Protein AF-A0A4U9V2I2-F1 (afdb_monomer)

Secondary structure (DSSP, 8-state):
---------------------PPEEEEE-S--S-SS--SBTTB-BSSHHHHHHHHHHHHHTT-GGGBTBEEEEE-SEEE--SSPEEE-GGG---SSSPEEEEESSS-EEEE-EEEE---EE--S-SSS-HHHHTTEEEEEPPEETTEE---S--EETTEEPEE-BSS-TTS--B-SEEETTTTEEEEE--STT----TT-EEEEEETTEEEEEEEEEEEE-SSEEEEEE-TTHHHHHHH--SS-----TTT-PPBEEEES-GGG--STTEEEEETTTTEEEEE--TT--GGG--EEEE--S-SEEEE--SSS-EESEEEES-EEE-----HHHHH-EEEEETTEEEEEEEE-SS---SS-TT--EEEEEE---EEEEEEEEES-EEES-EEEEESSEEEEEEEEEES-EEES-EEEEESS-SEEESBS--TTS-TTS----SSGGGSEES-EEES-EEES--SS-TT--SEEE-BEES-EEES-EEES-SS-SEEE--SS--S--S-BS-EEES-EEES--SS--SEEEEEE-SEEEEEEEES-EEE--B--SS-SSTT-EEEEEE-TT-EEEEEES-B-SS--EEE-S--S-EEEES-STTS-HHHHHHSSS-GGGGGGGGGPPPPPTT--B-------S-EEEEEE-TT--S-HHHHHHHHHHHT--GGGEEEETTEEEEEE-HHHHHHHHHHHHHH-TTSEEEEE-EEEEEEEGGGGTPPPPSSEEEEEEEEEE-S-HHHHHHHHHHHHHHHHH-HHHHHHHHHHT-SEEEEEEETTEEEEEEEEETT--HHHHHHHHHTT-HHHHHHHHHHHTTEEPPTT--TT---EEEE-

Structure (mmCIF, N/CA/C/O backbone):
data_AF-A0A4U9V2I2-F1
#
_entry.id   AF-A0A4U9V2I2-F1
#
loop_
_atom_site.group_PDB
_atom_site.id
_atom_site.type_symbol
_atom_site.label_atom_id
_atom_site.label_alt_id
_atom_site.label_comp_id
_atom_site.label_asym_id
_atom_site.label_entity_id
_atom_site.label_seq_id
_atom_site.pdbx_PDB_ins_code
_atom_site.Cartn_x
_atom_site.Cartn_y
_atom_site.Cartn_z
_atom_site.occupancy
_atom_site.B_iso_or_equiv
_atom_site.auth_seq_id
_atom_site.auth_comp_id
_atom_site.auth_asym_id
_atom_site.auth_atom_id
_atom_site.pdbx_PDB_model_num
ATOM 1 N N . MET A 1 1 ? -52.450 85.554 22.279 1.00 34.56 1 MET A N 1
ATOM 2 C CA . MET A 1 1 ? -51.509 85.363 23.403 1.00 34.56 1 MET A CA 1
ATOM 3 C C . MET A 1 1 ? -51.470 83.865 23.706 1.00 34.56 1 MET A C 1
ATOM 5 O O . MET A 1 1 ? -52.527 83.270 23.834 1.00 34.56 1 MET A O 1
ATOM 9 N N . ALA A 1 2 ? -50.265 83.295 23.617 1.00 41.22 2 ALA A N 1
ATOM 10 C CA . ALA A 1 2 ? -49.793 81.896 23.629 1.00 41.22 2 ALA A CA 1
ATOM 11 C C . ALA A 1 2 ? -50.729 80.709 23.978 1.00 41.22 2 ALA A C 1
ATOM 13 O O . ALA A 1 2 ? -51.266 80.639 25.078 1.00 41.22 2 ALA A O 1
ATOM 14 N N . ILE A 1 3 ? -50.735 79.677 23.114 1.00 35.38 3 ILE A N 1
ATOM 15 C CA . ILE A 1 3 ? -51.106 78.288 23.460 1.00 35.38 3 ILE A CA 1
ATOM 16 C C . ILE A 1 3 ? -50.045 77.323 22.893 1.00 35.38 3 ILE A C 1
ATOM 18 O O . ILE A 1 3 ? -49.652 77.417 21.730 1.00 35.38 3 ILE A O 1
ATOM 22 N N . LYS A 1 4 ? -49.538 76.445 23.770 1.00 37.69 4 LYS A N 1
ATOM 23 C CA . LYS A 1 4 ? -48.417 75.508 23.578 1.00 37.69 4 LYS A CA 1
ATOM 24 C C . LYS A 1 4 ? -48.844 74.205 22.885 1.00 37.69 4 LYS A C 1
ATOM 26 O O . LYS A 1 4 ? -49.934 73.697 23.116 1.00 37.69 4 LYS A O 1
ATOM 31 N N . LYS A 1 5 ? -47.917 73.650 22.095 1.00 41.69 5 LYS A N 1
ATOM 32 C CA . LYS A 1 5 ? -47.951 72.312 21.478 1.00 41.69 5 LYS A CA 1
ATOM 33 C C . LYS A 1 5 ? -47.716 71.202 22.510 1.00 41.69 5 LYS A C 1
ATOM 35 O O . LYS A 1 5 ? -46.865 71.350 23.386 1.00 41.69 5 LYS A O 1
ATOM 40 N N . THR A 1 6 ? -48.341 70.043 22.313 1.00 36.72 6 THR A N 1
ATOM 41 C CA . THR A 1 6 ? -47.839 68.755 22.823 1.00 36.72 6 THR A CA 1
ATOM 42 C C . THR A 1 6 ? -48.168 67.651 21.816 1.00 36.72 6 THR A C 1
ATOM 44 O O . THR A 1 6 ? -49.263 67.609 21.264 1.00 36.72 6 THR A O 1
ATOM 47 N N . VAL A 1 7 ? -47.164 66.824 21.530 1.00 38.00 7 VAL A N 1
ATOM 48 C CA . VAL A 1 7 ? -47.145 65.714 20.567 1.00 38.00 7 VAL A CA 1
ATOM 49 C C . VAL A 1 7 ? -47.568 64.429 21.285 1.00 38.00 7 VAL A C 1
ATOM 51 O O . VAL A 1 7 ? -47.101 64.188 22.395 1.00 38.00 7 VAL A O 1
ATOM 54 N N . PHE A 1 8 ? -48.394 63.594 20.649 1.00 34.47 8 PHE A N 1
ATOM 55 C CA . PHE A 1 8 ? -48.671 62.217 21.077 1.00 34.47 8 PHE A CA 1
ATOM 56 C C . PHE A 1 8 ? -48.299 61.252 19.944 1.00 34.47 8 PHE A C 1
ATOM 58 O O . PHE A 1 8 ? -48.800 61.379 18.828 1.00 34.47 8 PHE A O 1
ATOM 65 N N . ILE A 1 9 ? -47.406 60.307 20.241 1.00 35.25 9 ILE A N 1
ATOM 66 C CA . ILE A 1 9 ? -46.983 59.201 19.371 1.00 35.25 9 ILE A CA 1
ATOM 67 C C . ILE A 1 9 ? -47.704 57.940 19.860 1.00 35.25 9 ILE A C 1
ATOM 69 O O . ILE A 1 9 ? -47.645 57.622 21.046 1.00 35.25 9 ILE A O 1
ATOM 73 N N . TRP A 1 10 ? -48.380 57.231 18.956 1.00 36.06 10 TRP A N 1
ATOM 74 C CA . TRP A 1 10 ? -48.953 55.904 19.200 1.00 36.06 10 TRP A CA 1
ATOM 75 C C . TRP A 1 10 ? -47.960 54.823 18.756 1.00 36.06 10 TRP A C 1
ATOM 77 O O . TRP A 1 10 ? -47.525 54.818 17.607 1.00 36.06 10 TRP A O 1
ATOM 87 N N . PHE A 1 11 ? -47.612 53.910 19.665 1.00 36.72 11 PHE A N 1
ATOM 88 C CA . PHE A 1 11 ? -46.737 52.758 19.425 1.00 36.72 11 PHE A CA 1
ATOM 89 C C . PHE A 1 11 ? -47.601 51.488 19.335 1.00 36.72 11 PHE A C 1
ATOM 91 O O . PHE A 1 11 ? -48.229 51.095 20.317 1.00 36.72 11 PHE A O 1
ATOM 98 N N . PHE A 1 12 ? -47.647 50.848 18.164 1.00 42.69 12 PHE A N 1
ATOM 99 C CA . PHE A 1 12 ? -48.238 49.518 17.981 1.00 42.69 12 PHE A CA 1
ATOM 100 C C . PHE A 1 12 ? -47.190 48.451 18.341 1.00 42.69 12 PHE A C 1
ATOM 102 O O . PHE A 1 12 ? -46.125 48.401 17.730 1.00 42.69 12 PHE A O 1
ATOM 109 N N . SER A 1 13 ? -47.486 47.594 19.322 1.00 39.47 13 SER A N 1
ATOM 110 C CA . SER A 1 13 ? -46.679 46.407 19.639 1.00 39.47 13 SER A CA 1
ATOM 111 C C . SER A 1 13 ? -47.126 45.224 18.779 1.00 39.47 13 SER A C 1
ATOM 113 O O . SER A 1 13 ? -48.208 44.685 18.990 1.00 39.47 13 SER A O 1
ATOM 115 N N . PHE A 1 14 ? -46.283 44.803 17.835 1.00 42.00 14 PHE A N 1
ATOM 116 C CA . PHE A 1 14 ? -46.360 43.489 17.190 1.00 42.00 14 PHE A CA 1
ATOM 117 C C . PHE A 1 14 ? -45.312 42.585 17.848 1.00 42.00 14 PHE A C 1
ATOM 119 O O . PHE A 1 14 ? -44.112 42.729 17.615 1.00 42.00 14 PHE A O 1
ATOM 126 N N . LEU A 1 15 ? -45.762 41.680 18.718 1.00 43.22 15 LEU A N 1
ATOM 127 C CA . LEU A 1 15 ? -44.923 40.659 19.338 1.00 43.22 15 LEU A CA 1
ATOM 128 C C . LEU A 1 15 ? -44.735 39.507 18.331 1.00 43.22 15 LEU A C 1
ATOM 130 O O . LEU A 1 15 ? -45.489 38.538 18.334 1.00 43.22 15 LEU A O 1
ATOM 134 N N . SER A 1 16 ? -43.748 39.614 17.437 1.00 40.59 16 SER A N 1
ATOM 135 C CA . SER A 1 16 ? -43.249 38.446 16.700 1.00 40.59 16 SER A CA 1
ATOM 136 C C . SER A 1 16 ? -42.346 37.643 17.631 1.00 40.59 16 SER A C 1
ATOM 138 O O . SER A 1 16 ? -41.209 38.030 17.899 1.00 40.59 16 SER A O 1
ATOM 140 N N . LEU A 1 17 ? -42.859 36.522 18.137 1.00 41.12 17 LEU A N 1
ATOM 141 C CA . LEU A 1 17 ? -42.055 35.461 18.740 1.00 41.12 17 LEU A CA 1
ATOM 142 C C . LEU A 1 17 ? -41.144 34.866 17.656 1.00 41.12 17 LEU A C 1
ATOM 144 O O . LEU A 1 17 ? -41.502 33.910 16.975 1.00 41.12 17 LEU A O 1
ATOM 148 N N . CYS A 1 18 ? -39.951 35.435 17.491 1.00 38.25 18 CYS A N 1
ATOM 149 C CA . CYS A 1 18 ? -38.847 34.749 16.834 1.00 38.25 18 CYS A CA 1
ATOM 150 C C . CYS A 1 18 ? -38.411 33.592 17.742 1.00 38.25 18 CYS A C 1
ATOM 152 O O . CYS A 1 18 ? -37.558 33.758 18.612 1.00 38.25 18 CYS A O 1
ATOM 154 N N . THR A 1 19 ? -39.007 32.412 17.570 1.00 43.53 19 THR A N 1
ATOM 155 C CA . THR A 1 19 ? -38.420 31.175 18.084 1.00 43.53 19 THR A CA 1
ATOM 156 C C . THR A 1 19 ? -37.105 30.962 17.346 1.00 43.53 19 THR A C 1
ATOM 158 O O . THR A 1 19 ? -37.098 30.577 16.176 1.00 43.53 19 THR A O 1
ATOM 161 N N . PHE A 1 20 ? -35.984 31.254 18.003 1.00 47.03 20 PHE A N 1
ATOM 162 C CA . PHE A 1 20 ? -34.672 30.832 17.532 1.00 47.03 20 PHE A CA 1
ATOM 163 C C . PHE A 1 20 ? -34.685 29.301 17.459 1.00 47.03 20 PHE A C 1
ATOM 165 O O . PHE A 1 20 ? -34.611 28.627 18.483 1.00 47.03 20 PHE A O 1
ATOM 172 N N . ALA A 1 21 ? -34.851 28.747 16.256 1.00 47.91 21 ALA A N 1
ATOM 173 C CA . ALA A 1 21 ? -34.740 27.313 16.028 1.00 47.91 21 ALA A CA 1
ATOM 174 C C . ALA A 1 21 ? -33.286 26.902 16.304 1.00 47.91 21 ALA A C 1
ATOM 176 O O . ALA A 1 21 ? -32.383 27.170 15.505 1.00 47.91 21 ALA A O 1
ATOM 177 N N . GLN A 1 22 ? -33.066 26.342 17.492 1.00 62.50 22 GLN A N 1
ATOM 178 C CA . GLN A 1 22 ? -31.778 25.862 17.969 1.00 62.50 22 GLN A CA 1
ATOM 179 C C . GLN A 1 22 ? -31.454 24.539 17.259 1.00 62.50 22 GLN A C 1
ATOM 181 O O . GLN A 1 22 ? -32.296 23.642 17.209 1.00 62.50 22 GLN A O 1
ATOM 186 N N . THR A 1 23 ? -30.255 24.432 16.681 1.00 78.56 23 THR A N 1
ATOM 187 C CA . THR A 1 23 ? -29.741 23.182 16.100 1.00 78.56 23 THR A CA 1
ATOM 188 C C . THR A 1 23 ? -29.787 22.074 17.151 1.00 78.56 23 THR A C 1
ATOM 190 O O . THR A 1 23 ? -29.433 22.306 18.307 1.00 78.56 23 THR A O 1
ATOM 193 N N . GLY A 1 24 ? -30.235 20.878 16.773 1.00 92.25 24 GLY A N 1
ATOM 194 C CA . GLY A 1 24 ? -30.269 19.735 17.675 1.00 92.25 24 GLY A CA 1
ATOM 195 C C . GLY A 1 24 ? -28.865 19.275 18.040 1.00 92.25 24 GLY A C 1
ATOM 196 O O . GLY A 1 24 ? -28.125 18.824 17.171 1.00 92.25 2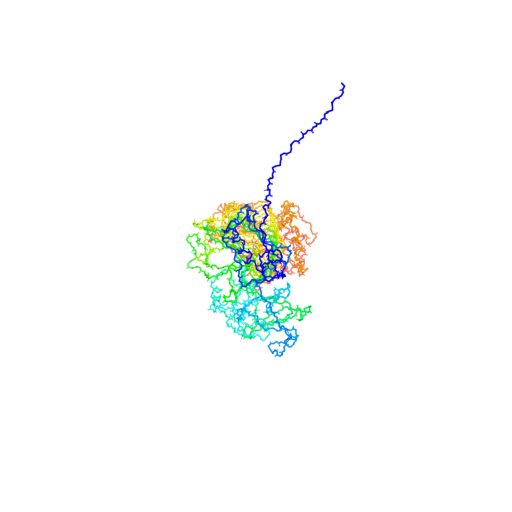4 GLY A O 1
ATOM 197 N N . GLU A 1 25 ? -28.512 19.345 19.320 1.00 97.12 25 GLU A N 1
ATOM 198 C CA . GLU A 1 25 ? -27.224 18.872 19.829 1.00 97.12 25 GLU A CA 1
ATOM 199 C C . GLU A 1 25 ? -27.403 17.632 20.704 1.00 97.12 25 GLU A C 1
ATOM 201 O O . GLU A 1 25 ? -28.288 17.577 21.560 1.00 97.12 25 GLU A O 1
ATOM 206 N N . ILE A 1 26 ? -26.546 16.638 20.483 1.00 98.31 26 ILE A N 1
ATOM 207 C CA . ILE A 1 26 ? -26.472 15.400 21.257 1.00 98.31 26 ILE A CA 1
ATOM 208 C C . ILE A 1 26 ? -25.015 15.208 21.671 1.00 98.31 26 ILE A C 1
ATOM 210 O O . ILE A 1 26 ? -24.112 15.416 20.871 1.00 98.31 26 ILE A O 1
ATOM 214 N N . TYR A 1 27 ? -24.765 14.794 22.906 1.00 98.19 27 TYR A N 1
ATOM 215 C CA . TYR A 1 27 ? -23.423 14.650 23.452 1.00 98.19 27 TYR A CA 1
ATOM 216 C C . TYR A 1 27 ? -23.127 13.194 23.800 1.00 98.19 27 TYR A C 1
ATOM 218 O O . TYR A 1 27 ? -23.952 12.501 24.398 1.00 98.19 27 TYR A O 1
ATOM 226 N N . VAL A 1 28 ? -21.921 12.757 23.455 1.00 98.25 28 VAL A N 1
ATOM 227 C CA . VAL A 1 28 ? -21.308 11.481 23.822 1.00 98.25 28 VAL A CA 1
ATOM 228 C C . VAL A 1 28 ? -20.102 11.784 24.704 1.00 98.25 28 VAL A C 1
ATOM 230 O O . VAL A 1 28 ? -19.279 12.632 24.365 1.00 98.25 28 VAL A O 1
ATOM 233 N N . GLY A 1 29 ? -19.991 11.122 25.851 1.00 96.50 29 GLY A N 1
ATOM 234 C CA . GLY A 1 29 ? -18.957 11.431 26.832 1.00 96.50 29 GLY A CA 1
ATOM 235 C C . GLY A 1 29 ? -18.845 10.372 27.917 1.00 96.50 29 GLY A C 1
ATOM 236 O O . GLY A 1 29 ? -19.834 9.771 28.333 1.00 96.50 29 GLY A O 1
ATOM 237 N N . LYS A 1 30 ? -17.634 10.141 28.428 1.00 89.88 30 LYS A N 1
ATOM 238 C CA . LYS A 1 30 ? -17.429 9.180 29.524 1.00 89.88 30 LYS A CA 1
ATOM 239 C C . LYS A 1 30 ? -17.942 9.686 30.870 1.00 89.88 30 LYS A C 1
ATOM 241 O O . LYS A 1 30 ? -18.470 8.897 31.653 1.00 89.88 30 LYS A O 1
ATOM 246 N N . GLN A 1 31 ? -17.828 10.985 31.126 1.00 84.94 31 GLN A N 1
ATOM 247 C CA . GLN A 1 31 ? -18.178 11.597 32.407 1.00 84.94 31 GLN A CA 1
ATOM 248 C C . GLN A 1 31 ? -19.626 12.100 32.414 1.00 84.94 31 GLN A C 1
ATOM 250 O O . GLN A 1 31 ? -20.073 12.753 31.476 1.00 84.94 31 GLN A O 1
ATOM 255 N N . SER A 1 32 ? -20.358 11.798 33.486 1.00 86.31 32 SER A N 1
ATOM 256 C CA . SER A 1 32 ? -21.655 12.404 33.789 1.00 86.31 32 SER A CA 1
ATOM 257 C C . SER A 1 32 ? -21.935 12.300 35.286 1.00 86.31 32 SER A C 1
ATOM 259 O O . SER A 1 32 ? -21.650 11.270 35.894 1.00 86.31 32 SER A O 1
ATOM 261 N N . ASN A 1 33 ? -22.541 13.343 35.855 1.00 82.50 33 ASN A N 1
ATOM 262 C CA . ASN A 1 33 ? -23.004 13.354 37.246 1.00 82.50 33 ASN A CA 1
ATOM 263 C C . ASN A 1 33 ? -24.457 12.860 37.391 1.00 82.50 33 ASN A C 1
ATOM 265 O O . ASN A 1 33 ? -25.003 12.890 38.492 1.00 82.50 33 ASN A O 1
ATOM 269 N N . LYS A 1 34 ? -25.111 12.438 36.297 1.00 86.31 34 LYS A N 1
ATOM 270 C CA . LYS A 1 34 ? -26.489 11.929 36.307 1.00 86.31 34 LYS A CA 1
ATOM 271 C C . LYS A 1 34 ? -26.523 10.419 36.076 1.00 86.31 34 LYS A C 1
ATOM 273 O O . LYS A 1 34 ? -25.793 9.895 35.240 1.00 86.31 34 LYS A O 1
ATOM 278 N N . ALA A 1 35 ? -27.423 9.732 36.785 1.00 81.50 35 ALA A N 1
ATOM 279 C CA . ALA A 1 35 ? -27.642 8.295 36.611 1.00 81.50 35 ALA A CA 1
ATOM 280 C C . ALA A 1 35 ? -28.297 7.968 35.256 1.00 81.50 35 ALA A C 1
ATOM 282 O O . ALA A 1 35 ? -27.921 7.002 34.598 1.00 81.50 35 ALA A O 1
ATOM 283 N N . GLN A 1 36 ? -29.249 8.801 34.820 1.00 90.31 36 GLN A N 1
ATOM 284 C CA . GLN A 1 36 ? -29.872 8.706 33.503 1.00 90.31 36 GLN A CA 1
ATOM 285 C C . GLN A 1 36 ? -29.161 9.644 32.526 1.00 90.31 36 GLN A C 1
ATOM 287 O O . GLN A 1 36 ? -29.053 10.846 32.776 1.00 90.31 36 GLN A O 1
ATOM 292 N N . ARG A 1 37 ? -28.682 9.079 31.415 1.00 92.88 37 ARG A N 1
ATOM 293 C CA . ARG A 1 37 ? -28.053 9.811 30.312 1.00 92.88 37 ARG A CA 1
ATOM 294 C C . ARG A 1 37 ? -29.104 10.093 29.246 1.00 92.88 37 ARG A C 1
ATOM 296 O O . ARG A 1 37 ? -29.750 9.164 28.771 1.00 92.88 37 ARG A O 1
ATOM 303 N N . ASP A 1 38 ? -29.285 11.365 28.917 1.00 93.94 38 ASP A N 1
ATOM 304 C CA . ASP A 1 38 ? -30.301 11.854 27.974 1.00 93.94 38 ASP A CA 1
ATOM 305 C C . ASP A 1 38 ? -29.686 12.464 26.702 1.00 93.94 38 ASP A C 1
ATOM 307 O O . ASP A 1 38 ? -30.409 12.923 25.820 1.00 93.94 38 ASP A O 1
ATOM 311 N N . GLY A 1 39 ? -28.353 12.465 26.600 1.00 95.12 39 GLY A N 1
ATOM 312 C CA . GLY A 1 39 ? -27.630 13.036 25.469 1.00 95.12 39 GLY A CA 1
ATOM 313 C C . GLY A 1 39 ? -27.457 14.551 25.546 1.00 95.12 39 GLY A C 1
ATOM 314 O O . GLY A 1 39 ? -26.922 15.129 24.608 1.00 95.12 39 GLY A O 1
ATOM 315 N N . SER A 1 40 ? -27.859 15.214 26.633 1.00 94.88 40 SER A N 1
ATOM 316 C CA . SER A 1 40 ? -27.519 16.621 26.876 1.00 94.88 40 SER A CA 1
ATOM 317 C C . SER A 1 40 ? -26.056 16.782 27.303 1.00 94.88 40 SER A C 1
ATOM 319 O O . SER A 1 40 ? -25.435 15.840 27.795 1.00 94.88 40 SER A O 1
ATOM 321 N N . ALA A 1 41 ? -25.507 17.998 27.214 1.00 93.31 41 ALA A N 1
ATOM 322 C CA . ALA A 1 41 ? -24.148 18.292 27.685 1.00 93.31 41 ALA A CA 1
ATOM 323 C C . ALA A 1 41 ? -23.927 17.926 29.170 1.00 93.31 41 ALA A C 1
ATOM 325 O O . ALA A 1 41 ? -22.837 17.512 29.555 1.00 93.31 41 ALA A O 1
ATOM 326 N N . GLY A 1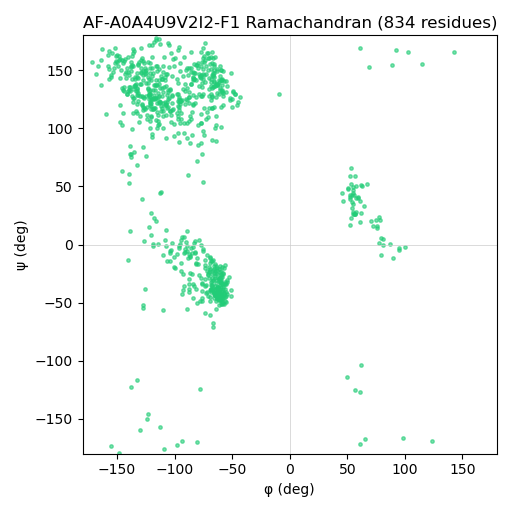 42 ? -24.964 18.042 30.011 1.00 93.06 42 GLY A N 1
ATOM 327 C CA . GLY A 1 42 ? -24.898 17.668 31.430 1.00 93.06 42 GLY A CA 1
ATOM 328 C C . GLY A 1 42 ? -25.068 16.167 31.699 1.00 93.06 42 GLY A C 1
ATOM 329 O O . GLY A 1 42 ? -24.744 15.695 32.792 1.00 93.06 42 GLY A O 1
ATOM 330 N N . ALA A 1 43 ? -25.585 15.406 30.732 1.00 95.38 43 ALA A N 1
ATOM 331 C CA . ALA A 1 43 ? -25.804 13.967 30.844 1.00 95.38 43 ALA A CA 1
ATOM 332 C C . ALA A 1 43 ? -25.585 13.243 29.502 1.00 95.38 43 ALA A C 1
ATOM 334 O O . ALA A 1 43 ? -26.519 12.640 28.960 1.00 95.38 43 ALA A O 1
ATOM 335 N N . PRO A 1 44 ? -24.347 13.284 28.969 1.00 97.31 44 PRO A N 1
ATOM 336 C CA . PRO A 1 44 ? -24.039 12.753 27.649 1.00 97.31 44 PRO A CA 1
ATOM 337 C C . PRO A 1 44 ? -24.222 11.235 27.599 1.00 97.31 44 PRO A C 1
ATOM 339 O O . PRO A 1 44 ? -23.953 10.523 28.575 1.00 97.31 44 PRO A O 1
ATOM 342 N N . PHE A 1 45 ? -24.627 10.717 26.442 1.00 97.94 45 PHE A N 1
ATOM 343 C CA . PHE A 1 45 ? -24.646 9.280 26.191 1.00 97.94 45 PHE A CA 1
ATOM 344 C C . PHE A 1 45 ? -23.244 8.682 26.334 1.00 97.94 45 PHE A C 1
ATOM 346 O O . PHE A 1 45 ? -22.233 9.346 26.113 1.00 97.94 45 PHE A O 1
ATOM 353 N N . LEU A 1 46 ? -23.167 7.413 26.735 1.00 95.56 46 LEU A N 1
ATOM 354 C CA . LEU A 1 46 ? -21.880 6.725 26.854 1.00 95.56 46 LEU A CA 1
ATOM 355 C C . LEU A 1 46 ? -21.355 6.262 25.487 1.00 95.56 46 LEU A C 1
ATOM 357 O O . LEU A 1 46 ? -20.149 6.110 25.310 1.00 95.56 46 LEU A O 1
ATOM 361 N N . THR A 1 47 ? -22.262 6.029 24.535 1.00 96.94 47 THR A N 1
ATOM 362 C CA . THR A 1 47 ? -21.952 5.435 23.236 1.00 96.94 47 THR A CA 1
ATOM 363 C C . THR A 1 47 ? -22.423 6.323 22.089 1.00 96.94 47 THR A C 1
ATOM 365 O O . THR A 1 47 ? -23.429 7.029 22.196 1.00 96.94 47 THR A O 1
ATOM 368 N N . LEU A 1 48 ? -21.712 6.256 20.960 1.00 98.25 48 LEU A N 1
ATOM 369 C CA . LEU A 1 48 ? -22.140 6.914 19.725 1.00 98.25 48 LEU A CA 1
ATOM 370 C C . LEU A 1 48 ? -23.427 6.283 19.173 1.00 98.25 48 LEU A C 1
ATOM 372 O O . LEU A 1 48 ? -24.244 6.971 18.574 1.00 98.25 48 LEU A O 1
ATOM 376 N N . GLN A 1 49 ? -23.643 4.990 19.411 1.00 98.06 49 GLN A N 1
ATOM 377 C CA . GLN A 1 49 ? -24.830 4.262 18.970 1.00 98.06 49 GLN A CA 1
ATOM 378 C C . GLN A 1 49 ? -26.117 4.817 19.597 1.00 98.06 49 GLN A C 1
ATOM 380 O O . GLN A 1 49 ? -27.130 4.924 18.902 1.00 98.06 49 GLN A O 1
ATOM 385 N N . ASP A 1 50 ? -26.083 5.192 20.878 1.00 97.88 50 ASP A N 1
ATOM 386 C CA . ASP A 1 50 ? -27.230 5.809 21.555 1.00 97.88 50 ASP A CA 1
ATOM 387 C C . ASP A 1 50 ? -27.505 7.214 21.007 1.00 97.88 50 ASP A C 1
ATOM 389 O O . ASP A 1 50 ? -28.655 7.556 20.725 1.00 97.88 50 ASP A O 1
ATOM 393 N N . ALA A 1 51 ? -26.452 7.998 20.754 1.00 98.50 51 ALA A N 1
ATOM 394 C CA . ALA A 1 51 ? -26.585 9.318 20.145 1.00 98.50 51 ALA A CA 1
ATOM 395 C C . ALA A 1 51 ? -27.133 9.253 18.709 1.00 98.50 51 ALA A C 1
ATOM 397 O O . ALA A 1 51 ? -28.047 10.001 18.364 1.00 98.50 51 ALA A O 1
ATOM 398 N N . LEU A 1 52 ? -26.641 8.317 17.890 1.00 98.69 52 LEU A N 1
ATOM 399 C CA . LEU A 1 52 ? -27.167 8.053 16.547 1.00 98.69 52 LEU A CA 1
ATOM 400 C C . LEU A 1 52 ? -28.639 7.645 16.600 1.00 98.69 52 LEU A C 1
ATOM 402 O O . LEU A 1 52 ? -29.449 8.157 15.834 1.00 98.69 52 LEU A O 1
ATOM 406 N N . ARG A 1 53 ? -29.018 6.767 17.538 1.00 98.62 53 ARG A N 1
ATOM 407 C CA . ARG A 1 53 ? -30.421 6.379 17.732 1.00 98.62 53 ARG A CA 1
ATOM 408 C C . ARG A 1 53 ? -31.291 7.583 18.090 1.00 98.62 53 ARG A C 1
ATOM 410 O O . ARG A 1 53 ? -32.384 7.704 17.551 1.00 98.62 53 ARG A O 1
ATOM 417 N N . GLN A 1 54 ? -30.817 8.475 18.954 1.00 98.44 54 GLN A N 1
ATOM 418 C CA . GLN A 1 54 ? -31.555 9.684 19.314 1.00 98.44 54 GLN A CA 1
ATOM 419 C C . GLN A 1 54 ? -31.726 10.630 18.116 1.00 98.44 54 GLN A C 1
ATOM 421 O O . GLN A 1 54 ? -32.829 11.133 17.899 1.00 98.44 54 GLN A O 1
ATOM 426 N N . ALA A 1 55 ? -30.672 10.829 17.318 1.00 98.50 55 ALA A N 1
ATOM 427 C CA . ALA A 1 55 ? -30.733 11.619 16.088 1.00 98.50 55 ALA A CA 1
ATOM 428 C C . ALA A 1 55 ? -31.725 11.015 15.079 1.00 98.50 55 ALA A C 1
ATOM 430 O O . ALA A 1 55 ? -32.564 11.725 14.525 1.00 98.50 55 ALA A O 1
ATOM 431 N N . ARG A 1 56 ? -31.679 9.691 14.898 1.00 98.62 56 ARG A N 1
ATOM 432 C CA . ARG A 1 56 ? -32.614 8.936 14.058 1.00 98.62 56 ARG A CA 1
ATOM 433 C C . ARG A 1 56 ? -34.057 9.120 14.506 1.00 98.62 56 ARG A C 1
ATOM 435 O O . ARG A 1 56 ? -34.922 9.388 13.678 1.00 98.62 56 ARG A O 1
ATOM 442 N N . GLU A 1 57 ? -34.322 9.026 15.807 1.00 98.44 57 GLU A N 1
ATOM 443 C CA . GLU A 1 57 ? -35.670 9.225 16.337 1.00 98.44 57 GLU A CA 1
ATOM 444 C C . GLU A 1 57 ? -36.159 10.658 16.123 1.00 98.44 57 GLU A C 1
ATOM 446 O O . GLU A 1 57 ? -37.308 10.834 15.725 1.00 98.44 57 GLU A O 1
ATOM 451 N N . TRP A 1 58 ? -35.296 11.670 16.283 1.00 98.19 58 TRP A N 1
ATOM 452 C CA . TRP A 1 58 ? -35.643 13.056 15.942 1.00 98.19 58 TRP A CA 1
ATOM 453 C C . TRP A 1 58 ? -36.028 13.209 14.473 1.00 98.19 58 TRP A C 1
ATOM 455 O O . TRP A 1 58 ? -37.013 13.880 14.173 1.00 98.19 58 TRP A O 1
ATOM 465 N N . ARG A 1 59 ? -35.314 12.549 13.555 1.00 97.62 59 ARG A N 1
ATOM 466 C CA . ARG A 1 59 ? -35.676 12.547 12.131 1.00 97.62 59 ARG A CA 1
ATOM 467 C C . ARG A 1 59 ? -37.004 11.830 11.884 1.00 97.62 59 ARG A C 1
ATOM 469 O O . ARG A 1 59 ? -37.869 12.379 11.205 1.00 97.62 59 ARG A O 1
ATOM 476 N N . ARG A 1 60 ? -37.206 10.650 12.482 1.00 98.19 60 ARG A N 1
ATOM 477 C CA . ARG A 1 60 ? -38.421 9.832 12.322 1.00 98.19 60 ARG A CA 1
ATOM 478 C C . ARG A 1 60 ? -39.691 10.572 12.750 1.00 98.19 60 ARG A C 1
ATOM 480 O O . ARG A 1 60 ? -40.717 10.435 12.090 1.00 98.19 60 ARG A O 1
ATOM 487 N N . ILE A 1 61 ? -39.630 11.333 13.844 1.00 97.56 61 ILE A N 1
ATOM 488 C CA . ILE A 1 61 ? -40.780 12.082 14.382 1.00 97.56 61 ILE A CA 1
ATOM 489 C C . ILE A 1 61 ? -40.849 13.536 13.898 1.00 97.56 61 ILE A C 1
ATOM 491 O O . ILE A 1 61 ? -41.719 14.271 14.355 1.00 97.56 61 ILE A O 1
ATOM 495 N N . GLN A 1 62 ? -39.944 13.952 13.004 1.00 95.75 62 GLN A N 1
ATOM 496 C CA . GLN A 1 62 ? -39.828 15.334 12.520 1.00 95.75 62 GLN A CA 1
ATOM 497 C C . GLN A 1 62 ? -39.665 16.360 13.656 1.00 95.75 62 GLN A C 1
ATOM 499 O O . GLN A 1 62 ? -40.293 17.419 13.669 1.00 95.75 62 GLN A O 1
ATOM 504 N N . ASP A 1 63 ? -38.814 16.041 14.630 1.00 96.75 63 ASP A N 1
ATOM 505 C CA . ASP A 1 63 ? -38.546 16.909 15.772 1.00 96.75 63 ASP A CA 1
ATOM 506 C C . ASP A 1 63 ? -38.009 18.282 15.311 1.00 96.75 63 ASP A C 1
ATOM 508 O O . ASP A 1 63 ? -37.076 18.320 14.505 1.00 96.75 63 ASP A O 1
ATOM 512 N N . PRO A 1 64 ? -38.515 19.421 15.824 1.00 94.94 64 PRO A N 1
ATOM 513 C CA . PRO A 1 64 ? -38.063 20.752 15.407 1.00 94.94 64 PRO A CA 1
ATOM 514 C C . PRO A 1 64 ? -36.544 20.971 15.490 1.00 94.94 64 PRO A C 1
ATOM 516 O O . PRO A 1 64 ? -35.991 21.733 14.696 1.00 94.94 64 PRO A O 1
ATOM 519 N N . ARG A 1 65 ? -35.850 20.267 16.396 1.00 93.19 65 ARG A N 1
ATOM 520 C CA . ARG A 1 65 ? -34.385 20.320 16.547 1.00 93.19 65 ARG A CA 1
ATOM 521 C C . ARG A 1 65 ? -33.629 19.881 15.292 1.00 93.19 65 ARG A C 1
ATOM 523 O O . ARG A 1 65 ? -32.486 20.286 15.103 1.00 93.19 65 ARG A O 1
ATOM 530 N N . MET A 1 66 ? -34.244 19.086 14.417 1.00 93.62 66 MET A N 1
ATOM 531 C CA . MET A 1 66 ? -33.599 18.608 13.194 1.00 93.62 66 MET A CA 1
ATOM 532 C C . MET A 1 66 ? -33.607 19.637 12.054 1.00 93.62 66 MET A C 1
ATOM 534 O O . MET A 1 66 ? -32.896 19.443 11.078 1.00 93.62 66 MET A O 1
ATOM 538 N N . GLN A 1 67 ? -34.354 20.746 12.131 1.00 89.94 67 GLN A N 1
ATOM 539 C CA . GLN A 1 67 ? -34.548 21.654 10.982 1.00 89.94 67 GLN A CA 1
ATOM 540 C C . GLN A 1 67 ? -33.263 22.272 10.413 1.00 89.94 67 GLN A C 1
ATOM 542 O O . GLN A 1 67 ? -33.232 22.612 9.235 1.00 89.94 67 GLN A O 1
ATOM 547 N N . ARG A 1 68 ? -32.203 22.403 11.220 1.00 90.81 68 ARG A N 1
ATOM 548 C CA . ARG A 1 68 ? -30.914 22.996 10.808 1.00 90.81 68 ARG A CA 1
ATOM 549 C C . ARG A 1 68 ? -29.739 22.020 10.904 1.00 90.81 68 ARG A C 1
ATOM 551 O O . ARG A 1 68 ? -28.591 22.439 11.031 1.00 90.81 68 ARG A O 1
ATOM 558 N N . GLY A 1 69 ? -30.042 20.727 10.872 1.00 96.12 69 GLY A N 1
ATOM 559 C CA . GLY A 1 69 ? -29.083 19.654 11.105 1.00 96.12 69 GLY A CA 1
ATOM 560 C C . GLY A 1 69 ? -29.032 19.217 12.563 1.00 96.12 69 GLY A C 1
ATOM 561 O O . GLY A 1 69 ? -29.591 19.860 13.453 1.00 96.12 69 GLY A O 1
ATOM 562 N N . ILE A 1 70 ? -28.373 18.085 12.784 1.00 98.50 70 ILE A N 1
ATOM 563 C CA . ILE A 1 70 ? -28.151 17.495 14.104 1.00 98.50 70 ILE A CA 1
ATOM 564 C C . ILE A 1 70 ? -26.645 17.359 14.296 1.00 98.50 70 ILE A C 1
ATOM 566 O O . ILE A 1 70 ? -25.979 16.781 13.440 1.00 98.50 70 ILE A O 1
ATOM 570 N N . THR A 1 71 ? -26.114 17.846 15.413 1.00 98.56 71 THR A N 1
ATOM 571 C CA . THR A 1 71 ? -24.702 17.683 15.770 1.00 98.56 71 THR A CA 1
ATOM 572 C C . THR A 1 71 ? -24.566 16.737 16.951 1.00 98.56 71 THR A C 1
ATOM 574 O O . THR A 1 71 ? -25.094 16.988 18.032 1.00 98.56 71 THR A O 1
ATOM 577 N N . ILE A 1 72 ? -23.825 15.654 16.747 1.00 98.75 72 ILE A N 1
ATOM 578 C CA . ILE A 1 72 ? -23.378 14.737 17.783 1.00 98.75 72 ILE A CA 1
ATOM 579 C C . ILE A 1 72 ? -21.954 15.134 18.180 1.00 98.75 72 ILE A C 1
ATOM 581 O O . ILE A 1 72 ? -21.011 14.920 17.421 1.00 98.75 72 ILE A O 1
ATOM 585 N N . TRP A 1 73 ? -21.794 15.706 19.366 1.00 98.44 73 TRP A N 1
ATOM 586 C CA . TRP A 1 73 ? -20.506 16.054 19.955 1.00 98.44 73 TRP A CA 1
ATOM 587 C C . TRP A 1 73 ? -19.934 14.867 20.729 1.00 98.44 73 TRP A C 1
ATOM 589 O O . TRP A 1 73 ? -20.590 14.324 21.613 1.00 98.44 73 TRP A O 1
ATOM 599 N N . VAL A 1 74 ? -18.699 14.477 20.435 1.00 98.69 74 VAL A N 1
ATOM 600 C CA . VAL A 1 74 ? -17.982 13.383 21.094 1.00 98.69 74 VAL A CA 1
ATOM 601 C C . VAL A 1 74 ? -16.860 13.976 21.937 1.00 98.69 74 VAL A C 1
ATOM 603 O O . VAL A 1 74 ? -15.895 14.520 21.407 1.00 98.69 74 VAL A O 1
ATOM 606 N N . GLY A 1 75 ? -16.992 13.900 23.260 1.00 98.06 75 GLY A N 1
ATOM 607 C CA . GLY A 1 75 ? -15.965 14.357 24.195 1.00 98.06 75 GLY A CA 1
ATOM 608 C C . GLY A 1 75 ? -14.693 13.511 24.129 1.00 98.06 75 GLY A C 1
ATOM 609 O O . GLY A 1 75 ? -14.727 12.360 23.692 1.00 98.06 75 GLY A O 1
ATOM 610 N N . ASP A 1 76 ? -13.582 14.060 24.615 1.00 97.44 76 ASP A N 1
ATOM 611 C CA . ASP A 1 76 ? -12.302 13.351 24.672 1.00 97.44 76 ASP A CA 1
ATOM 612 C C . ASP A 1 76 ? -12.385 12.062 25.511 1.00 97.44 76 ASP A C 1
ATOM 614 O O . ASP A 1 76 ? -13.064 11.983 26.542 1.00 97.44 76 ASP A O 1
ATOM 618 N N . GLY A 1 77 ? -11.674 11.031 25.056 1.00 96.81 77 GLY A N 1
ATOM 619 C CA . GLY A 1 77 ? -11.591 9.726 25.696 1.00 96.81 77 GLY A CA 1
ATOM 620 C C . GLY A 1 77 ? -11.551 8.564 24.702 1.00 96.81 77 GLY A C 1
ATOM 621 O O . GLY A 1 77 ? -11.874 8.699 23.528 1.00 96.81 77 GLY A O 1
ATOM 622 N N . VAL A 1 78 ? -11.180 7.386 25.212 1.00 97.25 78 VAL A N 1
ATOM 623 C CA . VAL A 1 78 ? -11.105 6.139 24.427 1.00 97.25 78 VAL A CA 1
ATOM 624 C C . VAL A 1 78 ? -12.414 5.349 24.497 1.00 97.25 78 VAL A C 1
ATOM 626 O O . VAL A 1 78 ? -12.705 4.710 25.508 1.00 97.25 78 VAL A O 1
ATOM 629 N N . TYR A 1 79 ? -13.211 5.360 23.444 1.00 98.31 79 TYR A N 1
ATOM 630 C CA . TYR A 1 79 ? -14.447 4.596 23.307 1.00 98.31 79 TYR A CA 1
ATOM 631 C C . TYR A 1 79 ? -14.150 3.235 22.674 1.00 98.31 79 TYR A C 1
ATOM 633 O O . TYR A 1 79 ? -13.634 3.169 21.563 1.00 98.31 79 TYR A O 1
ATOM 641 N N . VAL A 1 80 ? -14.485 2.149 23.374 1.00 97.56 80 VAL A N 1
ATOM 642 C CA . VAL A 1 80 ? -14.305 0.771 22.890 1.00 97.56 80 VAL A CA 1
ATOM 643 C C . VAL A 1 80 ? -15.685 0.208 22.556 1.00 97.56 80 VAL A C 1
ATOM 645 O O . VAL A 1 80 ? -16.384 -0.257 23.462 1.00 97.56 80 VAL A O 1
ATOM 648 N N . PRO A 1 81 ? -16.161 0.333 21.304 1.00 96.94 81 PRO A N 1
ATOM 649 C CA . PRO A 1 81 ? -17.463 -0.197 20.944 1.00 96.94 81 PRO A CA 1
ATOM 650 C C . PRO A 1 81 ? -17.439 -1.736 21.034 1.00 96.94 81 PRO A C 1
ATOM 652 O O . PRO A 1 81 ? -16.459 -2.357 20.634 1.00 96.94 81 PRO A O 1
ATOM 655 N N . PRO A 1 82 ? -18.503 -2.382 21.544 1.00 93.69 82 PRO A N 1
ATOM 656 C CA . PRO A 1 82 ? -18.539 -3.843 21.691 1.00 93.69 82 PRO A CA 1
ATOM 657 C C . PRO A 1 82 ? -18.725 -4.585 20.355 1.00 93.69 82 PRO A C 1
ATOM 659 O O . PRO A 1 82 ? -18.573 -5.800 20.293 1.00 93.69 82 PRO A O 1
ATOM 662 N N . GLN A 1 83 ? -19.095 -3.855 19.303 1.00 96.19 83 GLN A N 1
ATOM 663 C CA . GLN A 1 83 ? -19.281 -4.307 17.926 1.00 96.19 83 GLN A CA 1
ATOM 664 C C . GLN A 1 83 ? -19.134 -3.101 16.990 1.00 96.19 83 GLN A C 1
ATOM 666 O O . GLN A 1 83 ? -19.216 -1.960 17.454 1.00 96.19 83 GLN A O 1
ATOM 671 N N . THR A 1 84 ? -19.002 -3.333 15.684 1.00 98.56 84 THR A N 1
ATOM 672 C CA . THR A 1 84 ? -18.951 -2.268 14.671 1.00 98.56 84 THR A CA 1
ATOM 673 C C . THR A 1 84 ? -20.087 -1.252 14.840 1.00 98.56 84 THR A C 1
ATOM 675 O O . THR A 1 84 ? -21.263 -1.605 14.974 1.00 98.56 84 THR A O 1
ATOM 678 N N . ILE A 1 85 ? -19.739 0.035 14.823 1.00 98.88 85 ILE A N 1
ATOM 679 C CA . ILE A 1 85 ? -20.698 1.140 14.830 1.00 98.88 85 ILE A CA 1
ATOM 680 C C . ILE A 1 85 ? -21.325 1.228 13.440 1.00 98.88 85 ILE A C 1
ATOM 682 O O . ILE A 1 85 ? -20.627 1.497 12.468 1.00 98.88 85 ILE A O 1
ATOM 686 N N . LEU A 1 86 ? -22.639 1.018 13.347 1.00 98.81 86 LEU A N 1
ATOM 687 C CA . LEU A 1 86 ? -23.373 1.072 12.084 1.00 98.81 86 LEU A CA 1
ATOM 688 C C . LEU A 1 86 ? -24.135 2.393 11.943 1.00 98.81 86 LEU A C 1
ATOM 690 O O . LEU A 1 86 ? -25.087 2.631 12.694 1.00 98.81 86 LEU A O 1
ATOM 694 N N . ILE A 1 87 ? -23.755 3.187 10.942 1.00 98.88 87 ILE A N 1
ATOM 695 C CA . ILE A 1 87 ? -24.537 4.313 10.417 1.00 98.88 87 ILE A CA 1
ATOM 696 C C . ILE A 1 87 ? -25.336 3.794 9.219 1.00 98.88 87 ILE A C 1
ATOM 698 O O . ILE A 1 87 ? -24.764 3.226 8.287 1.00 98.88 87 ILE A O 1
ATOM 702 N N . ARG A 1 88 ? -26.657 3.958 9.273 1.00 98.75 88 ARG A N 1
ATOM 703 C CA . ARG A 1 88 ? -27.624 3.342 8.346 1.00 98.75 88 ARG A CA 1
ATOM 704 C C . ARG A 1 88 ? -28.476 4.393 7.626 1.00 98.75 88 ARG A C 1
ATOM 706 O O . ARG A 1 88 ? -28.410 5.564 8.003 1.00 98.75 88 ARG A O 1
ATOM 713 N N . PRO A 1 89 ? -29.296 4.024 6.623 1.00 98.81 89 PRO A N 1
ATOM 714 C CA . PRO A 1 89 ? -30.036 5.002 5.827 1.00 98.81 89 PRO A CA 1
ATOM 715 C C . PRO A 1 89 ? -30.936 5.923 6.647 1.00 98.81 89 PRO A C 1
ATOM 717 O O . PRO A 1 89 ? -31.030 7.108 6.341 1.00 98.81 89 PRO A O 1
ATOM 720 N N . GLU A 1 90 ? -31.526 5.429 7.734 1.00 98.69 90 GLU A N 1
ATOM 721 C CA . GLU A 1 90 ? -32.372 6.226 8.625 1.00 98.69 90 GLU A CA 1
ATOM 722 C C . GLU A 1 90 ? -31.599 7.309 9.406 1.00 98.69 90 GLU A C 1
ATOM 724 O O . GLU A 1 90 ? -32.214 8.215 9.966 1.00 98.69 90 GLU A O 1
ATOM 729 N N . ASP A 1 91 ? -30.263 7.246 9.442 1.00 98.75 91 ASP A N 1
ATOM 730 C CA . ASP A 1 91 ? -29.401 8.267 10.060 1.00 98.75 91 ASP A CA 1
ATOM 731 C C . ASP A 1 91 ? -29.084 9.439 9.111 1.00 98.75 91 ASP A C 1
ATOM 733 O O . ASP A 1 91 ? -28.481 10.438 9.529 1.00 98.75 91 ASP A O 1
ATOM 737 N N . SER A 1 92 ? -29.484 9.319 7.839 1.00 98.62 92 SER A N 1
ATOM 738 C CA . SER A 1 92 ? -29.197 10.296 6.789 1.00 98.62 92 SER A CA 1
ATOM 739 C C . SER A 1 92 ? -29.759 11.675 7.109 1.00 98.62 92 SER A C 1
ATOM 741 O O . SER A 1 92 ? -30.869 11.822 7.621 1.00 98.62 92 SER A O 1
ATOM 743 N N . GLY A 1 93 ? -28.992 12.699 6.752 1.00 97.94 93 GLY A N 1
ATOM 744 C CA . GLY A 1 93 ? -29.458 14.075 6.704 1.00 97.94 93 GLY A CA 1
ATOM 745 C C . GLY A 1 93 ? -29.950 14.486 5.319 1.00 97.94 93 GLY A C 1
ATOM 746 O O . GLY A 1 93 ? -30.075 13.678 4.399 1.00 97.94 93 GLY A O 1
ATOM 747 N N . THR A 1 94 ? -30.164 15.787 5.166 1.00 97.69 94 THR A N 1
ATOM 748 C CA . THR A 1 94 ? -30.286 16.467 3.868 1.00 97.69 94 THR A CA 1
ATOM 749 C C . THR A 1 94 ? -29.171 17.501 3.722 1.00 97.69 94 THR A C 1
ATOM 751 O O . THR A 1 94 ? -28.421 17.743 4.670 1.00 97.69 94 THR A O 1
ATOM 754 N N . ALA A 1 95 ? -29.062 18.138 2.556 1.00 96.81 95 ALA A N 1
ATOM 755 C CA . ALA A 1 95 ? -28.115 19.233 2.358 1.00 96.81 95 ALA A CA 1
ATOM 756 C C . ALA A 1 95 ? -28.349 20.387 3.358 1.00 96.81 95 ALA A C 1
ATOM 758 O O . ALA A 1 95 ? -27.394 20.974 3.863 1.00 96.81 95 ALA A O 1
ATOM 759 N N . GLU A 1 96 ? -29.611 20.666 3.697 1.00 96.31 96 GLU A N 1
ATOM 760 C CA . GLU A 1 96 ? -30.029 21.710 4.641 1.00 96.31 96 GLU A CA 1
ATOM 761 C C . GLU A 1 96 ? -29.993 21.243 6.107 1.00 96.31 96 GLU A C 1
ATOM 763 O O . GLU A 1 96 ? -29.856 22.061 7.018 1.00 96.31 96 GLU A O 1
ATOM 768 N N . SER A 1 97 ? -30.112 19.932 6.345 1.00 97.62 97 SER A N 1
ATOM 769 C CA . SER A 1 97 ? -30.132 19.305 7.671 1.00 97.62 97 SER A CA 1
ATOM 770 C C . SER A 1 97 ? -29.194 18.087 7.744 1.00 97.62 97 SER A C 1
ATOM 772 O O . SER A 1 97 ? -29.643 16.938 7.869 1.00 97.62 97 SER A O 1
ATOM 774 N N . PRO A 1 98 ? -27.869 18.292 7.677 1.00 98.25 98 PRO A N 1
ATOM 775 C CA . PRO A 1 98 ? -26.916 17.193 7.780 1.00 98.25 98 PRO A CA 1
ATOM 776 C C . PRO A 1 98 ? -26.868 16.606 9.198 1.00 98.25 98 PRO A C 1
ATOM 778 O O . PRO A 1 98 ? -27.259 17.255 10.173 1.00 98.25 98 PRO A O 1
ATOM 781 N N . THR A 1 99 ? -26.367 15.376 9.322 1.00 98.75 99 THR A N 1
ATOM 782 C CA . THR A 1 99 ? -25.948 14.803 10.614 1.00 98.75 99 THR A CA 1
ATOM 783 C C . THR A 1 99 ? -24.440 14.997 10.760 1.00 98.75 99 THR A C 1
ATOM 785 O O . THR A 1 99 ? -23.671 14.420 9.997 1.00 98.75 99 THR A O 1
ATOM 788 N N . TRP A 1 100 ? -24.005 15.774 11.746 1.00 98.69 100 TRP A N 1
ATOM 789 C CA . TRP A 1 100 ? -22.599 15.928 12.111 1.00 98.69 100 TRP A CA 1
ATOM 790 C C . TRP A 1 100 ? -22.233 15.012 13.277 1.00 98.69 100 TRP A C 1
ATOM 792 O O . TRP A 1 100 ? -22.980 14.919 14.245 1.00 98.69 100 TRP A O 1
ATOM 802 N N . ILE A 1 101 ? -21.061 14.388 13.220 1.00 98.88 101 ILE A N 1
ATOM 803 C CA . ILE A 1 101 ? -20.429 13.665 14.327 1.00 98.88 101 ILE A CA 1
ATOM 804 C C . ILE A 1 101 ? -19.047 14.282 14.520 1.00 98.88 101 ILE A C 1
ATOM 806 O O . ILE A 1 101 ? -18.174 14.114 13.670 1.00 98.88 101 ILE A O 1
ATOM 810 N N . LYS A 1 102 ? -18.863 15.041 15.601 1.00 98.56 102 LYS A N 1
ATOM 811 C CA . LYS A 1 102 ? -17.684 15.887 15.810 1.00 98.56 102 LYS A CA 1
ATOM 812 C C . LYS A 1 102 ? -16.954 15.551 17.095 1.00 98.56 102 LYS A C 1
ATOM 814 O O . LYS A 1 102 ? -17.582 15.493 18.149 1.00 98.56 102 LYS A O 1
ATOM 819 N N . GLY A 1 103 ? -15.633 15.428 17.032 1.00 97.94 103 GLY A N 1
ATOM 820 C CA . GLY A 1 103 ? -14.789 15.513 18.221 1.00 97.94 103 GLY A CA 1
ATOM 821 C C . GLY A 1 103 ? -14.927 16.894 18.871 1.00 97.94 103 GLY A C 1
ATOM 822 O O . GLY A 1 103 ? -14.842 17.914 18.191 1.00 97.94 103 GLY A O 1
ATOM 823 N N . LEU A 1 104 ? -15.181 16.936 20.180 1.00 93.56 104 LEU A N 1
ATOM 824 C CA . LEU A 1 104 ? -15.222 18.181 20.957 1.00 93.56 104 LEU A CA 1
ATOM 825 C C . LEU A 1 104 ? -13.803 18.709 21.231 1.00 93.56 104 LEU A C 1
ATOM 827 O O . LEU A 1 104 ? -13.589 19.917 21.305 1.00 93.56 104 LEU A O 1
ATOM 831 N N . GLY A 1 105 ? -12.847 17.790 21.385 1.00 91.56 105 GLY A N 1
ATOM 832 C CA . GLY A 1 105 ? -11.421 18.054 21.539 1.00 91.56 105 GLY A CA 1
ATOM 833 C C . GLY A 1 105 ? -10.605 17.315 20.479 1.00 91.56 105 GLY A C 1
ATOM 834 O O . GLY A 1 105 ? -11.067 17.099 19.360 1.00 91.56 105 GLY A O 1
ATOM 835 N N . LYS A 1 106 ? -9.367 16.945 20.822 1.00 90.62 106 LYS A N 1
ATOM 836 C CA . LYS A 1 106 ? -8.445 16.250 19.906 1.00 90.62 106 LYS A CA 1
ATOM 837 C C . LYS A 1 106 ? -8.311 14.757 20.203 1.00 90.62 106 LYS A C 1
ATOM 839 O O . LYS A 1 106 ? -7.680 14.065 19.415 1.00 90.62 106 LYS A O 1
ATOM 844 N N . GLU A 1 107 ? -8.912 14.254 21.281 1.00 95.00 107 GLU A N 1
ATOM 845 C CA . GLU A 1 107 ? -8.670 12.913 21.835 1.00 95.00 107 GLU A CA 1
ATOM 846 C C . GLU A 1 107 ? -9.947 12.049 21.881 1.00 95.00 107 GLU A C 1
ATOM 848 O O . GLU A 1 107 ? -10.080 11.155 22.717 1.00 95.00 107 GLU A O 1
ATOM 853 N N . ALA A 1 108 ? -10.910 12.297 20.987 1.00 97.88 108 ALA A N 1
ATOM 854 C CA . ALA A 1 108 ? -12.079 11.437 20.785 1.00 97.88 108 ALA A CA 1
ATOM 855 C C . ALA A 1 108 ? -11.691 10.180 19.978 1.00 97.88 108 ALA A C 1
ATOM 857 O O . ALA A 1 108 ? -11.775 10.158 18.747 1.00 97.88 108 ALA A O 1
ATOM 858 N N . ILE A 1 109 ? -11.235 9.136 20.676 1.00 98.56 109 ILE A N 1
ATOM 859 C CA . ILE A 1 109 ? -10.665 7.919 20.079 1.00 98.56 109 ILE A CA 1
ATOM 860 C C . ILE A 1 109 ? -11.692 6.790 20.099 1.00 98.56 109 ILE A C 1
ATOM 862 O O . ILE A 1 109 ? -12.111 6.357 21.166 1.00 98.56 109 ILE A O 1
ATOM 866 N N . PHE A 1 110 ? -12.038 6.241 18.940 1.00 98.81 110 PHE A N 1
ATOM 867 C CA . PHE A 1 110 ? -12.734 4.965 18.818 1.00 98.81 110 PHE A CA 1
ATOM 868 C C . PHE A 1 110 ? -11.710 3.851 18.607 1.00 98.81 110 PHE A C 1
ATOM 870 O O . PHE A 1 110 ? -11.027 3.804 17.586 1.00 98.81 110 PHE A O 1
ATOM 877 N N . SER A 1 111 ? -11.593 2.962 19.590 1.00 98.69 111 SER A N 1
ATOM 878 C CA . SER A 1 111 ? -10.626 1.866 19.599 1.00 98.69 111 SER A CA 1
ATOM 879 C C . SER A 1 111 ? -11.323 0.526 19.382 1.00 98.69 111 SER A C 1
ATOM 881 O O . SER A 1 111 ? -12.166 0.143 20.186 1.00 98.69 111 SER A O 1
ATOM 883 N N . GLY A 1 112 ? -10.929 -0.216 18.347 1.00 98.50 112 GLY A N 1
ATOM 884 C CA . GLY A 1 112 ? -11.347 -1.605 18.118 1.00 98.50 112 GLY A CA 1
ATOM 885 C C . GLY A 1 112 ? -10.627 -2.634 18.999 1.00 98.50 112 GLY A C 1
ATOM 886 O O . GLY A 1 112 ? -10.886 -3.830 18.871 1.00 98.50 112 GLY A O 1
ATOM 887 N N . GLY A 1 113 ? -9.712 -2.184 19.863 1.00 97.88 113 GLY A N 1
ATOM 888 C CA . GLY A 1 113 ? -8.835 -3.039 20.658 1.00 97.88 113 GLY A CA 1
ATOM 889 C C . GLY A 1 113 ? -9.291 -3.310 22.091 1.00 97.88 113 GLY A C 1
ATOM 890 O O . GLY A 1 113 ? -10.161 -2.637 22.644 1.00 97.88 113 GLY A O 1
ATOM 891 N N . VAL A 1 114 ? -8.631 -4.292 22.702 1.00 98.00 114 VAL A N 1
ATOM 892 C CA . VAL A 1 114 ? -8.817 -4.762 24.076 1.00 98.00 114 VAL A CA 1
ATOM 893 C C . VAL A 1 114 ? -7.516 -4.567 24.850 1.00 98.00 114 VAL A C 1
ATOM 895 O O . VAL A 1 114 ? -6.437 -4.919 24.373 1.00 98.00 114 VAL A O 1
ATOM 898 N N . THR A 1 115 ? -7.608 -4.007 26.056 1.00 97.25 115 THR A N 1
ATOM 899 C CA . THR A 1 115 ? -6.448 -3.837 26.939 1.00 97.25 115 THR A CA 1
ATOM 900 C C . THR A 1 115 ? -6.065 -5.160 27.601 1.00 97.25 115 THR A C 1
ATOM 902 O O . THR A 1 115 ? -6.926 -5.862 28.132 1.00 97.25 115 THR A O 1
ATOM 905 N N . ILE A 1 116 ? -4.767 -5.465 27.637 1.00 97.69 116 ILE A N 1
ATOM 906 C CA . ILE A 1 116 ? -4.207 -6.581 28.407 1.00 97.69 116 ILE A CA 1
ATOM 907 C C . ILE A 1 116 ? -3.685 -6.051 29.741 1.00 97.69 116 ILE A C 1
ATOM 909 O O . ILE A 1 116 ? -2.829 -5.165 29.780 1.00 97.69 116 ILE A O 1
ATOM 913 N N . ALA A 1 117 ? -4.183 -6.620 30.837 1.00 93.69 117 ALA A N 1
ATOM 914 C CA . ALA A 1 117 ? -3.793 -6.281 32.201 1.00 93.69 117 ALA A CA 1
ATOM 915 C C . ALA A 1 117 ? -3.133 -7.478 32.907 1.00 93.69 117 ALA A C 1
ATOM 917 O O . ALA A 1 117 ? -3.070 -8.578 32.367 1.00 93.69 117 ALA A O 1
ATOM 918 N N . GLY A 1 118 ? -2.661 -7.274 34.140 1.00 95.75 118 GLY A N 1
ATOM 919 C CA . GLY A 1 118 ? -2.141 -8.368 34.970 1.00 95.75 118 GLY A CA 1
ATOM 920 C C . GLY A 1 118 ? -0.732 -8.840 34.603 1.00 95.75 118 GLY A C 1
ATOM 921 O O . GLY A 1 118 ? -0.381 -9.972 34.918 1.00 95.75 118 GLY A O 1
ATOM 922 N N . TRP A 1 119 ? 0.070 -7.983 33.965 1.00 97.75 119 TRP A N 1
ATOM 923 C CA . TRP A 1 119 ? 1.458 -8.271 33.600 1.00 97.75 119 TRP A CA 1
ATOM 924 C C . TRP A 1 119 ? 2.342 -8.562 34.815 1.00 97.75 119 TRP A C 1
ATOM 926 O O . TRP A 1 119 ? 2.329 -7.829 35.807 1.00 97.75 119 TRP A O 1
ATOM 936 N N . GLN A 1 120 ? 3.161 -9.607 34.713 1.00 97.44 120 GLN A N 1
ATOM 937 C CA . GLN A 1 120 ? 4.112 -10.019 35.745 1.00 97.44 120 GLN A CA 1
ATOM 938 C C . GLN A 1 120 ? 5.468 -10.368 35.122 1.00 97.44 120 GLN A C 1
ATOM 940 O O . GLN A 1 120 ? 5.511 -10.775 33.961 1.00 97.44 120 GLN A O 1
ATOM 945 N N . PRO A 1 121 ? 6.587 -10.256 35.862 1.00 97.31 121 PRO A N 1
ATOM 946 C CA . PRO A 1 121 ? 7.869 -10.764 35.387 1.00 97.31 121 PRO A CA 1
ATOM 947 C C . PRO A 1 121 ? 7.788 -12.267 35.116 1.00 97.31 121 PRO A C 1
ATOM 949 O O . PRO A 1 121 ? 7.239 -13.017 35.930 1.00 97.31 121 PRO A O 1
ATOM 952 N N . LEU A 1 122 ? 8.365 -12.713 34.002 1.00 97.00 122 LEU A N 1
ATOM 953 C CA . LEU A 1 122 ? 8.394 -14.126 33.652 1.00 97.00 122 LEU A CA 1
ATOM 954 C C . LEU A 1 122 ? 9.259 -14.924 34.644 1.00 97.00 122 LEU A C 1
ATOM 956 O O . LEU A 1 122 ? 10.361 -14.512 35.009 1.00 97.00 122 LEU A O 1
ATOM 960 N N . LYS A 1 123 ? 8.773 -16.092 35.086 1.00 93.56 123 LYS A N 1
ATOM 961 C CA . LYS A 1 123 ? 9.498 -16.997 35.994 1.00 93.56 123 LYS A CA 1
ATOM 962 C C . LYS A 1 123 ? 9.463 -18.430 35.473 1.00 93.56 123 LYS A C 1
ATOM 964 O O . LYS A 1 123 ? 8.391 -18.955 35.197 1.00 93.56 123 LYS A O 1
ATOM 969 N N . GLY A 1 124 ? 10.628 -19.078 35.411 1.00 87.12 124 GLY A N 1
ATOM 970 C CA . GLY A 1 124 ? 10.736 -20.523 35.171 1.00 87.12 124 GLY A CA 1
ATOM 971 C C . GLY A 1 124 ? 10.418 -21.004 33.748 1.00 87.12 124 GLY A C 1
ATOM 972 O O . GLY A 1 124 ? 10.221 -22.203 33.564 1.00 87.12 124 GLY A O 1
ATOM 973 N N . GLU A 1 125 ? 10.378 -20.114 32.752 1.00 92.56 125 GLU A N 1
ATOM 974 C CA . GLU A 1 125 ? 10.191 -20.487 31.343 1.00 92.56 125 GLU A CA 1
ATOM 975 C C . GLU A 1 125 ? 11.496 -21.042 30.766 1.00 92.56 125 GLU A C 1
ATOM 977 O O . GLU A 1 125 ? 12.482 -20.323 30.632 1.00 92.56 125 GLU A O 1
ATOM 982 N N . LYS A 1 126 ? 11.509 -22.341 30.452 1.00 90.69 126 LYS A N 1
ATOM 983 C CA . LYS A 1 126 ? 12.700 -23.052 29.957 1.00 90.69 126 LYS A CA 1
ATOM 984 C C . LYS A 1 126 ? 12.841 -22.994 28.437 1.00 90.69 126 LYS A C 1
ATOM 986 O O . LYS A 1 126 ? 13.877 -23.410 27.926 1.00 90.69 126 LYS A O 1
ATOM 991 N N . ARG A 1 127 ? 11.805 -22.536 27.722 1.00 90.44 127 ARG A N 1
ATOM 992 C CA . ARG A 1 127 ? 11.836 -22.377 26.259 1.00 90.44 127 ARG A CA 1
ATOM 993 C C . ARG A 1 127 ? 12.681 -21.182 25.806 1.00 90.44 127 ARG A C 1
ATOM 995 O O . ARG A 1 127 ? 13.118 -21.168 24.665 1.00 90.44 127 ARG A O 1
ATOM 1002 N N . LEU A 1 128 ? 12.926 -20.216 26.693 1.00 92.56 128 LEU A N 1
ATOM 1003 C CA . LEU A 1 128 ? 13.720 -19.017 26.419 1.00 92.56 128 LEU A CA 1
ATOM 1004 C C . LEU A 1 128 ? 15.111 -19.101 27.052 1.00 92.56 128 LEU A C 1
ATOM 1006 O O . LEU A 1 128 ? 15.294 -19.716 28.106 1.00 92.56 128 LEU A O 1
ATOM 1010 N N . ASP A 1 129 ? 16.079 -18.411 26.448 1.00 91.44 129 ASP A N 1
ATOM 1011 C CA . ASP A 1 129 ? 17.376 -18.170 27.080 1.00 91.44 129 ASP A CA 1
ATOM 1012 C C . ASP A 1 129 ? 17.193 -17.358 28.376 1.00 91.44 129 ASP A C 1
ATOM 1014 O O . ASP A 1 129 ? 16.398 -16.417 28.436 1.00 91.44 129 ASP A O 1
ATOM 1018 N N . ALA A 1 130 ? 17.941 -17.695 29.430 1.00 93.12 130 ALA A N 1
ATOM 1019 C CA . ALA A 1 130 ? 17.850 -17.011 30.720 1.00 93.12 130 ALA A CA 1
ATOM 1020 C C . ALA A 1 130 ? 18.187 -15.508 30.631 1.00 93.12 130 ALA A C 1
ATOM 1022 O O . ALA A 1 130 ? 17.643 -14.703 31.394 1.00 93.12 130 ALA A O 1
ATOM 1023 N N . ALA A 1 131 ? 19.068 -15.117 29.705 1.00 93.94 131 ALA A N 1
ATOM 1024 C CA . ALA A 1 131 ? 19.423 -13.729 29.444 1.00 93.94 131 ALA A CA 1
ATOM 1025 C C . ALA A 1 131 ? 18.268 -12.938 28.820 1.00 93.94 131 ALA A C 1
ATOM 1027 O O . ALA A 1 131 ? 18.140 -11.756 29.126 1.00 93.94 131 ALA A O 1
ATOM 1028 N N . VAL A 1 132 ? 17.418 -13.586 28.021 1.00 95.12 132 VAL A N 1
ATOM 1029 C CA . VAL A 1 132 ? 16.197 -13.002 27.448 1.00 95.12 132 VAL A CA 1
ATOM 1030 C C . VAL A 1 132 ? 15.071 -13.012 28.479 1.00 95.12 132 VAL A C 1
ATOM 1032 O O . VAL A 1 132 ? 14.477 -11.975 28.768 1.00 95.12 132 VAL A O 1
ATOM 1035 N N . ALA A 1 133 ? 14.815 -14.164 29.108 1.00 96.00 133 ALA A N 1
ATOM 1036 C CA . ALA A 1 133 ? 13.677 -14.385 29.999 1.00 96.00 133 ALA A CA 1
ATOM 1037 C C . ALA A 1 133 ? 13.586 -13.365 31.149 1.00 96.00 133 ALA A C 1
ATOM 1039 O O . ALA A 1 133 ? 12.486 -12.993 31.553 1.00 96.00 133 ALA A O 1
ATOM 1040 N N . LYS A 1 134 ? 14.723 -12.854 31.646 1.00 95.12 134 LYS A N 1
ATOM 1041 C CA . LYS A 1 134 ? 14.768 -11.820 32.701 1.00 95.12 134 LYS A CA 1
ATOM 1042 C C . LYS A 1 134 ? 14.164 -10.466 32.286 1.00 95.12 134 LYS A C 1
ATOM 1044 O O . LYS A 1 134 ? 13.869 -9.648 33.156 1.00 95.12 134 LYS A O 1
ATOM 1049 N N . HIS A 1 135 ? 14.020 -10.214 30.985 1.00 96.62 135 HIS A N 1
ATOM 1050 C CA . HIS A 1 135 ? 13.424 -8.998 30.424 1.00 96.62 135 HIS A CA 1
ATOM 1051 C C . HIS A 1 135 ? 11.971 -9.188 29.972 1.00 96.62 135 HIS A C 1
ATOM 1053 O O . HIS A 1 135 ? 11.283 -8.205 29.683 1.00 96.62 135 HIS A O 1
ATOM 1059 N N . VAL A 1 136 ? 11.501 -10.435 29.929 1.00 98.25 136 VAL A N 1
ATOM 1060 C CA . VAL A 1 136 ? 10.163 -10.776 29.457 1.00 98.25 136 VAL A CA 1
ATOM 1061 C C . VAL A 1 136 ? 9.153 -10.657 30.592 1.00 98.25 136 VAL A C 1
ATOM 1063 O O . VAL A 1 136 ? 9.384 -11.066 31.734 1.00 98.25 136 VAL A O 1
ATOM 1066 N N . VAL A 1 137 ? 8.002 -10.092 30.257 1.00 98.38 137 VAL A N 1
ATOM 1067 C CA . VAL A 1 137 ? 6.816 -10.042 31.106 1.00 98.38 137 VAL A CA 1
ATOM 1068 C C . VAL A 1 137 ? 5.721 -10.886 30.468 1.00 98.38 137 VAL A C 1
ATOM 1070 O O . VAL A 1 137 ? 5.690 -11.060 29.251 1.00 98.38 137 VAL A O 1
ATOM 1073 N N . VAL A 1 138 ? 4.838 -11.436 31.291 1.00 98.50 138 VAL A N 1
ATOM 1074 C CA . VAL A 1 138 ? 3.758 -12.320 30.854 1.00 98.50 138 VAL A CA 1
ATOM 1075 C C . VAL A 1 138 ? 2.432 -11.896 31.470 1.00 98.50 138 VAL A C 1
ATOM 1077 O O . VAL A 1 138 ? 2.390 -11.460 32.623 1.00 98.50 138 VAL A O 1
ATOM 1080 N N . ALA A 1 139 ? 1.359 -12.021 30.699 1.00 98.19 139 ALA A N 1
ATOM 1081 C CA . ALA A 1 139 ? -0.019 -11.831 31.134 1.00 98.19 139 ALA A CA 1
ATOM 1082 C C . ALA A 1 139 ? -0.916 -12.929 30.547 1.00 98.19 139 ALA A C 1
ATOM 1084 O O . ALA A 1 139 ? -0.556 -13.587 29.570 1.00 98.19 139 ALA A O 1
ATOM 1085 N N . GLU A 1 140 ? -2.096 -13.113 31.133 1.00 97.94 140 GLU A N 1
ATOM 1086 C CA . GLU A 1 140 ? -3.150 -13.927 30.524 1.00 97.94 140 GLU A CA 1
ATOM 1087 C C . GLU A 1 140 ? -3.641 -13.259 29.233 1.00 97.94 140 GLU A C 1
ATOM 1089 O O . GLU A 1 140 ? -3.798 -12.035 29.172 1.00 97.94 140 GLU A O 1
ATOM 1094 N N . ALA A 1 141 ? -3.906 -14.060 28.203 1.00 97.44 141 ALA A N 1
ATOM 1095 C CA . ALA A 1 141 ? -4.508 -13.571 26.974 1.00 97.44 141 ALA A CA 1
ATOM 1096 C C . ALA A 1 141 ? -5.903 -12.979 27.260 1.00 97.44 141 ALA A C 1
ATOM 1098 O O . ALA A 1 141 ? -6.649 -13.496 28.102 1.00 97.44 141 ALA A O 1
ATOM 1099 N N . PRO A 1 142 ? -6.285 -11.878 26.594 1.00 96.69 142 PRO A N 1
ATOM 1100 C CA . PRO A 1 142 ? -7.572 -11.251 26.835 1.00 96.69 142 PRO A CA 1
ATOM 1101 C C . PRO A 1 142 ? -8.722 -12.146 26.363 1.00 96.69 142 PRO A C 1
ATOM 1103 O O . PRO A 1 142 ? -8.581 -12.981 25.469 1.00 96.69 142 PRO A O 1
ATOM 1106 N N . ARG A 1 143 ? -9.899 -11.932 26.956 1.00 95.94 143 ARG A N 1
ATOM 1107 C CA . ARG A 1 143 ? -11.144 -12.588 26.554 1.00 95.94 143 ARG A CA 1
ATOM 1108 C C . ARG A 1 143 ? -12.197 -11.558 26.183 1.00 95.94 143 ARG A C 1
ATOM 1110 O O . ARG A 1 143 ? -12.357 -10.561 26.883 1.00 95.94 143 ARG A O 1
ATOM 1117 N N . VAL A 1 144 ? -12.986 -11.855 25.156 1.00 94.88 144 VAL A N 1
ATOM 1118 C CA . VAL A 1 144 ? -14.209 -11.115 24.815 1.00 94.88 144 VAL A CA 1
ATOM 1119 C C . VAL A 1 144 ? -15.379 -12.091 24.829 1.00 94.88 144 VAL A C 1
ATOM 1121 O O . VAL A 1 144 ? -15.279 -13.209 24.331 1.00 94.88 144 VAL A O 1
ATOM 1124 N N . GLY A 1 145 ? -16.480 -11.721 25.490 1.00 94.00 145 GLY A N 1
ATOM 1125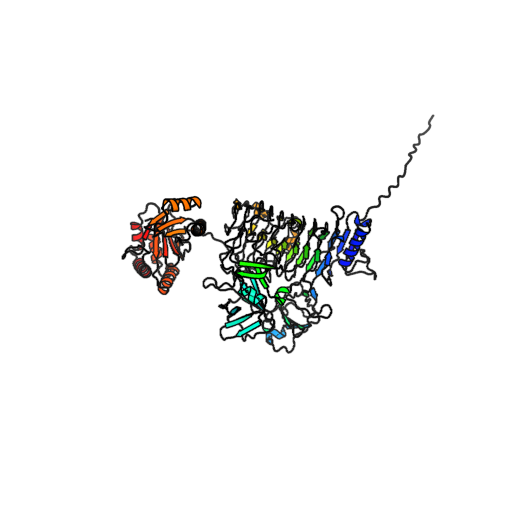 C CA . GLY A 1 145 ? -17.636 -12.616 25.643 1.00 94.00 145 GLY A CA 1
ATOM 1126 C C . GLY A 1 145 ? -17.301 -13.955 26.322 1.00 94.00 145 GLY A C 1
ATOM 1127 O O . GLY A 1 145 ? -17.931 -14.967 26.029 1.00 94.00 145 GLY A O 1
ATOM 1128 N N . GLY A 1 146 ? -16.275 -13.983 27.183 1.00 94.19 146 GLY A N 1
ATOM 1129 C CA . GLY A 1 146 ? -15.801 -15.190 27.873 1.00 94.19 146 GLY A CA 1
ATOM 1130 C C . GLY A 1 146 ? -14.875 -16.102 27.056 1.00 94.19 146 GLY A C 1
ATOM 1131 O O . GLY A 1 146 ? -14.400 -17.100 27.604 1.00 94.19 146 GLY A O 1
ATOM 1132 N N . LYS A 1 147 ? -14.574 -15.760 25.796 1.00 95.94 147 LYS A N 1
ATOM 1133 C CA . LYS A 1 147 ? -13.750 -16.558 24.875 1.00 95.94 147 LYS A CA 1
ATOM 1134 C C . LYS A 1 147 ? -12.408 -15.882 24.594 1.00 95.94 147 LYS A C 1
ATOM 1136 O O . LYS A 1 147 ? -12.357 -14.659 24.471 1.00 95.94 147 LYS A O 1
ATOM 1141 N N . TYR A 1 148 ? -11.347 -16.678 24.488 1.00 96.25 148 TYR A N 1
ATOM 1142 C CA . TYR A 1 148 ? -10.074 -16.221 23.928 1.00 96.25 148 TYR A CA 1
ATOM 1143 C C . TYR A 1 148 ? -10.217 -15.980 22.424 1.00 96.25 148 TYR A C 1
ATOM 1145 O O . TYR A 1 148 ? -11.087 -16.570 21.781 1.00 96.25 148 TYR A O 1
ATOM 1153 N N . PHE A 1 149 ? -9.369 -15.113 21.885 1.00 96.62 149 PHE A N 1
ATOM 1154 C CA . PHE A 1 149 ? -9.314 -14.804 20.462 1.00 96.62 149 PHE A CA 1
ATOM 1155 C C . PHE A 1 149 ? -7.854 -14.576 20.040 1.00 96.62 149 PHE A C 1
ATOM 1157 O O . PHE A 1 149 ? -7.072 -14.068 20.853 1.00 96.62 149 PHE A O 1
ATOM 1164 N N . PRO A 1 150 ? -7.479 -14.942 18.803 1.00 97.19 150 PRO A N 1
ATOM 1165 C CA . PRO A 1 150 ? -6.154 -14.656 18.277 1.00 97.19 150 PRO A CA 1
ATOM 1166 C C . PRO A 1 150 ? -6.041 -13.180 17.885 1.00 97.19 150 PRO A C 1
ATOM 1168 O O . PRO A 1 150 ? -7.032 -12.508 17.597 1.00 97.19 150 PRO A O 1
ATOM 1171 N N . PHE A 1 151 ? -4.817 -12.668 17.844 1.00 98.31 151 PHE A N 1
ATOM 1172 C CA . PHE A 1 151 ? -4.510 -11.338 17.325 1.00 98.31 151 PHE A CA 1
ATOM 1173 C C . PHE A 1 151 ? -3.109 -11.330 16.719 1.00 98.31 151 PHE A C 1
ATOM 1175 O O . PHE A 1 151 ? -2.248 -12.130 17.087 1.00 98.31 151 PHE A O 1
ATOM 1182 N N . ARG A 1 152 ? -2.882 -10.423 15.767 1.00 98.44 152 ARG A N 1
ATOM 1183 C CA . ARG A 1 152 ? -1.620 -10.324 15.019 1.00 98.44 152 ARG A CA 1
ATOM 1184 C C . ARG A 1 152 ? -0.796 -9.087 15.356 1.00 98.44 152 ARG A C 1
ATOM 1186 O O . ARG A 1 152 ? 0.353 -9.007 14.933 1.00 98.44 152 ARG A O 1
ATOM 1193 N N . GLN A 1 153 ? -1.353 -8.153 16.125 1.00 98.75 153 GLN A N 1
ATOM 1194 C CA . GLN A 1 153 ? -0.693 -6.914 16.529 1.00 98.75 153 GLN A CA 1
ATOM 1195 C C . GLN A 1 153 ? -0.843 -6.678 18.026 1.00 98.75 153 GLN A C 1
ATOM 1197 O O . GLN A 1 153 ? -1.801 -7.123 18.659 1.00 98.75 153 GLN A O 1
ATOM 1202 N N . LEU A 1 154 ? 0.106 -5.931 18.575 1.00 98.69 154 LEU A N 1
ATOM 1203 C CA . LEU A 1 154 ? 0.116 -5.483 19.956 1.00 98.69 154 LEU A CA 1
ATOM 1204 C C . LEU A 1 154 ? 0.756 -4.096 19.989 1.00 98.69 154 LEU A C 1
ATOM 1206 O O . LEU A 1 154 ? 1.793 -3.873 19.367 1.00 98.69 154 LEU A O 1
ATOM 1210 N N . TRP A 1 155 ? 0.151 -3.162 20.713 1.00 98.75 155 TRP A N 1
ATOM 1211 C CA . TRP A 1 155 ? 0.697 -1.825 20.945 1.00 98.75 155 TRP A CA 1
ATOM 1212 C C . TRP A 1 155 ? 0.960 -1.624 22.431 1.00 98.75 155 TRP A C 1
ATOM 1214 O O . TRP A 1 155 ? 0.136 -1.998 23.264 1.00 98.75 155 TRP A O 1
ATOM 1224 N N . VAL A 1 156 ? 2.104 -1.017 22.759 1.00 98.06 156 VAL A N 1
ATOM 1225 C CA . VAL A 1 156 ? 2.451 -0.589 24.120 1.00 98.06 156 VAL A CA 1
ATOM 1226 C C . VAL A 1 156 ? 2.538 0.932 24.135 1.00 98.06 156 VAL A C 1
ATOM 1228 O O . VAL A 1 156 ? 3.464 1.527 23.576 1.00 98.06 156 VAL A O 1
ATOM 1231 N N . GLY A 1 157 ? 1.534 1.577 24.730 1.00 94.81 157 GLY A N 1
ATOM 1232 C CA . GLY A 1 157 ? 1.291 3.004 24.526 1.00 94.81 157 GLY A CA 1
ATOM 1233 C C . GLY A 1 157 ? 1.000 3.289 23.050 1.00 94.81 157 GLY A C 1
ATOM 1234 O O . GLY A 1 157 ? 0.145 2.646 22.456 1.00 94.81 157 GLY A O 1
ATOM 1235 N N . SER A 1 158 ? 1.732 4.228 22.450 1.00 92.56 158 SER A N 1
ATOM 1236 C CA . SER A 1 158 ? 1.632 4.571 21.022 1.00 92.56 158 SER A CA 1
ATOM 1237 C C . SER A 1 158 ? 2.625 3.816 20.127 1.00 92.56 158 SER A C 1
ATOM 1239 O O . SER A 1 158 ? 2.759 4.135 18.946 1.00 92.56 158 SER A O 1
ATOM 1241 N N . ARG A 1 159 ? 3.373 2.844 20.672 1.00 96.56 159 ARG A N 1
ATOM 1242 C CA . ARG A 1 159 ? 4.419 2.116 19.942 1.00 96.56 159 ARG A CA 1
ATOM 1243 C C . ARG A 1 159 ? 3.970 0.700 19.623 1.00 96.56 159 ARG A C 1
ATOM 1245 O O . ARG A 1 159 ? 3.788 -0.106 20.539 1.00 96.56 159 ARG A O 1
ATOM 1252 N N . LYS A 1 160 ? 3.875 0.383 18.332 1.00 98.12 160 LYS A N 1
ATOM 1253 C CA . LYS A 1 160 ? 3.655 -0.982 17.847 1.00 98.12 160 LYS A CA 1
ATOM 1254 C C . LYS A 1 160 ? 4.778 -1.898 18.334 1.00 98.12 160 LYS A C 1
ATOM 1256 O O . LYS A 1 160 ? 5.949 -1.524 18.284 1.00 98.12 160 LYS A O 1
ATOM 1261 N N . ALA A 1 161 ? 4.421 -3.041 18.898 1.00 98.50 161 ALA A N 1
ATOM 1262 C CA . ALA A 1 161 ? 5.343 -4.102 19.272 1.00 98.50 161 ALA A CA 1
ATOM 1263 C C . ALA A 1 161 ? 5.529 -5.056 18.083 1.00 98.50 161 ALA A C 1
ATOM 1265 O O . ALA A 1 161 ? 4.636 -5.203 17.247 1.00 98.50 161 ALA A O 1
ATOM 1266 N N . ILE A 1 162 ? 6.687 -5.701 18.009 1.00 98.38 162 ILE A N 1
ATOM 1267 C CA . ILE A 1 162 ? 7.055 -6.586 16.902 1.00 98.38 162 ILE A CA 1
ATOM 1268 C C . ILE A 1 162 ? 6.572 -7.993 17.246 1.00 98.38 162 ILE A C 1
ATOM 1270 O O . ILE A 1 162 ? 6.867 -8.511 18.318 1.00 98.38 162 ILE A O 1
ATOM 1274 N N . ARG A 1 163 ? 5.772 -8.615 16.382 1.00 98.44 163 ARG A N 1
ATOM 1275 C CA . ARG A 1 163 ? 5.396 -10.018 16.595 1.00 98.44 163 ARG A CA 1
ATOM 1276 C C . ARG A 1 163 ? 6.657 -10.856 16.400 1.00 98.44 163 ARG A C 1
ATOM 1278 O O . ARG A 1 163 ? 7.261 -10.739 15.344 1.00 98.44 163 ARG A O 1
ATOM 1285 N N . ALA A 1 164 ? 7.028 -11.653 17.402 1.00 98.00 164 ALA A N 1
ATOM 1286 C CA . ALA A 1 164 ? 8.320 -12.334 17.483 1.00 98.00 164 ALA A CA 1
ATOM 1287 C C . ALA A 1 164 ? 8.711 -12.980 16.149 1.00 98.00 164 ALA A C 1
ATOM 1289 O O . ALA A 1 164 ? 7.957 -13.795 15.589 1.00 98.00 164 ALA A O 1
ATOM 1290 N N . GLU A 1 165 ? 9.876 -12.586 15.647 1.00 96.94 165 GLU A N 1
ATOM 1291 C CA . GLU A 1 165 ? 10.319 -12.881 14.294 1.00 96.94 165 GLU A CA 1
ATOM 1292 C C . GLU A 1 165 ? 11.799 -13.216 14.235 1.00 96.94 165 GLU A C 1
ATOM 1294 O O . GLU A 1 165 ? 12.618 -12.730 14.995 1.00 96.94 165 GLU A O 1
ATOM 1299 N N . SER A 1 166 ? 12.161 -14.081 13.298 1.00 96.56 166 SER A N 1
ATOM 1300 C CA . SER A 1 166 ? 13.526 -14.593 13.239 1.00 96.56 166 SER A CA 1
ATOM 1301 C C . SER A 1 166 ? 14.572 -13.571 12.774 1.00 96.56 166 SER A C 1
ATOM 1303 O O . SER A 1 166 ? 15.759 -13.803 12.977 1.00 96.56 166 SER A O 1
ATOM 1305 N N . HIS A 1 167 ? 14.146 -12.526 12.054 1.00 95.81 167 HIS A N 1
ATOM 1306 C CA . HIS A 1 167 ? 14.993 -11.497 11.448 1.00 95.81 167 HIS A CA 1
ATOM 1307 C C . HIS A 1 167 ? 14.175 -10.217 11.268 1.00 95.81 167 HIS A C 1
ATOM 1309 O O . HIS A 1 167 ? 13.000 -10.297 10.900 1.00 95.81 167 HIS A O 1
ATOM 1315 N N . ASP A 1 168 ? 14.829 -9.070 11.450 1.00 94.12 168 ASP A N 1
ATOM 1316 C CA . ASP A 1 168 ? 14.249 -7.755 11.187 1.00 94.12 168 ASP A CA 1
ATOM 1317 C C . ASP A 1 168 ? 14.156 -7.431 9.680 1.00 94.12 168 ASP A C 1
ATOM 1319 O O . ASP A 1 168 ? 14.749 -8.095 8.821 1.00 94.12 168 ASP A O 1
ATOM 1323 N N . ASP A 1 169 ? 13.438 -6.352 9.361 1.00 92.88 169 ASP A N 1
ATOM 1324 C CA . ASP A 1 169 ? 13.245 -5.850 7.997 1.00 92.88 169 ASP A CA 1
ATOM 1325 C C . ASP A 1 169 ? 14.556 -5.494 7.265 1.00 92.88 169 ASP A C 1
ATOM 1327 O O . ASP A 1 169 ? 14.553 -5.402 6.041 1.00 92.88 169 ASP A O 1
ATOM 1331 N N . ALA A 1 170 ? 15.684 -5.274 7.943 1.00 90.88 170 ALA A N 1
ATOM 1332 C CA . ALA A 1 170 ? 16.957 -4.890 7.323 1.00 90.88 170 ALA A CA 1
ATOM 1333 C C . ALA A 1 170 ? 17.887 -6.085 7.032 1.00 90.88 170 ALA A C 1
ATOM 1335 O O . ALA A 1 170 ? 18.807 -5.952 6.220 1.00 90.88 170 ALA A O 1
ATOM 1336 N N . HIS A 1 171 ? 17.634 -7.250 7.639 1.00 93.94 171 HIS A N 1
ATOM 1337 C CA . HIS A 1 171 ? 18.537 -8.403 7.595 1.00 93.94 171 HIS A CA 1
ATOM 1338 C C . HIS A 1 171 ? 17.861 -9.717 7.164 1.00 93.94 171 HIS A C 1
ATOM 1340 O O . HIS A 1 171 ? 18.192 -10.788 7.677 1.00 93.94 171 HIS A O 1
ATOM 1346 N N . LEU A 1 172 ? 16.939 -9.674 6.198 1.00 96.81 172 LEU A N 1
ATOM 1347 C CA . LEU A 1 172 ? 16.238 -10.876 5.745 1.00 96.81 172 LEU A CA 1
ATOM 1348 C C . LEU A 1 172 ? 17.151 -11.847 4.961 1.00 96.81 172 LEU A C 1
ATOM 1350 O O . LEU A 1 172 ? 17.755 -11.457 3.951 1.00 96.81 172 LEU A O 1
ATOM 1354 N N . PRO A 1 173 ? 17.205 -13.142 5.333 1.00 97.12 173 PRO A N 1
ATOM 1355 C CA . PRO A 1 173 ? 17.838 -14.175 4.517 1.00 97.12 173 PRO A CA 1
ATOM 1356 C C . PRO A 1 173 ? 17.057 -14.429 3.217 1.00 97.12 173 PRO A C 1
ATOM 1358 O O . PRO A 1 173 ? 15.901 -14.036 3.062 1.00 97.12 173 PRO A O 1
ATOM 1361 N N . ARG A 1 174 ? 17.683 -15.126 2.258 1.00 97.56 174 ARG A N 1
ATOM 1362 C CA . ARG A 1 174 ? 17.055 -15.512 0.981 1.00 97.56 174 ARG A CA 1
ATOM 1363 C C . ARG A 1 174 ? 16.756 -17.009 0.933 1.00 97.56 174 ARG A C 1
ATOM 1365 O O . ARG A 1 174 ? 17.525 -17.813 1.462 1.00 97.56 174 ARG A O 1
ATOM 1372 N N . ILE A 1 175 ? 15.668 -17.393 0.264 1.00 98.44 175 ILE A N 1
ATOM 1373 C CA . ILE A 1 175 ? 15.351 -18.807 0.023 1.00 98.44 175 ILE A CA 1
ATOM 1374 C C . ILE A 1 175 ? 16.439 -19.464 -0.841 1.00 98.44 175 ILE A C 1
ATOM 1376 O O . ILE A 1 175 ? 17.046 -18.815 -1.695 1.00 98.44 175 ILE A O 1
ATOM 1380 N N . ILE A 1 176 ? 16.659 -20.768 -0.675 1.00 97.88 176 ILE A N 1
ATOM 1381 C CA . ILE A 1 176 ? 17.527 -21.546 -1.572 1.00 97.88 176 ILE A CA 1
ATOM 1382 C C . ILE A 1 176 ? 16.772 -21.863 -2.864 1.00 97.88 176 ILE A C 1
ATOM 1384 O O . ILE A 1 176 ? 17.312 -21.689 -3.955 1.00 97.88 176 ILE A O 1
ATOM 1388 N N . ASN A 1 177 ? 15.539 -22.359 -2.739 1.00 97.38 177 ASN A N 1
ATOM 1389 C CA . ASN A 1 177 ? 14.726 -22.801 -3.869 1.00 97.38 177 ASN A CA 1
ATOM 1390 C C . ASN A 1 177 ? 13.238 -22.918 -3.487 1.00 97.38 177 ASN A C 1
ATOM 1392 O O . ASN A 1 177 ? 12.895 -22.954 -2.305 1.00 97.38 177 ASN A O 1
ATOM 1396 N N . TRP A 1 178 ? 12.372 -23.074 -4.488 1.00 97.62 178 TRP A N 1
ATOM 1397 C CA . TRP A 1 178 ? 10.983 -23.505 -4.330 1.00 97.62 178 TRP A CA 1
ATOM 1398 C C . TRP A 1 178 ? 10.749 -24.839 -5.050 1.00 97.62 178 TRP A C 1
ATOM 1400 O O . TRP A 1 178 ? 11.028 -24.976 -6.241 1.00 97.62 178 TRP A O 1
ATOM 1410 N N . ASN A 1 179 ? 10.231 -25.846 -4.344 1.00 96.62 179 ASN A N 1
ATOM 1411 C CA . ASN A 1 179 ? 9.896 -27.146 -4.918 1.00 96.62 179 ASN A CA 1
ATOM 1412 C C . ASN A 1 179 ? 8.403 -27.214 -5.268 1.00 96.62 179 ASN A C 1
ATOM 1414 O O . ASN A 1 179 ? 7.579 -27.582 -4.431 1.00 96.62 179 ASN A O 1
ATOM 1418 N N . PHE A 1 180 ? 8.075 -26.935 -6.533 1.00 93.00 180 PHE A N 1
ATOM 1419 C CA . PHE A 1 180 ? 6.690 -26.912 -7.022 1.00 93.00 180 PHE A CA 1
ATOM 1420 C C . PHE A 1 180 ? 5.973 -28.262 -6.965 1.00 93.00 180 PHE A C 1
ATOM 1422 O O . PHE A 1 180 ? 4.764 -28.300 -6.760 1.00 93.00 180 PHE A O 1
ATOM 1429 N N . SER A 1 181 ? 6.708 -29.371 -7.107 1.00 93.50 181 SER A N 1
ATOM 1430 C CA . SER A 1 181 ? 6.124 -30.720 -7.033 1.00 93.50 181 SER A CA 1
ATOM 1431 C C . SER A 1 181 ? 5.696 -31.105 -5.616 1.00 93.50 181 SER A C 1
ATOM 1433 O O . SER A 1 181 ? 4.796 -31.918 -5.440 1.00 93.50 181 SER A O 1
ATOM 1435 N N . ARG A 1 182 ? 6.341 -30.513 -4.603 1.00 94.06 182 ARG A N 1
ATOM 1436 C CA . ARG A 1 182 ? 6.068 -30.762 -3.181 1.00 94.06 182 ARG A CA 1
ATOM 1437 C C . ARG A 1 182 ? 5.344 -29.610 -2.488 1.00 94.06 182 ARG A C 1
ATOM 1439 O O . ARG A 1 182 ? 5.084 -29.731 -1.297 1.00 94.06 182 ARG A O 1
ATOM 1446 N N . GLN A 1 183 ? 5.067 -28.520 -3.208 1.00 95.94 183 GLN A N 1
ATOM 1447 C CA . GLN A 1 183 ? 4.503 -27.281 -2.664 1.00 95.94 183 GLN A CA 1
ATOM 1448 C C . GLN A 1 183 ? 5.283 -26.770 -1.443 1.00 95.94 183 GLN A C 1
ATOM 1450 O O . GLN A 1 183 ? 4.723 -26.515 -0.379 1.00 95.94 183 GLN A O 1
ATOM 1455 N N . ALA A 1 184 ? 6.611 -26.705 -1.575 1.00 98.06 184 ALA A N 1
ATOM 1456 C CA . ALA A 1 184 ? 7.495 -26.479 -0.438 1.00 98.06 184 ALA A CA 1
ATOM 1457 C C . ALA A 1 184 ? 8.563 -25.421 -0.716 1.00 98.06 184 ALA A C 1
ATOM 1459 O O . ALA A 1 184 ? 9.213 -25.442 -1.766 1.00 98.06 184 ALA A O 1
ATOM 1460 N N . ALA A 1 185 ? 8.815 -24.559 0.267 1.00 98.62 185 ALA A N 1
ATOM 1461 C CA . ALA A 1 185 ? 9.965 -23.662 0.259 1.00 98.62 185 ALA A CA 1
ATOM 1462 C C . ALA A 1 185 ? 11.191 -24.380 0.834 1.00 98.62 185 ALA A C 1
ATOM 1464 O O . ALA A 1 185 ? 11.096 -25.080 1.842 1.00 98.62 185 ALA A O 1
ATOM 1465 N N . ILE A 1 186 ? 12.357 -24.191 0.219 1.00 98.50 186 ILE A N 1
ATOM 1466 C CA . ILE A 1 186 ? 13.637 -24.666 0.750 1.00 98.50 186 ILE A CA 1
ATOM 1467 C C . ILE A 1 186 ? 14.429 -23.440 1.179 1.00 98.50 186 ILE A C 1
ATOM 1469 O O . ILE A 1 186 ? 14.810 -22.613 0.348 1.00 98.50 186 ILE A O 1
ATOM 1473 N N . VAL A 1 187 ? 14.686 -23.330 2.476 1.00 98.50 187 VAL A N 1
ATOM 1474 C CA . VAL A 1 187 ? 15.383 -22.197 3.092 1.00 98.50 187 VAL A CA 1
ATOM 1475 C C . VAL A 1 187 ? 16.706 -22.652 3.705 1.00 98.50 187 VAL A C 1
ATOM 1477 O O . VAL A 1 187 ? 16.836 -23.830 4.050 1.00 98.50 187 VAL A O 1
ATOM 1480 N N . PRO A 1 188 ? 17.714 -21.773 3.836 1.00 97.56 188 PRO A N 1
ATOM 1481 C CA . PRO A 1 188 ? 18.950 -22.140 4.510 1.00 97.56 188 PRO A CA 1
ATOM 1482 C C . PRO A 1 188 ? 18.696 -22.351 6.007 1.00 97.56 188 PRO A C 1
ATOM 1484 O O . PRO A 1 188 ? 17.914 -21.628 6.626 1.00 97.56 188 PRO A O 1
ATOM 1487 N N . ASN A 1 189 ? 19.366 -23.339 6.601 1.00 95.31 189 ASN A N 1
ATOM 1488 C CA . ASN A 1 189 ? 19.301 -23.565 8.044 1.00 95.31 189 ASN A CA 1
ATOM 1489 C C . ASN A 1 189 ? 20.245 -22.598 8.781 1.00 95.31 189 ASN A C 1
ATOM 1491 O O . ASN A 1 189 ? 21.308 -22.983 9.261 1.00 95.31 189 ASN A O 1
ATOM 1495 N N . VAL A 1 190 ? 19.867 -21.318 8.817 1.00 92.44 190 VAL A N 1
ATOM 1496 C CA . VAL A 1 190 ? 20.619 -20.246 9.498 1.00 92.44 190 VAL A CA 1
ATOM 1497 C C . VAL A 1 190 ? 20.217 -20.069 10.965 1.00 92.44 190 VAL A C 1
ATOM 1499 O O . VAL A 1 190 ? 20.782 -19.228 11.656 1.00 92.44 190 VAL A O 1
ATOM 1502 N N . PHE A 1 191 ? 19.255 -20.856 11.454 1.00 88.88 191 PHE A N 1
ATOM 1503 C CA . PHE A 1 191 ? 18.704 -20.709 12.798 1.00 88.88 191 PHE A CA 1
ATOM 1504 C C . PHE A 1 191 ? 19.407 -21.664 13.776 1.00 88.88 191 PHE A C 1
ATOM 1506 O O . PHE A 1 191 ? 19.358 -22.889 13.596 1.00 88.88 191 PHE A O 1
ATOM 1513 N N . PRO A 1 192 ? 20.039 -21.156 14.846 1.00 77.94 192 PRO A N 1
ATOM 1514 C CA . PRO A 1 192 ? 20.652 -22.005 15.859 1.00 77.94 192 PRO A CA 1
ATOM 1515 C C . PRO A 1 192 ? 19.613 -22.933 16.507 1.00 77.94 192 PRO A C 1
ATOM 1517 O O . PRO A 1 192 ? 18.680 -22.470 17.152 1.00 77.94 192 PRO A O 1
ATOM 1520 N N . LYS A 1 193 ? 19.790 -24.256 16.371 1.00 82.75 193 LYS A N 1
ATOM 1521 C CA . LYS A 1 193 ? 18.898 -25.284 16.953 1.00 82.75 193 LYS A CA 1
ATOM 1522 C C . LYS A 1 193 ? 17.422 -25.130 16.546 1.00 82.75 193 LYS A C 1
ATOM 1524 O O . LYS A 1 193 ? 16.538 -25.315 17.380 1.00 82.75 193 LYS A O 1
ATOM 1529 N N . PHE A 1 194 ? 17.162 -24.830 15.270 1.00 91.94 194 PHE A N 1
ATOM 1530 C CA . PHE A 1 194 ? 15.799 -24.738 14.748 1.00 91.94 194 PHE A CA 1
ATOM 1531 C C . PHE A 1 194 ? 14.928 -25.934 15.156 1.00 91.94 194 PHE A C 1
ATOM 1533 O O . PHE A 1 194 ? 15.293 -27.091 14.930 1.00 91.94 194 PHE A O 1
ATOM 1540 N N . ALA A 1 195 ? 13.747 -25.643 15.693 1.00 92.00 195 ALA A N 1
ATOM 1541 C CA . ALA A 1 195 ? 12.712 -26.626 15.953 1.00 92.00 195 ALA A CA 1
ATOM 1542 C C . ALA A 1 195 ? 11.369 -26.053 15.511 1.00 92.00 195 ALA A C 1
ATOM 1544 O O . ALA A 1 195 ? 10.976 -24.975 15.948 1.00 92.00 195 ALA A O 1
ATOM 1545 N N . PHE A 1 196 ? 10.654 -26.793 14.668 1.00 95.25 196 PHE A N 1
ATOM 1546 C CA . PHE A 1 196 ? 9.317 -26.400 14.247 1.00 95.25 196 PHE A CA 1
ATOM 1547 C C . PHE A 1 196 ? 8.341 -26.399 15.428 1.00 95.25 196 PHE A C 1
ATOM 1549 O O . PHE A 1 196 ? 8.321 -27.344 16.224 1.00 95.25 196 PHE A O 1
ATOM 1556 N N . LYS A 1 197 ? 7.519 -25.349 15.501 1.00 94.69 197 LYS A N 1
ATOM 1557 C CA . LYS A 1 197 ? 6.381 -25.213 16.410 1.00 94.69 197 LYS A CA 1
ATOM 1558 C C . LYS A 1 197 ? 5.117 -24.955 15.603 1.00 94.69 197 LYS A C 1
ATOM 1560 O O . LYS A 1 197 ? 5.137 -24.179 14.649 1.00 94.69 197 LYS A O 1
ATOM 1565 N N . ALA A 1 198 ? 4.023 -25.597 16.007 1.00 93.62 198 ALA A N 1
ATOM 1566 C CA . ALA A 1 198 ? 2.714 -25.303 15.444 1.00 93.62 198 ALA A CA 1
ATOM 1567 C C . ALA A 1 198 ? 2.394 -23.810 15.628 1.00 93.62 198 ALA A C 1
ATOM 1569 O O . ALA A 1 198 ? 2.745 -23.222 16.649 1.00 93.62 198 ALA A O 1
ATOM 1570 N N . GLY A 1 199 ? 1.777 -23.203 14.616 1.00 94.31 199 GLY A N 1
ATOM 1571 C CA . GLY A 1 199 ? 1.486 -21.769 14.590 1.00 94.31 199 GLY A CA 1
ATOM 1572 C C . GLY A 1 199 ? 2.586 -20.895 13.979 1.00 94.31 199 GLY A C 1
ATOM 1573 O O . GLY A 1 199 ? 2.304 -19.738 13.676 1.00 94.31 199 GLY A O 1
ATOM 1574 N N . MET A 1 200 ? 3.798 -21.414 13.731 1.00 97.75 200 MET A N 1
ATOM 1575 C CA . MET A 1 200 ? 4.820 -20.668 12.985 1.00 97.75 200 MET A CA 1
ATOM 1576 C C . MET A 1 200 ? 4.322 -20.290 11.583 1.00 97.75 200 MET A C 1
ATOM 1578 O O . MET A 1 200 ? 3.691 -21.087 10.884 1.00 97.75 200 MET A O 1
ATOM 1582 N N . GLU A 1 201 ? 4.674 -19.089 11.138 1.00 98.44 201 GLU A N 1
ATOM 1583 C CA . GLU A 1 201 ? 4.349 -18.589 9.802 1.00 98.44 201 GLU A CA 1
ATOM 1584 C C . GLU A 1 201 ? 5.629 -18.220 9.040 1.00 98.44 201 GLU A C 1
ATOM 1586 O O . GLU A 1 201 ? 6.651 -17.854 9.622 1.00 98.44 201 GLU A O 1
ATOM 1591 N N . PHE A 1 202 ? 5.561 -18.314 7.718 1.00 98.69 202 PHE A N 1
ATOM 1592 C CA . PHE A 1 202 ? 6.615 -17.987 6.771 1.00 98.69 202 PHE A CA 1
ATOM 1593 C C . PHE A 1 202 ? 6.203 -16.753 5.973 1.00 98.69 202 PHE A C 1
ATOM 1595 O O . PHE A 1 202 ? 5.240 -16.792 5.208 1.00 98.69 202 PHE A O 1
ATOM 1602 N N . PHE A 1 203 ? 6.944 -15.668 6.154 1.00 98.69 203 PHE A N 1
ATOM 1603 C CA . PHE A 1 203 ? 6.830 -14.462 5.348 1.00 98.69 203 PHE A CA 1
ATOM 1604 C C . PHE A 1 203 ? 7.801 -14.557 4.173 1.00 98.69 203 PHE A C 1
ATOM 1606 O O . PHE A 1 203 ? 8.983 -14.838 4.388 1.00 98.69 203 PHE A O 1
ATOM 1613 N N . ILE A 1 204 ? 7.347 -14.266 2.956 1.00 98.62 204 ILE A N 1
ATOM 1614 C CA . ILE A 1 204 ? 8.196 -14.218 1.761 1.00 98.62 204 ILE A CA 1
ATOM 1615 C C . ILE A 1 204 ? 7.927 -12.973 0.922 1.00 98.62 204 ILE A C 1
ATOM 1617 O O . ILE A 1 204 ? 6.789 -12.668 0.581 1.00 98.62 204 ILE A O 1
ATOM 1621 N N . HIS A 1 205 ? 9.001 -12.287 0.536 1.00 98.31 205 HIS A N 1
ATOM 1622 C CA . HIS A 1 205 ? 8.987 -11.219 -0.457 1.00 98.31 205 HIS A CA 1
ATOM 1623 C C . HIS A 1 205 ? 9.040 -11.820 -1.869 1.00 98.31 205 HIS A C 1
ATOM 1625 O O . HIS A 1 205 ? 10.011 -12.500 -2.221 1.00 98.31 205 HIS A O 1
ATOM 1631 N N . GLN A 1 206 ? 8.052 -11.531 -2.715 1.00 96.56 206 GLN A N 1
ATOM 1632 C CA . GLN A 1 206 ? 7.955 -12.041 -4.084 1.00 96.56 206 GLN A CA 1
ATOM 1633 C C . GLN A 1 206 ? 7.525 -10.935 -5.056 1.00 96.56 206 GLN A C 1
ATOM 1635 O O . GLN A 1 206 ? 6.351 -10.624 -5.206 1.00 96.56 206 GLN A O 1
ATOM 1640 N N . TRP A 1 207 ? 8.504 -10.365 -5.760 1.00 95.94 207 TRP A N 1
ATOM 1641 C CA . TRP A 1 207 ? 8.311 -9.265 -6.713 1.00 95.94 207 TRP A CA 1
ATOM 1642 C C . TRP A 1 207 ? 7.756 -7.979 -6.093 1.00 95.94 207 TRP A C 1
ATOM 1644 O O . TRP A 1 207 ? 8.531 -7.250 -5.478 1.00 95.94 207 TRP A O 1
ATOM 1654 N N . TRP A 1 208 ? 6.463 -7.715 -6.307 1.00 98.25 208 TRP A N 1
ATOM 1655 C CA . TRP A 1 208 ? 5.703 -6.546 -5.861 1.00 98.25 208 TRP A CA 1
ATOM 1656 C C . TRP A 1 208 ? 4.712 -6.879 -4.735 1.00 98.25 208 TRP A C 1
ATOM 1658 O O . TRP A 1 208 ? 3.944 -6.018 -4.310 1.00 98.25 208 TRP A O 1
ATOM 1668 N N . ALA A 1 209 ? 4.703 -8.123 -4.247 1.00 98.31 209 ALA A N 1
ATOM 1669 C CA . ALA A 1 209 ? 3.845 -8.555 -3.150 1.00 98.31 209 ALA A CA 1
ATOM 1670 C C . ALA A 1 209 ? 4.607 -9.403 -2.125 1.00 98.31 209 ALA A C 1
ATOM 1672 O O . ALA A 1 209 ? 5.717 -9.893 -2.361 1.00 98.31 209 ALA A O 1
ATOM 1673 N N . ILE A 1 210 ? 3.976 -9.596 -0.971 1.00 98.38 210 ILE A N 1
ATOM 1674 C CA . ILE A 1 210 ? 4.384 -10.591 0.020 1.00 98.38 210 ILE A CA 1
ATOM 1675 C C . ILE A 1 210 ? 3.454 -11.803 -0.037 1.00 98.38 210 ILE A C 1
ATOM 1677 O O . ILE A 1 210 ? 2.352 -11.746 -0.587 1.00 98.38 210 ILE A O 1
ATOM 1681 N N . ALA A 1 211 ? 3.885 -12.900 0.574 1.00 98.69 211 ALA A N 1
ATOM 1682 C CA . ALA A 1 211 ? 2.965 -13.900 1.092 1.00 98.69 211 ALA A CA 1
ATOM 1683 C C . ALA A 1 211 ? 3.282 -14.235 2.549 1.00 98.69 211 ALA A C 1
ATOM 1685 O O . ALA A 1 211 ? 4.441 -14.229 2.964 1.00 98.69 211 ALA A O 1
ATOM 1686 N N . GLN A 1 212 ? 2.227 -14.546 3.298 1.00 98.50 212 GLN A N 1
ATOM 1687 C CA . GLN A 1 212 ? 2.257 -15.044 4.666 1.00 98.50 212 GLN A CA 1
ATOM 1688 C C . GLN A 1 212 ? 1.670 -16.457 4.670 1.00 98.50 212 GLN A C 1
ATOM 1690 O O . GLN A 1 212 ? 0.463 -16.636 4.495 1.00 98.50 212 GLN A O 1
ATOM 1695 N N . LEU A 1 213 ? 2.517 -17.467 4.846 1.00 98.81 213 LEU A N 1
ATOM 1696 C CA . LEU A 1 213 ? 2.141 -18.875 4.726 1.00 98.81 213 LEU A CA 1
ATOM 1697 C C . LEU A 1 213 ? 2.252 -19.576 6.075 1.00 98.81 213 LEU A C 1
ATOM 1699 O O . LEU A 1 213 ? 3.308 -19.530 6.704 1.00 98.81 213 LEU A O 1
ATOM 1703 N N . ARG A 1 214 ? 1.203 -20.259 6.535 1.00 98.69 214 ARG A N 1
ATOM 1704 C CA . ARG A 1 214 ? 1.265 -20.972 7.818 1.00 98.69 214 ARG A CA 1
ATOM 1705 C C . ARG A 1 214 ? 2.011 -22.278 7.613 1.00 98.69 214 ARG A C 1
ATOM 1707 O O . ARG A 1 214 ? 1.715 -23.038 6.689 1.00 98.69 214 ARG A O 1
ATOM 1714 N N . ILE A 1 215 ? 2.997 -22.542 8.460 1.00 98.69 215 ILE A N 1
ATOM 1715 C CA . ILE A 1 215 ? 3.867 -23.707 8.317 1.00 98.69 215 ILE A CA 1
ATOM 1716 C C . ILE A 1 215 ? 3.169 -24.906 8.951 1.00 98.69 215 ILE A C 1
ATOM 1718 O O . ILE A 1 215 ? 2.877 -24.910 10.144 1.00 98.69 215 ILE A O 1
ATOM 1722 N N . ARG A 1 216 ? 2.927 -25.938 8.144 1.00 98.25 216 ARG A N 1
ATOM 1723 C CA . ARG A 1 216 ? 2.343 -27.212 8.576 1.00 98.25 216 ARG A CA 1
ATOM 1724 C C . ARG A 1 216 ? 3.405 -28.190 9.059 1.00 98.25 216 ARG A C 1
ATOM 1726 O O . ARG A 1 216 ? 3.170 -28.965 9.980 1.00 98.25 216 ARG A O 1
ATOM 1733 N N . GLU A 1 217 ? 4.551 -28.197 8.391 1.00 98.19 217 GLU A N 1
ATOM 1734 C CA . GLU A 1 217 ? 5.620 -29.160 8.630 1.00 98.19 217 GLU A CA 1
ATOM 1735 C C . GLU A 1 217 ? 6.965 -28.569 8.202 1.00 98.19 217 GLU A C 1
ATOM 1737 O O . GLU A 1 217 ? 7.045 -27.839 7.211 1.00 98.19 217 GLU A O 1
ATOM 1742 N N . ALA A 1 218 ? 8.031 -28.919 8.924 1.00 98.00 218 ALA A N 1
ATOM 1743 C CA . ALA A 1 218 ? 9.395 -28.577 8.547 1.00 98.00 218 ALA A CA 1
ATOM 1744 C C . ALA A 1 218 ? 10.302 -29.812 8.592 1.00 98.00 218 ALA A C 1
ATOM 1746 O O . ALA A 1 218 ? 10.400 -30.486 9.618 1.00 98.00 218 ALA A O 1
ATOM 1747 N N . VAL A 1 219 ? 11.019 -30.071 7.499 1.00 97.44 219 VAL A N 1
ATOM 1748 C CA . VAL A 1 219 ? 12.051 -31.113 7.429 1.00 97.44 219 VAL A CA 1
ATOM 1749 C C . VAL A 1 219 ? 13.418 -30.449 7.514 1.00 97.44 219 VAL A C 1
ATOM 1751 O O . VAL A 1 219 ? 13.830 -29.740 6.595 1.00 97.44 219 VAL A O 1
ATOM 1754 N N . VAL A 1 220 ? 14.113 -30.674 8.627 1.00 96.56 220 VAL A N 1
ATOM 1755 C CA . VAL A 1 220 ? 15.383 -30.017 8.954 1.00 96.56 220 VAL A CA 1
ATOM 1756 C C . VAL A 1 220 ? 16.554 -30.909 8.559 1.00 96.56 220 VAL A C 1
ATOM 1758 O O . VAL A 1 220 ? 16.643 -32.062 8.979 1.00 96.56 220 VAL A O 1
ATOM 1761 N N . THR A 1 221 ? 17.482 -30.364 7.781 1.00 94.94 221 THR A N 1
ATOM 1762 C CA . THR A 1 221 ? 18.804 -30.949 7.539 1.00 94.94 221 THR A CA 1
ATOM 1763 C C . THR A 1 221 ? 19.884 -30.020 8.088 1.00 94.94 221 THR A C 1
ATOM 1765 O O . THR A 1 221 ? 19.594 -28.944 8.613 1.00 94.94 221 THR A O 1
ATOM 1768 N N . LYS A 1 222 ? 21.153 -30.431 7.987 1.00 91.75 222 LYS A N 1
ATOM 1769 C CA . LYS A 1 222 ? 22.274 -29.605 8.448 1.00 91.75 222 LYS A CA 1
ATOM 1770 C C . LYS A 1 222 ? 22.275 -28.220 7.790 1.00 91.75 222 LYS A C 1
ATOM 1772 O O . LYS A 1 222 ? 22.426 -27.231 8.493 1.00 91.75 222 LYS A O 1
ATOM 1777 N N . ASP A 1 223 ? 22.072 -28.167 6.475 1.00 95.12 223 ASP A N 1
ATOM 1778 C CA . ASP A 1 223 ? 22.286 -26.947 5.687 1.00 95.12 223 ASP A CA 1
ATOM 1779 C C . ASP A 1 223 ? 20.975 -26.277 5.234 1.00 95.12 223 ASP A C 1
ATOM 1781 O O . ASP A 1 223 ? 20.978 -25.121 4.812 1.00 95.12 223 ASP A O 1
ATOM 1785 N N . SER A 1 224 ? 19.833 -26.970 5.325 1.00 97.25 224 SER A N 1
ATOM 1786 C CA . SER A 1 224 ? 18.550 -26.467 4.819 1.00 97.25 224 SER A CA 1
ATOM 1787 C C . SER A 1 224 ? 17.356 -26.897 5.665 1.00 97.25 224 SER A C 1
ATOM 1789 O O . SER A 1 224 ? 17.398 -27.923 6.341 1.00 97.25 224 SER A O 1
ATOM 1791 N N . ILE A 1 225 ? 16.261 -26.153 5.556 1.00 98.31 225 ILE A N 1
ATOM 1792 C CA . ILE A 1 225 ? 14.950 -26.521 6.085 1.00 98.31 225 ILE A CA 1
ATOM 1793 C C . ILE A 1 225 ? 13.967 -26.529 4.913 1.00 98.31 225 ILE A C 1
ATOM 1795 O O . ILE A 1 225 ? 13.892 -25.570 4.148 1.00 98.31 225 ILE A O 1
ATOM 1799 N N . THR A 1 226 ? 13.222 -27.620 4.754 1.00 98.44 226 THR A N 1
ATOM 1800 C CA . THR A 1 226 ? 12.099 -27.687 3.808 1.00 98.44 226 THR A CA 1
ATOM 1801 C C . THR A 1 226 ? 10.809 -27.397 4.557 1.00 98.44 226 THR A C 1
ATOM 1803 O O . THR A 1 226 ? 10.460 -28.157 5.456 1.00 98.44 226 THR A O 1
ATOM 1806 N N . LEU A 1 227 ? 10.114 -26.327 4.186 1.00 98.69 227 LEU A N 1
ATOM 1807 C CA . LEU A 1 227 ? 8.861 -25.887 4.794 1.00 98.69 227 LEU A CA 1
ATOM 1808 C C . LEU A 1 227 ? 7.686 -26.287 3.904 1.00 98.69 227 LEU A C 1
ATOM 1810 O O . LEU A 1 227 ? 7.697 -25.999 2.707 1.00 98.69 227 LEU A O 1
ATOM 1814 N N . LEU A 1 228 ? 6.689 -26.940 4.495 1.00 98.62 228 LEU A N 1
ATOM 1815 C CA . LEU A 1 228 ? 5.410 -27.253 3.865 1.00 98.62 228 LEU A CA 1
ATOM 1816 C C . LEU A 1 228 ? 4.311 -26.446 4.549 1.00 98.62 228 LEU A C 1
ATOM 1818 O O . LEU A 1 228 ? 4.355 -26.240 5.764 1.00 98.62 228 LEU A O 1
ATOM 1822 N N . PHE A 1 229 ? 3.317 -26.021 3.778 1.00 98.62 229 PHE A N 1
ATOM 1823 C CA . PHE A 1 229 ? 2.328 -25.047 4.230 1.00 98.62 229 PHE A CA 1
ATOM 1824 C C . PHE A 1 229 ? 0.946 -25.668 4.455 1.00 98.62 229 PHE A C 1
ATOM 1826 O O . PHE A 1 229 ? 0.665 -26.786 4.007 1.00 98.62 229 PHE A O 1
ATOM 1833 N N . HIS A 1 230 ? 0.113 -24.965 5.219 1.00 98.62 230 HIS A N 1
ATOM 1834 C CA . HIS A 1 230 ? -1.304 -25.279 5.360 1.00 98.62 230 HIS A CA 1
ATOM 1835 C C . HIS A 1 230 ? -2.093 -24.851 4.118 1.00 98.62 230 HIS A C 1
ATOM 1837 O O . HIS A 1 230 ? -1.651 -24.020 3.328 1.00 98.62 230 HIS A O 1
ATOM 1843 N N . GLU A 1 231 ? -3.279 -25.436 3.970 1.00 97.62 231 GLU A N 1
ATOM 1844 C CA . GLU A 1 231 ? -4.273 -25.000 2.992 1.00 97.62 231 GLU A CA 1
ATOM 1845 C C . GLU A 1 231 ? -5.207 -23.946 3.606 1.00 97.62 231 GLU A C 1
ATOM 1847 O O . GLU A 1 231 ? -5.486 -24.013 4.812 1.00 97.62 231 GLU A O 1
ATOM 1852 N N . PRO A 1 232 ? -5.743 -23.009 2.801 1.00 97.56 232 PRO A N 1
ATOM 1853 C CA . PRO A 1 232 ? -5.709 -22.978 1.328 1.00 97.56 232 PRO A CA 1
ATOM 1854 C C . PRO A 1 232 ? -4.468 -22.315 0.703 1.00 97.56 232 PRO A C 1
ATOM 1856 O O . PRO A 1 232 ? -4.287 -22.359 -0.514 1.00 97.56 232 PRO A O 1
ATOM 1859 N N . GLU A 1 233 ? -3.625 -21.651 1.493 1.00 98.31 233 GLU A N 1
ATOM 1860 C CA . GLU A 1 233 ? -2.547 -20.822 0.956 1.00 98.31 233 GLU A CA 1
ATOM 1861 C C . GLU A 1 233 ? -1.413 -21.621 0.306 1.00 98.31 233 GLU A C 1
ATOM 1863 O O . GLU A 1 233 ? -0.782 -21.115 -0.618 1.00 98.31 233 GLU A O 1
ATOM 1868 N N . GLY A 1 234 ? -1.164 -22.859 0.748 1.00 97.81 234 GLY A N 1
ATOM 1869 C CA . GLY A 1 234 ? -0.142 -23.741 0.183 1.00 97.81 234 GLY A CA 1
ATOM 1870 C C . GLY A 1 234 ? -0.386 -24.028 -1.297 1.00 97.81 234 GLY A C 1
ATOM 1871 O O . GLY A 1 234 ? 0.501 -23.781 -2.124 1.00 97.81 234 GLY A O 1
ATOM 1872 N N . LYS A 1 235 ? -1.606 -24.457 -1.646 1.00 97.62 235 LYS A N 1
ATOM 1873 C CA . LYS A 1 235 ? -2.022 -24.661 -3.037 1.00 97.62 235 LYS A CA 1
ATOM 1874 C C . LYS A 1 235 ? -1.968 -23.365 -3.838 1.00 97.62 235 LYS A C 1
ATOM 1876 O O . LYS A 1 235 ? -1.323 -23.335 -4.886 1.00 97.62 235 LYS A O 1
ATOM 1881 N N . ILE A 1 236 ? -2.595 -22.297 -3.336 1.00 98.06 236 ILE A N 1
ATOM 1882 C CA . ILE A 1 236 ? -2.678 -21.003 -4.035 1.00 98.06 236 ILE A CA 1
ATOM 1883 C C . ILE A 1 236 ? -1.277 -20.473 -4.357 1.00 98.06 236 ILE A C 1
ATOM 1885 O O . ILE A 1 236 ? -0.989 -20.190 -5.517 1.00 98.06 236 ILE A O 1
ATOM 1889 N N . GLN A 1 237 ? -0.382 -20.415 -3.363 1.00 98.25 237 GLN A N 1
ATOM 1890 C CA . GLN A 1 237 ? 1.000 -19.950 -3.520 1.00 98.25 237 GLN A CA 1
ATOM 1891 C C . GLN A 1 237 ? 1.808 -20.794 -4.519 1.00 98.25 237 GLN A C 1
ATOM 1893 O O . GLN A 1 237 ? 2.757 -20.317 -5.148 1.00 98.25 237 GLN A O 1
ATOM 1898 N N . ASN A 1 238 ? 1.475 -22.074 -4.657 1.00 97.00 238 ASN A N 1
ATOM 1899 C CA . ASN A 1 238 ? 2.179 -22.953 -5.575 1.00 97.00 238 ASN A CA 1
ATOM 1900 C C . ASN A 1 238 ? 1.689 -22.807 -7.027 1.00 97.00 238 ASN A C 1
ATOM 1902 O O . ASN A 1 238 ? 2.501 -22.862 -7.962 1.00 97.00 238 ASN A O 1
ATOM 1906 N N . GLU A 1 239 ? 0.378 -22.631 -7.210 1.00 96.62 239 GLU A N 1
ATOM 1907 C CA . GLU A 1 239 ? -0.301 -22.641 -8.511 1.00 96.62 239 GLU A CA 1
ATOM 1908 C C . GLU A 1 239 ? -0.335 -21.275 -9.201 1.00 96.62 239 GLU A C 1
ATOM 1910 O O . GLU A 1 239 ? -0.198 -21.226 -10.430 1.00 96.62 239 GLU A O 1
ATOM 1915 N N . HIS A 1 240 ? -0.439 -20.170 -8.452 1.00 97.25 240 HIS A N 1
ATOM 1916 C CA . HIS A 1 240 ? -0.474 -18.849 -9.073 1.00 97.25 240 HIS A CA 1
ATOM 1917 C C . HIS A 1 240 ? 0.838 -18.554 -9.836 1.00 97.25 240 HIS A C 1
ATOM 1919 O O . HIS A 1 240 ? 1.943 -18.898 -9.382 1.00 97.25 240 HIS A O 1
ATOM 1925 N N . PRO A 1 241 ? 0.750 -17.965 -11.041 1.00 94.81 241 PRO A N 1
ATOM 1926 C CA . PRO A 1 241 ? 1.931 -17.638 -11.832 1.00 94.81 241 PRO A CA 1
ATOM 1927 C C . PRO A 1 241 ? 2.531 -16.272 -11.485 1.00 94.81 241 PRO A C 1
ATOM 1929 O O . PRO A 1 241 ? 3.728 -16.097 -11.699 1.00 94.81 241 PRO A O 1
ATOM 1932 N N . TRP A 1 242 ? 1.739 -15.345 -10.934 1.00 95.06 242 TRP A N 1
ATOM 1933 C CA . TRP A 1 242 ? 2.156 -13.973 -10.644 1.00 95.06 242 TRP A CA 1
ATOM 1934 C C . TRP A 1 242 ? 1.560 -13.449 -9.332 1.00 95.06 242 TRP A C 1
ATOM 1936 O O . TRP A 1 242 ? 0.398 -13.741 -9.048 1.00 95.06 242 TRP A O 1
ATOM 1946 N N . PRO A 1 243 ? 2.313 -12.647 -8.564 1.00 96.44 243 PRO A N 1
ATOM 1947 C CA . PRO A 1 243 ? 3.779 -12.654 -8.492 1.00 96.44 243 PRO A CA 1
ATOM 1948 C C . PRO A 1 243 ? 4.285 -13.956 -7.848 1.00 96.44 243 PRO A C 1
ATOM 1950 O O . PRO A 1 243 ? 3.648 -14.473 -6.950 1.00 96.44 243 PRO A O 1
ATOM 1953 N N . LYS A 1 244 ? 5.436 -14.499 -8.254 1.00 93.88 244 LYS A N 1
ATOM 1954 C CA . LYS A 1 244 ? 5.903 -15.838 -7.817 1.00 93.88 244 LYS A CA 1
ATOM 1955 C C . LYS A 1 244 ? 7.267 -15.775 -7.117 1.00 93.88 244 LYS A C 1
ATOM 1957 O O . LYS A 1 244 ? 8.015 -14.853 -7.427 1.00 93.88 244 LYS A O 1
ATOM 1962 N N . PRO A 1 245 ? 7.676 -16.718 -6.241 1.00 96.25 245 PRO A N 1
ATOM 1963 C CA . PRO A 1 245 ? 8.992 -16.654 -5.607 1.00 96.25 245 PRO A CA 1
ATOM 1964 C C . PRO A 1 245 ? 10.113 -16.473 -6.638 1.00 96.25 245 PRO A C 1
ATOM 1966 O O . PRO A 1 245 ? 10.231 -17.243 -7.594 1.00 96.25 245 PRO A O 1
ATOM 1969 N N . TRP A 1 246 ? 10.915 -15.423 -6.462 1.00 95.69 246 TRP A N 1
ATOM 1970 C CA . TRP A 1 246 ? 11.962 -15.034 -7.399 1.00 95.69 246 TRP A CA 1
ATOM 1971 C C . TRP A 1 246 ? 13.203 -15.887 -7.165 1.00 95.69 246 TRP A C 1
ATOM 1973 O O . TRP A 1 246 ? 13.705 -15.980 -6.042 1.00 95.69 246 TRP A O 1
ATOM 1983 N N . LEU A 1 247 ? 13.709 -16.509 -8.228 1.00 94.31 247 LEU A N 1
ATOM 1984 C CA . LEU A 1 247 ? 14.937 -17.296 -8.207 1.00 94.31 247 LEU A CA 1
ATOM 1985 C C . LEU A 1 247 ? 15.908 -16.692 -9.219 1.00 94.31 247 LEU A C 1
ATOM 1987 O O . LEU A 1 247 ? 15.719 -16.834 -10.426 1.00 94.31 247 LEU A O 1
ATOM 1991 N N . SER A 1 248 ? 16.942 -16.006 -8.733 1.00 88.88 248 SER A N 1
ATOM 1992 C CA . SER A 1 248 ? 17.902 -15.296 -9.578 1.00 88.88 248 SER A CA 1
ATOM 1993 C C . SER A 1 248 ? 19.325 -15.449 -9.063 1.00 88.88 248 SER A C 1
ATOM 1995 O O . SER A 1 248 ? 19.622 -15.233 -7.889 1.00 88.88 248 SER A O 1
ATOM 1997 N N . LYS A 1 249 ? 20.233 -15.774 -9.989 1.00 82.62 249 LYS A N 1
ATOM 1998 C CA . LYS A 1 249 ? 21.678 -15.806 -9.730 1.00 82.62 249 LYS A CA 1
ATOM 1999 C C . LYS A 1 249 ? 22.314 -14.413 -9.753 1.00 82.62 249 LYS A C 1
ATOM 2001 O O . LYS A 1 249 ? 23.434 -14.276 -9.279 1.00 82.62 249 LYS A O 1
ATOM 2006 N N . GLU A 1 250 ? 21.630 -13.416 -10.313 1.00 78.94 250 GLU A N 1
ATOM 2007 C CA . GLU A 1 250 ? 22.181 -12.073 -10.540 1.00 78.94 250 GLU A CA 1
ATOM 2008 C C . GLU A 1 250 ? 21.867 -11.116 -9.390 1.00 78.94 250 GLU A C 1
ATOM 2010 O O . GLU A 1 250 ? 22.742 -10.378 -8.943 1.00 78.94 250 GLU A O 1
ATOM 2015 N N . HIS A 1 251 ? 20.632 -11.148 -8.886 1.00 79.38 251 HIS A N 1
ATOM 2016 C CA . HIS A 1 251 ? 20.142 -10.189 -7.884 1.00 79.38 251 HIS A CA 1
ATOM 2017 C C . HIS A 1 251 ? 19.724 -10.846 -6.560 1.00 79.38 251 HIS A C 1
ATOM 2019 O O . HIS A 1 251 ? 19.334 -10.161 -5.617 1.00 79.38 251 HIS A O 1
ATOM 2025 N N . GLY A 1 252 ? 19.855 -12.174 -6.466 1.00 89.31 252 GLY A N 1
ATOM 2026 C CA . GLY A 1 252 ? 19.460 -12.963 -5.303 1.00 89.31 252 GLY A CA 1
ATOM 2027 C C . GLY A 1 252 ? 18.002 -13.423 -5.356 1.00 89.31 252 GLY A C 1
ATOM 2028 O O . GLY A 1 252 ? 17.151 -12.823 -6.010 1.00 89.31 252 GLY A O 1
ATOM 2029 N N . ASN A 1 253 ? 17.721 -14.523 -4.661 1.00 97.31 253 ASN A N 1
ATOM 2030 C CA . ASN A 1 253 ? 16.379 -15.099 -4.570 1.00 97.31 253 ASN A CA 1
ATOM 2031 C C . ASN A 1 253 ? 15.458 -14.268 -3.659 1.00 97.31 253 ASN A C 1
ATOM 2033 O O . ASN A 1 253 ? 15.911 -13.360 -2.967 1.00 97.31 253 ASN A O 1
ATOM 2037 N N . SER A 1 254 ? 14.171 -14.608 -3.603 1.00 98.12 254 SER A N 1
ATOM 2038 C CA . SER A 1 254 ? 13.201 -14.045 -2.655 1.00 98.12 254 SER A CA 1
ATOM 2039 C C . SER A 1 254 ? 13.701 -14.051 -1.205 1.00 98.12 254 SER A C 1
ATOM 2041 O O . SER A 1 254 ? 14.214 -15.062 -0.716 1.00 98.12 254 SER A O 1
ATOM 2043 N N . ALA A 1 255 ? 13.548 -12.910 -0.529 1.00 98.19 255 ALA A N 1
ATOM 2044 C CA . ALA A 1 255 ? 13.848 -12.753 0.892 1.00 98.19 255 ALA A CA 1
ATOM 2045 C C . ALA A 1 255 ? 12.713 -13.315 1.760 1.00 98.19 255 ALA A C 1
ATOM 2047 O O . ALA A 1 255 ? 11.564 -13.343 1.316 1.00 98.19 255 ALA A O 1
ATOM 2048 N N . PHE A 1 256 ? 13.021 -13.769 2.975 1.00 98.44 256 PHE A N 1
ATOM 2049 C CA . PHE A 1 256 ? 12.031 -14.374 3.867 1.00 98.44 256 PHE A CA 1
ATOM 2050 C C . PHE A 1 256 ? 12.351 -14.154 5.351 1.00 98.44 256 PHE A C 1
ATOM 2052 O O . PHE A 1 256 ? 13.498 -13.896 5.707 1.00 98.44 256 PHE A O 1
ATOM 2059 N N . ARG A 1 257 ? 11.350 -14.352 6.216 1.00 98.19 257 ARG A N 1
ATOM 2060 C CA . ARG A 1 257 ? 11.522 -14.566 7.666 1.00 98.19 257 ARG A CA 1
ATOM 2061 C C . ARG A 1 257 ? 10.514 -15.583 8.186 1.00 98.19 257 ARG A C 1
ATOM 2063 O O . ARG A 1 257 ? 9.476 -15.821 7.569 1.00 98.19 257 ARG A O 1
ATOM 2070 N N . LEU A 1 258 ? 10.826 -16.171 9.332 1.00 98.25 258 LEU A N 1
ATOM 2071 C CA . LEU A 1 258 ? 9.880 -16.946 10.128 1.00 98.25 258 LEU A CA 1
ATOM 2072 C C . LEU A 1 258 ? 9.331 -16.067 11.246 1.00 98.25 258 LEU A C 1
ATOM 2074 O O . LEU A 1 258 ? 10.074 -15.265 11.808 1.00 98.25 258 LEU A O 1
ATOM 2078 N N . VAL A 1 259 ? 8.050 -16.217 11.563 1.00 97.81 259 VAL A N 1
ATOM 2079 C CA . VAL A 1 259 ? 7.382 -15.440 12.613 1.00 97.81 259 VAL A CA 1
ATOM 2080 C C . VAL A 1 259 ? 6.500 -16.335 13.479 1.00 97.81 259 VAL A C 1
ATOM 2082 O O . VAL A 1 259 ? 6.194 -17.471 13.107 1.00 97.81 259 VAL A O 1
ATOM 2085 N N . ASN A 1 260 ? 6.047 -15.790 14.607 1.00 97.31 260 ASN A N 1
ATOM 2086 C CA . ASN A 1 260 ? 5.091 -16.414 15.524 1.00 97.31 260 ASN A CA 1
ATOM 2087 C C . ASN A 1 260 ? 5.620 -17.657 16.253 1.00 97.31 260 ASN A C 1
ATOM 2089 O O . ASN A 1 260 ? 4.986 -18.711 16.261 1.00 97.31 260 ASN A O 1
ATOM 2093 N N . ALA A 1 261 ? 6.777 -17.526 16.897 1.00 95.56 261 ALA A N 1
ATOM 2094 C CA . ALA A 1 261 ? 7.253 -18.516 17.854 1.00 95.56 261 ALA A CA 1
ATOM 2095 C C . ALA A 1 261 ? 7.891 -17.841 19.060 1.00 95.56 261 ALA A C 1
ATOM 2097 O O . ALA A 1 261 ? 8.560 -16.818 18.923 1.00 95.56 261 ALA A O 1
ATOM 2098 N N . LEU A 1 262 ? 7.729 -18.453 20.233 1.00 95.56 262 LEU A N 1
ATOM 2099 C CA . LEU A 1 262 ? 8.364 -17.975 21.456 1.00 95.56 262 LEU A CA 1
ATOM 2100 C C . LEU A 1 262 ? 9.891 -17.976 21.324 1.00 95.56 262 LEU A C 1
ATOM 2102 O O . LEU A 1 262 ? 10.545 -17.090 21.849 1.00 95.56 262 LEU A O 1
ATOM 2106 N N . GLU A 1 263 ? 10.458 -18.940 20.603 1.00 91.88 263 GLU A N 1
ATOM 2107 C CA . GLU A 1 263 ? 11.898 -19.045 20.361 1.00 91.88 263 GLU A CA 1
ATOM 2108 C C . GLU A 1 263 ? 12.477 -17.893 19.528 1.00 91.88 263 GLU A C 1
ATOM 2110 O O . GLU A 1 263 ? 13.692 -17.719 19.532 1.00 91.88 263 GLU A O 1
ATOM 2115 N N . PHE A 1 264 ? 11.639 -17.121 18.830 1.00 95.19 264 PHE A N 1
ATOM 2116 C CA . PHE A 1 264 ? 12.061 -15.904 18.133 1.00 95.19 264 PHE A CA 1
ATOM 2117 C C . PHE A 1 264 ? 11.974 -14.654 19.012 1.00 95.19 264 PHE A C 1
ATOM 2119 O O . PHE A 1 264 ? 12.389 -13.597 18.578 1.00 95.19 264 PHE A O 1
ATOM 2126 N N . LEU A 1 265 ? 11.432 -14.752 20.231 1.00 96.19 265 LEU A N 1
ATOM 2127 C CA . LEU A 1 265 ? 11.384 -13.631 21.162 1.00 96.19 265 LEU A CA 1
ATOM 2128 C C . LEU A 1 265 ? 12.783 -13.410 21.748 1.00 96.19 265 LEU A C 1
ATOM 2130 O O . LEU A 1 265 ? 13.152 -14.097 22.702 1.00 96.19 265 LEU A O 1
ATOM 2134 N N . ASP A 1 266 ? 13.550 -12.465 21.212 1.00 94.56 266 ASP A N 1
ATOM 2135 C CA . ASP A 1 266 ? 14.935 -12.225 21.623 1.00 94.56 266 ASP A CA 1
ATOM 2136 C C . ASP A 1 266 ? 15.358 -10.744 21.708 1.00 94.56 266 ASP A C 1
ATOM 2138 O O . ASP A 1 266 ? 16.358 -10.4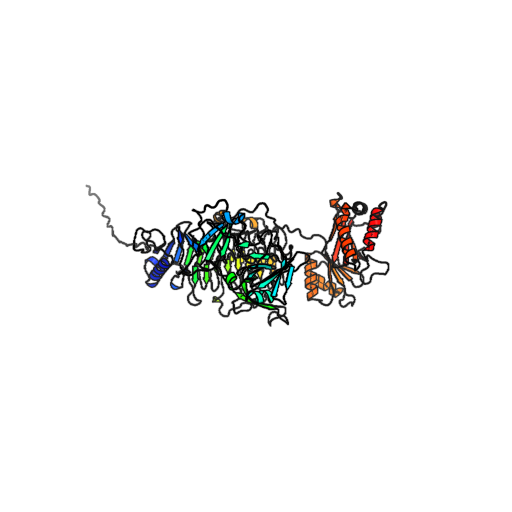51 22.375 1.00 94.56 266 ASP A O 1
ATOM 2142 N N . GLN A 1 267 ? 14.571 -9.807 21.161 1.00 96.44 267 GLN A N 1
ATOM 2143 C CA . GLN A 1 267 ? 14.837 -8.365 21.211 1.00 96.44 267 GLN A CA 1
ATOM 2144 C C . GLN A 1 267 ? 13.788 -7.555 21.997 1.00 96.44 267 GLN A C 1
ATOM 2146 O O . GLN A 1 267 ? 12.605 -7.902 22.054 1.00 96.44 267 GLN A O 1
ATOM 2151 N N . PRO A 1 268 ? 14.176 -6.392 22.567 1.00 97.81 268 PRO A N 1
ATOM 2152 C CA . PRO A 1 268 ? 13.232 -5.471 23.188 1.00 97.81 268 PRO A CA 1
ATOM 2153 C C . PRO A 1 268 ? 12.138 -4.978 22.237 1.00 97.81 268 PRO A C 1
ATOM 2155 O O . PRO A 1 268 ? 12.412 -4.421 21.177 1.00 97.81 268 PRO A O 1
ATOM 2158 N N . GLY A 1 269 ? 10.889 -5.064 22.686 1.00 98.00 269 GLY A N 1
ATOM 2159 C CA . GLY A 1 269 ? 9.712 -4.667 21.921 1.00 98.00 269 GLY A CA 1
ATOM 2160 C C . GLY A 1 269 ? 9.048 -5.815 21.166 1.00 98.00 269 GLY A C 1
ATOM 2161 O O . GLY A 1 269 ? 7.999 -5.579 20.568 1.00 98.00 269 GLY A O 1
ATOM 2162 N N . GLU A 1 270 ? 9.605 -7.025 21.203 1.00 98.62 270 GLU A N 1
ATOM 2163 C CA . GLU A 1 270 ? 8.964 -8.198 20.620 1.00 98.62 270 GLU A CA 1
ATOM 2164 C C . GLU A 1 270 ? 7.906 -8.823 21.542 1.00 98.62 270 GLU A C 1
ATOM 2166 O O . GLU A 1 270 ? 7.976 -8.703 22.769 1.00 98.62 270 GLU A O 1
ATOM 2171 N N . TRP A 1 271 ? 6.925 -9.522 20.969 1.00 98.81 271 TRP A N 1
ATOM 2172 C CA . TRP A 1 271 ? 5.889 -10.245 21.710 1.00 98.81 271 TRP A CA 1
ATOM 2173 C C . TRP A 1 271 ? 5.477 -11.563 21.044 1.00 98.81 271 TRP A C 1
ATOM 2175 O O . TRP A 1 271 ? 5.612 -11.741 19.837 1.00 98.81 271 TRP A O 1
ATOM 2185 N N . PHE A 1 272 ? 4.910 -12.474 21.835 1.00 98.62 272 PHE A N 1
ATOM 2186 C CA . PHE A 1 272 ? 4.362 -13.752 21.379 1.00 98.62 272 PHE A CA 1
ATOM 2187 C C . PHE A 1 272 ? 3.051 -14.076 22.108 1.00 98.62 272 PHE A C 1
ATOM 2189 O O . PHE A 1 272 ? 2.967 -13.931 23.330 1.00 98.62 272 PHE A O 1
ATOM 2196 N N . LEU A 1 273 ? 2.033 -14.528 21.370 1.00 98.50 273 LEU A N 1
ATOM 2197 C CA . LEU A 1 273 ? 0.804 -15.100 21.924 1.00 98.50 273 LEU A CA 1
ATOM 2198 C C . LEU A 1 273 ? 0.921 -16.627 21.899 1.00 98.50 273 LEU A C 1
ATOM 2200 O O . LEU A 1 273 ? 0.932 -17.240 20.837 1.00 98.50 273 LEU A O 1
ATOM 2204 N N . ASP A 1 274 ? 0.987 -17.229 23.081 1.00 97.31 274 ASP A N 1
ATOM 2205 C CA . ASP A 1 274 ? 0.884 -18.672 23.268 1.00 97.31 274 ASP A CA 1
ATOM 2206 C C . ASP A 1 274 ? -0.604 -19.029 23.332 1.00 97.31 274 ASP A C 1
ATOM 2208 O O . ASP A 1 274 ? -1.249 -18.890 24.376 1.00 97.31 274 ASP A O 1
ATOM 2212 N N . GLU A 1 275 ? -1.170 -19.409 22.187 1.00 95.50 275 GLU A N 1
ATOM 2213 C CA . GLU A 1 275 ? -2.595 -19.729 22.063 1.00 95.50 275 GLU A CA 1
ATOM 2214 C C . GLU A 1 275 ? -2.977 -21.002 22.824 1.00 95.50 275 GLU A C 1
ATOM 2216 O O . GLU A 1 275 ? -4.090 -21.070 23.342 1.00 95.50 275 GLU A O 1
ATOM 2221 N N . ASP A 1 276 ? -2.050 -21.952 22.980 1.00 94.00 276 ASP A N 1
ATOM 2222 C CA . ASP A 1 276 ? -2.266 -23.200 23.720 1.00 94.00 276 ASP A CA 1
ATOM 2223 C C . ASP A 1 276 ? -2.329 -22.959 25.234 1.00 94.00 276 ASP A C 1
ATOM 2225 O O . ASP A 1 276 ? -3.156 -23.540 25.939 1.00 94.00 276 ASP A O 1
ATOM 2229 N N . GLN A 1 277 ? -1.450 -22.095 25.754 1.00 95.25 277 GLN A N 1
ATOM 2230 C CA . GLN A 1 277 ? -1.422 -21.739 27.178 1.00 95.25 277 GLN A CA 1
ATOM 2231 C C . GLN A 1 277 ? -2.279 -20.522 27.522 1.00 95.25 277 GLN A C 1
ATOM 2233 O O . GLN A 1 277 ? -2.403 -20.186 28.700 1.00 95.25 277 GLN A O 1
ATOM 2238 N N . HIS A 1 278 ? -2.833 -19.855 26.511 1.00 96.81 278 HIS A N 1
ATOM 2239 C CA . HIS A 1 278 ? -3.580 -18.609 26.624 1.00 96.81 278 HIS A CA 1
ATOM 2240 C C . HIS A 1 278 ? -2.802 -17.495 27.339 1.00 96.81 278 HIS A C 1
ATOM 2242 O O . HIS A 1 278 ? -3.329 -16.808 28.217 1.00 96.81 278 HIS A O 1
ATOM 2248 N N . LYS A 1 279 ? -1.537 -17.301 26.955 1.00 97.56 279 LYS A N 1
ATOM 2249 C CA . LYS A 1 279 ? -0.638 -16.303 27.553 1.00 97.56 279 LYS A CA 1
ATOM 2250 C C . LYS A 1 279 ? -0.010 -15.405 26.509 1.00 97.56 279 LYS A C 1
ATOM 2252 O O . LYS A 1 279 ? 0.287 -15.835 25.403 1.00 97.56 279 LYS A O 1
ATOM 2257 N N . VAL A 1 280 ? 0.265 -14.169 26.902 1.00 98.56 280 VAL A N 1
ATOM 2258 C CA . VAL A 1 280 ? 0.986 -13.197 26.080 1.00 98.56 280 VAL A CA 1
ATOM 2259 C C . VAL A 1 280 ? 2.314 -12.899 26.741 1.00 98.56 280 VAL A C 1
ATOM 2261 O O . VAL A 1 280 ? 2.357 -12.495 27.902 1.00 98.56 280 VAL A O 1
ATOM 2264 N N . TYR A 1 281 ? 3.389 -13.104 25.995 1.00 98.69 281 TYR A N 1
ATOM 2265 C CA . TYR A 1 281 ? 4.762 -12.830 26.385 1.00 98.69 281 TYR A CA 1
ATOM 2266 C C . TYR A 1 281 ? 5.212 -11.554 25.683 1.00 98.69 281 TYR A C 1
ATOM 2268 O O . TYR A 1 281 ? 4.985 -11.402 24.486 1.00 98.69 281 TYR A O 1
ATOM 2276 N N . TYR A 1 282 ? 5.851 -10.644 26.407 1.00 98.69 282 TYR A N 1
ATOM 2277 C CA . TYR A 1 282 ? 6.364 -9.395 25.851 1.00 98.69 282 TYR A CA 1
ATOM 2278 C C . TYR A 1 282 ? 7.765 -9.117 26.384 1.00 98.69 282 TYR A C 1
ATOM 2280 O O . TYR A 1 282 ? 7.968 -9.033 27.598 1.00 98.69 282 TYR A O 1
ATOM 2288 N N . TYR A 1 283 ? 8.737 -8.963 25.488 1.00 98.44 283 TYR A N 1
ATOM 2289 C CA . TYR A 1 283 ? 10.061 -8.472 25.841 1.00 98.44 283 TYR A CA 1
ATOM 2290 C C . TYR A 1 283 ? 9.960 -6.960 26.023 1.00 98.44 283 TYR A C 1
ATOM 2292 O O . TYR A 1 283 ? 9.917 -6.183 25.071 1.00 98.44 283 TYR A O 1
ATOM 2300 N N . LYS A 1 284 ? 9.969 -6.517 27.279 1.00 97.31 284 LYS A N 1
ATOM 2301 C CA . LYS A 1 284 ? 9.780 -5.108 27.615 1.00 97.31 284 LYS A CA 1
ATOM 2302 C C . LYS A 1 284 ? 10.932 -4.237 27.103 1.00 97.31 284 LYS A C 1
ATOM 2304 O O . LYS A 1 284 ? 12.103 -4.562 27.321 1.00 97.31 284 LYS A O 1
ATOM 2309 N N . ARG A 1 285 ? 10.622 -3.073 26.523 1.00 97.88 285 ARG A N 1
ATOM 2310 C CA . ARG A 1 285 ? 11.657 -2.095 26.152 1.00 97.88 285 ARG A CA 1
ATOM 2311 C C . ARG A 1 285 ? 12.361 -1.532 27.398 1.00 97.88 285 ARG A C 1
ATOM 2313 O O . ARG A 1 285 ? 11.784 -1.552 28.497 1.00 97.88 285 ARG A O 1
ATOM 2320 N N . PRO A 1 286 ? 13.611 -1.041 27.275 1.00 95.94 286 PRO A N 1
ATOM 2321 C CA . PRO A 1 286 ? 14.369 -0.542 28.423 1.00 95.94 286 PRO A CA 1
ATOM 2322 C C . PRO A 1 286 ? 13.683 0.611 29.168 1.00 95.94 286 PRO A C 1
ATOM 2324 O O . PRO A 1 286 ? 13.777 0.684 30.390 1.00 95.94 286 PRO A O 1
ATOM 2327 N N . ASP A 1 287 ? 12.965 1.472 28.445 1.00 95.81 287 ASP A N 1
ATOM 2328 C CA . ASP A 1 287 ? 12.293 2.671 28.957 1.00 95.81 287 ASP A CA 1
ATOM 2329 C C . ASP A 1 287 ? 10.879 2.416 29.512 1.00 95.81 287 ASP A C 1
ATOM 2331 O O . ASP A 1 287 ? 10.295 3.282 30.160 1.00 95.81 287 ASP A O 1
ATOM 2335 N N . GLU A 1 288 ? 10.316 1.227 29.296 1.00 96.25 288 GLU A N 1
ATOM 2336 C CA . GLU A 1 288 ? 8.972 0.882 29.765 1.00 96.25 288 GLU A CA 1
ATOM 2337 C C . GLU A 1 288 ? 8.997 0.410 31.223 1.00 96.25 288 GLU A C 1
ATOM 2339 O O . GLU A 1 288 ? 9.885 -0.331 31.639 1.00 96.25 288 GLU A O 1
ATOM 2344 N N . GLN A 1 289 ? 7.993 0.775 32.018 1.00 93.62 289 GLN A N 1
ATOM 2345 C CA . GLN A 1 289 ? 7.858 0.318 33.406 1.00 93.62 289 GLN A CA 1
ATOM 2346 C C . GLN A 1 289 ? 6.690 -0.657 33.526 1.00 93.62 289 GLN A C 1
ATOM 2348 O O . GLN A 1 289 ? 5.612 -0.397 33.002 1.00 93.62 289 GLN A O 1
ATOM 2353 N N . LEU A 1 290 ? 6.890 -1.772 34.238 1.00 92.50 290 LEU A N 1
ATOM 2354 C CA . LEU A 1 290 ? 5.899 -2.853 34.345 1.00 92.50 290 LEU A CA 1
ATOM 2355 C C . LEU A 1 290 ? 4.528 -2.360 34.844 1.00 92.50 290 LEU A C 1
ATOM 2357 O O . LEU A 1 290 ? 3.499 -2.726 34.290 1.00 92.50 290 LEU A O 1
ATOM 2361 N N . ASN A 1 291 ? 4.515 -1.505 35.869 1.00 91.38 291 ASN A N 1
ATOM 2362 C CA . ASN A 1 291 ? 3.300 -0.946 36.473 1.00 91.38 291 ASN A CA 1
ATOM 2363 C C . ASN A 1 291 ? 2.631 0.162 35.635 1.00 91.38 291 ASN A C 1
ATOM 2365 O O . ASN A 1 291 ? 1.581 0.661 36.031 1.00 91.38 291 ASN A O 1
ATOM 2369 N N . GLN A 1 292 ? 3.233 0.555 34.511 1.00 92.44 292 GLN A N 1
ATOM 2370 C CA . GLN A 1 292 ? 2.729 1.573 33.585 1.00 92.44 292 GLN A CA 1
ATOM 2371 C C . GLN A 1 292 ? 2.502 1.008 32.175 1.00 92.44 292 GLN A C 1
ATOM 2373 O O . GLN A 1 292 ? 2.239 1.769 31.244 1.00 92.44 292 GLN A O 1
ATOM 2378 N N . LEU A 1 293 ? 2.606 -0.315 31.995 1.00 93.31 293 LEU A N 1
ATOM 2379 C CA . LEU A 1 293 ? 2.347 -0.954 30.710 1.00 93.31 293 LEU A CA 1
ATOM 2380 C C . LEU A 1 293 ? 0.880 -0.768 30.315 1.00 93.31 293 LEU A C 1
ATOM 2382 O O . LEU A 1 293 ? -0.023 -1.357 30.906 1.00 93.31 293 LEU A O 1
ATOM 2386 N N . ASN A 1 294 ? 0.660 0.041 29.283 1.00 95.75 294 ASN A N 1
ATOM 2387 C CA . ASN A 1 294 ? -0.622 0.173 28.609 1.00 95.75 294 ASN A CA 1
ATOM 2388 C C . ASN A 1 294 ? -0.572 -0.647 27.321 1.00 95.75 294 ASN A C 1
ATOM 2390 O O . ASN A 1 294 ? -0.067 -0.160 26.311 1.00 95.75 294 ASN A O 1
ATOM 2394 N N . VAL A 1 295 ? -1.031 -1.897 27.386 1.00 98.31 295 VAL A N 1
ATOM 2395 C CA . VAL A 1 295 ? -0.961 -2.830 26.258 1.00 98.31 295 VAL A CA 1
ATOM 2396 C C . VAL A 1 295 ? -2.335 -3.016 25.638 1.00 98.31 295 VAL A C 1
ATOM 2398 O O . VAL A 1 295 ? -3.271 -3.395 26.341 1.00 98.31 295 VAL A O 1
ATOM 2401 N N . VAL A 1 296 ? -2.453 -2.784 24.332 1.00 98.62 296 VAL A N 1
ATOM 2402 C CA . VAL A 1 296 ? -3.693 -2.955 23.565 1.00 98.62 296 VAL A CA 1
ATOM 2403 C C . VAL A 1 296 ? -3.455 -3.924 22.415 1.00 98.62 296 VAL A C 1
ATOM 2405 O O . VAL A 1 296 ? -2.462 -3.812 21.699 1.00 98.62 296 VAL A O 1
ATOM 2408 N N . VAL A 1 297 ? -4.383 -4.858 22.224 1.00 98.75 297 VAL A N 1
ATOM 2409 C CA . VAL A 1 297 ? -4.416 -5.770 21.072 1.00 98.75 297 VAL A CA 1
ATOM 2410 C C . VAL A 1 297 ? -5.720 -5.577 20.301 1.00 98.75 297 VAL A C 1
ATOM 2412 O O . VAL A 1 297 ? -6.741 -5.275 20.922 1.00 98.75 297 VAL A O 1
ATOM 2415 N N . PRO A 1 298 ? -5.726 -5.691 18.967 1.00 98.44 298 PRO A N 1
ATOM 2416 C CA . PRO A 1 298 ? -6.912 -5.410 18.174 1.00 98.44 298 PRO A CA 1
ATOM 2417 C C . PRO A 1 298 ? -7.919 -6.567 18.256 1.00 98.44 298 PRO A C 1
ATOM 2419 O O . PRO A 1 298 ? -7.530 -7.731 18.329 1.00 98.44 298 PRO A O 1
ATOM 2422 N N . TYR A 1 299 ? -9.217 -6.252 18.229 1.00 98.19 299 TYR A N 1
ATOM 2423 C CA . TYR A 1 299 ? -10.297 -7.250 18.231 1.00 98.19 299 TYR A CA 1
ATOM 2424 C C . TYR A 1 299 ? -11.292 -7.021 17.089 1.00 98.19 299 TYR A C 1
ATOM 2426 O O . TYR A 1 299 ? -11.511 -7.915 16.278 1.00 98.19 299 TYR A O 1
ATOM 2434 N N . LEU A 1 300 ? -11.869 -5.820 16.977 1.00 98.50 300 LEU A N 1
ATOM 2435 C CA . LEU A 1 300 ? -12.789 -5.496 15.882 1.00 98.50 300 LEU A CA 1
ATOM 2436 C C . LEU A 1 300 ? -12.027 -5.248 14.580 1.00 98.50 300 LEU A C 1
ATOM 2438 O O . LEU A 1 300 ? -11.157 -4.383 14.546 1.00 98.50 300 LEU A O 1
ATOM 2442 N N . GLU A 1 301 ? -12.397 -5.926 13.495 1.00 98.56 301 GLU A N 1
ATOM 2443 C CA . GLU A 1 301 ? -11.821 -5.659 12.167 1.00 98.56 301 GLU A CA 1
ATOM 2444 C C . GLU A 1 301 ? -12.314 -4.327 11.580 1.00 98.56 301 GLU A C 1
ATOM 2446 O O . GLU A 1 301 ? -11.523 -3.531 11.080 1.00 98.56 301 GLU A O 1
ATOM 2451 N N . THR A 1 302 ? -13.607 -4.023 11.744 1.00 98.88 302 THR A N 1
ATOM 2452 C CA . THR A 1 302 ? -14.202 -2.725 11.388 1.00 98.88 302 THR A CA 1
ATOM 2453 C C . THR A 1 302 ? -14.752 -2.026 12.627 1.00 98.88 302 THR A C 1
ATOM 2455 O O . THR A 1 302 ? -15.614 -2.558 13.332 1.00 98.88 302 THR A O 1
ATOM 2458 N N . ILE A 1 303 ? -14.311 -0.792 12.865 1.00 98.94 303 ILE A N 1
ATOM 2459 C CA . ILE A 1 303 ? -14.757 0.043 13.986 1.00 98.94 303 ILE A CA 1
ATOM 2460 C C . ILE A 1 303 ? -16.055 0.764 13.622 1.00 98.94 303 ILE A C 1
ATOM 2462 O O . ILE A 1 303 ? -17.007 0.754 14.405 1.00 98.94 303 ILE A O 1
ATOM 2466 N N . LEU A 1 304 ? -16.114 1.359 12.426 1.00 98.94 304 LEU A N 1
ATOM 2467 C CA . LEU A 1 304 ? -17.280 2.091 11.931 1.00 98.94 304 LEU A CA 1
ATOM 2468 C C . LEU A 1 304 ? -17.623 1.678 10.502 1.00 98.94 304 LEU A C 1
ATOM 2470 O O . LEU A 1 304 ? -16.760 1.611 9.632 1.00 98.94 304 LEU A O 1
ATOM 2474 N N . ARG A 1 305 ? -18.909 1.446 10.250 1.00 98.88 305 ARG A N 1
ATOM 2475 C CA . ARG A 1 305 ? -19.445 1.169 8.923 1.00 98.88 305 ARG A CA 1
ATOM 2476 C C . ARG A 1 305 ? -20.586 2.129 8.610 1.00 98.88 305 ARG A C 1
ATOM 2478 O O . ARG A 1 305 ? -21.549 2.216 9.373 1.00 98.88 305 ARG A O 1
ATOM 2485 N N . MET A 1 306 ? -20.485 2.822 7.482 1.00 98.81 306 MET A N 1
ATOM 2486 C CA . MET A 1 306 ? -21.576 3.586 6.888 1.00 98.81 306 MET A CA 1
ATOM 2487 C C . MET A 1 306 ? -22.128 2.783 5.715 1.00 98.81 306 MET A C 1
ATOM 2489 O O . MET A 1 306 ? -21.467 2.655 4.689 1.00 98.81 306 MET A O 1
ATOM 2493 N N . GLN A 1 307 ? -23.303 2.189 5.905 1.00 98.75 307 GLN A N 1
ATOM 2494 C CA . GLN A 1 307 ? -23.865 1.220 4.968 1.00 98.75 307 GLN A CA 1
ATOM 2495 C C . GLN A 1 307 ? -25.291 1.603 4.601 1.00 98.75 307 GLN A C 1
ATOM 2497 O O . GLN A 1 307 ? -26.172 1.634 5.464 1.00 98.75 307 GLN A O 1
ATOM 2502 N N . GLY A 1 308 ? -25.522 1.824 3.312 1.00 98.69 308 GLY A N 1
ATOM 2503 C CA . GLY A 1 308 ? -26.858 1.880 2.735 1.00 98.69 308 GLY A CA 1
ATOM 2504 C C . GLY A 1 308 ? -27.140 0.723 1.782 1.00 98.69 308 GLY A C 1
ATOM 2505 O O . GLY A 1 308 ? -26.509 -0.335 1.839 1.00 98.69 308 GLY A O 1
ATOM 2506 N N . THR A 1 309 ? -28.090 0.969 0.889 1.00 98.62 309 THR A N 1
ATOM 2507 C CA . THR A 1 309 ? -28.412 0.140 -0.282 1.00 98.62 309 THR A CA 1
ATOM 2508 C C . THR A 1 309 ? -28.460 1.029 -1.526 1.00 98.62 309 THR A C 1
ATOM 2510 O O . THR A 1 309 ? -28.469 2.256 -1.399 1.00 98.62 309 THR A O 1
ATOM 2513 N N . LEU A 1 310 ? -28.520 0.449 -2.728 1.00 97.88 310 LEU A N 1
ATOM 2514 C CA . LEU A 1 310 ? -28.647 1.230 -3.969 1.00 97.88 310 LEU A CA 1
ATOM 2515 C C . LEU A 1 310 ? -29.946 2.054 -3.998 1.00 97.88 310 LEU A C 1
ATOM 2517 O O . LEU A 1 310 ? -30.003 3.126 -4.603 1.00 97.88 310 LEU A O 1
ATOM 2521 N N . GLU A 1 311 ? -30.987 1.559 -3.334 1.00 98.25 311 GLU A N 1
ATOM 2522 C CA . GLU A 1 311 ? -32.313 2.170 -3.247 1.00 98.25 311 GLU A CA 1
ATOM 2523 C C . GLU A 1 311 ? -32.375 3.222 -2.137 1.00 98.25 311 GLU A C 1
ATOM 2525 O O . GLU A 1 311 ? -33.054 4.239 -2.272 1.00 98.25 311 GLU A O 1
ATOM 2530 N N . SER A 1 312 ? -31.644 2.998 -1.046 1.00 98.19 312 SER A N 1
ATOM 2531 C CA . SER A 1 312 ? -31.624 3.870 0.122 1.00 98.19 312 SER A CA 1
ATOM 2532 C C . SER A 1 312 ? -30.190 4.031 0.633 1.00 98.19 312 SER A C 1
ATOM 2534 O O . SER A 1 312 ? -29.809 3.374 1.607 1.00 98.19 312 SER A O 1
ATOM 2536 N N . PRO A 1 313 ? -29.364 4.866 -0.023 1.00 98.69 313 PRO A N 1
ATOM 2537 C CA . PRO A 1 313 ? -27.999 5.123 0.421 1.00 98.69 313 PRO A CA 1
ATOM 2538 C C . PRO A 1 313 ? -27.984 6.015 1.671 1.00 98.69 313 PRO A C 1
ATOM 2540 O O . PRO A 1 313 ? -28.932 6.763 1.919 1.00 98.69 313 PRO A O 1
ATOM 2543 N N . VAL A 1 314 ? -26.890 5.980 2.436 1.00 98.94 314 VAL A N 1
ATOM 2544 C CA . VAL A 1 314 ? -26.678 6.926 3.546 1.00 98.94 314 VAL A CA 1
ATOM 2545 C C . VAL A 1 314 ? -26.251 8.279 2.986 1.00 98.94 314 VAL A C 1
ATOM 2547 O O . VAL A 1 314 ? -25.298 8.341 2.210 1.00 98.94 314 VAL A O 1
ATOM 2550 N N . ARG A 1 315 ? -26.932 9.366 3.371 1.00 98.81 315 ARG A N 1
ATOM 2551 C CA . ARG A 1 315 ? -26.680 10.706 2.813 1.00 98.81 315 ARG A CA 1
ATOM 2552 C C . ARG A 1 315 ? -26.396 11.773 3.854 1.00 98.81 315 ARG A C 1
ATOM 2554 O O . ARG A 1 315 ? -26.991 11.760 4.929 1.00 98.81 315 ARG A O 1
ATOM 2561 N N . HIS A 1 316 ? -25.541 12.737 3.508 1.00 98.81 316 HIS A N 1
ATOM 2562 C CA . HIS A 1 316 ? -25.307 13.953 4.305 1.00 98.81 316 HIS A CA 1
ATOM 2563 C C . HIS A 1 316 ? -24.962 13.675 5.780 1.00 98.81 316 HIS A C 1
ATOM 2565 O O . HIS A 1 316 ? -25.446 14.350 6.696 1.00 98.81 316 HIS A O 1
ATOM 2571 N N . VAL A 1 317 ? -24.134 12.651 6.003 1.00 98.88 317 VAL A N 1
ATOM 2572 C CA . VAL A 1 317 ? -23.517 12.354 7.299 1.00 98.88 317 VAL A CA 1
ATOM 2573 C C . VAL A 1 317 ? -22.054 12.770 7.240 1.00 98.88 317 VAL A C 1
ATOM 2575 O O . VAL A 1 317 ? -21.316 12.359 6.341 1.00 98.88 317 VAL A O 1
ATOM 2578 N N . TYR A 1 318 ? -21.643 13.603 8.190 1.00 98.88 318 TYR A N 1
ATOM 2579 C CA . TYR A 1 318 ? -20.325 14.221 8.230 1.00 98.88 318 TYR A CA 1
ATOM 2580 C C . TYR A 1 318 ? -19.608 13.860 9.530 1.00 98.88 318 TYR A C 1
ATOM 2582 O O . TYR A 1 318 ? -20.132 14.104 10.615 1.00 98.88 318 TYR A O 1
ATOM 2590 N N . ILE A 1 319 ? -18.404 13.302 9.424 1.00 98.94 319 ILE A N 1
ATOM 2591 C CA . ILE A 1 319 ? -17.551 12.935 10.555 1.00 98.94 319 ILE A CA 1
ATOM 2592 C C . ILE A 1 319 ? -16.340 13.864 10.585 1.00 98.94 319 ILE A C 1
ATOM 2594 O O . ILE A 1 319 ? -15.641 14.014 9.581 1.00 98.94 319 ILE A O 1
ATOM 2598 N N . GLU A 1 320 ? -16.091 14.486 11.736 1.00 98.81 320 GLU A N 1
ATOM 2599 C CA . GLU A 1 320 ? -15.018 15.460 11.910 1.00 98.81 320 GLU A CA 1
ATOM 2600 C C . GLU A 1 320 ? -14.239 15.242 13.209 1.00 98.81 320 GLU A C 1
ATOM 2602 O O . GLU A 1 320 ? -14.834 15.093 14.276 1.00 98.81 320 GLU A O 1
ATOM 2607 N N . GLY A 1 321 ? -12.907 15.267 13.143 1.00 98.50 321 GLY A N 1
ATOM 2608 C CA . GLY A 1 321 ? -12.072 15.348 14.348 1.00 98.50 321 GLY A CA 1
ATOM 2609 C C . GLY A 1 321 ? -12.051 14.088 15.221 1.00 98.50 321 GLY A C 1
ATOM 2610 O O . GLY A 1 321 ? -11.743 14.185 16.406 1.00 98.50 321 GLY A O 1
ATOM 2611 N N . LEU A 1 322 ? -12.403 12.918 14.677 1.00 98.75 322 LEU A N 1
ATOM 2612 C CA . LEU A 1 322 ? -12.361 11.643 15.403 1.00 98.75 322 LEU A CA 1
ATOM 2613 C C . LEU A 1 322 ? -11.058 10.883 15.136 1.00 98.75 322 LEU A C 1
ATOM 2615 O O . LEU A 1 322 ? -10.429 11.049 14.089 1.00 98.75 322 LEU A O 1
ATOM 2619 N N . GLN A 1 323 ? -10.677 9.999 16.054 1.00 98.81 323 GLN A N 1
ATOM 2620 C CA . GLN A 1 323 ? -9.584 9.053 15.834 1.00 98.81 323 GLN A CA 1
ATOM 2621 C C . GLN A 1 323 ? -10.100 7.611 15.789 1.00 98.81 323 GLN A C 1
ATOM 2623 O O . GLN A 1 323 ? -10.968 7.241 16.577 1.00 98.81 323 GLN A O 1
ATOM 2628 N N . PHE A 1 324 ? -9.536 6.791 14.907 1.00 98.94 324 PHE A N 1
ATOM 2629 C CA . PHE A 1 324 ? -9.829 5.365 14.771 1.00 98.94 324 PHE A CA 1
ATOM 2630 C C . PHE A 1 324 ? -8.547 4.572 15.001 1.00 98.94 324 PHE A C 1
ATOM 2632 O O . PHE A 1 324 ? -7.554 4.801 14.306 1.00 98.94 324 PHE A O 1
ATOM 2639 N N . GLN A 1 325 ? -8.565 3.674 15.990 1.00 98.88 325 GLN A N 1
ATOM 2640 C CA . GLN A 1 325 ? -7.383 2.922 16.409 1.00 98.88 325 GLN A CA 1
ATOM 2641 C C . GLN A 1 325 ? -7.660 1.446 16.686 1.00 98.88 325 GLN A C 1
ATOM 2643 O O . GLN A 1 325 ? -8.775 1.064 17.035 1.00 98.88 325 GLN A O 1
ATOM 2648 N N . HIS A 1 326 ? -6.620 0.621 16.602 1.00 98.81 326 HIS A N 1
ATOM 2649 C CA . HIS A 1 326 ? -6.602 -0.779 17.035 1.00 98.81 326 HIS A CA 1
ATOM 2650 C C . HIS A 1 326 ? -7.643 -1.670 16.339 1.00 98.81 326 HIS A C 1
ATOM 2652 O O . HIS A 1 326 ? -8.283 -2.498 16.994 1.00 98.81 326 HIS A O 1
ATOM 2658 N N . SER A 1 327 ? -7.839 -1.504 15.025 1.00 98.69 327 SER A N 1
ATOM 2659 C CA . SER A 1 327 ? -8.626 -2.463 14.241 1.00 98.69 327 SER A CA 1
ATOM 2660 C C . SER A 1 327 ? -7.805 -3.710 13.901 1.00 98.69 327 SER A C 1
ATOM 2662 O O . SER A 1 327 ? -6.589 -3.621 13.727 1.00 98.69 327 SER A O 1
ATOM 2664 N N . SER A 1 328 ? -8.469 -4.864 13.831 1.00 98.56 328 SER A N 1
ATOM 2665 C CA . SER A 1 328 ? -7.871 -6.180 13.563 1.00 98.56 328 SER A CA 1
ATOM 2666 C C . SER A 1 328 ? -7.957 -6.567 12.086 1.00 98.56 328 SER A C 1
ATOM 2668 O O . SER A 1 328 ? -8.641 -5.913 11.302 1.00 98.56 328 SER A O 1
ATOM 2670 N N . TRP A 1 329 ? -7.266 -7.647 11.725 1.00 98.38 329 TRP A N 1
ATOM 2671 C CA . TRP A 1 329 ? -7.504 -8.415 10.506 1.00 98.38 329 TRP A CA 1
ATOM 2672 C C . TRP A 1 329 ? -6.905 -9.816 10.660 1.00 98.38 329 TRP A C 1
ATOM 2674 O O . TRP A 1 329 ? -5.684 -9.970 10.764 1.00 98.38 329 TRP A O 1
ATOM 2684 N N . LEU A 1 330 ? -7.759 -10.840 10.715 1.00 97.44 330 LEU A N 1
ATOM 2685 C CA . LEU A 1 330 ? -7.338 -12.203 11.071 1.00 97.44 330 LEU A CA 1
ATOM 2686 C C . LEU A 1 330 ? -7.214 -13.161 9.890 1.00 97.44 330 LEU A C 1
ATOM 2688 O O . LEU A 1 330 ? -6.668 -14.250 10.055 1.00 97.44 330 LEU A O 1
ATOM 2692 N N . ARG A 1 331 ? -7.583 -12.745 8.674 1.00 98.19 331 ARG A N 1
ATOM 2693 C CA . ARG A 1 331 ? -7.456 -13.612 7.494 1.00 98.19 331 ARG A CA 1
ATOM 2694 C C . ARG A 1 331 ? -6.056 -14.237 7.334 1.00 98.19 331 ARG A C 1
ATOM 2696 O O . ARG A 1 331 ? -6.008 -15.441 7.088 1.00 98.19 331 ARG A O 1
ATOM 2703 N N . PRO A 1 332 ? -4.925 -13.515 7.508 1.00 98.38 332 PRO A N 1
ATOM 2704 C CA . PRO A 1 332 ? -3.602 -14.137 7.412 1.00 98.38 332 PRO A CA 1
ATOM 2705 C C . PRO A 1 332 ? -3.346 -15.235 8.456 1.00 98.38 332 PRO A C 1
ATOM 2707 O O . PRO A 1 332 ? -2.583 -16.160 8.194 1.00 98.38 332 PRO A O 1
ATOM 2710 N N . HIS A 1 333 ? -3.980 -15.144 9.629 1.00 97.31 333 HIS A N 1
ATOM 2711 C CA . HIS A 1 333 ? -3.910 -16.163 10.678 1.00 97.31 333 HIS A CA 1
ATOM 2712 C C . HIS A 1 333 ? -4.778 -17.393 10.344 1.00 97.31 333 HIS A C 1
ATOM 2714 O O . HIS A 1 333 ? -4.334 -18.525 10.531 1.00 97.31 333 HIS A O 1
ATOM 2720 N N . ASP A 1 334 ? -5.970 -17.194 9.776 1.00 97.19 334 ASP A N 1
ATOM 2721 C CA . ASP A 1 334 ? -6.926 -18.283 9.518 1.00 97.19 334 ASP A CA 1
ATOM 2722 C C . ASP A 1 334 ? -6.732 -18.997 8.170 1.00 97.19 334 ASP A C 1
ATOM 2724 O O . ASP A 1 334 ? -7.036 -20.186 8.050 1.00 97.19 334 ASP A O 1
ATOM 2728 N N . TYR A 1 335 ? -6.227 -18.296 7.150 1.00 98.12 335 TYR A N 1
ATOM 2729 C CA . TYR A 1 335 ? -6.187 -18.779 5.759 1.00 98.12 335 TYR A CA 1
ATOM 2730 C C . TYR A 1 335 ? -4.879 -18.453 5.026 1.00 98.12 335 TYR A C 1
ATOM 2732 O O . TYR A 1 335 ? -4.827 -18.537 3.797 1.00 98.12 335 TYR A O 1
ATOM 2740 N N . GLY A 1 336 ? -3.852 -17.997 5.750 1.00 98.44 336 GLY A N 1
ATOM 2741 C CA . GLY A 1 336 ? -2.668 -17.396 5.142 1.00 98.44 336 GLY A CA 1
ATOM 2742 C C . GLY A 1 336 ? -3.003 -16.134 4.340 1.00 98.44 336 GLY A C 1
ATOM 2743 O O . GLY A 1 336 ? -4.120 -15.607 4.367 1.00 98.44 336 GLY A O 1
ATOM 2744 N N . HIS A 1 337 ? -2.022 -15.614 3.614 1.00 98.69 337 HIS A N 1
ATOM 2745 C CA . HIS A 1 337 ? -2.193 -14.460 2.742 1.00 98.69 337 HIS A CA 1
ATOM 2746 C C . HIS A 1 337 ? -1.269 -14.574 1.533 1.00 98.69 337 HIS A C 1
ATOM 2748 O O . HIS A 1 337 ? -0.055 -14.639 1.685 1.00 98.69 337 HIS A O 1
ATOM 2754 N N . VAL A 1 338 ? -1.853 -14.591 0.338 1.00 98.62 338 VAL A N 1
ATOM 2755 C CA . VAL A 1 338 ? -1.136 -14.564 -0.941 1.00 98.62 338 VAL A CA 1
ATOM 2756 C C . VAL A 1 338 ? -1.836 -13.514 -1.789 1.00 98.62 338 VAL A C 1
ATOM 2758 O O . VAL A 1 338 ? -3.015 -13.687 -2.101 1.00 98.62 338 VAL A O 1
ATOM 2761 N N . ALA A 1 339 ? -1.158 -12.410 -2.094 1.00 97.62 339 ALA A N 1
ATOM 2762 C CA . ALA A 1 339 ? -1.751 -11.286 -2.812 1.00 97.62 339 ALA A CA 1
ATOM 2763 C C . ALA A 1 339 ? -1.354 -11.244 -4.285 1.00 97.62 339 ALA A C 1
ATOM 2765 O O . ALA A 1 339 ? -0.215 -11.555 -4.637 1.00 97.62 339 ALA A O 1
ATOM 2766 N N . LEU A 1 340 ? -2.293 -10.799 -5.127 1.00 98.25 340 LEU A N 1
ATOM 2767 C CA . LEU A 1 340 ? -1.998 -10.426 -6.507 1.00 98.25 340 LEU A CA 1
ATOM 2768 C C . LEU A 1 340 ? -1.251 -9.091 -6.539 1.00 98.25 340 LEU A C 1
ATOM 2770 O O . LEU A 1 340 ? -0.142 -9.016 -7.055 1.00 98.25 340 LEU A O 1
ATOM 2774 N N . GLN A 1 341 ? -1.873 -8.040 -5.995 1.00 98.56 341 GLN A N 1
ATOM 2775 C CA . GLN A 1 341 ? -1.353 -6.671 -5.974 1.00 98.56 341 GLN A CA 1
ATOM 2776 C C . GLN A 1 341 ? -2.165 -5.812 -4.988 1.00 98.56 341 GLN A C 1
ATOM 2778 O O . GLN A 1 341 ? -3.339 -6.094 -4.741 1.00 98.56 341 GLN A O 1
ATOM 2783 N N . ALA A 1 342 ? -1.558 -4.759 -4.424 1.00 98.06 342 ALA A N 1
ATOM 2784 C CA . ALA A 1 342 ? -2.215 -3.791 -3.530 1.00 98.06 342 ALA A CA 1
ATOM 2785 C C . ALA A 1 342 ? -2.887 -4.405 -2.275 1.00 98.06 342 ALA A C 1
ATOM 2787 O O . ALA A 1 342 ? -3.842 -3.840 -1.740 1.00 98.06 342 ALA A O 1
ATOM 2788 N N . GLY A 1 343 ? -2.402 -5.566 -1.818 1.00 98.00 343 GLY A N 1
ATOM 2789 C CA . GLY A 1 343 ? -2.958 -6.339 -0.698 1.00 98.00 343 GLY A CA 1
ATOM 2790 C C . GLY A 1 343 ? -4.223 -7.149 -1.018 1.00 98.00 343 GLY A C 1
ATOM 2791 O O . GLY A 1 343 ? -4.757 -7.825 -0.138 1.00 98.00 343 GLY A O 1
ATOM 2792 N N . MET A 1 344 ? -4.715 -7.125 -2.264 1.00 98.75 344 MET A N 1
ATOM 2793 C CA . MET A 1 344 ? -5.864 -7.937 -2.689 1.00 98.75 344 MET A CA 1
ATOM 2794 C C . MET A 1 344 ? -5.444 -9.404 -2.780 1.00 98.75 344 MET A C 1
ATOM 2796 O O . MET A 1 344 ? -4.589 -9.770 -3.592 1.00 98.75 344 MET A O 1
ATOM 2800 N N . TYR A 1 345 ? -6.012 -10.239 -1.910 1.00 98.50 345 TYR A N 1
ATOM 2801 C CA . TYR A 1 345 ? -5.602 -11.631 -1.752 1.00 98.50 345 TYR A CA 1
ATOM 2802 C C . TYR A 1 345 ? -6.310 -12.546 -2.743 1.00 98.50 345 TYR A C 1
ATOM 2804 O O . TYR A 1 345 ? -7.477 -12.337 -3.057 1.00 98.50 345 TYR A O 1
ATOM 2812 N N . PHE A 1 346 ? -5.645 -13.611 -3.174 1.00 98.62 346 PHE A N 1
ATOM 2813 C CA . PHE A 1 346 ? -6.272 -14.640 -3.992 1.00 98.62 346 PHE A CA 1
ATOM 2814 C C . PHE A 1 346 ? -7.316 -15.438 -3.202 1.00 98.62 346 PHE A C 1
ATOM 2816 O O . PHE A 1 346 ? -7.097 -15.849 -2.056 1.00 98.62 346 PHE A O 1
ATOM 2823 N N . LEU A 1 347 ? -8.448 -15.671 -3.858 1.00 98.06 347 LEU A N 1
ATOM 2824 C CA . LEU A 1 347 ? -9.413 -16.724 -3.553 1.00 98.06 347 LEU A CA 1
ATOM 2825 C C . LEU A 1 347 ? -9.103 -17.977 -4.380 1.00 98.06 347 LEU A C 1
ATOM 2827 O O . LEU A 1 347 ? -9.165 -19.086 -3.859 1.00 98.06 347 LEU A O 1
ATOM 2831 N N . ASP A 1 348 ? -8.718 -17.779 -5.642 1.00 97.94 348 ASP A N 1
ATOM 2832 C CA . ASP A 1 348 ? -8.185 -18.803 -6.540 1.00 97.94 348 ASP A CA 1
ATOM 2833 C C . ASP A 1 348 ? -7.285 -18.134 -7.590 1.00 97.94 348 ASP A C 1
ATOM 2835 O O . ASP A 1 348 ? -7.526 -16.979 -7.954 1.00 97.94 348 ASP A O 1
ATOM 2839 N N . ALA A 1 349 ? -6.245 -18.830 -8.055 1.00 97.56 349 ALA A N 1
ATOM 2840 C CA . ALA A 1 349 ? -5.376 -18.347 -9.128 1.00 97.56 349 ALA A CA 1
ATOM 2841 C C . ALA A 1 349 ? -4.521 -19.453 -9.750 1.00 97.56 349 ALA A C 1
ATOM 2843 O O . ALA A 1 349 ? -3.908 -20.257 -9.048 1.00 97.5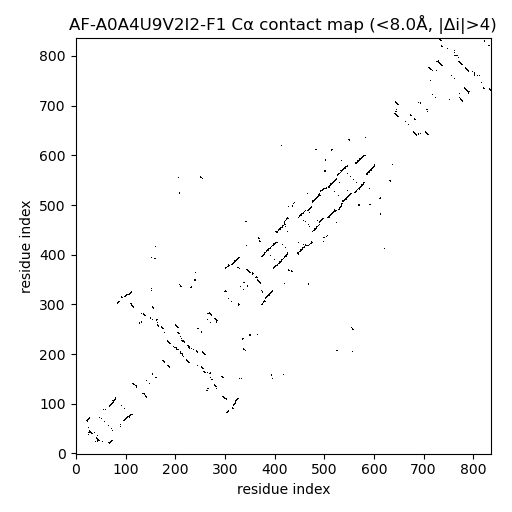6 349 ALA A O 1
ATOM 2844 N N . TYR A 1 350 ? -4.417 -19.450 -11.079 1.00 96.62 350 TYR A N 1
ATOM 2845 C CA . TYR A 1 350 ? -3.673 -20.472 -11.815 1.00 96.62 350 TYR A CA 1
ATOM 2846 C C . TYR A 1 350 ? -3.241 -20.008 -13.208 1.00 96.62 350 TYR A C 1
ATOM 2848 O O . TYR A 1 350 ? -3.746 -19.033 -13.768 1.00 96.62 350 TYR A O 1
ATOM 2856 N N . LYS A 1 351 ? -2.274 -20.733 -13.780 1.00 95.69 351 LYS A N 1
ATOM 2857 C CA . LYS A 1 351 ? -1.792 -20.530 -15.149 1.00 95.69 351 LYS A CA 1
ATOM 2858 C C . LYS A 1 351 ? -2.745 -21.161 -16.171 1.00 95.69 351 LYS A C 1
ATOM 2860 O O . LYS A 1 351 ? -3.161 -22.304 -16.008 1.00 95.69 351 LYS A O 1
ATOM 2865 N N . LEU A 1 352 ? -3.027 -20.447 -17.258 1.00 93.19 352 LEU A N 1
ATOM 2866 C CA . LEU A 1 352 ? -3.818 -20.935 -18.388 1.00 93.19 352 LEU A CA 1
ATOM 2867 C C . LEU A 1 352 ? -2.961 -21.755 -19.364 1.00 93.19 352 LEU A C 1
ATOM 2869 O O . LEU A 1 352 ? -1.796 -21.446 -19.623 1.00 93.19 352 LEU A O 1
ATOM 2873 N N . THR A 1 353 ? -3.530 -22.825 -19.921 1.00 91.88 353 THR A N 1
ATOM 2874 C CA . THR A 1 353 ? -2.911 -23.632 -20.987 1.00 91.88 353 THR A CA 1
ATOM 2875 C C . THR A 1 353 ? -4.007 -24.185 -21.912 1.00 91.88 353 THR A C 1
ATOM 2877 O O . THR A 1 353 ? -4.696 -25.125 -21.512 1.00 91.88 353 THR A O 1
ATOM 2880 N N . PRO A 1 354 ? -4.183 -23.646 -23.139 1.00 91.00 354 PRO A N 1
ATOM 2881 C CA . PRO A 1 354 ? -3.447 -22.522 -23.744 1.00 91.00 354 PRO A CA 1
ATOM 2882 C C . PRO A 1 354 ? -3.746 -21.169 -23.059 1.00 91.00 354 PRO A C 1
ATOM 2884 O O . PRO A 1 354 ? -4.751 -21.068 -22.359 1.00 91.00 354 PRO A O 1
ATOM 2887 N N . PRO A 1 355 ? -2.894 -20.138 -23.234 1.00 90.44 355 PRO A N 1
ATOM 2888 C CA . PRO A 1 355 ? -3.192 -18.792 -22.750 1.00 90.44 355 PRO A CA 1
ATOM 2889 C C . PRO A 1 355 ? -4.395 -18.183 -23.485 1.00 90.44 355 PRO A C 1
ATOM 2891 O O . PRO A 1 355 ? -4.663 -18.500 -24.646 1.00 90.44 355 PRO A O 1
ATOM 2894 N N . GLY A 1 356 ? -5.062 -17.261 -22.800 1.00 83.44 356 GLY A N 1
ATOM 2895 C CA . GLY A 1 356 ? -6.015 -16.316 -23.353 1.00 83.44 356 GLY A CA 1
ATOM 2896 C C . GLY A 1 356 ? -7.452 -16.482 -22.865 1.00 83.44 356 GLY A C 1
ATOM 2897 O O . GLY A 1 356 ? -7.894 -17.563 -22.487 1.00 83.44 356 GLY A O 1
ATOM 2898 N N . THR A 1 357 ? -8.206 -15.389 -22.933 1.00 79.69 357 THR A N 1
ATOM 2899 C CA . THR A 1 357 ? -9.679 -15.369 -22.913 1.00 79.69 357 THR A CA 1
ATOM 2900 C C . THR A 1 357 ? -10.198 -14.876 -24.266 1.00 79.69 357 THR A C 1
ATOM 2902 O O . THR A 1 357 ? -9.407 -14.497 -25.133 1.00 79.69 357 THR A O 1
ATOM 2905 N N . ALA A 1 358 ? -11.523 -14.854 -24.462 1.00 77.50 358 ALA A N 1
ATOM 2906 C CA . ALA A 1 358 ? -12.125 -14.296 -25.677 1.00 77.50 358 ALA A CA 1
ATOM 2907 C C . ALA A 1 358 ? -11.701 -12.833 -25.934 1.00 77.50 358 ALA A C 1
ATOM 2909 O O . ALA A 1 358 ? -11.491 -12.459 -27.084 1.00 77.50 358 ALA A O 1
ATOM 2910 N N . ASP A 1 359 ? -11.507 -12.048 -24.868 1.00 72.69 359 ASP A N 1
ATOM 2911 C CA . ASP A 1 359 ? -11.153 -10.625 -24.950 1.00 72.69 359 ASP A CA 1
ATOM 2912 C C . ASP A 1 359 ? -9.639 -10.360 -24.877 1.00 72.69 359 ASP A C 1
ATOM 2914 O O . ASP A 1 359 ? -9.171 -9.315 -25.332 1.00 72.69 359 ASP A O 1
ATOM 2918 N N . LYS A 1 360 ? -8.848 -11.284 -24.311 1.00 81.62 360 LYS A N 1
ATOM 2919 C CA . LYS A 1 360 ? -7.403 -11.103 -24.099 1.00 81.62 360 LYS A CA 1
ATOM 2920 C C . LYS A 1 360 ? -6.643 -12.387 -24.422 1.00 81.62 360 LYS A C 1
ATOM 2922 O O . LYS A 1 360 ? -6.329 -13.174 -23.535 1.00 81.62 360 LYS A O 1
ATOM 2927 N N . THR A 1 361 ? -6.304 -12.596 -25.695 1.00 81.44 361 THR A N 1
ATOM 2928 C CA . THR A 1 361 ? -5.666 -13.836 -26.190 1.00 81.44 361 THR A CA 1
ATOM 2929 C C . THR A 1 361 ? -4.275 -14.113 -25.606 1.00 81.44 361 THR A C 1
ATOM 2931 O O . THR A 1 361 ? -3.828 -15.253 -25.614 1.00 81.44 361 THR A O 1
ATOM 2934 N N . GLY A 1 362 ? -3.579 -13.085 -25.110 1.00 84.06 362 GLY A N 1
ATOM 2935 C CA . GLY A 1 362 ? -2.262 -13.211 -24.475 1.00 84.06 362 GLY A CA 1
ATOM 2936 C C . GLY A 1 362 ? -2.295 -13.433 -22.959 1.00 84.06 362 GLY A C 1
ATOM 2937 O O . GLY A 1 362 ? -1.233 -13.588 -22.363 1.00 84.06 362 GLY A O 1
ATOM 2938 N N . LEU A 1 363 ? -3.474 -13.425 -22.323 1.00 88.88 363 LEU A N 1
ATOM 2939 C CA . LEU A 1 363 ? -3.584 -13.577 -20.871 1.00 88.88 363 LEU A CA 1
ATOM 2940 C C . LEU A 1 363 ? -3.126 -14.975 -20.444 1.00 88.88 363 LEU A C 1
ATOM 2942 O O . LEU A 1 363 ? -3.725 -15.972 -20.826 1.00 88.88 363 LEU A O 1
ATOM 2946 N N . GLU A 1 364 ? -2.084 -15.075 -19.628 1.00 92.69 364 GLU A N 1
ATOM 2947 C CA . GLU A 1 364 ? -1.537 -16.380 -19.240 1.00 92.69 364 GLU A CA 1
ATOM 2948 C C . GLU A 1 364 ? -2.067 -16.925 -17.910 1.00 92.69 364 GLU A C 1
ATOM 2950 O O . GLU A 1 364 ? -1.646 -18.000 -17.488 1.00 92.69 364 GLU A O 1
ATOM 2955 N N . ASN A 1 365 ? -2.958 -16.207 -17.225 1.00 95.88 365 ASN A N 1
ATOM 2956 C CA . ASN A 1 365 ? -3.444 -16.593 -15.905 1.00 95.88 365 ASN A CA 1
ATOM 2957 C C . ASN A 1 365 ? -4.891 -16.160 -15.657 1.00 95.88 365 ASN A C 1
ATOM 2959 O O . ASN A 1 365 ? -5.402 -15.292 -16.357 1.00 95.88 365 ASN A O 1
ATOM 2963 N N . GLN A 1 366 ? -5.526 -16.769 -14.661 1.00 96.44 366 GLN A N 1
ATOM 2964 C CA . GLN A 1 366 ? -6.777 -16.282 -14.088 1.00 96.44 366 GLN A CA 1
ATOM 2965 C C . GLN A 1 366 ? -6.632 -16.117 -12.586 1.00 96.44 366 GLN A C 1
ATOM 2967 O O . GLN A 1 366 ? -5.883 -16.865 -11.952 1.00 96.44 366 GLN A O 1
ATOM 2972 N N . ALA A 1 367 ? -7.371 -15.156 -12.039 1.00 97.50 367 ALA A N 1
ATOM 2973 C CA . ALA A 1 367 ? -7.403 -14.889 -10.613 1.00 97.50 367 ALA A CA 1
ATOM 2974 C C . ALA A 1 367 ? -8.772 -14.383 -10.151 1.00 97.50 367 ALA A C 1
ATOM 2976 O O . ALA A 1 367 ? -9.406 -13.571 -10.821 1.00 97.50 367 ALA A O 1
ATOM 2977 N N . TRP A 1 368 ? -9.175 -14.802 -8.955 1.00 98.31 368 TRP A N 1
ATOM 2978 C CA . TRP A 1 368 ? -10.289 -14.235 -8.196 1.00 98.31 368 TRP A CA 1
ATOM 2979 C C . TRP A 1 368 ? -9.762 -13.724 -6.873 1.00 98.31 368 TRP A C 1
ATOM 2981 O O . TRP A 1 368 ? -8.876 -14.340 -6.275 1.00 98.31 368 TRP A O 1
ATOM 2991 N N . LEU A 1 369 ? -10.290 -12.593 -6.421 1.00 98.38 369 LEU A N 1
ATOM 2992 C CA . LEU A 1 369 ? -9.685 -11.832 -5.341 1.00 98.38 369 LEU A CA 1
ATOM 2993 C C . LEU A 1 369 ? -10.690 -11.542 -4.244 1.00 98.38 369 LEU A C 1
ATOM 2995 O O . LEU A 1 369 ? -11.857 -11.288 -4.518 1.00 98.38 369 LEU A O 1
ATOM 2999 N N . GLY A 1 370 ? -10.204 -11.514 -3.012 1.00 98.06 370 GLY A N 1
ATOM 3000 C CA . GLY A 1 370 ? -10.892 -10.846 -1.923 1.00 98.06 370 GLY A CA 1
ATOM 3001 C C . GLY A 1 370 ? -10.113 -9.625 -1.448 1.00 98.06 370 GLY A C 1
ATOM 3002 O O . GLY A 1 370 ? -8.982 -9.351 -1.863 1.00 98.06 370 GLY A O 1
ATOM 3003 N N . ARG A 1 371 ? -10.757 -8.871 -0.562 1.00 97.94 371 ARG A N 1
ATOM 3004 C CA . ARG A 1 371 ? -10.324 -7.541 -0.127 1.00 97.94 371 ARG A CA 1
ATOM 3005 C C . ARG A 1 371 ? -10.001 -7.538 1.370 1.00 97.94 371 ARG A C 1
ATOM 3007 O O . ARG A 1 371 ? -10.797 -8.087 2.135 1.00 97.94 371 ARG A O 1
ATOM 3014 N N . PRO A 1 372 ? -8.865 -6.966 1.816 1.00 98.12 372 PRO A N 1
ATOM 3015 C CA . PRO A 1 372 ? -8.583 -6.790 3.241 1.00 98.12 372 PRO A CA 1
ATOM 3016 C C . PRO A 1 372 ? -9.641 -5.934 3.943 1.00 98.12 372 PRO A C 1
ATOM 3018 O O . PRO A 1 372 ? -10.211 -5.024 3.341 1.00 98.12 372 PRO A O 1
ATOM 3021 N N . GLU A 1 373 ? -9.865 -6.189 5.231 1.00 97.94 373 GLU A N 1
ATOM 3022 C CA . GLU A 1 373 ? -10.784 -5.383 6.038 1.00 97.94 373 GLU A CA 1
ATOM 3023 C C . GLU A 1 373 ? -10.220 -3.982 6.328 1.00 97.94 373 GLU A C 1
ATOM 3025 O O . GLU A 1 373 ? -9.010 -3.740 6.240 1.00 97.94 373 GLU A O 1
ATOM 3030 N N . ALA A 1 374 ? -11.112 -3.052 6.685 1.00 98.88 374 ALA A N 1
ATOM 3031 C CA . ALA A 1 374 ? -10.767 -1.670 7.008 1.00 98.88 374 ALA A CA 1
ATOM 3032 C C . ALA A 1 374 ? -11.362 -1.213 8.343 1.00 98.88 374 ALA A C 1
ATOM 3034 O O . ALA A 1 374 ? -12.477 -1.599 8.707 1.00 98.88 374 ALA A O 1
ATOM 3035 N N . ALA A 1 375 ? -10.655 -0.312 9.034 1.00 98.94 375 ALA A N 1
ATOM 3036 C CA . ALA A 1 375 ? -11.138 0.276 10.284 1.00 98.94 375 ALA A CA 1
ATOM 3037 C C . ALA A 1 375 ? -12.437 1.071 10.083 1.00 98.94 375 ALA A C 1
ATOM 3039 O O . ALA A 1 375 ? -13.326 1.034 10.942 1.00 98.94 375 ALA A O 1
ATOM 3040 N N . VAL A 1 376 ? -12.560 1.761 8.943 1.00 98.94 376 VAL A N 1
ATOM 3041 C CA . VAL A 1 376 ? -13.775 2.467 8.526 1.00 98.94 376 VAL A CA 1
ATOM 3042 C C . VAL A 1 376 ? -14.169 2.059 7.110 1.00 98.94 376 VAL A C 1
ATOM 3044 O O . VAL A 1 376 ? -13.360 2.151 6.192 1.00 98.94 376 VAL A O 1
ATOM 3047 N N . VAL A 1 377 ? -15.424 1.645 6.930 1.00 98.94 377 VAL A N 1
ATOM 3048 C CA . VAL A 1 377 ? -15.969 1.210 5.632 1.00 98.94 377 VAL A CA 1
ATOM 3049 C C . VAL A 1 377 ? -17.172 2.068 5.250 1.00 98.94 377 VAL A C 1
ATOM 3051 O O . VAL A 1 377 ? -18.076 2.267 6.067 1.00 98.94 377 VAL A O 1
ATOM 3054 N N . LEU A 1 378 ? -17.202 2.543 4.006 1.00 98.88 378 LEU A N 1
ATOM 3055 C CA . LEU A 1 378 ? -18.326 3.259 3.410 1.00 98.88 378 LEU A CA 1
ATOM 3056 C C . LEU A 1 378 ? -18.818 2.506 2.176 1.00 98.88 378 LEU A C 1
ATOM 3058 O O . LEU A 1 378 ? -18.057 2.238 1.244 1.00 98.88 378 LEU A O 1
ATOM 3062 N N . SER A 1 379 ? -20.106 2.185 2.148 1.00 98.75 379 SER A N 1
ATOM 3063 C CA . SER A 1 379 ? -20.749 1.513 1.019 1.00 98.75 379 SER A CA 1
ATOM 3064 C C . SER A 1 379 ? -22.161 2.040 0.841 1.00 98.75 379 SER A C 1
ATOM 3066 O O . SER A 1 379 ? -22.907 2.154 1.818 1.00 98.75 379 SER A O 1
ATOM 3068 N N . HIS A 1 380 ? -22.549 2.322 -0.403 1.00 98.81 380 HIS A N 1
ATOM 3069 C CA . HIS A 1 380 ? -23.862 2.890 -0.719 1.00 98.81 380 HIS A CA 1
ATOM 3070 C C . HIS A 1 380 ? -24.100 4.214 0.024 1.00 98.81 380 HIS A C 1
ATOM 3072 O O . HIS A 1 380 ? -25.025 4.358 0.831 1.00 98.81 380 HIS A O 1
ATOM 3078 N N . THR A 1 381 ? -23.218 5.176 -0.222 1.00 98.88 381 THR A N 1
ATOM 3079 C CA . THR A 1 381 ? -23.206 6.498 0.415 1.00 98.88 381 THR A CA 1
ATOM 3080 C C . THR A 1 381 ? -23.359 7.590 -0.635 1.00 98.88 381 THR A C 1
ATOM 3082 O O . THR A 1 381 ? -23.001 7.398 -1.795 1.00 98.88 381 THR A O 1
ATOM 3085 N N . ALA A 1 382 ? -23.923 8.736 -0.257 1.00 98.88 382 ALA A N 1
ATOM 3086 C CA . ALA A 1 382 ? -23.950 9.899 -1.135 1.00 98.88 382 ALA A CA 1
ATOM 3087 C C . ALA A 1 382 ? -23.791 11.217 -0.374 1.00 98.88 382 ALA A C 1
ATOM 3089 O O . ALA A 1 382 ? -24.509 11.477 0.594 1.00 98.88 382 ALA A O 1
ATOM 3090 N N . HIS A 1 383 ? -22.911 12.092 -0.856 1.00 98.88 383 HIS A N 1
ATOM 3091 C CA . HIS A 1 383 ? -22.654 13.405 -0.261 1.00 98.88 383 HIS A CA 1
ATOM 3092 C C . HIS A 1 383 ? -22.296 13.317 1.230 1.00 98.88 383 HIS A C 1
ATOM 3094 O O . HIS A 1 383 ? -22.820 14.067 2.053 1.00 98.88 383 HIS A O 1
ATOM 3100 N N . THR A 1 384 ? -21.457 12.358 1.601 1.00 98.94 384 THR A N 1
ATOM 3101 C CA . THR A 1 384 ? -20.928 12.175 2.956 1.00 98.94 384 THR A CA 1
ATOM 3102 C C . THR A 1 384 ? -19.519 12.754 3.052 1.00 98.94 384 THR A C 1
ATOM 3104 O O . THR A 1 384 ? -18.860 13.015 2.042 1.00 98.94 384 THR A O 1
ATOM 3107 N N . LYS A 1 385 ? -19.053 13.029 4.273 1.00 98.94 385 LYS A N 1
ATOM 3108 C CA . LYS A 1 385 ? -17.757 13.685 4.483 1.00 98.94 385 LYS A CA 1
ATOM 3109 C C . LYS A 1 385 ? -17.025 13.094 5.673 1.00 98.94 385 LYS A C 1
ATOM 3111 O O . LYS A 1 385 ? -17.595 13.012 6.755 1.00 98.94 385 LYS A O 1
ATOM 3116 N N . ILE A 1 386 ? -15.749 12.775 5.487 1.00 98.94 386 ILE A N 1
ATOM 3117 C CA . ILE A 1 386 ? -14.811 12.415 6.552 1.00 98.94 386 ILE A CA 1
ATOM 3118 C C . ILE A 1 386 ? -13.686 13.449 6.556 1.00 98.94 386 ILE A C 1
ATOM 3120 O O . ILE A 1 386 ? -12.970 13.600 5.559 1.00 98.94 386 ILE A O 1
ATOM 3124 N N . SER A 1 387 ? -13.536 14.189 7.655 1.00 98.81 387 SER A N 1
ATOM 3125 C CA . SER A 1 387 ? -12.540 15.258 7.729 1.00 98.81 387 SER A CA 1
ATOM 3126 C C . SER A 1 387 ? -11.825 15.402 9.058 1.00 98.81 387 SER A C 1
ATOM 3128 O O . SER A 1 387 ? -12.392 15.104 10.102 1.00 98.81 387 SER A O 1
ATOM 3130 N N . ALA A 1 388 ? -10.587 15.901 9.034 1.00 98.44 388 ALA A N 1
ATOM 3131 C CA . ALA A 1 388 ? -9.793 16.144 10.244 1.00 98.44 388 ALA A CA 1
ATOM 3132 C C . ALA A 1 388 ? -9.672 14.916 11.173 1.00 98.44 388 ALA A C 1
ATOM 3134 O O . ALA A 1 388 ? -9.449 15.064 12.373 1.00 98.44 388 ALA A O 1
ATOM 3135 N N . CYS A 1 389 ? -9.851 13.703 10.641 1.00 98.88 389 CYS A N 1
ATOM 3136 C CA . CYS A 1 389 ? -9.784 12.462 11.400 1.00 98.88 389 CYS A CA 1
ATOM 3137 C C . CYS A 1 389 ? -8.367 11.879 11.385 1.00 98.88 389 CYS A C 1
ATOM 3139 O O . CYS A 1 389 ? -7.541 12.204 10.526 1.00 98.88 389 CYS A O 1
ATOM 3141 N N . ARG A 1 390 ? -8.085 10.988 12.339 1.00 98.88 390 ARG A N 1
ATOM 3142 C CA . ARG A 1 390 ? -6.811 10.262 12.428 1.00 98.88 390 ARG A CA 1
ATOM 3143 C C . ARG A 1 390 ? -7.058 8.759 12.402 1.00 98.88 390 ARG A C 1
ATOM 3145 O O . ARG A 1 390 ? -7.863 8.254 13.174 1.00 98.88 390 ARG A O 1
ATOM 3152 N N . PHE A 1 391 ? -6.340 8.059 11.540 1.00 98.94 391 PHE A N 1
ATOM 3153 C CA . PHE A 1 391 ? -6.356 6.609 11.402 1.00 98.94 391 PHE A CA 1
ATOM 3154 C C . PHE A 1 391 ? -4.977 6.107 11.799 1.00 98.94 391 PHE A C 1
ATOM 3156 O O . PHE A 1 391 ? -3.994 6.414 11.116 1.00 98.94 391 PHE A O 1
ATOM 3163 N N . SER A 1 392 ? -4.884 5.405 12.927 1.00 98.56 392 SER A N 1
ATOM 3164 C CA . SER A 1 392 ? -3.589 4.927 13.401 1.00 98.56 392 SER A CA 1
ATOM 3165 C C . SER A 1 392 ? -3.640 3.669 14.231 1.00 98.56 392 SER A C 1
ATOM 3167 O O . SER A 1 392 ? -4.649 3.402 14.867 1.00 98.56 392 SER A O 1
ATOM 3169 N N . HIS A 1 393 ? -2.537 2.925 14.272 1.00 98.75 393 HIS A N 1
ATOM 3170 C CA . HIS A 1 393 ? -2.446 1.671 15.021 1.00 98.75 393 HIS A CA 1
ATOM 3171 C C . HIS A 1 393 ? -3.440 0.636 14.476 1.00 98.75 393 HIS A C 1
ATOM 3173 O O . HIS A 1 393 ? -4.263 0.103 15.215 1.00 98.75 393 HIS A O 1
ATOM 3179 N N . LEU A 1 394 ? -3.426 0.405 13.160 1.00 98.94 394 LEU A N 1
ATOM 3180 C CA . LEU A 1 394 ? -4.402 -0.446 12.466 1.00 98.94 394 LEU A CA 1
ATOM 3181 C C . LEU A 1 394 ? -3.718 -1.668 11.846 1.00 98.94 394 LEU A C 1
ATOM 3183 O O . LEU A 1 394 ? -2.616 -1.556 11.313 1.00 98.94 394 LEU A O 1
ATOM 3187 N N . ALA A 1 395 ? -4.370 -2.830 11.894 1.00 98.62 395 ALA A N 1
ATOM 3188 C CA . ALA A 1 395 ? -3.820 -4.080 11.364 1.00 98.62 395 ALA A CA 1
ATOM 3189 C C . ALA A 1 395 ? -3.810 -4.162 9.828 1.00 98.62 395 ALA A C 1
ATOM 3191 O O . ALA A 1 395 ? -2.896 -4.744 9.255 1.00 98.62 395 ALA A O 1
ATOM 3192 N N . ALA A 1 396 ? -4.827 -3.604 9.165 1.00 98.56 396 ALA A N 1
ATOM 3193 C CA . ALA A 1 396 ? -5.025 -3.719 7.718 1.00 98.56 396 ALA A CA 1
ATOM 3194 C C . ALA A 1 396 ? -5.324 -2.354 7.090 1.00 98.56 396 ALA A C 1
ATOM 3196 O O . ALA A 1 396 ? -4.453 -1.497 7.138 1.00 98.56 396 ALA A O 1
ATOM 3197 N N . THR A 1 397 ? -6.501 -2.130 6.497 1.00 98.94 397 THR A N 1
ATOM 3198 C CA . THR A 1 397 ? -6.801 -0.884 5.774 1.00 98.94 397 THR A CA 1
ATOM 3199 C C . THR A 1 397 ? -7.265 0.236 6.713 1.00 98.94 397 THR A C 1
ATOM 3201 O O . THR A 1 397 ? -8.029 0.005 7.654 1.00 98.94 397 THR A O 1
ATOM 3204 N N . GLY A 1 398 ? -6.849 1.478 6.444 1.00 98.94 398 GLY A N 1
ATOM 3205 C CA . GLY A 1 398 ? -7.324 2.659 7.173 1.00 98.94 398 GLY A CA 1
ATOM 3206 C C . GLY A 1 398 ? -8.805 2.956 6.926 1.00 98.94 398 GLY A C 1
ATOM 3207 O O . GLY A 1 398 ? -9.640 2.823 7.824 1.00 98.94 398 GLY A O 1
ATOM 3208 N N . ILE A 1 399 ? -9.130 3.350 5.694 1.00 98.94 399 ILE A N 1
ATOM 3209 C CA . ILE A 1 399 ? -10.503 3.624 5.254 1.00 98.94 399 ILE A CA 1
ATOM 3210 C C . ILE A 1 399 ? -10.774 3.041 3.867 1.00 98.94 399 ILE A C 1
ATOM 3212 O O . ILE A 1 399 ? -9.913 3.092 2.987 1.00 98.94 399 ILE A O 1
ATOM 3216 N N . ASP A 1 400 ? -11.984 2.523 3.674 1.00 98.94 400 ASP A N 1
ATOM 3217 C CA . ASP A 1 400 ? -12.407 1.879 2.436 1.00 98.94 400 ASP A CA 1
ATOM 3218 C C . ASP A 1 400 ? -13.754 2.428 1.930 1.00 98.94 400 ASP A C 1
ATOM 3220 O O . ASP A 1 400 ? -14.804 2.195 2.534 1.00 98.94 400 ASP A O 1
ATOM 3224 N N . TYR A 1 401 ? -13.719 3.156 0.811 1.00 98.88 401 TYR A N 1
ATOM 3225 C CA . TYR A 1 401 ? -14.893 3.507 0.006 1.00 98.88 401 TYR A CA 1
ATOM 3226 C C . TYR A 1 401 ? -15.138 2.371 -0.983 1.00 98.88 401 TYR A C 1
ATOM 3228 O O . TYR A 1 401 ? -14.603 2.368 -2.094 1.00 98.88 401 TYR A O 1
ATOM 3236 N N . ARG A 1 402 ? -15.892 1.371 -0.531 1.00 98.06 402 ARG A N 1
ATOM 3237 C CA . ARG A 1 402 ? -15.896 0.038 -1.135 1.00 98.06 402 ARG A CA 1
ATOM 3238 C C . ARG A 1 402 ? -16.678 -0.025 -2.446 1.00 98.06 402 ARG A C 1
ATOM 3240 O O . ARG A 1 402 ? -16.173 -0.570 -3.422 1.00 98.06 402 ARG A O 1
ATOM 3247 N N . GLU A 1 403 ? -17.894 0.517 -2.455 1.00 97.38 403 GLU A N 1
ATOM 3248 C CA . GLU A 1 403 ? -18.808 0.508 -3.603 1.00 97.38 403 GLU A CA 1
ATOM 3249 C C . GLU A 1 403 ? -19.946 1.527 -3.432 1.00 97.38 403 GLU A C 1
ATOM 3251 O O . GLU A 1 403 ? -20.308 1.912 -2.313 1.00 97.38 403 GLU A O 1
ATOM 3256 N N . ALA A 1 404 ? -20.552 1.921 -4.553 1.00 98.56 404 ALA A N 1
ATOM 3257 C CA . ALA A 1 404 ? -21.743 2.766 -4.629 1.00 98.56 404 ALA A CA 1
ATOM 3258 C C . ALA A 1 404 ? -21.629 4.079 -3.830 1.00 98.56 404 ALA A C 1
ATOM 3260 O O . ALA A 1 404 ? -22.574 4.516 -3.171 1.00 98.56 404 ALA A O 1
ATOM 3261 N N . ASN A 1 405 ? -20.448 4.697 -3.853 1.00 98.81 405 ASN A N 1
ATOM 3262 C CA . ASN A 1 405 ? -20.170 5.958 -3.168 1.00 98.81 405 ASN A CA 1
ATOM 3263 C C . ASN A 1 405 ? -20.308 7.123 -4.157 1.00 98.81 405 ASN A C 1
ATOM 3265 O O . ASN A 1 405 ? -19.573 7.178 -5.144 1.00 98.81 405 ASN A O 1
ATOM 3269 N N . LEU A 1 406 ? -21.221 8.060 -3.904 1.00 98.81 406 LEU A N 1
ATOM 3270 C CA . LEU A 1 406 ? -21.545 9.153 -4.821 1.00 98.81 406 LEU A CA 1
ATOM 3271 C C . LEU A 1 406 ? -21.186 10.515 -4.221 1.00 98.81 406 LEU A C 1
ATOM 3273 O O . LEU A 1 406 ? -21.830 10.982 -3.286 1.00 98.81 406 LEU A O 1
ATOM 3277 N N . GLN A 1 407 ? -20.216 11.204 -4.820 1.00 98.75 407 GLN A N 1
ATOM 3278 C CA . GLN A 1 407 ? -19.831 12.571 -4.440 1.00 98.75 407 GLN A CA 1
ATOM 3279 C C . GLN A 1 407 ? -19.498 12.734 -2.947 1.00 98.75 407 GLN A C 1
ATOM 3281 O O . GLN A 1 407 ? -19.814 13.754 -2.330 1.00 98.75 407 GLN A O 1
ATOM 3286 N N . ASP A 1 408 ? -18.870 11.718 -2.359 1.00 98.94 408 ASP A N 1
ATOM 3287 C CA . ASP A 1 408 ? -18.350 11.795 -0.998 1.00 98.94 408 ASP A CA 1
ATOM 3288 C C . ASP A 1 408 ? -17.032 12.591 -0.950 1.00 98.94 408 ASP A C 1
ATOM 3290 O O . ASP A 1 408 ? -16.402 12.878 -1.973 1.00 98.94 408 ASP A O 1
ATOM 3294 N N . THR A 1 409 ? -16.598 12.984 0.247 1.00 98.94 409 THR A N 1
ATOM 3295 C CA . THR A 1 409 ? -15.364 13.759 0.445 1.00 98.94 409 THR A CA 1
ATOM 3296 C C . THR A 1 409 ? -14.527 13.229 1.609 1.00 98.94 409 THR A C 1
ATOM 3298 O O . THR A 1 409 ? -14.992 13.175 2.746 1.00 98.94 409 THR A O 1
ATOM 3301 N N . LEU A 1 410 ? -13.252 12.934 1.350 1.00 98.94 410 LEU A N 1
ATOM 3302 C CA . LEU A 1 410 ? -12.235 12.585 2.341 1.00 98.94 410 LEU A CA 1
ATOM 3303 C C . LEU A 1 410 ? -11.165 13.684 2.379 1.00 98.94 410 LEU A C 1
ATOM 3305 O O . LEU A 1 410 ? -10.327 13.759 1.478 1.00 98.94 410 LEU A O 1
ATOM 3309 N N . ILE A 1 411 ? -11.182 14.542 3.404 1.00 98.94 411 ILE A N 1
ATOM 3310 C CA . ILE A 1 411 ? -10.327 15.738 3.429 1.00 98.94 411 ILE A CA 1
ATOM 3311 C C . ILE A 1 411 ? -9.594 15.992 4.746 1.00 98.94 411 ILE A C 1
ATOM 3313 O O . ILE A 1 411 ? -10.194 15.954 5.815 1.00 98.94 411 ILE A O 1
ATOM 3317 N N . ALA A 1 412 ? -8.316 16.365 4.664 1.00 98.75 412 ALA A N 1
ATOM 3318 C CA . ALA A 1 412 ? -7.526 16.809 5.815 1.00 98.75 412 ALA A CA 1
ATOM 3319 C C . ALA A 1 412 ? -7.364 15.754 6.925 1.00 98.75 412 ALA A C 1
ATOM 3321 O O . ALA A 1 412 ? -7.397 16.085 8.108 1.00 98.75 412 ALA A O 1
ATOM 3322 N N . ASN A 1 413 ? -7.213 14.480 6.562 1.00 98.94 413 ASN A N 1
ATOM 3323 C CA . ASN A 1 413 ? -7.033 13.382 7.514 1.00 98.94 413 ASN A CA 1
ATOM 3324 C C . ASN A 1 413 ? -5.563 12.948 7.620 1.00 98.94 413 ASN A C 1
ATOM 3326 O O . ASN A 1 413 ? -4.762 13.182 6.712 1.00 98.94 413 ASN A O 1
ATOM 3330 N N . LEU A 1 414 ? -5.226 12.280 8.725 1.00 98.88 414 LEU A N 1
ATOM 3331 C CA . LEU A 1 414 ? -3.927 11.642 8.957 1.00 98.88 414 LEU A CA 1
ATOM 3332 C C . LEU A 1 414 ? -4.067 10.117 8.939 1.00 98.88 414 LEU A C 1
ATOM 3334 O O . LEU A 1 414 ? -4.891 9.579 9.676 1.00 98.88 414 LEU A O 1
ATOM 3338 N N . PHE A 1 415 ? -3.199 9.438 8.195 1.00 98.94 415 PHE A N 1
ATOM 3339 C CA . PHE A 1 415 ? -3.050 7.982 8.179 1.00 98.94 415 PHE A CA 1
ATOM 3340 C C . PHE A 1 415 ? -1.615 7.625 8.575 1.00 98.94 415 PHE A C 1
ATOM 3342 O O . PHE A 1 415 ? -0.680 8.112 7.937 1.00 98.94 415 PHE A O 1
ATOM 3349 N N . GLN A 1 416 ? -1.436 6.838 9.641 1.00 98.25 416 GLN A N 1
ATOM 3350 C CA . GLN A 1 416 ? -0.109 6.415 10.110 1.00 98.25 416 GLN A CA 1
ATOM 3351 C C . GLN A 1 416 ? -0.115 5.139 10.945 1.00 98.25 416 GLN A C 1
ATOM 3353 O O . GLN A 1 416 ? -1.059 4.920 11.683 1.00 98.25 416 GLN A O 1
ATOM 3358 N N . ASP A 1 417 ? 0.963 4.353 10.925 1.00 98.38 417 ASP A N 1
ATOM 3359 C CA . ASP A 1 417 ? 1.033 3.055 11.614 1.00 98.38 417 ASP A CA 1
ATOM 3360 C C . ASP A 1 417 ? -0.137 2.137 11.224 1.00 98.38 417 ASP A C 1
ATOM 3362 O O . ASP A 1 417 ? -1.039 1.843 12.016 1.00 98.38 417 ASP A O 1
ATOM 3366 N N . ILE A 1 418 ? -0.142 1.754 9.949 1.00 98.88 418 ILE A N 1
ATOM 3367 C CA . ILE A 1 418 ? -1.180 0.932 9.327 1.00 98.88 418 ILE A CA 1
ATOM 3368 C C . ILE A 1 418 ? -0.500 -0.286 8.692 1.00 98.88 418 ILE A C 1
ATOM 3370 O O . ILE A 1 418 ? 0.451 -0.135 7.930 1.00 98.88 418 ILE A O 1
ATOM 3374 N N . GLY A 1 419 ? -0.967 -1.494 9.011 1.00 98.69 419 GLY A N 1
ATOM 3375 C CA . GLY A 1 419 ? -0.376 -2.740 8.512 1.00 98.69 419 GLY A CA 1
ATOM 3376 C C . GLY A 1 419 ? -0.624 -3.002 7.026 1.00 98.69 419 GLY A C 1
ATOM 3377 O O . GLY A 1 419 ? 0.204 -3.658 6.397 1.00 98.69 419 GLY A O 1
ATOM 3378 N N . GLY A 1 420 ? -1.699 -2.447 6.455 1.00 98.75 420 GLY A N 1
ATOM 3379 C CA . GLY A 1 420 ? -2.021 -2.515 5.028 1.00 98.75 420 GLY A CA 1
ATOM 3380 C C . GLY A 1 420 ? -2.173 -1.141 4.361 1.00 98.75 420 GLY A C 1
ATOM 3381 O O . GLY A 1 420 ? -1.485 -0.183 4.719 1.00 98.75 420 GLY A O 1
ATOM 3382 N N . SER A 1 421 ? -3.081 -1.041 3.383 1.00 98.88 421 SER A N 1
ATOM 3383 C CA . SER A 1 421 ? -3.298 0.183 2.595 1.00 98.88 421 SER A CA 1
ATOM 3384 C C . SER A 1 421 ? -3.860 1.336 3.434 1.00 98.88 421 SER A C 1
ATOM 3386 O O . SER A 1 421 ? -4.688 1.143 4.324 1.00 98.88 421 SER A O 1
ATOM 3388 N N . GLY A 1 422 ? -3.467 2.571 3.118 1.00 98.88 422 GLY A N 1
ATOM 3389 C CA . GLY A 1 422 ? -4.013 3.750 3.800 1.00 98.88 422 GLY A CA 1
ATOM 3390 C C . GLY A 1 422 ? -5.485 3.984 3.447 1.00 98.88 422 GLY A C 1
ATOM 3391 O O . GLY A 1 422 ? -6.361 3.969 4.316 1.00 98.88 422 GLY A O 1
ATOM 3392 N N . ILE A 1 423 ? -5.744 4.191 2.155 1.00 98.94 423 ILE A N 1
ATOM 3393 C CA . ILE A 1 423 ? -7.056 4.540 1.599 1.00 98.94 423 ILE A CA 1
ATOM 3394 C C . ILE A 1 423 ? -7.352 3.635 0.396 1.00 98.94 423 ILE A C 1
ATOM 3396 O O . ILE A 1 423 ? -6.540 3.570 -0.528 1.00 98.94 423 ILE A O 1
ATOM 3400 N N . LEU A 1 424 ? -8.523 2.991 0.371 1.00 98.94 424 LEU A N 1
ATOM 3401 C CA . LEU A 1 424 ? -9.014 2.216 -0.776 1.00 98.94 424 LEU A CA 1
ATOM 3402 C C . LEU A 1 424 ? -10.321 2.793 -1.340 1.00 98.94 424 LEU A C 1
ATOM 3404 O O . LEU A 1 424 ? -11.205 3.177 -0.575 1.00 98.94 424 LEU A O 1
ATOM 3408 N N . LEU A 1 425 ? -10.437 2.860 -2.671 1.00 98.81 425 LEU A N 1
ATOM 3409 C CA . LEU A 1 425 ? -11.570 3.447 -3.396 1.00 98.81 425 LEU A CA 1
ATOM 3410 C C . LEU A 1 425 ? -12.067 2.520 -4.517 1.00 98.81 425 LEU A C 1
ATOM 3412 O O . LEU A 1 425 ? -11.275 2.051 -5.336 1.00 98.81 425 LEU A O 1
ATOM 3416 N N . GLY A 1 426 ? -13.383 2.334 -4.612 1.00 98.25 426 GLY A N 1
ATOM 3417 C CA . GLY A 1 426 ? -14.033 1.553 -5.664 1.00 98.25 426 GLY A CA 1
ATOM 3418 C C . GLY A 1 426 ? -13.696 0.068 -5.623 1.00 98.25 426 GLY A C 1
ATOM 3419 O O . GLY A 1 426 ? -13.136 -0.437 -4.650 1.00 98.25 426 GLY A O 1
ATOM 3420 N N . GLN A 1 427 ? -14.040 -0.644 -6.694 1.00 96.75 427 GLN A N 1
ATOM 3421 C CA . GLN A 1 427 ? -13.939 -2.104 -6.771 1.00 96.75 427 GLN A CA 1
ATOM 3422 C C . GLN A 1 427 ? -12.606 -2.568 -7.366 1.00 96.75 427 GLN A C 1
ATOM 3424 O O . GLN A 1 427 ? -12.091 -1.954 -8.293 1.00 96.75 427 GLN A O 1
ATOM 3429 N N . PHE A 1 428 ? -12.080 -3.694 -6.886 1.00 97.44 428 PHE A N 1
ATOM 3430 C CA . PHE A 1 428 ? -10.882 -4.362 -7.423 1.00 97.44 428 PHE A CA 1
ATOM 3431 C C . PHE A 1 428 ? -11.277 -5.711 -8.043 1.00 97.44 428 PHE A C 1
ATOM 3433 O O . PHE A 1 428 ? -10.639 -6.734 -7.805 1.00 97.44 428 PHE A O 1
ATOM 3440 N N . SER A 1 429 ? -12.376 -5.671 -8.807 1.00 91.88 429 SER A N 1
ATOM 3441 C CA . SER A 1 429 ? -13.248 -6.804 -9.145 1.00 91.88 429 SER A CA 1
ATOM 3442 C C . SER A 1 429 ? -14.033 -7.340 -7.941 1.00 91.88 429 SER A C 1
ATOM 3444 O O . SER A 1 429 ? -13.629 -7.182 -6.789 1.00 91.88 429 SER A O 1
ATOM 3446 N N . ASP A 1 430 ? -15.196 -7.926 -8.217 1.00 89.31 430 ASP A N 1
ATOM 3447 C CA . ASP A 1 430 ? -15.977 -8.646 -7.211 1.00 89.31 430 ASP A CA 1
ATOM 3448 C C . ASP A 1 430 ? -15.396 -10.049 -7.016 1.00 89.31 430 ASP A C 1
ATOM 3450 O O . ASP A 1 430 ? -14.782 -10.601 -7.926 1.00 89.31 430 ASP A O 1
ATOM 3454 N N . GLU A 1 431 ? -15.637 -10.668 -5.860 1.00 93.88 431 GLU A N 1
ATOM 3455 C CA . GLU A 1 431 ? -15.076 -11.989 -5.530 1.00 93.88 431 GLU A CA 1
ATOM 3456 C C . GLU A 1 431 ? -15.464 -13.085 -6.537 1.00 93.88 431 GLU A C 1
ATOM 3458 O O . GLU A 1 431 ? -14.754 -14.075 -6.689 1.00 93.88 431 GLU A O 1
ATOM 3463 N N . GLN A 1 432 ? -16.590 -12.914 -7.239 1.00 94.19 432 GLN A N 1
ATOM 3464 C CA . GLN A 1 432 ? -17.087 -13.852 -8.250 1.00 94.19 432 GLN A CA 1
ATOM 3465 C C . GLN A 1 432 ? -16.598 -13.524 -9.671 1.00 94.19 432 GLN A C 1
ATOM 3467 O O . GLN A 1 432 ? -16.835 -14.301 -10.598 1.00 94.19 432 GLN A O 1
ATOM 3472 N N . VAL A 1 433 ? -15.932 -12.384 -9.862 1.00 93.50 433 VAL A N 1
ATOM 3473 C CA . VAL A 1 433 ? -15.506 -11.873 -11.168 1.00 93.50 433 VAL A CA 1
ATOM 3474 C C . VAL A 1 433 ? -13.998 -12.035 -11.312 1.00 93.50 433 VAL A C 1
ATOM 3476 O O . VAL A 1 433 ? -13.222 -11.616 -10.458 1.00 93.50 433 VAL A O 1
ATOM 3479 N N . GLU A 1 434 ? -13.587 -12.641 -12.424 1.00 95.88 434 GLU A N 1
ATOM 3480 C CA . GLU A 1 434 ? -12.175 -12.824 -12.757 1.00 95.88 434 GLU A CA 1
ATOM 3481 C C . GLU A 1 434 ? -11.480 -11.453 -12.881 1.00 95.88 434 GLU A C 1
ATOM 3483 O O . GLU A 1 434 ? -12.007 -10.520 -13.495 1.00 95.88 434 GLU A O 1
ATOM 3488 N N . ALA A 1 435 ? -10.314 -11.315 -12.250 1.00 96.06 435 ALA A N 1
ATOM 3489 C CA . ALA A 1 435 ? -9.681 -10.033 -11.966 1.00 96.06 435 ALA A CA 1
ATOM 3490 C C . ALA A 1 435 ? -9.238 -9.249 -13.209 1.00 96.06 435 ALA A C 1
ATOM 3492 O O . ALA A 1 435 ? -9.130 -8.028 -13.124 1.00 96.06 435 ALA A O 1
ATOM 3493 N N . HIS A 1 436 ? -8.989 -9.914 -14.340 1.00 95.56 436 HIS A N 1
ATOM 3494 C CA . HIS A 1 436 ? -8.494 -9.304 -15.577 1.00 95.56 436 HIS A CA 1
ATOM 3495 C C . HIS A 1 436 ? -9.619 -8.966 -16.570 1.00 95.56 436 HIS A C 1
ATOM 3497 O O . HIS A 1 436 ? -9.361 -8.429 -17.653 1.00 95.56 436 HIS A O 1
ATOM 3503 N N . LEU A 1 437 ? -10.875 -9.279 -16.237 1.00 93.56 437 LEU A N 1
ATOM 3504 C CA . LEU A 1 437 ? -12.018 -8.887 -17.053 1.00 93.56 437 LEU A CA 1
ATOM 3505 C C . LEU A 1 437 ? -12.335 -7.392 -16.878 1.00 93.56 437 LEU A C 1
ATOM 3507 O O . LEU A 1 437 ? -12.249 -6.851 -15.772 1.00 93.56 437 LEU A O 1
ATOM 3511 N N . PRO A 1 438 ? -12.739 -6.694 -17.956 1.00 93.56 438 PRO A N 1
ATOM 3512 C CA . PRO A 1 438 ? -13.166 -5.308 -17.853 1.00 93.56 438 PRO A CA 1
ATOM 3513 C C . PRO A 1 438 ? -14.431 -5.204 -16.997 1.00 93.56 438 PRO A C 1
ATOM 3515 O O . PRO A 1 438 ? -15.448 -5.841 -17.272 1.00 93.56 438 PRO A O 1
ATOM 3518 N N . PHE A 1 439 ? -14.399 -4.346 -15.980 1.00 94.50 439 PHE A N 1
ATOM 3519 C CA . PHE A 1 439 ? -15.553 -4.142 -15.117 1.00 94.50 439 PHE A CA 1
ATOM 3520 C C . PHE A 1 439 ? -16.508 -3.091 -15.697 1.00 94.50 439 PHE A C 1
ATOM 3522 O O . PHE A 1 439 ? -16.223 -1.887 -15.711 1.00 94.50 439 PHE A O 1
ATOM 3529 N N . GLN A 1 440 ? -17.654 -3.566 -16.184 1.00 93.44 440 GLN A N 1
ATOM 3530 C CA . GLN A 1 440 ? -18.729 -2.760 -16.758 1.00 93.44 440 GLN A CA 1
ATOM 3531 C C . GLN A 1 440 ? -20.090 -3.239 -16.211 1.00 93.44 440 GLN A C 1
ATOM 3533 O O . GLN A 1 440 ? -20.795 -3.991 -16.888 1.00 93.44 440 GLN A O 1
ATOM 3538 N N . PRO A 1 441 ? -20.476 -2.836 -14.986 1.00 94.06 441 PRO A N 1
ATOM 3539 C CA . PRO A 1 441 ? -21.724 -3.288 -14.381 1.00 94.06 441 PRO A CA 1
ATOM 3540 C C . PRO A 1 441 ? -22.937 -2.744 -15.148 1.00 94.06 441 PRO A C 1
ATOM 3542 O O . PRO A 1 441 ? -22.929 -1.606 -15.631 1.00 94.06 441 PRO A O 1
ATOM 3545 N N . SER A 1 442 ? -24.004 -3.545 -15.236 1.00 94.62 442 SER A N 1
ATOM 3546 C CA . SER A 1 442 ? -25.272 -3.123 -15.850 1.00 94.62 442 SER A CA 1
ATOM 3547 C C . SER A 1 442 ? -25.939 -1.998 -15.059 1.00 94.62 442 SER A C 1
ATOM 3549 O O . SER A 1 442 ? -26.483 -1.065 -15.647 1.00 94.62 442 SER A O 1
ATOM 3551 N N . ASP A 1 443 ? -25.859 -2.065 -13.727 1.00 96.69 443 ASP A N 1
ATOM 3552 C CA . ASP A 1 443 ? -26.257 -0.981 -12.838 1.00 96.69 443 ASP A CA 1
ATOM 3553 C C . ASP A 1 443 ? -25.041 -0.130 -12.464 1.00 96.69 443 ASP A C 1
ATOM 3555 O O . ASP A 1 443 ? -24.204 -0.502 -11.644 1.00 96.69 443 ASP A O 1
ATOM 3559 N N . GLN A 1 444 ? -24.948 1.049 -13.072 1.00 95.81 444 GLN A N 1
ATOM 3560 C CA . GLN A 1 444 ? -23.822 1.952 -12.847 1.00 95.81 444 GLN A CA 1
ATOM 3561 C C . GLN A 1 444 ? -23.837 2.616 -11.463 1.00 95.81 444 GLN A C 1
ATOM 3563 O O . GLN A 1 444 ? -22.845 3.253 -11.116 1.00 95.81 444 GLN A O 1
ATOM 3568 N N . ARG A 1 445 ? -24.916 2.482 -10.673 1.00 97.06 445 ARG A N 1
ATOM 3569 C CA . ARG A 1 445 ? -24.982 2.994 -9.291 1.00 97.06 445 ARG A CA 1
ATOM 3570 C C . ARG A 1 445 ? -24.006 2.284 -8.348 1.00 97.06 445 ARG A C 1
ATOM 3572 O O . ARG A 1 445 ? -23.695 2.836 -7.302 1.00 97.06 445 ARG A O 1
ATOM 3579 N N . ILE A 1 446 ? -23.516 1.100 -8.724 1.00 96.81 446 ILE A N 1
ATOM 3580 C CA . ILE A 1 446 ? -22.515 0.324 -7.971 1.00 96.81 446 ILE A CA 1
ATOM 3581 C C . ILE A 1 446 ? -21.135 1.009 -7.990 1.00 96.81 446 ILE A C 1
ATOM 3583 O O . ILE A 1 446 ? -20.315 0.809 -7.098 1.00 96.81 446 ILE A O 1
ATOM 3587 N N . LEU A 1 447 ? -20.870 1.871 -8.973 1.00 98.00 447 LEU A N 1
ATOM 3588 C CA . LEU A 1 447 ? -19.575 2.531 -9.111 1.00 98.00 447 LEU A CA 1
ATOM 3589 C C . LEU A 1 447 ? -19.380 3.620 -8.053 1.00 98.00 447 LEU A C 1
ATOM 3591 O O . LEU A 1 447 ? -20.269 4.435 -7.808 1.00 98.00 447 LEU A O 1
ATOM 3595 N N . THR A 1 448 ? -18.167 3.703 -7.512 1.00 98.62 448 THR A N 1
ATOM 3596 C CA . THR A 1 448 ? -17.706 4.899 -6.801 1.00 98.62 448 THR A CA 1
ATOM 3597 C C . THR A 1 448 ? -17.496 6.031 -7.812 1.00 98.62 448 THR A C 1
ATOM 3599 O O . THR A 1 448 ? -16.675 5.927 -8.731 1.00 98.62 448 THR A O 1
ATOM 3602 N N . ASP A 1 449 ? -18.269 7.107 -7.653 1.00 98.81 449 ASP A N 1
ATOM 3603 C CA . ASP A 1 449 ? -18.433 8.179 -8.632 1.00 98.81 449 ASP A CA 1
ATOM 3604 C C . ASP A 1 449 ? -18.300 9.564 -7.986 1.00 98.81 449 ASP A C 1
ATOM 3606 O O . ASP A 1 449 ? -19.067 9.936 -7.096 1.00 98.81 449 ASP A O 1
ATOM 3610 N N . GLY A 1 450 ? -17.335 10.359 -8.449 1.00 98.81 450 GLY A N 1
ATOM 3611 C CA . GLY A 1 450 ? -17.198 11.756 -8.027 1.00 98.81 450 GLY A CA 1
ATOM 3612 C C . GLY A 1 450 ? -16.615 11.958 -6.625 1.00 98.81 450 GLY A C 1
ATOM 3613 O O . GLY A 1 450 ? -16.753 13.048 -6.076 1.00 98.81 450 GLY A O 1
ATOM 3614 N N . LEU A 1 451 ? -15.991 10.933 -6.036 1.00 98.81 451 LEU A N 1
ATOM 3615 C CA . LEU A 1 451 ? -15.305 11.032 -4.744 1.00 98.81 451 LEU A CA 1
ATOM 3616 C C . LEU A 1 451 ? -14.120 12.006 -4.814 1.00 98.81 451 LEU A C 1
ATOM 3618 O O . LEU A 1 451 ? -13.327 11.963 -5.756 1.00 98.81 451 LEU A O 1
ATOM 3622 N N . VAL A 1 452 ? -13.977 12.842 -3.786 1.00 98.94 452 VAL A N 1
ATOM 3623 C CA . VAL A 1 452 ? -12.853 13.773 -3.622 1.00 98.94 452 VAL A CA 1
ATOM 3624 C C . VAL A 1 452 ? -11.982 13.345 -2.440 1.00 98.94 452 VAL A C 1
ATOM 3626 O O . VAL A 1 452 ? -12.448 13.314 -1.303 1.00 98.94 452 VAL A O 1
ATOM 3629 N N . VAL A 1 453 ? -10.709 13.049 -2.696 1.00 98.94 453 VAL A N 1
ATOM 3630 C CA . VAL A 1 453 ? -9.681 12.708 -1.702 1.00 98.94 453 VAL A CA 1
ATOM 3631 C C . VAL A 1 453 ? -8.628 13.805 -1.701 1.00 98.94 453 VAL A C 1
ATOM 3633 O O . VAL A 1 453 ? -7.798 13.867 -2.610 1.00 98.94 453 VAL A O 1
ATOM 3636 N N . GLN A 1 454 ? -8.666 14.685 -0.698 1.00 98.88 454 GLN A N 1
ATOM 3637 C CA . GLN A 1 454 ? -7.890 15.922 -0.729 1.00 98.88 454 GLN A CA 1
ATOM 3638 C C . GLN A 1 454 ? -7.141 16.248 0.567 1.00 98.88 454 GLN A C 1
ATOM 3640 O O . GLN A 1 454 ? -7.670 16.064 1.658 1.00 98.88 454 GLN A O 1
ATOM 3645 N N . ASN A 1 455 ? -5.941 16.831 0.474 1.00 98.88 455 ASN A N 1
ATOM 3646 C CA . ASN A 1 455 ? -5.212 17.372 1.634 1.00 98.88 455 ASN A CA 1
ATOM 3647 C C . ASN A 1 455 ? -4.955 16.353 2.762 1.00 98.88 455 ASN A C 1
ATOM 3649 O O . ASN A 1 455 ? -4.836 16.736 3.922 1.00 98.88 455 ASN A O 1
ATOM 3653 N N . ASN A 1 456 ? -4.884 15.057 2.457 1.00 98.94 456 ASN A N 1
ATOM 3654 C CA . ASN A 1 456 ? -4.592 14.029 3.455 1.00 98.94 456 ASN A CA 1
ATOM 3655 C C . ASN A 1 456 ? -3.077 13.808 3.580 1.00 98.94 456 ASN A C 1
ATOM 3657 O O . ASN A 1 456 ? -2.350 13.882 2.586 1.00 98.94 456 ASN A O 1
ATOM 3661 N N . LEU A 1 457 ? -2.615 13.504 4.797 1.00 98.94 457 LEU A N 1
ATOM 3662 C CA . LEU A 1 457 ? -1.252 13.048 5.069 1.00 98.94 457 LEU A CA 1
ATOM 3663 C C . LEU A 1 457 ? -1.263 11.530 5.262 1.00 98.94 457 LEU A C 1
ATOM 3665 O O . LEU A 1 457 ? -1.876 11.039 6.211 1.00 98.94 457 LEU A O 1
ATOM 3669 N N . VAL A 1 458 ? -0.577 10.796 4.388 1.00 98.94 458 VAL A N 1
ATOM 3670 C CA . VAL A 1 458 ? -0.451 9.333 4.464 1.00 98.94 458 VAL A CA 1
ATOM 3671 C C . VAL A 1 458 ? 1.013 8.979 4.668 1.00 98.94 458 VAL A C 1
ATOM 3673 O O . VAL A 1 458 ? 1.847 9.288 3.819 1.00 98.94 458 VAL A O 1
ATOM 3676 N N . GLN A 1 459 ? 1.340 8.347 5.791 1.00 98.31 459 GLN A N 1
ATOM 3677 C CA . GLN A 1 459 ? 2.712 7.943 6.085 1.00 98.31 459 GLN A CA 1
ATOM 3678 C C . GLN A 1 459 ? 2.782 6.627 6.840 1.00 98.31 459 GLN A C 1
ATOM 3680 O O . GLN A 1 459 ? 1.838 6.316 7.546 1.00 98.31 459 GLN A O 1
ATOM 3685 N N . ASP A 1 460 ? 3.891 5.891 6.765 1.00 96.81 460 ASP A N 1
ATOM 3686 C CA . ASP A 1 460 ? 4.105 4.694 7.599 1.00 96.81 460 ASP A CA 1
ATOM 3687 C C . ASP A 1 460 ? 2.922 3.701 7.549 1.00 96.81 460 ASP A C 1
ATOM 3689 O O . ASP A 1 460 ? 2.382 3.269 8.571 1.00 96.81 460 ASP A O 1
ATOM 3693 N N . ILE A 1 461 ? 2.469 3.415 6.330 1.00 98.31 461 ILE A N 1
ATOM 3694 C CA . ILE A 1 461 ? 1.442 2.407 6.037 1.00 98.31 461 ILE A CA 1
ATOM 3695 C C . ILE A 1 461 ? 2.103 1.163 5.442 1.00 98.31 461 ILE A C 1
ATOM 3697 O O . ILE A 1 461 ? 3.294 1.192 5.133 1.00 98.31 461 ILE A O 1
ATOM 3701 N N . GLY A 1 462 ? 1.348 0.078 5.270 1.00 98.19 462 GLY A N 1
ATOM 3702 C CA . GLY A 1 462 ? 1.860 -1.191 4.763 1.00 98.19 462 GLY A CA 1
ATOM 3703 C C . GLY A 1 462 ? 3.045 -1.725 5.568 1.00 98.19 462 GLY A C 1
ATOM 3704 O O . GLY A 1 462 ? 3.975 -2.299 5.006 1.00 98.19 462 GLY A O 1
ATOM 3705 N N . ASN A 1 463 ? 3.043 -1.490 6.886 1.00 96.94 463 ASN A N 1
ATOM 3706 C CA . ASN A 1 463 ? 4.135 -1.898 7.772 1.00 96.94 463 ASN A CA 1
ATOM 3707 C C . ASN A 1 463 ? 4.093 -3.394 8.155 1.00 96.94 463 ASN A C 1
ATOM 3709 O O . ASN A 1 463 ? 4.943 -3.856 8.911 1.00 96.94 463 ASN A O 1
ATOM 3713 N N . GLU A 1 464 ? 3.148 -4.156 7.592 1.00 97.88 464 GLU A N 1
ATOM 3714 C CA . GLU A 1 464 ? 3.113 -5.624 7.625 1.00 97.88 464 GLU A CA 1
ATOM 3715 C C . GLU A 1 464 ? 2.963 -6.216 6.218 1.00 97.88 464 GLU A C 1
ATOM 3717 O O . GLU A 1 464 ? 3.778 -7.042 5.810 1.00 97.88 464 GLU A O 1
ATOM 3722 N N . ASP A 1 465 ? 1.961 -5.769 5.453 1.00 98.62 465 ASP A N 1
ATOM 3723 C CA . ASP A 1 465 ? 1.807 -6.127 4.043 1.00 98.62 465 ASP A CA 1
ATOM 3724 C C . ASP A 1 465 ? 2.504 -5.091 3.154 1.00 98.62 465 ASP A C 1
ATOM 3726 O O . ASP A 1 465 ? 1.953 -4.041 2.809 1.00 98.62 465 ASP A O 1
ATOM 3730 N N . TRP A 1 466 ? 3.739 -5.404 2.766 1.00 98.69 466 TRP A N 1
ATOM 3731 C CA . TRP A 1 466 ? 4.579 -4.507 1.976 1.00 98.69 466 TRP A CA 1
ATOM 3732 C C . TRP A 1 466 ? 4.081 -4.286 0.540 1.00 98.69 466 TRP A C 1
ATOM 3734 O O . TRP A 1 466 ? 4.563 -3.364 -0.111 1.00 98.69 466 TRP A O 1
ATOM 3744 N N . GLY A 1 467 ? 3.141 -5.097 0.037 1.00 98.50 467 GLY A N 1
ATOM 3745 C CA . GLY A 1 467 ? 2.553 -4.940 -1.301 1.00 98.50 467 GLY A CA 1
ATOM 3746 C C . GLY A 1 467 ? 1.407 -3.924 -1.365 1.00 98.50 467 GLY A C 1
ATOM 3747 O O . GLY A 1 467 ? 0.795 -3.744 -2.420 1.00 98.50 467 GLY A O 1
ATOM 3748 N N . THR A 1 468 ? 1.075 -3.279 -0.244 1.00 98.75 468 THR A N 1
ATOM 3749 C CA . THR A 1 468 ? -0.024 -2.309 -0.142 1.00 98.75 468 THR A CA 1
ATOM 3750 C C . THR A 1 468 ? 0.380 -0.893 -0.543 1.00 98.75 468 THR A C 1
ATOM 3752 O O . THR A 1 468 ? 1.557 -0.569 -0.701 1.00 98.75 468 THR A O 1
ATOM 3755 N N . VAL A 1 469 ? -0.619 -0.035 -0.759 1.00 98.94 469 VAL A N 1
ATOM 3756 C CA . VAL A 1 469 ? -0.435 1.299 -1.348 1.00 98.94 469 VAL A CA 1
ATOM 3757 C C . VAL A 1 469 ? -0.965 2.400 -0.437 1.00 98.94 469 VAL A C 1
ATOM 3759 O O . VAL A 1 469 ? -1.835 2.177 0.408 1.00 98.94 469 VAL A O 1
ATOM 3762 N N . GLY A 1 470 ? -0.452 3.619 -0.616 1.00 98.88 470 GLY A N 1
ATOM 3763 C CA . GLY A 1 470 ? -0.942 4.774 0.134 1.00 98.88 470 GLY A CA 1
ATOM 3764 C C . GLY A 1 470 ? -2.408 5.081 -0.190 1.00 98.88 470 GLY A C 1
ATOM 3765 O O . GLY A 1 470 ? -3.253 5.094 0.706 1.00 98.88 470 GLY A O 1
ATOM 3766 N N . ILE A 1 471 ? -2.707 5.274 -1.479 1.00 98.94 471 ILE A N 1
ATOM 3767 C CA . ILE A 1 471 ? -4.068 5.409 -2.016 1.00 98.94 471 ILE A CA 1
ATOM 3768 C C . ILE A 1 471 ? -4.237 4.420 -3.173 1.00 98.94 471 ILE A C 1
ATOM 3770 O O . ILE A 1 471 ? -3.572 4.544 -4.201 1.00 98.94 471 ILE A O 1
ATOM 3774 N N . GLY A 1 472 ? -5.133 3.450 -3.017 1.00 98.88 472 GLY A N 1
ATOM 3775 C CA . GLY A 1 472 ? -5.525 2.520 -4.073 1.00 98.88 472 GLY A CA 1
ATOM 3776 C C . GLY A 1 472 ? -6.926 2.838 -4.571 1.00 98.88 472 GLY A C 1
ATOM 3777 O O . GLY A 1 472 ? -7.878 2.782 -3.802 1.00 98.88 472 GLY A O 1
ATOM 3778 N N . ALA A 1 473 ? -7.076 3.141 -5.852 1.00 98.88 473 ALA A N 1
ATOM 3779 C CA . ALA A 1 473 ? -8.363 3.351 -6.494 1.00 98.88 473 ALA A CA 1
ATOM 3780 C C . ALA A 1 473 ? -8.519 2.336 -7.625 1.00 98.88 473 ALA A C 1
ATOM 3782 O O . ALA A 1 473 ? -7.795 2.422 -8.609 1.00 98.88 473 ALA A O 1
ATOM 3783 N N . GLY A 1 474 ? -9.425 1.370 -7.476 1.00 98.56 474 GLY A N 1
ATOM 3784 C CA . GLY A 1 474 ? -9.677 0.344 -8.489 1.00 98.56 474 GLY A CA 1
ATOM 3785 C C . GLY A 1 474 ? -10.530 0.884 -9.642 1.00 98.56 474 GLY A C 1
ATOM 3786 O O . GLY A 1 474 ? -10.210 1.901 -10.259 1.00 98.56 474 GLY A O 1
ATOM 3787 N N . PHE A 1 475 ? -11.657 0.236 -9.928 1.00 98.69 475 PHE A N 1
ATOM 3788 C CA . PHE A 1 475 ? -12.652 0.719 -10.881 1.00 98.69 475 PHE A CA 1
ATOM 3789 C C . PHE A 1 475 ? -13.463 1.881 -10.290 1.00 98.69 475 PHE A C 1
ATOM 3791 O O . PHE A 1 475 ? -14.462 1.688 -9.596 1.00 98.69 475 PHE A O 1
ATOM 3798 N N . VAL A 1 476 ? -13.022 3.106 -10.582 1.00 98.75 476 VAL A N 1
ATOM 3799 C CA . VAL A 1 476 ? -13.667 4.363 -10.167 1.00 98.75 476 VAL A CA 1
ATOM 3800 C C . VAL A 1 476 ? -13.870 5.316 -11.345 1.00 98.75 476 VAL A C 1
ATOM 3802 O O . VAL A 1 476 ? -13.162 5.233 -12.355 1.00 98.75 476 VAL A O 1
ATOM 3805 N N . ARG A 1 477 ? -14.805 6.268 -11.222 1.00 98.69 477 ARG A N 1
ATOM 3806 C CA . ARG A 1 477 ? -14.985 7.332 -12.223 1.00 98.69 477 ARG A CA 1
ATOM 3807 C C . ARG A 1 477 ? -15.228 8.706 -11.613 1.00 98.69 477 ARG A C 1
ATOM 3809 O O . ARG A 1 477 ? -15.763 8.832 -10.518 1.00 98.69 477 ARG A O 1
ATOM 3816 N N . ASN A 1 478 ? -14.865 9.747 -12.358 1.00 98.88 478 ASN A N 1
ATOM 3817 C CA . ASN A 1 478 ? -14.947 11.149 -11.943 1.00 98.88 478 ASN A CA 1
ATOM 3818 C C . ASN A 1 478 ? -14.259 11.439 -10.589 1.00 98.88 478 ASN A C 1
ATOM 3820 O O . ASN A 1 478 ? -14.520 12.482 -9.992 1.00 98.88 478 ASN A O 1
ATOM 3824 N N . VAL A 1 479 ? -13.392 10.542 -10.105 1.00 98.88 479 VAL A N 1
ATOM 3825 C CA . VAL A 1 479 ? -12.723 10.670 -8.807 1.00 98.88 479 VAL A CA 1
ATOM 3826 C C . VAL A 1 479 ? -11.586 11.675 -8.902 1.00 98.88 479 VAL A C 1
ATOM 3828 O O . VAL A 1 479 ? -10.896 11.762 -9.917 1.00 98.88 479 VAL A O 1
ATOM 3831 N N . SER A 1 480 ? -11.392 12.435 -7.833 1.00 98.94 480 SER A N 1
ATOM 3832 C CA . SER A 1 480 ? -10.352 13.445 -7.687 1.00 98.94 480 SER A CA 1
ATOM 3833 C C . SER A 1 480 ? -9.471 13.092 -6.487 1.00 98.94 480 SER A C 1
ATOM 3835 O O . SER A 1 480 ? -9.957 12.977 -5.366 1.00 98.94 480 SER A O 1
ATOM 3837 N N . ILE A 1 481 ? -8.178 12.879 -6.730 1.00 99.00 481 ILE A N 1
ATOM 3838 C CA . ILE A 1 481 ? -7.143 12.648 -5.718 1.00 99.00 481 ILE A CA 1
ATOM 3839 C C . ILE A 1 481 ? -6.176 13.824 -5.813 1.00 99.00 481 ILE A C 1
ATOM 3841 O O . ILE A 1 481 ? -5.356 13.883 -6.735 1.00 99.00 481 ILE A O 1
ATOM 3845 N N . GLU A 1 482 ? -6.307 14.793 -4.906 1.00 98.81 482 GLU A N 1
ATOM 3846 C CA . GLU A 1 482 ? -5.663 16.100 -5.059 1.00 98.81 482 GLU A CA 1
ATOM 3847 C C . GLU A 1 482 ? -4.964 16.612 -3.800 1.00 98.81 482 GLU A C 1
ATOM 3849 O O . GLU A 1 482 ? -5.473 16.477 -2.695 1.00 98.81 482 GLU A O 1
ATOM 3854 N N . HIS A 1 483 ? -3.811 17.268 -3.942 1.00 98.88 483 HIS A N 1
ATOM 3855 C CA . HIS A 1 483 ? -3.139 17.932 -2.813 1.00 98.88 483 HIS A CA 1
ATOM 3856 C C . HIS A 1 483 ? -2.845 17.022 -1.602 1.00 98.88 483 HIS A C 1
ATOM 3858 O O . HIS A 1 483 ? -2.744 17.490 -0.472 1.00 98.88 483 HIS A O 1
ATOM 3864 N N . ASN A 1 484 ? -2.705 15.711 -1.799 1.00 98.94 484 ASN A N 1
ATOM 3865 C CA . ASN A 1 484 ? -2.311 14.804 -0.721 1.00 98.94 484 ASN A CA 1
ATOM 3866 C C . ASN A 1 484 ? -0.785 14.768 -0.600 1.00 98.94 484 ASN A C 1
ATOM 3868 O O . ASN A 1 484 ? -0.070 14.944 -1.593 1.00 98.94 484 ASN A O 1
ATOM 3872 N N . GLU A 1 485 ? -0.283 14.503 0.604 1.00 98.81 485 GLU A N 1
ATOM 3873 C CA . GLU A 1 485 ? 1.127 14.190 0.808 1.00 98.81 485 GLU A CA 1
ATOM 3874 C C . GLU A 1 485 ? 1.292 12.757 1.311 1.00 98.81 485 GLU A C 1
ATOM 3876 O O . GLU A 1 485 ? 0.722 12.370 2.331 1.00 98.81 485 GLU A O 1
ATOM 3881 N N . LEU A 1 486 ? 2.053 11.966 0.557 1.00 98.88 486 LEU A N 1
ATOM 3882 C CA . LEU A 1 486 ? 2.283 10.553 0.805 1.00 98.88 486 LEU A CA 1
ATOM 3883 C C . LEU A 1 486 ? 3.784 10.301 0.974 1.00 98.88 486 LEU A C 1
ATOM 3885 O O . LEU A 1 486 ? 4.593 10.750 0.156 1.00 98.88 486 LEU A O 1
ATOM 3889 N N . LEU A 1 487 ? 4.165 9.612 2.046 1.00 97.75 487 LEU A N 1
ATOM 3890 C CA . LEU A 1 487 ? 5.563 9.424 2.414 1.00 97.75 487 LEU A CA 1
ATOM 3891 C C . LEU A 1 487 ? 5.801 8.127 3.176 1.00 97.75 487 LEU A C 1
ATOM 3893 O O . LEU A 1 487 ? 4.891 7.599 3.792 1.00 97.75 487 LEU A O 1
ATOM 3897 N N . ASP A 1 488 ? 7.033 7.628 3.172 1.00 96.62 488 ASP A N 1
ATOM 3898 C CA . ASP A 1 488 ? 7.430 6.481 3.993 1.00 96.62 488 ASP A CA 1
ATOM 3899 C C . ASP A 1 488 ? 6.576 5.229 3.714 1.00 96.62 488 ASP A C 1
ATOM 3901 O O . ASP A 1 488 ? 6.023 4.619 4.628 1.00 96.62 488 ASP A O 1
ATOM 3905 N N . LEU A 1 489 ? 6.457 4.881 2.426 1.00 98.12 489 LEU A N 1
ATOM 3906 C CA . LEU A 1 489 ? 5.611 3.795 1.918 1.00 98.12 489 LEU 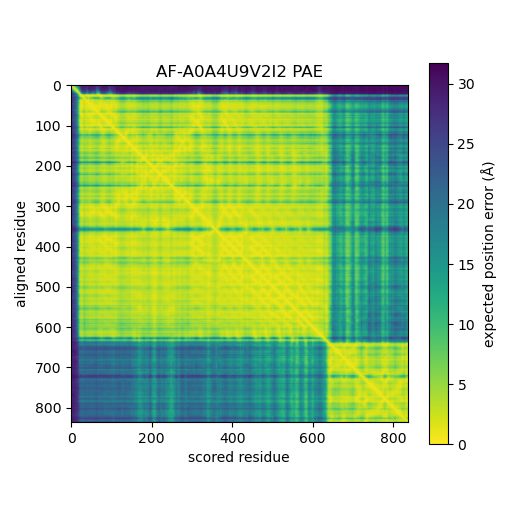A CA 1
ATOM 3907 C C . LEU A 1 489 ? 6.443 2.581 1.469 1.00 98.12 489 LEU A C 1
ATOM 3909 O O . LEU A 1 489 ? 7.528 2.763 0.901 1.00 98.12 489 LEU A O 1
ATOM 3913 N N . PRO A 1 490 ? 5.932 1.345 1.628 1.00 97.94 490 PRO A N 1
ATOM 3914 C CA . PRO A 1 490 ? 6.659 0.136 1.251 1.00 97.94 490 PRO A CA 1
ATOM 3915 C C . PRO A 1 490 ? 6.725 -0.064 -0.265 1.00 97.94 490 PRO A C 1
ATOM 3917 O O . PRO A 1 490 ? 7.712 -0.610 -0.760 1.00 97.94 490 PRO A O 1
ATOM 3920 N N . TYR A 1 491 ? 5.711 0.422 -0.984 1.00 98.75 491 TYR A N 1
ATOM 3921 C CA . TYR A 1 491 ? 5.506 0.209 -2.412 1.00 98.75 491 TYR A CA 1
ATOM 3922 C C . TYR A 1 491 ? 5.051 1.512 -3.097 1.00 98.75 491 TYR A C 1
ATOM 3924 O O . TYR A 1 491 ? 5.761 2.519 -3.029 1.00 98.75 491 TYR A O 1
ATOM 3932 N N . THR A 1 492 ? 3.895 1.515 -3.763 1.00 98.81 492 THR A N 1
ATOM 3933 C CA . THR A 1 492 ? 3.380 2.627 -4.568 1.00 98.81 492 THR A CA 1
ATOM 3934 C C . THR A 1 492 ? 2.631 3.672 -3.740 1.00 98.81 492 THR A C 1
ATOM 3936 O O . THR A 1 492 ? 1.895 3.357 -2.802 1.00 98.81 492 THR A O 1
ATOM 3939 N N . GLY A 1 493 ? 2.786 4.941 -4.134 1.00 98.88 493 GLY A N 1
ATOM 3940 C CA . GLY A 1 493 ? 2.033 6.066 -3.578 1.00 98.88 493 GLY A CA 1
ATOM 3941 C C . GLY A 1 493 ? 0.552 5.998 -3.917 1.00 98.88 493 GLY A C 1
ATOM 3942 O O . GLY A 1 493 ? -0.281 5.748 -3.046 1.00 98.88 493 GLY A O 1
ATOM 3943 N N . ILE A 1 494 ? 0.239 6.229 -5.190 1.00 99.00 494 ILE A N 1
ATOM 3944 C CA . ILE A 1 494 ? -1.121 6.224 -5.728 1.00 99.00 494 ILE A CA 1
ATOM 3945 C C . ILE A 1 494 ? -1.203 5.174 -6.836 1.00 99.00 494 ILE A C 1
ATOM 3947 O O . ILE A 1 494 ? -0.491 5.282 -7.833 1.00 99.00 494 ILE A O 1
ATOM 3951 N N . SER A 1 495 ? -2.082 4.189 -6.669 1.00 98.94 495 SER A N 1
ATOM 3952 C CA . SER A 1 495 ? -2.435 3.200 -7.693 1.00 98.94 495 SER A CA 1
ATOM 3953 C C . SER A 1 495 ? -3.844 3.498 -8.205 1.00 98.94 495 SER A C 1
ATOM 3955 O O . SER A 1 495 ? -4.774 3.550 -7.400 1.00 98.94 495 SER A O 1
ATOM 3957 N N . LEU A 1 496 ? -4.003 3.747 -9.510 1.00 98.94 496 LEU A N 1
ATOM 3958 C CA . LEU A 1 496 ? -5.283 4.117 -10.127 1.00 98.94 496 LEU A CA 1
ATOM 3959 C C . LEU A 1 496 ? -5.649 3.203 -11.307 1.00 98.94 496 LEU A C 1
ATOM 3961 O O . LEU A 1 496 ? -5.024 3.240 -12.367 1.00 98.94 496 LEU A O 1
ATOM 3965 N N . GLY A 1 497 ? -6.755 2.488 -11.162 1.00 98.69 497 GLY A N 1
ATOM 3966 C CA . GLY A 1 497 ? -7.307 1.548 -12.123 1.00 98.69 497 GLY A CA 1
ATOM 3967 C C . GLY A 1 497 ? -7.042 0.092 -11.751 1.00 98.69 497 GLY A C 1
ATOM 3968 O O . GLY A 1 497 ? -6.222 -0.217 -10.888 1.00 98.69 497 GLY A O 1
ATOM 3969 N N . TRP A 1 498 ? -7.762 -0.813 -12.412 1.00 98.50 498 TRP A N 1
ATOM 3970 C CA . TRP A 1 498 ? -7.658 -2.257 -12.205 1.00 98.50 498 TRP A CA 1
ATOM 3971 C C . TRP A 1 498 ? -8.003 -3.027 -13.485 1.00 98.50 498 TRP A C 1
ATOM 3973 O O . TRP A 1 498 ? -8.604 -2.468 -14.406 1.00 98.50 498 TRP A O 1
ATOM 3983 N N . GLY A 1 499 ? -7.619 -4.301 -13.563 1.00 96.19 499 GLY A N 1
ATOM 3984 C CA . GLY A 1 499 ? -8.071 -5.225 -14.610 1.00 96.19 499 GLY A CA 1
ATOM 3985 C C . GLY A 1 499 ? -7.115 -5.484 -15.774 1.00 96.19 499 GLY A C 1
ATOM 3986 O O . GLY A 1 499 ? -7.444 -6.299 -16.627 1.00 96.19 499 GLY A O 1
ATOM 3987 N N . TRP A 1 500 ? -5.945 -4.835 -15.827 1.00 95.81 500 TRP A N 1
ATOM 3988 C CA . TRP A 1 500 ? -4.918 -5.063 -16.859 1.00 95.81 500 TRP A CA 1
ATOM 3989 C C . TRP A 1 500 ? -5.475 -5.136 -18.296 1.00 95.81 500 TRP A C 1
ATOM 3991 O O . TRP A 1 500 ? -5.146 -6.048 -19.059 1.00 95.81 500 TRP A O 1
ATOM 4001 N N . THR A 1 501 ? -6.377 -4.223 -18.672 1.00 92.19 501 THR A N 1
ATOM 4002 C CA . THR A 1 501 ? -7.129 -4.327 -19.932 1.00 92.19 501 THR A CA 1
ATOM 4003 C C . THR A 1 501 ? -7.235 -3.001 -20.695 1.00 92.19 501 THR A C 1
ATOM 4005 O O . THR A 1 501 ? -7.674 -1.990 -20.139 1.00 92.19 501 THR A O 1
ATOM 4008 N N . PRO A 1 502 ? -6.870 -2.964 -21.994 1.00 90.31 502 PRO A N 1
ATOM 4009 C CA . PRO A 1 502 ? -7.074 -1.786 -22.837 1.00 90.31 502 PRO A CA 1
ATOM 4010 C C . PRO A 1 502 ? -8.540 -1.612 -23.265 1.00 90.31 502 PRO A C 1
ATOM 4012 O O . PRO A 1 502 ? -8.880 -0.611 -23.902 1.00 90.31 502 PRO A O 1
ATOM 4015 N N . THR A 1 503 ? -9.413 -2.571 -22.941 1.00 93.25 503 THR A N 1
ATOM 4016 C CA . THR A 1 503 ? -10.846 -2.488 -23.223 1.00 93.25 503 THR A CA 1
ATOM 4017 C C . THR A 1 503 ? -11.477 -1.385 -22.381 1.00 93.25 503 THR A C 1
ATOM 4019 O O . THR A 1 503 ? -11.344 -1.351 -21.153 1.00 93.25 503 THR A O 1
ATOM 4022 N N . VAL A 1 504 ? -12.187 -0.474 -23.054 1.00 96.00 504 VAL A N 1
ATOM 4023 C CA . VAL A 1 504 ? -12.948 0.589 -22.390 1.00 96.00 504 VAL A CA 1
ATOM 4024 C C . VAL A 1 504 ? -13.958 -0.042 -21.438 1.00 96.00 504 VAL A C 1
ATOM 4026 O O . VAL A 1 504 ? -14.739 -0.909 -21.821 1.00 96.00 504 VAL A O 1
ATOM 4029 N N . ASN A 1 505 ? -13.924 0.419 -20.197 1.00 96.19 505 ASN A N 1
ATOM 4030 C CA . ASN A 1 505 ? -14.704 -0.099 -19.083 1.00 96.19 505 ASN A CA 1
ATOM 4031 C C . ASN A 1 505 ? -15.401 1.073 -18.365 1.00 96.19 505 ASN A C 1
ATOM 4033 O O . ASN A 1 505 ? -15.606 2.150 -18.938 1.00 96.19 505 ASN A O 1
ATOM 4037 N N . SER A 1 506 ? -15.797 0.865 -17.113 1.00 97.31 506 SER A N 1
ATOM 4038 C CA . SER A 1 506 ? -16.586 1.833 -16.350 1.00 97.31 506 SER A CA 1
ATOM 4039 C C . SER A 1 506 ? -15.817 3.100 -15.950 1.00 97.31 506 SER A C 1
ATOM 4041 O O . SER A 1 506 ? -16.452 4.152 -15.758 1.00 97.31 506 SER A O 1
ATOM 4043 N N . MET A 1 507 ? -14.483 3.019 -15.874 1.00 98.75 507 MET A N 1
ATOM 4044 C CA . MET A 1 507 ? -13.595 4.106 -15.465 1.00 98.75 507 MET A CA 1
ATOM 4045 C C . MET A 1 507 ? -13.554 5.237 -16.485 1.00 98.75 507 MET A C 1
ATOM 4047 O O . MET A 1 507 ? -13.519 5.004 -17.690 1.00 98.75 507 MET A O 1
ATOM 4051 N N . ARG A 1 508 ? -13.538 6.481 -16.000 1.00 98.75 508 ARG A N 1
ATOM 4052 C CA . ARG A 1 508 ? -13.418 7.697 -16.822 1.00 98.75 508 ARG A CA 1
ATOM 4053 C C . ARG A 1 508 ? -13.233 8.938 -15.960 1.00 98.75 508 ARG A C 1
ATOM 4055 O O . ARG A 1 508 ? -13.699 8.969 -14.824 1.00 98.75 508 ARG A O 1
ATOM 4062 N N . ASN A 1 509 ? -12.653 9.987 -16.538 1.00 98.81 509 ASN A N 1
ATOM 4063 C CA . ASN A 1 509 ? -12.552 11.337 -15.970 1.00 98.81 509 ASN A CA 1
ATOM 4064 C C . ASN A 1 509 ? -11.914 11.401 -14.570 1.00 98.81 509 ASN A C 1
ATOM 4066 O O . ASN A 1 509 ? -12.240 12.301 -13.789 1.00 98.81 509 ASN A O 1
ATOM 4070 N N . ASN A 1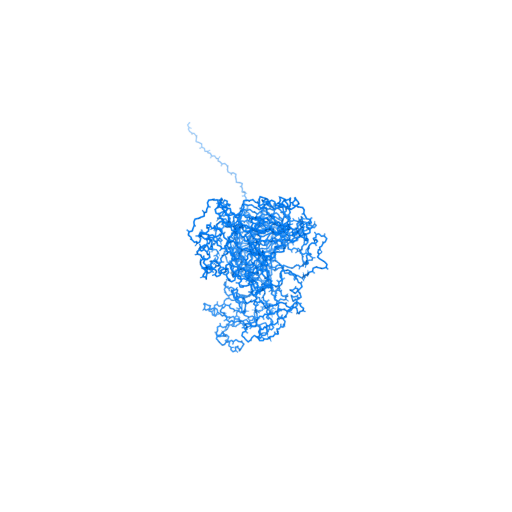 510 ? -11.033 10.458 -14.235 1.00 98.94 510 ASN A N 1
ATOM 4071 C CA . ASN A 1 510 ? -10.332 10.478 -12.955 1.00 98.94 510 ASN A CA 1
ATOM 4072 C C . ASN A 1 510 ? -9.233 11.550 -12.974 1.00 98.94 510 ASN A C 1
ATOM 4074 O O . ASN A 1 510 ? -8.688 11.890 -14.026 1.00 98.94 510 ASN A O 1
ATOM 4078 N N . ARG A 1 511 ? -8.914 12.121 -11.816 1.00 98.94 511 ARG A N 1
ATOM 4079 C CA . ARG A 1 511 ? -7.950 13.215 -11.672 1.00 98.94 511 ARG A CA 1
ATOM 4080 C C . ARG A 1 511 ? -6.978 12.898 -10.545 1.00 98.94 511 ARG A C 1
ATOM 4082 O O . ARG A 1 511 ? -7.405 12.685 -9.417 1.00 98.94 511 ARG A O 1
ATOM 4089 N N . VAL A 1 512 ? -5.684 12.901 -10.845 1.00 98.94 512 VAL A N 1
ATOM 4090 C CA . VAL A 1 512 ? -4.599 12.800 -9.859 1.00 98.94 512 VAL A CA 1
ATOM 4091 C C . VAL A 1 512 ? -3.760 14.061 -9.993 1.00 98.94 512 VAL A C 1
ATOM 4093 O O . VAL A 1 512 ? -2.922 14.144 -10.897 1.00 98.94 512 VAL A O 1
ATOM 4096 N N . LEU A 1 513 ? -4.043 15.075 -9.167 1.00 98.88 513 LEU A N 1
ATOM 4097 C CA . LEU A 1 513 ? -3.488 16.422 -9.344 1.00 98.88 513 LEU A CA 1
ATOM 4098 C C . LEU A 1 513 ? -2.760 16.936 -8.104 1.00 98.88 513 LEU A C 1
ATOM 4100 O O . LEU A 1 513 ? -3.250 16.799 -6.991 1.00 98.88 513 LEU A O 1
ATOM 4104 N N . TYR A 1 514 ? -1.619 17.601 -8.280 1.00 98.88 514 TYR A N 1
ATOM 4105 C CA . TYR A 1 514 ? -0.937 18.307 -7.184 1.00 98.88 514 TYR A CA 1
ATOM 4106 C C . TYR A 1 514 ? -0.616 17.445 -5.949 1.00 98.88 514 TYR A C 1
ATOM 4108 O O . TYR A 1 514 ? -0.502 17.974 -4.847 1.00 98.88 514 TYR A O 1
ATOM 4116 N N . ASN A 1 515 ? -0.454 16.128 -6.080 1.00 98.94 515 ASN A N 1
ATOM 4117 C CA . ASN A 1 515 ? -0.025 15.286 -4.962 1.00 98.94 515 ASN A CA 1
ATOM 4118 C C . ASN A 1 515 ? 1.497 15.344 -4.814 1.00 98.94 515 ASN A C 1
ATOM 4120 O O . ASN A 1 515 ? 2.221 15.450 -5.807 1.00 98.94 515 ASN A O 1
ATOM 4124 N N . ARG A 1 516 ? 1.988 15.241 -3.579 1.00 98.88 516 ARG A N 1
ATOM 4125 C CA . ARG A 1 516 ? 3.414 15.108 -3.275 1.00 98.88 516 ARG A CA 1
ATOM 4126 C C . ARG A 1 516 ? 3.683 13.710 -2.735 1.00 98.88 516 ARG A C 1
ATOM 4128 O O . ARG A 1 516 ? 3.175 13.352 -1.680 1.00 98.88 516 ARG A O 1
ATOM 4135 N N . ILE A 1 517 ? 4.488 12.936 -3.450 1.00 98.88 517 ILE A N 1
ATOM 4136 C CA . ILE A 1 517 ? 4.851 11.567 -3.086 1.00 98.88 517 ILE A CA 1
ATOM 4137 C C . ILE A 1 517 ? 6.367 11.510 -2.931 1.00 98.88 517 ILE A C 1
ATOM 4139 O O . ILE A 1 517 ? 7.108 11.747 -3.883 1.00 98.88 517 ILE A O 1
ATOM 4143 N N . THR A 1 518 ? 6.835 11.218 -1.722 1.00 97.56 518 THR A N 1
ATOM 4144 C CA . THR A 1 518 ? 8.270 11.101 -1.422 1.00 97.56 518 THR A CA 1
ATOM 4145 C C . THR A 1 518 ? 8.545 9.812 -0.670 1.00 97.56 518 THR A C 1
ATOM 4147 O O . THR A 1 518 ? 7.634 9.300 -0.042 1.00 97.56 518 THR A O 1
ATOM 4150 N N . ARG A 1 519 ? 9.765 9.265 -0.680 1.00 96.50 519 ARG A N 1
ATOM 4151 C CA . ARG A 1 519 ? 10.123 8.126 0.196 1.00 96.50 519 ARG A CA 1
ATOM 4152 C C . ARG A 1 519 ? 9.155 6.947 0.063 1.00 96.50 519 ARG A C 1
ATOM 4154 O O . ARG A 1 519 ? 8.592 6.464 1.039 1.00 96.50 519 ARG A O 1
ATOM 4161 N N . TYR A 1 520 ? 8.936 6.522 -1.174 1.00 98.19 520 TYR A N 1
ATOM 4162 C CA . TYR A 1 520 ? 8.138 5.346 -1.529 1.00 98.19 520 TYR A CA 1
ATOM 4163 C C . TYR A 1 520 ? 9.057 4.192 -1.960 1.00 98.19 520 TYR A C 1
ATOM 4165 O O . TYR A 1 520 ? 10.272 4.384 -2.058 1.00 98.19 520 TYR A O 1
ATOM 4173 N N . GLY A 1 521 ? 8.504 3.000 -2.196 1.00 97.81 521 GLY A N 1
ATOM 4174 C CA . GLY A 1 521 ? 9.275 1.826 -2.620 1.00 97.81 521 GLY A CA 1
ATOM 4175 C C . GLY A 1 521 ? 10.290 1.333 -1.583 1.00 97.81 521 GLY A C 1
ATOM 4176 O O . GLY A 1 521 ? 11.365 0.874 -1.966 1.00 97.81 521 GLY A O 1
ATOM 4177 N N . ARG A 1 522 ? 9.996 1.461 -0.276 1.00 96.69 522 ARG A N 1
ATOM 4178 C CA . ARG A 1 522 ? 10.918 1.045 0.804 1.00 96.69 522 ARG A CA 1
ATOM 4179 C C . ARG A 1 522 ? 11.323 -0.424 0.705 1.00 96.69 522 ARG A C 1
ATOM 4181 O O . ARG A 1 522 ? 12.482 -0.743 0.956 1.00 96.69 522 ARG A O 1
ATOM 4188 N N . TYR A 1 523 ? 10.391 -1.292 0.319 1.00 96.81 523 TYR A N 1
ATOM 4189 C CA . TYR A 1 523 ? 10.614 -2.735 0.283 1.00 96.81 523 TYR A CA 1
ATOM 4190 C C . TYR A 1 523 ? 10.310 -3.348 -1.086 1.00 96.81 523 TYR A C 1
ATOM 4192 O O . TYR A 1 523 ? 11.075 -4.198 -1.536 1.00 96.81 523 TYR A O 1
ATOM 4200 N N . MET A 1 524 ? 9.269 -2.886 -1.782 1.00 97.56 524 MET A N 1
ATOM 4201 C CA . MET A 1 524 ? 8.798 -3.479 -3.038 1.00 97.56 524 MET A CA 1
ATOM 4202 C C . MET A 1 524 ? 9.157 -2.631 -4.255 1.00 97.56 524 MET A C 1
ATOM 4204 O O . MET A 1 524 ? 8.915 -1.422 -4.266 1.00 97.56 524 MET A O 1
ATOM 4208 N N . TYR A 1 525 ? 9.691 -3.285 -5.290 1.00 97.56 525 TYR A N 1
ATOM 4209 C CA . TYR A 1 525 ? 9.919 -2.721 -6.631 1.00 97.56 525 TYR A CA 1
ATOM 4210 C C . TYR A 1 525 ? 8.945 -3.326 -7.649 1.00 97.56 525 TYR A C 1
ATOM 4212 O O . TYR A 1 525 ? 8.067 -4.087 -7.261 1.00 97.56 525 TYR A O 1
ATOM 4220 N N . ASP A 1 526 ? 9.092 -2.976 -8.931 1.00 97.19 526 ASP A N 1
ATOM 4221 C CA . ASP A 1 526 ? 7.979 -2.896 -9.889 1.00 97.19 526 ASP A CA 1
ATOM 4222 C C . ASP A 1 526 ? 6.981 -1.822 -9.454 1.00 97.19 526 ASP A C 1
ATOM 4224 O O . ASP A 1 526 ? 5.797 -2.048 -9.232 1.00 97.19 526 ASP A O 1
ATOM 4228 N N . VAL A 1 527 ? 7.545 -0.646 -9.172 1.00 98.62 527 VAL A N 1
ATOM 4229 C CA . VAL A 1 527 ? 6.937 0.382 -8.330 1.00 98.62 527 VAL A CA 1
ATOM 4230 C C . VAL A 1 527 ? 7.015 1.748 -8.983 1.00 98.62 527 VAL A C 1
ATOM 4232 O O . VAL A 1 527 ? 8.002 2.092 -9.643 1.00 98.62 527 VAL A O 1
ATOM 4235 N N . ALA A 1 528 ? 5.999 2.564 -8.713 1.00 98.75 528 ALA A N 1
ATOM 4236 C CA . ALA A 1 528 ? 6.050 3.993 -8.963 1.00 98.75 528 ALA A CA 1
ATOM 4237 C C . ALA A 1 528 ? 5.383 4.826 -7.875 1.00 98.75 528 ALA A C 1
ATOM 4239 O O . ALA A 1 528 ? 4.547 4.330 -7.117 1.00 98.75 528 ALA A O 1
ATOM 4240 N N . GLY A 1 529 ? 5.717 6.118 -7.831 1.00 98.81 529 GLY A N 1
ATOM 4241 C CA . GLY A 1 529 ? 4.975 7.066 -7.007 1.00 98.81 529 GLY A CA 1
ATOM 4242 C C . GLY A 1 529 ? 3.518 7.136 -7.457 1.00 98.81 529 GLY A C 1
ATOM 4243 O O . GLY A 1 529 ? 2.620 6.987 -6.630 1.00 98.81 529 GLY A O 1
ATOM 4244 N N . ILE A 1 530 ? 3.292 7.278 -8.768 1.00 98.94 530 ILE A N 1
ATOM 4245 C CA . ILE A 1 530 ? 1.969 7.150 -9.392 1.00 98.94 530 ILE A CA 1
ATOM 4246 C C . ILE A 1 530 ? 1.992 6.005 -10.403 1.00 98.94 530 ILE A C 1
ATOM 4248 O O . ILE A 1 530 ? 2.810 5.998 -11.325 1.00 98.94 530 ILE A O 1
ATOM 4252 N N . TYR A 1 531 ? 1.067 5.071 -10.223 1.00 98.88 531 TYR A N 1
ATOM 4253 C CA . TYR A 1 531 ? 0.878 3.869 -11.024 1.00 98.88 531 TYR A CA 1
ATOM 4254 C C . TYR A 1 531 ? -0.546 3.823 -11.592 1.00 98.88 531 TYR A C 1
ATOM 4256 O O . TYR A 1 531 ? -1.492 4.228 -10.909 1.00 98.88 531 TYR A O 1
ATOM 4264 N N . THR A 1 532 ? -0.718 3.311 -12.814 1.00 98.88 532 THR A N 1
ATOM 4265 C CA . THR A 1 532 ? -2.053 3.134 -13.411 1.00 98.88 532 THR A CA 1
ATOM 4266 C C . THR A 1 532 ? -2.234 1.821 -14.152 1.00 98.88 532 THR A C 1
ATOM 4268 O O . THR A 1 532 ? -1.275 1.312 -14.725 1.00 98.88 532 THR A O 1
ATOM 4271 N N . LEU A 1 533 ? -3.486 1.355 -14.203 1.00 98.62 533 LEU A N 1
ATOM 4272 C CA . LEU A 1 533 ? -3.934 0.206 -14.992 1.00 98.62 533 LEU A CA 1
ATOM 4273 C C . LEU A 1 533 ? -5.153 0.540 -15.852 1.00 98.62 533 LEU A C 1
ATOM 4275 O O . LEU A 1 533 ? -6.010 1.339 -15.462 1.00 98.62 533 LEU A O 1
ATOM 4279 N N . SER A 1 534 ? -5.268 -0.184 -16.967 1.00 98.12 534 SER A N 1
ATOM 4280 C CA . SER A 1 534 ? -6.457 -0.265 -17.821 1.00 98.12 534 SER A CA 1
ATOM 4281 C C . SER A 1 534 ? -6.932 1.046 -18.472 1.00 98.12 534 SER A C 1
ATOM 4283 O O . SER A 1 534 ? -6.469 2.151 -18.183 1.00 98.12 534 SER A O 1
ATOM 4285 N N . ALA A 1 535 ? -7.873 0.933 -19.411 1.00 98.25 535 ALA A N 1
ATOM 4286 C CA . ALA A 1 535 ? -8.405 2.087 -20.130 1.00 98.25 535 ALA A CA 1
ATOM 4287 C C . ALA A 1 535 ? -9.214 3.020 -19.217 1.00 98.25 535 ALA A C 1
ATOM 4289 O O . ALA A 1 535 ? -10.154 2.576 -18.558 1.00 98.25 535 ALA A O 1
ATOM 4290 N N . GLN A 1 536 ? -8.886 4.320 -19.229 1.00 98.56 536 GLN A N 1
ATOM 4291 C CA . GLN A 1 536 ? -9.538 5.339 -18.398 1.00 98.56 536 GLN A CA 1
ATOM 4292 C C . GLN A 1 536 ? -9.801 6.648 -19.178 1.00 98.56 536 GLN A C 1
ATOM 4294 O O . GLN A 1 536 ? -9.104 7.646 -18.977 1.00 98.56 536 GLN A O 1
ATOM 4299 N N . PRO A 1 537 ? -10.813 6.684 -20.067 1.00 98.75 537 PRO A N 1
ATOM 4300 C CA . PRO A 1 537 ? -11.126 7.855 -20.887 1.00 98.75 537 PRO A CA 1
ATOM 4301 C C . PRO A 1 537 ? -11.241 9.175 -20.124 1.00 98.75 537 PRO A C 1
ATOM 4303 O O . PRO A 1 537 ? -12.039 9.307 -19.199 1.00 98.75 537 PRO A O 1
ATOM 4306 N N . GLY A 1 538 ? -10.469 10.177 -20.550 1.00 98.44 538 GLY A N 1
ATOM 4307 C CA . GLY A 1 538 ? -10.523 11.537 -20.007 1.00 98.44 538 GLY A CA 1
ATOM 4308 C C . GLY A 1 538 ? -9.778 11.720 -18.682 1.00 98.44 538 GLY A C 1
ATOM 4309 O O . GLY A 1 538 ? -9.861 12.799 -18.090 1.00 98.44 538 GLY A O 1
ATOM 4310 N N . THR A 1 539 ? -9.061 10.695 -18.210 1.00 98.88 539 THR A N 1
ATOM 4311 C CA . THR A 1 539 ? -8.263 10.777 -16.983 1.00 98.88 539 THR A CA 1
ATOM 4312 C C . THR A 1 539 ? -7.097 11.755 -17.130 1.00 98.88 539 THR A C 1
ATOM 4314 O O . THR A 1 539 ? -6.484 11.870 -18.193 1.00 98.88 539 THR A O 1
ATOM 4317 N N . LYS A 1 540 ? -6.781 12.473 -16.049 1.00 98.88 540 LYS A N 1
ATOM 4318 C CA . LYS A 1 540 ? -5.699 13.462 -15.983 1.00 98.88 540 LYS A CA 1
ATOM 4319 C C . LYS A 1 540 ? -4.777 13.184 -14.802 1.00 98.88 540 LYS A C 1
ATOM 4321 O O . LYS A 1 540 ? -5.236 13.126 -13.664 1.00 98.88 540 LYS A O 1
ATOM 4326 N N . ILE A 1 541 ? -3.479 13.086 -15.067 1.00 98.94 541 ILE A N 1
ATOM 4327 C CA . ILE A 1 541 ? -2.419 12.953 -14.061 1.00 98.94 541 ILE A CA 1
ATOM 4328 C C . ILE A 1 541 ? -1.478 14.133 -14.246 1.00 98.94 541 ILE A C 1
ATOM 4330 O O . ILE A 1 541 ? -0.682 14.152 -15.190 1.00 98.94 541 ILE A O 1
ATOM 4334 N N . GLN A 1 542 ? -1.623 15.163 -13.411 1.00 98.81 542 GLN A N 1
ATOM 4335 C CA . GLN A 1 542 ? -0.969 16.442 -13.673 1.00 98.81 542 GLN A CA 1
ATOM 4336 C C . GLN A 1 542 ? -0.450 17.144 -12.425 1.00 98.81 542 GLN A C 1
ATOM 4338 O O . GLN A 1 542 ? -1.054 17.074 -11.362 1.00 98.81 542 GLN A O 1
ATOM 4343 N N . TYR A 1 543 ? 0.645 17.889 -12.569 1.00 98.81 543 TYR A N 1
ATOM 4344 C CA . TYR A 1 543 ? 1.173 18.757 -11.509 1.00 98.81 543 TYR A CA 1
ATOM 4345 C C . TYR A 1 543 ? 1.582 18.031 -10.219 1.00 98.81 543 TYR A C 1
ATOM 4347 O O . TYR A 1 543 ? 1.692 18.657 -9.168 1.00 98.81 543 TYR A O 1
ATOM 4355 N N . ASN A 1 544 ? 1.814 16.718 -10.271 1.00 98.94 544 ASN A N 1
ATOM 4356 C CA . ASN A 1 544 ? 2.289 15.964 -9.115 1.00 98.94 544 ASN A CA 1
ATOM 4357 C C . ASN A 1 544 ? 3.805 16.135 -8.938 1.00 98.94 544 ASN A C 1
ATOM 4359 O O . ASN A 1 544 ? 4.530 16.382 -9.902 1.00 98.94 544 ASN A O 1
ATOM 4363 N N . VAL A 1 545 ? 4.275 15.963 -7.706 1.00 98.88 545 VAL A N 1
ATOM 4364 C CA . VAL A 1 545 ? 5.694 15.915 -7.333 1.00 98.88 545 VAL A CA 1
ATOM 4365 C C . VAL A 1 545 ? 6.006 14.515 -6.846 1.00 98.88 545 VAL A C 1
ATOM 4367 O O . VAL A 1 545 ? 5.391 14.052 -5.885 1.00 98.88 545 VAL A O 1
ATOM 4370 N N . ILE A 1 546 ? 6.960 13.853 -7.494 1.00 98.69 546 ILE A N 1
ATOM 4371 C CA . ILE A 1 546 ? 7.367 12.492 -7.149 1.00 98.69 546 ILE A CA 1
ATOM 4372 C C . ILE A 1 546 ? 8.879 12.464 -6.982 1.00 98.69 546 ILE A C 1
ATOM 4374 O O . ILE A 1 546 ? 9.614 12.785 -7.912 1.00 98.69 546 ILE A O 1
ATOM 4378 N N . ASP A 1 547 ? 9.352 12.085 -5.800 1.00 96.38 547 ASP A N 1
ATOM 4379 C CA . ASP A 1 547 ? 10.772 12.186 -5.475 1.00 96.38 547 ASP A CA 1
ATOM 4380 C C . ASP A 1 547 ? 11.225 11.134 -4.456 1.00 96.38 547 ASP A C 1
ATOM 4382 O O . ASP A 1 547 ? 10.418 10.470 -3.808 1.00 96.38 547 ASP A O 1
ATOM 4386 N N . SER A 1 548 ? 12.538 11.012 -4.285 1.00 94.62 548 SER A N 1
ATOM 4387 C CA . SER A 1 548 ? 13.166 10.346 -3.152 1.00 94.62 548 SER A CA 1
ATOM 4388 C C . SER A 1 548 ? 12.679 8.912 -2.943 1.00 94.62 548 SER A C 1
ATOM 4390 O O . SER A 1 548 ? 12.278 8.556 -1.842 1.00 94.62 548 SER A O 1
ATOM 4392 N N . ILE A 1 549 ? 12.664 8.084 -3.986 1.00 97.00 549 ILE A N 1
ATOM 4393 C CA . ILE A 1 549 ? 12.378 6.656 -3.821 1.00 97.00 549 ILE A CA 1
ATOM 4394 C C . ILE A 1 549 ? 13.466 5.994 -2.963 1.00 97.00 549 ILE A C 1
ATOM 4396 O O . ILE A 1 549 ? 14.658 6.255 -3.144 1.00 97.00 549 ILE A O 1
ATOM 4400 N N . TYR A 1 550 ? 13.073 5.121 -2.044 1.00 96.75 550 TYR A N 1
ATOM 4401 C CA . TYR A 1 550 ? 14.018 4.321 -1.275 1.00 96.75 550 TYR A CA 1
ATOM 4402 C C . TYR A 1 550 ? 14.825 3.379 -2.162 1.00 96.75 550 TYR A C 1
ATOM 4404 O O . TYR A 1 550 ? 14.325 2.857 -3.159 1.00 96.75 550 TYR A O 1
ATOM 4412 N N . ARG A 1 551 ? 16.060 3.092 -1.746 1.00 95.31 551 ARG A N 1
ATOM 4413 C CA . ARG A 1 551 ? 16.770 1.908 -2.224 1.00 95.31 551 ARG A CA 1
ATOM 4414 C C . ARG A 1 551 ? 16.273 0.675 -1.463 1.00 95.31 551 ARG A C 1
ATOM 4416 O O . ARG A 1 551 ? 16.669 0.465 -0.320 1.00 95.31 551 ARG A O 1
ATOM 4423 N N . SER A 1 552 ? 15.430 -0.141 -2.096 1.00 94.44 552 SER A N 1
ATOM 4424 C CA . SER A 1 552 ? 14.970 -1.398 -1.495 1.00 94.44 552 SER A CA 1
ATOM 4425 C C . SER A 1 552 ? 16.126 -2.407 -1.383 1.00 94.44 552 SER A C 1
ATOM 4427 O O . SER A 1 552 ? 16.792 -2.683 -2.388 1.00 94.44 552 SER A O 1
ATOM 4429 N N . PRO A 1 553 ? 16.346 -3.014 -0.200 1.00 93.06 553 PRO A N 1
ATOM 4430 C CA . PRO A 1 553 ? 17.367 -4.046 -0.006 1.00 93.06 553 PRO A CA 1
ATOM 4431 C C . PRO A 1 553 ? 16.993 -5.400 -0.636 1.00 93.06 553 PRO A C 1
ATOM 4433 O O . PRO A 1 553 ? 17.867 -6.251 -0.836 1.00 93.06 553 PRO A O 1
ATOM 4436 N N . TYR A 1 554 ? 15.710 -5.622 -0.959 1.00 94.50 554 TYR A N 1
ATOM 4437 C CA . TYR A 1 554 ? 15.203 -6.931 -1.399 1.00 94.50 554 TYR A CA 1
ATOM 4438 C C . TYR A 1 554 ? 14.606 -6.970 -2.796 1.00 94.50 554 TYR A C 1
ATOM 4440 O O . TYR A 1 554 ? 14.239 -8.060 -3.246 1.00 94.50 554 TYR A O 1
ATOM 4448 N N . ALA A 1 555 ? 14.574 -5.827 -3.483 1.00 92.88 555 ALA A N 1
ATOM 4449 C CA . ALA A 1 555 ? 14.090 -5.706 -4.847 1.00 92.88 555 ALA A CA 1
ATOM 4450 C C . ALA A 1 555 ? 14.591 -6.850 -5.742 1.00 92.88 555 ALA A C 1
ATOM 4452 O O . ALA A 1 555 ? 15.789 -7.119 -5.838 1.00 92.88 555 ALA A O 1
ATOM 4453 N N . HIS A 1 556 ? 13.649 -7.511 -6.412 1.00 91.88 556 HIS A N 1
ATOM 4454 C CA . HIS A 1 556 ? 13.926 -8.621 -7.323 1.00 91.88 556 HIS A CA 1
ATOM 4455 C C . HIS A 1 556 ? 14.777 -8.167 -8.526 1.00 91.88 556 HIS A C 1
ATOM 4457 O O . HIS A 1 556 ? 15.681 -8.888 -8.953 1.00 91.88 556 HIS A O 1
ATOM 4463 N N . ILE A 1 557 ? 14.522 -6.950 -9.024 1.00 92.88 557 ILE A N 1
ATOM 4464 C CA . ILE A 1 557 ? 15.319 -6.243 -10.032 1.00 92.88 557 ILE A CA 1
ATOM 4465 C C . ILE A 1 557 ? 15.581 -4.816 -9.512 1.00 92.88 557 ILE A C 1
ATOM 4467 O O . ILE A 1 557 ? 14.669 -3.988 -9.553 1.00 92.88 557 ILE A O 1
ATOM 4471 N N . PRO A 1 558 ? 16.801 -4.489 -9.039 1.00 90.44 558 PRO A N 1
ATOM 4472 C CA . PRO A 1 558 ? 17.113 -3.194 -8.414 1.00 90.44 558 PRO A CA 1
ATOM 4473 C C . PRO A 1 558 ? 16.914 -1.946 -9.291 1.00 90.44 558 PRO A C 1
ATOM 4475 O O . PRO A 1 558 ? 16.810 -0.838 -8.776 1.00 90.44 558 PRO A O 1
ATOM 4478 N N . ASP A 1 559 ? 16.841 -2.087 -10.611 1.00 89.81 559 ASP A N 1
ATOM 4479 C CA . ASP A 1 559 ? 16.586 -0.952 -11.507 1.00 89.81 559 ASP A CA 1
ATOM 4480 C C . ASP A 1 559 ? 15.107 -0.809 -11.900 1.00 89.81 559 ASP A C 1
ATOM 4482 O O . ASP A 1 559 ? 14.747 0.144 -12.599 1.00 89.81 559 ASP A O 1
ATOM 4486 N N . HIS A 1 560 ? 14.234 -1.726 -11.469 1.00 92.38 560 HIS A N 1
ATOM 4487 C CA . HIS A 1 560 ? 12.825 -1.775 -11.872 1.00 92.38 560 HIS A CA 1
ATOM 4488 C C . HIS A 1 560 ? 11.926 -0.917 -10.971 1.00 92.38 560 HIS A C 1
ATOM 4490 O O . HIS A 1 560 ? 11.009 -1.386 -10.302 1.00 92.38 560 HIS A O 1
ATOM 4496 N N . TRP A 1 561 ? 12.232 0.374 -10.936 1.00 96.62 561 TRP A N 1
ATOM 4497 C CA . TRP A 1 561 ? 11.472 1.395 -10.226 1.00 96.62 561 TRP A CA 1
ATOM 4498 C C . TRP A 1 561 ? 11.322 2.647 -11.088 1.00 96.62 561 TRP A C 1
ATOM 4500 O O . TRP A 1 561 ? 12.147 2.898 -11.973 1.00 96.62 561 TRP A O 1
ATOM 4510 N N . PHE A 1 562 ? 10.281 3.441 -10.846 1.00 97.81 562 PHE A N 1
ATOM 4511 C CA . PHE A 1 562 ? 9.929 4.583 -11.692 1.00 97.81 562 PHE A CA 1
ATOM 4512 C C . PHE A 1 562 ? 9.293 5.707 -10.875 1.00 97.81 562 PHE A C 1
ATOM 4514 O O . PHE A 1 562 ? 8.742 5.466 -9.812 1.00 97.81 562 PHE A O 1
ATOM 4521 N N . TYR A 1 563 ? 9.314 6.942 -11.376 1.00 98.44 563 TYR A N 1
ATOM 4522 C CA . TYR A 1 563 ? 8.515 8.020 -10.781 1.00 98.44 563 TYR A CA 1
ATOM 4523 C C . TYR A 1 563 ? 7.044 7.883 -11.173 1.00 98.44 563 TYR A C 1
ATOM 4525 O O . TYR A 1 563 ? 6.161 7.953 -10.319 1.00 98.44 563 TYR A O 1
ATOM 4533 N N . LEU A 1 564 ? 6.788 7.630 -12.458 1.00 98.50 564 LEU A N 1
ATOM 4534 C CA . LEU A 1 564 ? 5.450 7.447 -13.009 1.00 98.50 564 LEU A CA 1
ATOM 4535 C C . LEU A 1 564 ? 5.422 6.213 -13.904 1.00 98.50 564 LEU A C 1
ATOM 4537 O O . LEU A 1 564 ? 6.292 6.043 -14.764 1.00 98.50 564 LEU A O 1
ATOM 4541 N N . TYR A 1 565 ? 4.414 5.374 -13.701 1.00 98.38 565 TYR A N 1
ATOM 4542 C CA . TYR A 1 565 ? 4.262 4.115 -14.407 1.00 98.38 565 TYR A CA 1
ATOM 4543 C C . TYR A 1 565 ? 2.824 3.934 -14.906 1.00 98.38 565 TYR A C 1
ATOM 4545 O O . TYR A 1 565 ? 1.883 3.812 -14.128 1.00 98.38 565 TYR A O 1
ATOM 4553 N N . THR A 1 566 ? 2.651 3.916 -16.227 1.00 97.81 566 THR A N 1
ATOM 4554 C CA . THR A 1 566 ? 1.412 3.447 -16.856 1.00 97.81 566 THR A CA 1
ATOM 4555 C C . THR A 1 566 ? 1.590 1.995 -17.273 1.00 97.81 566 THR A C 1
ATOM 4557 O O . THR A 1 566 ? 2.390 1.729 -18.171 1.00 97.81 566 THR A O 1
ATOM 4560 N N . ASP A 1 567 ? 0.897 1.086 -16.599 1.00 96.94 567 ASP A N 1
ATOM 4561 C CA . ASP A 1 567 ? 0.995 -0.359 -16.801 1.00 96.94 567 ASP A CA 1
ATOM 4562 C C . ASP A 1 567 ? -0.134 -0.878 -17.706 1.00 96.94 567 ASP A C 1
ATOM 4564 O O . ASP A 1 567 ? -0.882 -0.091 -18.302 1.00 96.94 567 ASP A O 1
ATOM 4568 N N . GLU A 1 568 ? -0.245 -2.197 -17.836 1.00 93.06 568 GLU A N 1
ATOM 4569 C CA . GLU A 1 568 ? -1.019 -2.883 -18.854 1.00 93.06 568 GLU A CA 1
ATOM 4570 C C . GLU A 1 568 ? -2.439 -2.327 -19.019 1.00 93.06 568 GLU A C 1
ATOM 4572 O O . GLU A 1 568 ? -3.218 -2.144 -18.078 1.00 93.06 568 GLU A O 1
ATOM 4577 N N . GLY A 1 569 ? -2.782 -2.047 -20.274 1.00 92.69 569 GLY A N 1
ATOM 4578 C CA . GLY A 1 569 ? -4.088 -1.535 -20.656 1.00 92.69 569 GLY A CA 1
ATOM 4579 C C . GLY A 1 569 ? -4.288 -0.039 -20.424 1.00 92.69 569 GLY A C 1
ATOM 4580 O O . GLY A 1 569 ? -5.274 0.497 -20.924 1.00 92.69 569 GLY A O 1
ATOM 4581 N N . SER A 1 570 ? -3.369 0.659 -19.746 1.00 98.31 570 SER A N 1
ATOM 4582 C CA . SER A 1 570 ? -3.445 2.111 -19.535 1.00 98.31 570 SER A CA 1
ATOM 4583 C C . SER A 1 570 ? -3.697 2.852 -20.849 1.00 98.31 570 SER A C 1
ATOM 4585 O O . SER A 1 570 ? -2.878 2.775 -21.767 1.00 98.31 570 SER A O 1
ATOM 4587 N N . ALA A 1 571 ? -4.826 3.559 -20.953 1.00 96.12 571 ALA A N 1
ATOM 4588 C CA . ALA A 1 571 ? -5.263 4.217 -22.188 1.00 96.12 571 ALA A CA 1
ATOM 4589 C C . ALA A 1 571 ? -6.097 5.484 -21.932 1.00 96.12 571 ALA A C 1
ATOM 4591 O O . ALA A 1 571 ? -6.754 5.603 -20.896 1.00 96.12 571 ALA A O 1
ATOM 4592 N N . TYR A 1 572 ? -6.129 6.379 -22.926 1.00 98.19 572 TYR A N 1
ATOM 4593 C CA . TYR A 1 572 ? -6.996 7.570 -22.991 1.00 98.19 572 TYR A CA 1
ATOM 4594 C C . TYR A 1 572 ? -6.825 8.586 -21.849 1.00 98.19 572 TYR A C 1
ATOM 4596 O O . TYR A 1 572 ? -7.803 9.161 -21.359 1.00 98.19 572 TYR A O 1
ATOM 4604 N N . MET A 1 573 ? -5.579 8.822 -21.442 1.00 98.31 573 MET A N 1
ATOM 4605 C CA . MET A 1 573 ? -5.232 9.692 -20.319 1.00 98.31 573 MET A CA 1
ATOM 4606 C C . MET A 1 573 ? -4.226 10.772 -20.723 1.00 98.31 573 MET A C 1
ATOM 4608 O O . MET A 1 573 ? -3.391 10.566 -21.604 1.00 98.31 573 MET A O 1
ATOM 4612 N N . ASN A 1 574 ? -4.282 11.908 -20.033 1.00 98.56 574 ASN A N 1
ATOM 4613 C CA . ASN A 1 574 ? -3.316 12.992 -20.157 1.00 98.56 574 ASN A CA 1
ATOM 4614 C C . ASN A 1 574 ? -2.374 12.988 -18.946 1.00 98.56 574 ASN A C 1
ATOM 4616 O O . ASN A 1 574 ? -2.803 13.236 -17.816 1.00 98.56 574 ASN A O 1
ATOM 4620 N N . VAL A 1 575 ? -1.096 12.721 -19.199 1.00 98.69 575 VAL A N 1
ATOM 4621 C CA . VAL A 1 575 ? -0.016 12.722 -18.214 1.00 98.69 575 VAL A CA 1
ATOM 4622 C C . VAL A 1 575 ? 0.893 13.916 -18.486 1.00 98.69 575 VAL A C 1
ATOM 4624 O O . VAL A 1 575 ? 1.743 13.885 -19.382 1.00 98.69 575 VAL A O 1
ATOM 4627 N N . SER A 1 576 ? 0.736 14.994 -17.719 1.00 98.12 576 SER A N 1
ATOM 4628 C CA . SER A 1 576 ? 1.451 16.237 -18.021 1.00 98.12 576 SER A CA 1
ATOM 4629 C C . SER A 1 576 ? 1.852 17.064 -16.818 1.00 98.12 576 SER A C 1
ATOM 4631 O O . SER A 1 576 ? 1.090 17.157 -15.863 1.00 98.12 576 SER A O 1
ATOM 4633 N N . ASN A 1 577 ? 2.948 17.808 -16.925 1.00 98.44 577 ASN A N 1
ATOM 4634 C CA . ASN A 1 577 ? 3.390 18.766 -15.909 1.00 98.44 577 ASN A CA 1
ATOM 4635 C C . ASN A 1 577 ? 3.706 18.114 -14.555 1.00 98.44 577 ASN A C 1
ATOM 4637 O O . ASN A 1 577 ? 3.579 18.770 -13.529 1.00 98.44 577 ASN A O 1
ATOM 4641 N N . ASN A 1 578 ? 4.087 16.834 -14.528 1.00 98.81 578 ASN A N 1
ATOM 4642 C CA . ASN A 1 578 ? 4.508 16.156 -13.302 1.00 98.81 578 ASN A CA 1
ATOM 4643 C C . ASN A 1 578 ? 6.017 16.315 -13.112 1.00 98.81 578 ASN A C 1
ATOM 4645 O O . ASN A 1 578 ? 6.796 15.975 -14.006 1.00 98.81 578 ASN A O 1
ATOM 4649 N N . TRP A 1 579 ? 6.420 16.823 -11.951 1.00 98.62 579 TRP A N 1
ATOM 4650 C CA . TRP A 1 579 ? 7.821 17.022 -11.612 1.00 98.62 579 TRP A CA 1
ATOM 4651 C C . TRP A 1 579 ? 8.400 15.775 -10.938 1.00 98.62 579 TRP A C 1
ATOM 4653 O O . TRP A 1 579 ? 7.810 15.208 -10.014 1.00 98.62 579 TRP A O 1
ATOM 4663 N N . PHE A 1 580 ? 9.587 15.384 -11.385 1.00 96.88 580 PHE A N 1
ATOM 4664 C CA . PHE A 1 580 ? 10.450 14.389 -10.756 1.00 96.88 580 PHE A CA 1
ATOM 4665 C C . PHE A 1 580 ? 11.906 14.707 -11.121 1.00 96.88 580 PHE A C 1
ATOM 4667 O O . PHE A 1 580 ? 12.148 15.286 -12.182 1.00 96.88 580 PHE A O 1
ATOM 4674 N N . PRO A 1 581 ? 12.895 14.350 -10.284 1.00 93.00 581 PRO A N 1
ATOM 4675 C CA . PRO A 1 581 ? 14.271 14.834 -10.439 1.00 93.00 581 PRO A CA 1
ATOM 4676 C C . PRO A 1 581 ? 14.995 14.277 -11.676 1.00 93.00 581 PRO A C 1
ATOM 4678 O O . PRO A 1 581 ? 16.032 14.806 -12.065 1.00 93.00 581 PRO A O 1
ATOM 4681 N N . SER A 1 582 ? 14.491 13.207 -12.299 1.00 89.38 582 SER A N 1
ATOM 4682 C CA . SER A 1 582 ? 15.070 12.635 -13.520 1.00 89.38 582 SER A CA 1
ATOM 4683 C C . SER A 1 582 ? 14.056 11.799 -14.303 1.00 89.38 582 SER A C 1
ATOM 4685 O O . SER A 1 582 ? 13.118 11.243 -13.736 1.00 89.38 582 SER A O 1
ATOM 4687 N N . ASN A 1 583 ? 14.247 11.677 -15.617 1.00 87.88 583 ASN A N 1
ATOM 4688 C CA . ASN A 1 583 ? 13.308 10.986 -16.504 1.00 87.88 583 ASN A CA 1
ATOM 4689 C C . ASN A 1 583 ? 13.394 9.454 -16.390 1.00 87.88 583 ASN A C 1
ATOM 4691 O O . ASN A 1 583 ? 13.951 8.794 -17.262 1.00 87.88 583 ASN A O 1
ATOM 4695 N N . LYS A 1 584 ? 12.808 8.889 -15.327 1.00 90.69 584 LYS A N 1
ATOM 4696 C CA . LYS A 1 584 ? 12.631 7.440 -15.138 1.00 90.69 584 LYS A CA 1
ATOM 4697 C C . LYS A 1 584 ? 11.152 7.087 -15.032 1.00 90.69 584 LYS A C 1
ATOM 4699 O O . LYS A 1 584 ? 10.563 7.121 -13.953 1.00 90.69 584 LYS A O 1
ATOM 4704 N N . ILE A 1 585 ? 10.560 6.761 -16.173 1.00 92.81 585 ILE A N 1
ATOM 4705 C CA . ILE A 1 585 ? 9.147 6.395 -16.315 1.00 92.81 585 ILE A CA 1
ATOM 4706 C C . ILE A 1 585 ? 9.024 5.056 -17.043 1.00 92.81 585 ILE A C 1
ATOM 4708 O O . ILE A 1 585 ? 9.933 4.677 -17.783 1.00 92.81 585 ILE A O 1
ATOM 4712 N N . LEU A 1 586 ? 7.896 4.368 -16.868 1.00 89.94 586 LEU A N 1
ATOM 4713 C CA . LEU A 1 586 ? 7.574 3.150 -17.613 1.00 89.94 586 LEU A CA 1
ATOM 4714 C C . LEU A 1 586 ? 6.192 3.252 -18.267 1.00 89.94 586 LEU A C 1
ATOM 4716 O O . LEU A 1 586 ? 5.252 3.810 -17.701 1.00 89.94 586 LEU A O 1
ATOM 4720 N N . LYS A 1 587 ? 6.101 2.716 -19.487 1.00 90.75 587 LYS A N 1
ATOM 4721 C CA . LYS A 1 587 ? 4.878 2.578 -20.286 1.00 90.75 587 LYS A CA 1
ATOM 4722 C C . LYS A 1 587 ? 4.779 1.117 -20.722 1.00 90.75 587 LYS A C 1
ATOM 4724 O O . LYS A 1 587 ? 5.305 0.760 -21.777 1.00 90.75 587 LYS A O 1
ATOM 4729 N N . ASN A 1 588 ? 4.237 0.265 -19.859 1.00 81.06 588 ASN A N 1
ATOM 4730 C CA . ASN A 1 588 ? 4.189 -1.175 -20.086 1.00 81.06 588 ASN A CA 1
ATOM 4731 C C . ASN A 1 588 ? 2.837 -1.571 -20.676 1.00 81.06 588 ASN A C 1
ATOM 4733 O O . ASN A 1 588 ? 1.804 -1.301 -20.077 1.00 81.06 588 ASN A O 1
ATOM 4737 N N . ALA A 1 589 ? 2.850 -2.209 -21.848 1.00 79.56 589 ALA A N 1
ATOM 4738 C CA . ALA A 1 589 ? 1.657 -2.779 -22.483 1.00 79.56 589 ALA A CA 1
ATOM 4739 C C . ALA A 1 589 ? 0.418 -1.848 -22.492 1.00 79.56 589 ALA A C 1
ATOM 4741 O O . ALA A 1 589 ? -0.722 -2.285 -22.320 1.00 79.56 589 ALA A O 1
ATOM 4742 N N . ASN A 1 590 ? 0.640 -0.544 -22.687 1.00 88.38 590 ASN A N 1
ATOM 4743 C CA . ASN A 1 590 ? -0.422 0.453 -22.745 1.00 88.38 590 ASN A CA 1
ATOM 4744 C C . ASN A 1 590 ? -1.411 0.183 -23.889 1.00 88.38 590 ASN A C 1
ATOM 4746 O O . ASN A 1 590 ? -1.050 -0.326 -24.953 1.00 88.38 590 ASN A O 1
ATOM 4750 N N . GLY A 1 591 ? -2.643 0.653 -23.702 1.00 83.75 591 GLY A N 1
ATOM 4751 C CA . GLY A 1 591 ? -3.563 0.894 -24.806 1.00 83.75 591 GLY A CA 1
ATOM 4752 C C . GLY A 1 591 ? -3.289 2.236 -25.511 1.00 83.75 591 GLY A C 1
ATOM 4753 O O . GLY A 1 591 ? -2.264 2.887 -25.287 1.00 83.75 591 GLY A O 1
ATOM 4754 N N . PRO A 1 592 ? -4.192 2.676 -26.401 1.00 83.56 592 PRO A N 1
ATOM 4755 C CA . PRO A 1 592 ? -3.995 3.891 -27.186 1.00 83.56 592 PRO A CA 1
ATOM 4756 C C . PRO A 1 592 ? -4.122 5.182 -26.354 1.00 83.56 592 PRO A C 1
ATOM 4758 O O . PRO A 1 592 ? -4.681 5.210 -25.258 1.00 83.56 592 PRO A O 1
ATOM 4761 N N . SER A 1 593 ? -3.656 6.292 -26.933 1.00 92.62 593 SER A N 1
ATOM 4762 C CA . SER A 1 593 ? -3.965 7.660 -26.479 1.00 92.62 593 SER A CA 1
ATOM 4763 C C . SER A 1 593 ? -3.587 7.981 -25.026 1.00 92.62 593 SER A C 1
ATOM 4765 O O . SER A 1 593 ? -4.321 8.671 -24.323 1.00 92.62 593 SER A O 1
ATOM 4767 N N . VAL A 1 594 ? -2.428 7.499 -24.573 1.00 92.81 594 VAL A N 1
ATOM 4768 C CA . VAL A 1 594 ? -1.763 8.033 -23.376 1.00 92.81 594 VAL A CA 1
ATOM 4769 C C . VAL A 1 594 ? -0.848 9.178 -23.803 1.00 92.81 594 VAL A C 1
ATOM 4771 O O . VAL A 1 594 ? 0.215 8.958 -24.389 1.00 92.81 594 VAL A O 1
ATOM 4774 N N . GLU A 1 595 ? -1.270 10.407 -23.533 1.00 92.50 595 GLU A N 1
ATOM 4775 C CA . GLU A 1 595 ? -0.546 11.621 -23.903 1.00 92.50 595 GLU A CA 1
ATOM 4776 C C . GLU A 1 595 ? 0.460 11.989 -22.813 1.00 92.50 595 GLU A C 1
ATOM 4778 O O . GLU A 1 595 ? 0.097 12.119 -21.648 1.00 92.50 595 GLU A O 1
ATOM 4783 N N . TRP A 1 596 ? 1.726 12.176 -23.191 1.00 95.00 596 TRP A N 1
ATOM 4784 C CA . TRP A 1 596 ? 2.793 12.582 -22.278 1.00 95.00 596 TRP A CA 1
ATOM 4785 C C . TRP A 1 596 ? 3.366 13.923 -22.715 1.00 95.00 596 TRP A C 1
ATOM 4787 O O . TRP A 1 596 ? 3.965 14.011 -23.785 1.00 95.00 596 TRP A O 1
ATOM 4797 N N . THR A 1 597 ? 3.226 14.956 -21.887 1.00 92.62 597 THR A N 1
ATOM 4798 C CA . THR A 1 597 ? 3.719 16.302 -22.221 1.00 92.62 597 THR A CA 1
ATOM 4799 C C . THR A 1 597 ? 4.319 16.997 -21.007 1.00 92.62 597 THR A C 1
ATOM 4801 O O . THR A 1 597 ? 3.653 17.108 -19.984 1.00 92.62 597 THR A O 1
ATOM 4804 N N . ASN A 1 598 ? 5.536 17.531 -21.133 1.00 94.06 598 ASN A N 1
ATOM 4805 C CA . ASN A 1 598 ? 6.192 18.322 -20.084 1.00 94.06 598 ASN A CA 1
ATOM 4806 C C . ASN A 1 598 ? 6.218 17.608 -18.717 1.00 94.06 598 ASN A C 1
ATOM 4808 O O . ASN A 1 598 ? 5.634 18.093 -17.762 1.00 94.06 598 ASN A O 1
ATOM 4812 N N . ASN A 1 599 ? 6.811 16.419 -18.621 1.00 95.25 599 ASN A N 1
ATOM 4813 C CA . ASN A 1 599 ? 7.066 15.758 -17.335 1.00 95.25 599 ASN A CA 1
ATOM 4814 C C . ASN A 1 599 ? 8.578 15.660 -17.144 1.00 95.25 599 ASN A C 1
ATOM 4816 O O . ASN A 1 599 ? 9.288 15.523 -18.141 1.00 95.25 599 ASN A O 1
ATOM 4820 N N . GLY A 1 600 ? 9.054 15.702 -15.902 1.00 92.62 600 GLY A N 1
ATOM 4821 C CA . GLY A 1 600 ? 10.487 15.653 -15.617 1.00 92.62 600 GLY A CA 1
ATOM 4822 C C . GLY A 1 600 ? 11.018 16.828 -14.811 1.00 92.62 600 GLY A C 1
ATOM 4823 O O . GLY A 1 600 ? 10.238 17.619 -14.271 1.00 92.62 600 GLY A O 1
ATOM 4824 N N . PRO A 1 601 ? 12.353 16.940 -14.716 1.00 92.50 601 PRO A N 1
ATOM 4825 C CA . PRO A 1 601 ? 13.006 17.958 -13.897 1.00 92.50 601 PRO A CA 1
ATOM 4826 C C . PRO A 1 601 ? 12.778 19.382 -14.419 1.00 92.50 601 PRO A C 1
ATOM 4828 O O . PRO A 1 601 ? 12.855 20.327 -13.637 1.00 92.50 601 PRO A O 1
ATOM 4831 N N . ASP A 1 602 ? 12.447 19.525 -15.707 1.00 92.88 602 ASP A N 1
ATOM 4832 C CA . ASP A 1 602 ? 12.255 20.809 -16.393 1.00 92.88 602 ASP A CA 1
ATOM 4833 C C . ASP A 1 602 ? 10.850 21.413 -16.210 1.00 92.88 602 ASP A C 1
ATOM 4835 O O . ASP A 1 602 ? 10.562 22.503 -16.709 1.00 92.88 602 ASP A O 1
ATOM 4839 N N . VAL A 1 603 ? 9.952 20.722 -15.499 1.00 95.25 603 VAL A N 1
ATOM 4840 C CA . VAL A 1 603 ? 8.618 21.246 -15.164 1.00 95.25 603 VAL A CA 1
ATOM 4841 C C . VAL A 1 603 ? 8.735 22.525 -14.329 1.00 95.25 603 VAL A C 1
ATOM 4843 O O . VAL A 1 603 ? 9.624 22.635 -13.486 1.00 95.25 603 VAL A O 1
ATOM 4846 N N . ASP A 1 604 ? 7.806 23.476 -14.529 1.00 94.56 604 ASP A N 1
ATOM 4847 C CA . ASP A 1 604 ? 7.777 24.758 -13.805 1.00 94.56 604 ASP A CA 1
ATOM 4848 C C . ASP A 1 604 ? 7.989 24.534 -12.290 1.00 94.56 604 ASP A C 1
ATOM 4850 O O . ASP A 1 604 ? 7.166 23.869 -11.647 1.00 94.56 604 ASP A O 1
ATOM 4854 N N . PRO A 1 605 ? 9.045 25.115 -11.684 1.00 92.00 605 PRO A N 1
ATOM 4855 C CA . PRO A 1 605 ? 9.337 24.967 -10.260 1.00 92.00 605 PRO A CA 1
ATOM 4856 C C . PRO A 1 605 ? 8.191 25.383 -9.323 1.00 92.00 605 PRO A C 1
ATOM 4858 O O . PRO A 1 605 ? 8.185 25.010 -8.148 1.00 92.00 605 PRO A O 1
ATOM 4861 N N . LYS A 1 606 ? 7.201 26.151 -9.801 1.00 94.81 606 LYS A N 1
ATOM 4862 C CA . LYS A 1 606 ? 5.969 26.439 -9.049 1.00 94.81 606 LYS A CA 1
ATOM 4863 C C . LYS A 1 606 ? 5.194 25.173 -8.695 1.00 94.81 606 LYS A C 1
ATOM 4865 O O . LYS A 1 606 ? 4.617 25.135 -7.611 1.00 94.81 606 LYS A O 1
ATOM 4870 N N . VAL A 1 607 ? 5.226 24.141 -9.542 1.00 94.75 607 VAL A N 1
ATOM 4871 C CA . VAL A 1 607 ? 4.588 22.843 -9.267 1.00 94.75 607 VAL A CA 1
ATOM 4872 C C . VAL A 1 607 ? 5.134 22.248 -7.972 1.00 94.75 607 VAL A C 1
ATOM 4874 O O . VAL A 1 607 ? 4.359 21.839 -7.112 1.00 94.75 607 VAL A O 1
ATOM 4877 N N . VAL A 1 608 ? 6.455 22.317 -7.765 1.00 94.12 608 VAL A N 1
ATOM 4878 C CA . VAL A 1 608 ? 7.106 21.825 -6.540 1.00 94.12 608 VAL A CA 1
ATOM 4879 C C . VAL A 1 608 ? 6.559 22.513 -5.289 1.00 94.12 608 VAL A C 1
ATOM 4881 O O . VAL A 1 608 ? 6.351 21.866 -4.265 1.00 94.12 608 VAL A O 1
ATOM 4884 N N . LYS A 1 609 ? 6.277 23.817 -5.371 1.00 93.44 609 LYS A N 1
ATOM 4885 C CA . LYS A 1 609 ? 5.734 24.606 -4.254 1.00 93.44 609 LYS A CA 1
ATOM 4886 C C . LYS A 1 609 ? 4.240 24.379 -4.015 1.00 93.44 609 LYS A C 1
ATOM 4888 O O . LYS A 1 609 ? 3.792 24.555 -2.891 1.00 93.44 609 LYS A O 1
ATOM 4893 N N . GLN A 1 610 ? 3.481 24.042 -5.057 1.00 96.44 610 GLN A N 1
ATOM 4894 C CA . GLN A 1 610 ? 2.020 23.919 -5.005 1.00 96.44 610 GLN A CA 1
ATOM 4895 C C . GLN A 1 610 ? 1.536 22.499 -4.693 1.00 96.44 610 GLN A C 1
ATOM 4897 O O . GLN A 1 610 ? 0.424 22.338 -4.194 1.00 96.44 610 GLN A O 1
ATOM 4902 N N . ALA A 1 611 ? 2.339 21.480 -5.006 1.00 98.19 611 ALA A N 1
ATOM 4903 C CA . ALA A 1 611 ? 1.975 20.091 -4.768 1.00 98.19 611 ALA A CA 1
ATOM 4904 C C . ALA A 1 611 ? 2.145 19.681 -3.299 1.00 98.19 611 ALA A C 1
ATOM 4906 O O . ALA A 1 611 ? 3.121 20.048 -2.635 1.00 98.19 611 ALA A O 1
ATOM 4907 N N . GLY A 1 612 ? 1.236 18.825 -2.843 1.00 98.56 612 GLY A N 1
ATOM 4908 C CA . GLY A 1 612 ? 1.083 18.410 -1.457 1.00 98.56 612 GLY A CA 1
ATOM 4909 C C . GLY A 1 612 ? -0.025 19.186 -0.752 1.00 98.56 612 GLY A C 1
ATOM 4910 O O . GLY A 1 612 ? -0.843 19.859 -1.387 1.00 98.56 612 GLY A O 1
ATOM 4911 N N . ILE A 1 613 ? -0.031 19.062 0.573 1.00 98.69 613 ILE A N 1
ATOM 4912 C CA . ILE A 1 613 ? -1.035 19.660 1.453 1.00 98.69 613 ILE A CA 1
ATOM 4913 C C . ILE A 1 613 ? -0.977 21.186 1.354 1.00 98.69 613 ILE A C 1
ATOM 4915 O O . ILE A 1 613 ? 0.087 21.795 1.455 1.00 98.69 613 ILE A O 1
ATOM 4919 N N . GLN A 1 614 ? -2.141 21.799 1.158 1.00 98.25 614 GLN A N 1
ATOM 4920 C CA . GLN A 1 614 ? -2.296 23.244 1.027 1.00 98.25 614 GLN A CA 1
ATOM 4921 C C . GLN A 1 614 ? -2.154 23.956 2.379 1.00 98.25 614 GLN A C 1
ATOM 4923 O O . GLN A 1 614 ? -2.426 23.380 3.430 1.00 98.25 6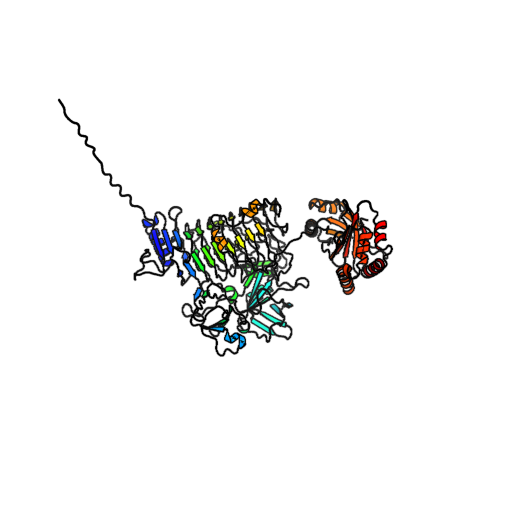14 GLN A O 1
ATOM 4928 N N . GLU A 1 615 ? -1.811 25.247 2.337 1.00 96.81 615 GLU A N 1
ATOM 4929 C CA . GLU A 1 615 ? -1.537 26.085 3.518 1.00 96.81 615 GLU A CA 1
ATOM 4930 C C . GLU A 1 615 ? -2.639 26.024 4.588 1.00 96.81 615 GLU A C 1
ATOM 4932 O O . GLU A 1 615 ? -2.352 25.928 5.777 1.00 96.81 615 GLU A O 1
ATOM 4937 N N . THR A 1 616 ? -3.913 25.987 4.177 1.00 97.62 616 THR A N 1
ATOM 4938 C CA . THR A 1 616 ? -5.073 25.868 5.081 1.00 97.62 616 THR A CA 1
ATOM 4939 C C . THR A 1 616 ? -5.029 24.624 5.979 1.00 97.62 616 THR A C 1
ATOM 4941 O O . THR A 1 616 ? -5.688 24.595 7.014 1.00 97.62 616 THR A O 1
ATOM 4944 N N . TYR A 1 617 ? -4.253 23.606 5.604 1.00 97.81 617 TYR A N 1
ATOM 4945 C CA . TYR A 1 617 ? -4.124 22.331 6.307 1.00 97.81 617 TYR A CA 1
ATOM 4946 C C . TYR A 1 617 ? -2.674 22.027 6.723 1.00 97.81 617 TYR A C 1
ATOM 4948 O O . TYR A 1 617 ? -2.367 20.889 7.086 1.00 97.81 617 TYR A O 1
ATOM 4956 N N . ALA A 1 618 ? -1.780 23.024 6.699 1.00 95.50 618 ALA A N 1
ATOM 4957 C CA . ALA A 1 618 ? -0.352 22.855 6.982 1.00 95.50 618 ALA A CA 1
ATOM 4958 C C . ALA A 1 618 ? -0.063 22.271 8.378 1.00 95.50 618 ALA A C 1
ATOM 4960 O O . ALA A 1 618 ? 0.949 21.593 8.557 1.00 95.50 618 ALA A O 1
ATOM 4961 N N . ASP A 1 619 ? -0.975 22.434 9.343 1.00 95.56 619 ASP A N 1
ATOM 4962 C CA . ASP A 1 619 ? -0.885 21.816 10.672 1.00 95.56 619 ASP A CA 1
ATOM 4963 C C . ASP A 1 619 ? -0.718 20.288 10.612 1.00 95.56 619 ASP A C 1
ATOM 4965 O O . ASP A 1 619 ? -0.045 19.709 11.469 1.00 95.56 619 ASP A O 1
ATOM 4969 N N . LEU A 1 620 ? -1.261 19.616 9.587 1.00 96.56 620 LEU A N 1
ATOM 4970 C CA . LEU A 1 620 ? -1.073 18.173 9.388 1.00 96.56 620 LEU A CA 1
ATOM 4971 C C . LEU A 1 620 ? 0.400 17.804 9.203 1.00 96.56 620 LEU A C 1
ATOM 4973 O O . LEU A 1 620 ? 0.825 16.741 9.653 1.00 96.56 620 LEU A O 1
ATOM 4977 N N . LEU A 1 621 ? 1.198 18.688 8.601 1.00 96.81 621 LEU A N 1
ATOM 4978 C CA . LEU A 1 621 ? 2.614 18.448 8.323 1.00 96.81 621 LEU A CA 1
ATOM 4979 C C . LEU A 1 621 ? 3.450 18.325 9.601 1.00 96.81 621 LEU A C 1
ATOM 4981 O O . LEU A 1 621 ? 4.503 17.691 9.569 1.00 96.81 621 LEU A O 1
ATOM 4985 N N . SER A 1 622 ? 2.964 18.853 10.730 1.00 95.94 622 SER A N 1
ATOM 4986 C CA . SER A 1 622 ? 3.597 18.667 12.043 1.00 95.94 622 SER A CA 1
ATOM 4987 C C . SER A 1 622 ? 3.617 17.204 12.500 1.00 95.94 622 SER A C 1
ATOM 4989 O O . SER A 1 622 ? 4.431 16.837 13.343 1.00 95.94 622 SER A O 1
ATOM 4991 N N . ALA A 1 623 ? 2.751 16.355 11.932 1.00 95.44 623 ALA A N 1
ATOM 4992 C CA . ALA A 1 623 ? 2.702 14.931 12.238 1.00 95.44 623 ALA A CA 1
ATOM 4993 C C . ALA A 1 623 ? 3.735 14.102 11.458 1.00 95.44 623 ALA A C 1
ATOM 4995 O O . ALA A 1 623 ? 3.848 12.905 11.722 1.00 95.44 623 ALA A O 1
ATOM 4996 N N . LYS A 1 624 ? 4.463 14.683 10.491 1.00 95.19 624 LYS A N 1
ATOM 4997 C CA . LYS A 1 624 ? 5.462 13.941 9.710 1.00 95.19 624 LYS A CA 1
ATOM 4998 C C . LYS A 1 624 ? 6.529 13.345 10.612 1.00 95.19 624 LYS A C 1
ATOM 5000 O O . LYS A 1 624 ? 7.120 14.037 11.441 1.00 95.19 624 LYS A O 1
ATOM 5005 N N . ARG A 1 625 ? 6.816 12.065 10.403 1.00 89.75 625 ARG A N 1
ATOM 5006 C CA . ARG A 1 625 ? 7.906 11.396 11.103 1.00 89.75 625 ARG A CA 1
ATOM 5007 C C . ARG A 1 625 ? 9.260 11.835 10.538 1.00 89.75 625 ARG A C 1
ATOM 5009 O O . ARG A 1 625 ? 9.371 12.111 9.340 1.00 89.75 625 ARG A O 1
ATOM 5016 N N . PRO A 1 626 ? 10.297 11.923 11.387 1.00 87.00 626 PRO A N 1
ATOM 5017 C CA . PRO A 1 626 ? 11.644 12.212 10.923 1.00 87.00 626 PRO A CA 1
ATOM 5018 C C . PRO A 1 626 ? 12.175 11.054 10.073 1.00 87.00 626 PRO A C 1
ATOM 5020 O O . PRO A 1 626 ? 11.885 9.887 10.331 1.00 87.00 626 PRO A O 1
ATOM 5023 N N . ILE A 1 627 ? 13.001 11.387 9.084 1.00 84.94 627 ILE A N 1
ATOM 5024 C CA . ILE A 1 627 ? 13.734 10.399 8.293 1.00 84.94 627 ILE A CA 1
ATOM 5025 C C . ILE A 1 627 ? 14.915 9.853 9.108 1.00 84.94 627 ILE A C 1
ATOM 5027 O O . ILE A 1 627 ? 15.612 10.606 9.791 1.00 84.94 627 ILE A O 1
ATOM 5031 N N . ALA A 1 628 ? 15.167 8.545 9.032 1.00 79.25 628 ALA A N 1
ATOM 5032 C CA . ALA A 1 628 ? 16.366 7.961 9.626 1.00 79.25 628 ALA A CA 1
ATOM 5033 C C . ALA A 1 628 ? 17.618 8.450 8.876 1.00 79.25 628 ALA A C 1
ATOM 5035 O O . ALA A 1 628 ? 17.645 8.424 7.645 1.00 79.25 628 ALA A O 1
ATOM 5036 N N . ALA A 1 629 ? 18.668 8.847 9.603 1.00 72.69 629 ALA A N 1
ATOM 5037 C CA . ALA A 1 629 ? 19.886 9.429 9.021 1.00 72.69 629 ALA A CA 1
ATOM 5038 C C . ALA A 1 629 ? 20.614 8.506 8.022 1.00 72.69 629 ALA A C 1
ATOM 5040 O O . ALA A 1 629 ? 21.291 8.995 7.125 1.00 72.69 629 ALA A O 1
ATOM 5041 N N . ALA A 1 630 ? 20.452 7.186 8.157 1.00 75.56 630 ALA A N 1
ATOM 5042 C CA . ALA A 1 630 ? 21.046 6.173 7.280 1.00 75.56 630 ALA A CA 1
ATOM 5043 C C . ALA A 1 630 ? 20.169 5.810 6.062 1.00 75.56 630 ALA A C 1
ATOM 5045 O O . ALA A 1 630 ? 20.416 4.805 5.405 1.00 75.56 630 ALA A O 1
ATOM 5046 N N . THR A 1 631 ? 19.116 6.582 5.776 1.00 82.88 631 THR A N 1
ATOM 5047 C CA . THR A 1 631 ? 18.208 6.295 4.657 1.00 82.88 631 THR A CA 1
ATOM 5048 C C . THR A 1 631 ? 18.913 6.466 3.312 1.00 82.88 631 THR A C 1
ATOM 5050 O O . THR A 1 631 ? 19.292 7.577 2.944 1.00 82.88 631 THR A O 1
ATOM 5053 N N . GLU A 1 632 ? 19.013 5.381 2.545 1.00 89.62 632 GLU A N 1
ATOM 5054 C CA . GLU A 1 632 ? 19.476 5.420 1.159 1.00 89.62 632 GLU A CA 1
ATOM 5055 C C . GLU A 1 632 ? 18.316 5.683 0.190 1.00 89.62 632 GLU A C 1
ATOM 5057 O O . GLU A 1 632 ? 17.274 5.022 0.223 1.00 89.62 632 GLU A O 1
ATOM 5062 N N . ILE A 1 633 ? 18.526 6.643 -0.707 1.00 93.12 633 ILE A N 1
ATOM 5063 C CA . ILE A 1 633 ? 17.597 7.039 -1.766 1.00 93.12 633 ILE A CA 1
ATOM 5064 C C . ILE A 1 633 ? 18.228 6.677 -3.109 1.00 93.12 633 ILE A C 1
ATOM 5066 O O . ILE A 1 633 ? 19.428 6.892 -3.300 1.00 93.12 633 ILE A O 1
ATOM 5070 N N . ASN A 1 634 ? 17.453 6.128 -4.050 1.00 90.75 634 ASN A N 1
ATOM 5071 C CA . ASN A 1 634 ? 18.006 5.895 -5.382 1.00 90.75 634 ASN A CA 1
ATOM 5072 C C . ASN A 1 634 ? 18.233 7.207 -6.118 1.00 90.75 634 ASN A C 1
ATOM 5074 O O . ASN A 1 634 ? 17.394 8.107 -6.123 1.00 90.75 634 ASN A O 1
ATOM 5078 N N . THR A 1 635 ? 19.321 7.222 -6.873 1.00 83.44 635 THR A N 1
ATOM 5079 C CA . THR A 1 635 ? 19.583 8.230 -7.889 1.00 83.44 635 THR A CA 1
ATOM 5080 C C . THR A 1 635 ? 19.538 7.538 -9.237 1.00 83.44 635 THR A C 1
ATOM 5082 O O . THR A 1 635 ? 20.285 6.587 -9.467 1.00 83.44 635 THR A O 1
ATOM 5085 N N . TYR A 1 636 ? 18.671 7.999 -10.134 1.00 81.69 636 TYR A N 1
ATOM 5086 C CA . TYR A 1 636 ? 18.732 7.565 -11.521 1.00 81.69 636 TYR A CA 1
ATOM 5087 C C . TYR A 1 636 ? 19.689 8.459 -12.295 1.00 81.69 636 TYR A C 1
ATOM 5089 O O . TYR A 1 636 ? 19.501 9.672 -12.382 1.00 81.69 636 TYR A O 1
ATOM 5097 N N . VAL A 1 637 ? 20.707 7.835 -12.871 1.00 69.81 637 VAL A N 1
ATOM 5098 C CA . VAL A 1 637 ? 21.591 8.466 -13.843 1.00 69.81 637 VAL A CA 1
ATOM 5099 C C . VAL A 1 637 ? 21.237 7.855 -15.198 1.00 69.81 637 VAL A C 1
ATOM 5101 O O . VAL A 1 637 ? 21.453 6.654 -15.378 1.00 69.81 637 VAL A O 1
ATOM 5104 N N . PRO A 1 638 ? 20.647 8.622 -16.133 1.00 68.06 638 PRO A N 1
ATOM 5105 C CA . PRO A 1 638 ? 20.309 8.111 -17.453 1.00 68.06 638 PRO A CA 1
ATOM 5106 C C . PRO A 1 638 ? 21.534 7.520 -18.147 1.00 68.06 638 PRO A C 1
ATOM 5108 O O . PRO A 1 638 ? 22.628 8.084 -18.086 1.00 68.06 638 PRO A O 1
ATOM 5111 N N . PHE A 1 639 ? 21.347 6.403 -18.846 1.00 72.88 639 PHE A N 1
ATOM 5112 C CA . PHE A 1 639 ? 22.395 5.858 -19.697 1.00 72.88 639 PHE A CA 1
ATOM 5113 C C . PHE A 1 639 ? 22.543 6.749 -20.938 1.00 72.88 639 PHE A C 1
ATOM 5115 O O . PHE A 1 639 ? 21.659 6.785 -21.792 1.00 72.88 639 PHE A O 1
ATOM 5122 N N . THR A 1 640 ? 23.638 7.506 -21.017 1.00 78.88 640 THR A N 1
ATOM 5123 C CA . THR A 1 640 ? 23.866 8.519 -22.067 1.00 78.88 640 THR A CA 1
ATOM 5124 C C . THR A 1 640 ? 24.744 8.039 -23.218 1.00 78.88 640 THR A C 1
ATOM 5126 O O . THR A 1 640 ? 24.884 8.747 -24.214 1.00 78.88 640 THR A O 1
ATOM 5129 N N . LYS A 1 641 ? 25.351 6.853 -23.103 1.00 88.38 641 LYS A N 1
ATOM 5130 C CA . LYS A 1 641 ? 26.202 6.290 -24.156 1.00 88.38 641 LYS A CA 1
ATOM 5131 C C . LYS A 1 641 ? 25.334 5.707 -25.286 1.00 88.38 641 LYS A C 1
ATOM 5133 O O . LYS A 1 641 ? 24.194 5.311 -25.027 1.00 88.38 641 LYS A O 1
ATOM 5138 N N . PRO A 1 642 ? 25.840 5.632 -26.532 1.00 92.19 642 PRO A N 1
ATOM 5139 C CA . PRO A 1 642 ? 25.111 4.978 -27.617 1.00 92.19 642 PRO A CA 1
ATOM 5140 C C . PRO A 1 642 ? 24.804 3.513 -27.271 1.00 92.19 642 PRO A C 1
ATOM 5142 O O . PRO A 1 642 ? 25.570 2.862 -26.567 1.00 92.19 642 PRO A O 1
ATOM 5145 N N . VAL A 1 643 ? 23.696 2.978 -27.772 1.00 94.88 643 VAL A N 1
ATOM 5146 C CA . VAL A 1 643 ? 23.387 1.540 -27.748 1.00 94.88 643 VAL A CA 1
ATOM 5147 C C . VAL A 1 643 ? 23.228 1.034 -29.172 1.00 94.88 643 VAL A C 1
ATOM 5149 O O . VAL A 1 643 ? 22.982 1.814 -30.095 1.00 94.88 643 VAL A O 1
ATOM 5152 N N . PHE A 1 644 ? 23.324 -0.281 -29.355 1.00 97.12 644 PHE A N 1
ATOM 5153 C CA . PHE A 1 644 ? 23.300 -0.876 -30.690 1.00 97.12 644 PHE A CA 1
ATOM 5154 C C . PHE A 1 644 ? 22.199 -1.923 -30.808 1.00 97.12 644 PHE A C 1
ATOM 5156 O O . PHE A 1 644 ? 22.214 -2.939 -30.112 1.00 97.12 644 PHE A O 1
ATOM 5163 N N . PHE A 1 645 ? 21.248 -1.681 -31.708 1.00 97.38 645 PHE A N 1
ATOM 5164 C CA . PHE A 1 645 ? 20.217 -2.640 -32.084 1.00 97.38 645 PHE A CA 1
ATOM 5165 C C . PHE A 1 645 ? 20.672 -3.400 -33.331 1.00 97.38 645 PHE A C 1
ATOM 5167 O O . PHE A 1 645 ? 20.741 -2.833 -34.421 1.00 97.38 645 PHE A O 1
ATOM 5174 N N . GLN A 1 646 ? 21.019 -4.673 -33.168 1.00 97.31 646 GLN A N 1
ATOM 5175 C CA . GLN A 1 646 ? 21.528 -5.535 -34.228 1.00 97.31 646 GLN A CA 1
ATOM 5176 C C . GLN A 1 646 ? 20.461 -6.535 -34.670 1.00 97.31 646 GLN A C 1
ATOM 5178 O O . GLN A 1 646 ? 19.893 -7.243 -33.847 1.00 97.31 646 GLN A O 1
ATOM 5183 N N . ILE A 1 647 ? 20.255 -6.644 -35.976 1.00 96.38 647 ILE A N 1
ATOM 5184 C CA . ILE A 1 647 ? 19.437 -7.662 -36.634 1.00 96.38 647 ILE A CA 1
ATOM 5185 C C . ILE A 1 647 ? 20.381 -8.632 -37.338 1.00 96.38 647 ILE A C 1
ATOM 5187 O O . ILE A 1 647 ? 21.321 -8.194 -38.007 1.00 96.38 647 ILE A O 1
ATOM 5191 N N . TYR A 1 648 ? 20.113 -9.931 -37.215 1.00 94.19 648 TYR A N 1
ATOM 5192 C CA . TYR A 1 648 ? 20.806 -10.974 -37.964 1.00 94.19 648 TYR A CA 1
ATOM 5193 C C . TYR A 1 648 ? 19.802 -11.770 -38.801 1.00 94.19 648 TYR A C 1
ATOM 5195 O O . TYR A 1 648 ? 19.000 -12.529 -38.259 1.00 94.19 648 TYR A O 1
ATOM 5203 N N . ASP A 1 649 ? 19.861 -11.591 -40.122 1.00 93.38 649 ASP A N 1
ATOM 5204 C CA . ASP A 1 649 ? 18.953 -12.227 -41.085 1.00 93.38 649 ASP A CA 1
ATOM 5205 C C . ASP A 1 649 ? 19.748 -13.003 -42.154 1.00 93.38 649 ASP A C 1
ATOM 5207 O O . ASP A 1 649 ? 19.943 -12.532 -43.283 1.00 93.38 649 ASP A O 1
ATOM 5211 N N . PRO A 1 650 ? 20.280 -14.191 -41.807 1.00 91.50 650 PRO A N 1
ATOM 5212 C CA . PRO A 1 650 ? 21.082 -14.981 -42.734 1.00 91.50 650 PRO A CA 1
ATOM 5213 C C . PRO A 1 650 ? 20.268 -15.525 -43.912 1.00 91.50 650 PRO A C 1
ATOM 5215 O O . PRO A 1 650 ? 20.835 -15.750 -44.979 1.00 91.50 650 PRO A O 1
ATOM 5218 N N . GLN A 1 651 ? 18.952 -15.699 -43.752 1.00 91.69 651 GLN A N 1
ATOM 5219 C CA . GLN A 1 651 ? 18.055 -16.144 -44.821 1.00 91.69 651 GLN A CA 1
ATOM 5220 C C . GLN A 1 651 ? 17.547 -14.994 -45.707 1.00 91.69 651 GLN A C 1
ATOM 5222 O O . GLN A 1 651 ? 16.848 -15.266 -46.679 1.00 91.69 651 GLN A O 1
ATOM 5227 N N . GLN A 1 652 ? 17.905 -13.739 -45.401 1.00 88.19 652 GLN A N 1
ATOM 5228 C CA . GLN A 1 652 ? 17.479 -12.538 -46.135 1.00 88.19 652 GLN A CA 1
ATOM 5229 C C . GLN A 1 652 ? 15.952 -12.452 -46.303 1.00 88.19 652 GLN A C 1
ATOM 5231 O O . GLN A 1 652 ? 15.437 -12.115 -47.370 1.00 88.19 652 GLN A O 1
ATOM 5236 N N . GLN A 1 653 ? 15.222 -12.778 -45.237 1.00 91.12 653 GLN A N 1
ATOM 5237 C CA . GLN A 1 653 ? 13.761 -12.733 -45.198 1.00 91.12 653 GLN A CA 1
ATOM 5238 C C . GLN A 1 653 ? 13.218 -11.305 -45.349 1.00 91.12 653 GLN A C 1
ATOM 5240 O O . GLN A 1 653 ? 12.104 -11.121 -45.843 1.00 91.12 653 GLN A O 1
ATOM 5245 N N . LEU A 1 654 ? 13.987 -10.289 -44.944 1.00 92.06 654 LEU A N 1
ATOM 5246 C CA . LEU A 1 654 ? 13.617 -8.881 -45.069 1.00 92.06 654 LEU A CA 1
ATOM 5247 C C . LEU A 1 654 ? 14.543 -8.120 -46.018 1.00 92.06 654 LEU A C 1
ATOM 5249 O O . LEU A 1 654 ? 15.767 -8.199 -45.950 1.00 92.06 654 LEU A O 1
ATOM 5253 N N . SER A 1 655 ? 13.945 -7.276 -46.863 1.00 91.75 655 SER A N 1
ATOM 5254 C CA . SER A 1 655 ? 14.708 -6.306 -47.652 1.00 91.75 655 SER A CA 1
ATOM 5255 C C . SER A 1 655 ? 15.234 -5.164 -46.776 1.00 91.75 655 SER A C 1
ATOM 5257 O O . SER A 1 655 ? 14.605 -4.771 -45.788 1.00 91.75 655 SER A O 1
ATOM 5259 N N . ALA A 1 656 ? 16.339 -4.536 -47.189 1.00 88.25 656 ALA A N 1
ATOM 5260 C CA . ALA A 1 656 ? 16.869 -3.344 -46.517 1.00 88.25 656 ALA A CA 1
ATOM 5261 C C . ALA A 1 656 ? 15.826 -2.210 -46.407 1.00 88.25 656 ALA A C 1
ATOM 5263 O O . ALA A 1 656 ? 15.775 -1.495 -45.405 1.00 88.25 656 ALA A O 1
ATOM 5264 N N . ALA A 1 657 ? 14.940 -2.078 -47.403 1.00 90.81 657 ALA A N 1
ATOM 5265 C CA . ALA A 1 657 ? 13.844 -1.113 -47.377 1.00 90.81 657 ALA A CA 1
ATOM 5266 C C . ALA A 1 657 ? 12.797 -1.444 -46.299 1.00 90.81 657 ALA A C 1
ATOM 5268 O O . ALA A 1 657 ? 12.299 -0.535 -45.637 1.00 90.81 657 ALA A O 1
ATOM 5269 N N . ALA A 1 658 ? 12.487 -2.726 -46.080 1.00 92.88 658 ALA A N 1
ATOM 5270 C CA . ALA A 1 658 ? 11.565 -3.157 -45.030 1.00 92.88 658 ALA A CA 1
ATOM 5271 C C . ALA A 1 658 ? 12.118 -2.856 -43.628 1.00 92.88 658 ALA A C 1
ATOM 5273 O O . ALA A 1 658 ? 11.398 -2.304 -42.795 1.00 92.88 658 ALA A O 1
ATOM 5274 N N . ILE A 1 659 ? 13.408 -3.127 -43.397 1.00 92.62 659 ILE A N 1
ATOM 5275 C CA . ILE A 1 659 ? 14.093 -2.813 -42.132 1.00 92.62 659 ILE A CA 1
ATOM 5276 C C . ILE A 1 659 ? 14.111 -1.297 -41.889 1.00 92.62 659 ILE A C 1
ATOM 5278 O O . ILE A 1 659 ? 13.731 -0.827 -40.816 1.00 92.62 659 ILE A O 1
ATOM 5282 N N . LYS A 1 660 ? 14.471 -0.506 -42.908 1.00 92.56 660 LYS A N 1
ATOM 5283 C CA . LYS A 1 660 ? 14.464 0.961 -42.820 1.00 92.56 660 LYS A CA 1
ATOM 5284 C C . LYS A 1 660 ? 13.068 1.509 -42.516 1.00 92.56 660 LYS A C 1
ATOM 5286 O O . LYS A 1 660 ? 12.918 2.351 -41.636 1.00 92.56 660 LYS A O 1
ATOM 5291 N N . ASN A 1 661 ? 12.040 1.011 -43.202 1.00 90.12 661 ASN A N 1
ATOM 5292 C CA . ASN A 1 661 ? 10.654 1.416 -42.968 1.00 90.12 661 ASN A CA 1
ATOM 5293 C C . ASN A 1 661 ? 10.177 1.050 -41.561 1.00 90.12 661 ASN A C 1
ATOM 5295 O O . ASN A 1 661 ? 9.437 1.825 -40.958 1.00 90.12 661 ASN A O 1
ATOM 5299 N N . PHE A 1 662 ? 10.603 -0.096 -41.023 1.00 92.56 662 PHE A N 1
ATOM 5300 C CA . PHE A 1 662 ? 10.340 -0.448 -39.632 1.00 92.56 662 PHE A CA 1
ATOM 5301 C C . PHE A 1 662 ? 10.929 0.606 -38.684 1.00 92.56 662 PHE A C 1
ATOM 5303 O O . PHE A 1 662 ? 10.186 1.166 -37.883 1.00 92.56 662 PHE A O 1
ATOM 5310 N N . PHE A 1 663 ? 12.210 0.959 -38.829 1.00 93.69 663 PHE A N 1
ATOM 5311 C CA . PHE A 1 663 ? 12.845 1.980 -37.986 1.00 93.69 663 PHE A CA 1
ATOM 5312 C C . PHE A 1 663 ? 12.166 3.352 -38.085 1.00 93.69 663 PHE A C 1
ATOM 5314 O O . PHE A 1 663 ? 11.878 3.962 -37.055 1.00 93.69 663 PHE A O 1
ATOM 5321 N N . VAL A 1 664 ? 11.821 3.801 -39.297 1.00 90.19 664 VAL A N 1
ATOM 5322 C CA . VAL A 1 664 ? 11.102 5.071 -39.508 1.00 90.19 664 VAL A CA 1
ATOM 5323 C C . VAL A 1 664 ? 9.743 5.067 -38.805 1.00 90.19 664 VAL A C 1
ATOM 5325 O O . VAL A 1 664 ? 9.406 6.038 -38.134 1.00 90.19 664 VAL A O 1
ATOM 5328 N N . ARG A 1 665 ? 8.975 3.971 -38.889 1.00 87.12 665 ARG A N 1
ATOM 5329 C CA . ARG A 1 665 ? 7.682 3.850 -38.184 1.00 87.12 665 ARG A CA 1
ATOM 5330 C C . ARG A 1 665 ? 7.831 3.932 -36.668 1.00 87.12 665 ARG A C 1
ATOM 5332 O O . ARG A 1 665 ? 6.927 4.419 -35.999 1.00 87.12 665 ARG A O 1
ATOM 5339 N N . GLN A 1 666 ? 8.960 3.473 -36.131 1.00 88.19 666 GLN A N 1
ATOM 5340 C CA . GLN A 1 666 ? 9.260 3.580 -34.704 1.00 88.19 666 GLN A CA 1
ATOM 5341 C C . GLN A 1 666 ? 9.827 4.952 -34.306 1.00 88.19 666 GLN A C 1
ATOM 5343 O O . GLN A 1 666 ? 9.955 5.224 -33.110 1.00 88.19 666 GLN A O 1
ATOM 5348 N N . GLY A 1 667 ? 10.110 5.835 -35.270 1.00 85.50 667 GLY A N 1
ATOM 5349 C CA . GLY A 1 667 ? 10.676 7.164 -35.038 1.00 85.50 667 GLY A CA 1
ATOM 5350 C C . GLY A 1 667 ? 12.181 7.157 -34.762 1.00 85.50 667 GLY A C 1
ATOM 5351 O O . GLY A 1 667 ? 12.681 8.087 -34.137 1.00 85.50 667 GLY A O 1
ATOM 5352 N N . ALA A 1 668 ? 12.899 6.108 -35.170 1.00 88.81 668 ALA A N 1
ATOM 5353 C CA . ALA A 1 668 ? 14.345 6.032 -34.998 1.00 88.81 668 ALA A CA 1
ATOM 5354 C C . ALA A 1 668 ? 15.089 6.886 -36.039 1.00 88.81 668 ALA A C 1
ATOM 5356 O O . ALA A 1 668 ? 14.679 6.957 -37.201 1.00 88.81 668 ALA A O 1
ATOM 5357 N N . ASP A 1 669 ? 16.212 7.490 -35.636 1.00 88.25 669 ASP A N 1
ATOM 5358 C CA . ASP A 1 669 ? 17.124 8.154 -36.569 1.00 88.25 669 ASP A CA 1
ATOM 5359 C C . ASP A 1 669 ? 17.848 7.111 -37.428 1.00 88.25 669 ASP A C 1
ATOM 5361 O O . ASP A 1 669 ? 18.703 6.361 -36.969 1.00 88.25 669 ASP A O 1
ATOM 5365 N N . ILE A 1 670 ? 17.495 7.083 -38.705 1.00 90.88 670 ILE A N 1
ATOM 5366 C CA . ILE A 1 670 ? 18.031 6.153 -39.697 1.00 90.88 670 ILE A CA 1
ATOM 5367 C C . ILE A 1 670 ? 19.380 6.592 -40.288 1.00 90.88 670 ILE A C 1
ATOM 5369 O O . ILE A 1 670 ? 19.880 5.923 -41.192 1.00 90.88 670 ILE A O 1
ATOM 5373 N N . SER A 1 671 ? 19.965 7.703 -39.824 1.00 89.94 671 SER A N 1
ATOM 5374 C CA . SER A 1 671 ? 21.278 8.179 -40.280 1.00 89.94 671 SER A CA 1
ATOM 5375 C C . SER A 1 671 ? 22.437 7.280 -39.825 1.00 89.94 671 SER A C 1
ATOM 5377 O O . SER A 1 671 ? 23.489 7.272 -40.459 1.00 89.94 671 SER A O 1
ATOM 5379 N N . GLN A 1 672 ? 22.229 6.485 -38.770 1.00 92.62 672 GLN A N 1
ATOM 5380 C CA . GLN A 1 672 ? 23.250 5.656 -38.119 1.00 92.62 672 GLN A CA 1
ATOM 5381 C C . GLN A 1 672 ? 23.012 4.150 -38.321 1.00 92.62 672 GLN A C 1
ATOM 5383 O O . GLN A 1 672 ? 23.073 3.362 -37.372 1.00 92.62 672 GLN A O 1
ATOM 5388 N N . ILE A 1 673 ? 22.691 3.748 -39.554 1.00 95.12 673 ILE A N 1
ATOM 5389 C CA . ILE A 1 673 ? 22.531 2.337 -39.926 1.00 95.12 673 ILE A CA 1
ATOM 5390 C C . ILE A 1 673 ? 23.810 1.830 -40.586 1.00 95.12 673 ILE A C 1
ATOM 5392 O O . ILE A 1 673 ? 24.298 2.404 -41.559 1.00 95.12 673 ILE A O 1
ATOM 5396 N N . PHE A 1 674 ? 24.302 0.701 -40.089 1.00 95.31 674 PHE A N 1
ATOM 5397 C CA . PHE A 1 674 ? 25.489 0.022 -40.585 1.00 95.31 674 PHE A CA 1
ATOM 5398 C C . PHE A 1 674 ? 25.150 -1.397 -41.024 1.00 95.31 674 PHE A C 1
ATOM 5400 O O . PHE A 1 674 ? 24.294 -2.062 -40.436 1.00 95.31 674 PHE A O 1
ATOM 5407 N N . HIS A 1 675 ? 25.851 -1.877 -42.046 1.00 93.94 675 HIS A N 1
ATOM 5408 C CA . HIS A 1 675 ? 25.626 -3.201 -42.609 1.00 93.94 675 HIS A CA 1
ATOM 5409 C C . HIS A 1 675 ? 26.938 -3.961 -42.735 1.00 93.94 675 HIS A C 1
ATOM 5411 O O . HIS A 1 675 ? 27.943 -3.419 -43.187 1.00 93.94 675 HIS A O 1
ATOM 5417 N N . TRP A 1 676 ? 26.902 -5.244 -42.395 1.00 94.31 676 TRP A N 1
ATOM 5418 C CA . TRP A 1 676 ? 27.972 -6.176 -42.721 1.00 94.31 676 TRP A CA 1
ATOM 5419 C C . TRP A 1 676 ? 27.366 -7.544 -43.016 1.00 94.31 676 TRP A C 1
ATOM 5421 O O . TRP A 1 676 ? 26.794 -8.184 -42.134 1.00 94.31 676 TRP A O 1
ATOM 5431 N N . LYS A 1 677 ? 27.463 -7.992 -44.273 1.00 92.31 677 LYS A N 1
ATOM 5432 C CA . LYS A 1 677 ? 26.833 -9.233 -44.757 1.00 92.31 677 LYS A CA 1
ATOM 5433 C C . LYS A 1 677 ? 25.343 -9.296 -44.375 1.00 92.31 677 LYS A C 1
ATOM 5435 O O . LYS A 1 677 ? 24.556 -8.489 -44.853 1.00 92.31 677 LYS A O 1
ATOM 5440 N N . HIS A 1 678 ? 24.974 -10.236 -43.508 1.00 92.75 678 HIS A N 1
ATOM 5441 C CA . HIS A 1 678 ? 23.606 -10.492 -43.046 1.00 92.75 678 HIS A CA 1
ATOM 5442 C C . HIS A 1 678 ? 23.234 -9.727 -41.768 1.00 92.75 678 HIS A C 1
ATOM 5444 O O . HIS A 1 678 ? 22.178 -9.967 -41.184 1.00 92.75 678 HIS A O 1
ATOM 5450 N N . TYR A 1 679 ? 24.116 -8.843 -41.303 1.00 94.88 679 TYR A N 1
ATOM 5451 C CA . TYR A 1 679 ? 23.919 -8.053 -40.100 1.00 94.88 679 TYR A CA 1
ATOM 5452 C C . TYR A 1 679 ? 23.551 -6.619 -40.453 1.00 94.88 679 TYR A C 1
ATOM 5454 O O . TYR A 1 679 ? 24.232 -5.972 -41.252 1.00 94.88 679 TYR A O 1
ATOM 5462 N N . THR A 1 680 ? 22.515 -6.112 -39.795 1.00 96.06 680 THR A N 1
ATOM 5463 C CA . THR A 1 680 ? 22.168 -4.688 -39.787 1.00 96.06 680 THR A CA 1
ATOM 5464 C C . THR A 1 680 ? 22.263 -4.179 -38.362 1.00 96.06 680 THR A C 1
ATOM 5466 O O . THR A 1 680 ? 21.681 -4.783 -37.468 1.00 96.06 680 THR A O 1
ATOM 5469 N N . VAL A 1 681 ? 22.985 -3.087 -38.138 1.00 97.06 681 VAL A N 1
ATOM 5470 C CA . VAL A 1 681 ? 23.124 -2.462 -36.821 1.00 97.06 681 VAL A CA 1
ATOM 5471 C C . VAL A 1 681 ? 22.635 -1.030 -36.895 1.00 97.06 681 VAL A C 1
ATOM 5473 O O . VAL A 1 681 ? 23.071 -0.272 -37.754 1.00 97.06 681 VAL A O 1
ATOM 5476 N N . LEU A 1 682 ? 21.757 -0.658 -35.974 1.00 97.31 682 LEU A N 1
ATOM 5477 C CA . LEU A 1 682 ? 21.355 0.719 -35.740 1.00 97.31 682 LEU A CA 1
ATOM 5478 C C . LEU A 1 682 ? 21.983 1.202 -34.431 1.00 97.31 682 LEU A C 1
ATOM 5480 O O . LEU A 1 682 ? 21.741 0.608 -33.378 1.00 97.31 682 LEU A O 1
ATOM 5484 N N . MET A 1 683 ? 22.757 2.285 -34.492 1.00 96.44 683 MET A N 1
ATOM 5485 C CA . MET A 1 683 ? 23.207 2.999 -33.295 1.00 96.44 683 MET A CA 1
ATOM 5486 C C . MET A 1 683 ? 22.125 3.989 -32.855 1.00 96.44 683 MET A C 1
ATOM 5488 O O . MET A 1 683 ? 21.624 4.769 -33.661 1.00 96.44 683 MET A O 1
ATOM 5492 N N . THR A 1 684 ? 21.736 3.949 -31.583 1.00 94.19 684 THR A N 1
ATOM 5493 C CA . THR A 1 684 ? 20.625 4.755 -31.064 1.00 94.19 684 THR A CA 1
ATOM 5494 C C . THR A 1 684 ? 20.751 5.003 -29.552 1.00 94.19 684 THR A C 1
ATOM 5496 O O . THR A 1 684 ? 21.783 4.686 -28.966 1.00 94.19 684 THR A O 1
ATOM 5499 N N . SER A 1 685 ? 19.745 5.606 -28.911 1.00 90.81 685 SER A N 1
ATOM 5500 C CA . SER A 1 685 ? 19.678 5.763 -27.447 1.00 90.81 685 SER A CA 1
ATOM 5501 C C . SER A 1 685 ? 19.132 4.501 -26.769 1.00 90.81 685 SER A C 1
ATOM 5503 O O . SER A 1 685 ? 18.395 3.740 -27.394 1.00 90.81 685 SER A O 1
ATOM 5505 N N . ASP A 1 686 ? 19.449 4.268 -25.489 1.00 86.31 686 ASP A N 1
ATOM 5506 C CA . ASP A 1 686 ? 18.942 3.095 -24.746 1.00 86.31 686 ASP A CA 1
ATOM 5507 C C . ASP A 1 686 ? 17.406 3.003 -24.767 1.00 86.31 686 ASP A C 1
ATOM 5509 O O . ASP A 1 686 ? 16.843 1.935 -25.013 1.00 86.31 686 ASP A O 1
ATOM 5513 N N . GLU A 1 687 ? 16.724 4.142 -24.616 1.00 81.19 687 GLU A N 1
ATOM 5514 C CA . GLU A 1 687 ? 15.263 4.231 -24.711 1.00 81.19 687 GLU A CA 1
ATOM 5515 C C . GLU A 1 687 ? 14.745 3.744 -26.073 1.00 81.19 687 GLU A C 1
ATOM 5517 O O . GLU A 1 687 ? 13.868 2.877 -26.142 1.00 81.19 687 GLU A O 1
ATOM 5522 N N . MET A 1 688 ? 15.315 4.252 -27.170 1.00 88.88 688 MET A N 1
ATOM 5523 C CA . MET A 1 688 ? 14.916 3.843 -28.515 1.00 88.88 688 MET A CA 1
ATOM 5524 C C . MET A 1 688 ? 15.278 2.376 -28.778 1.00 88.88 688 MET A C 1
ATOM 5526 O O . MET A 1 688 ? 14.466 1.638 -29.325 1.00 88.88 688 MET A O 1
ATOM 5530 N N . GLY A 1 689 ? 16.447 1.909 -28.335 1.00 90.50 689 GLY A N 1
ATOM 5531 C CA . GLY A 1 689 ? 16.869 0.514 -28.474 1.00 90.50 689 GLY A CA 1
ATOM 5532 C C . GLY A 1 689 ? 15.906 -0.472 -27.802 1.00 90.50 689 GLY A C 1
ATOM 5533 O O . GLY A 1 689 ? 15.511 -1.465 -28.416 1.00 90.50 689 GLY A O 1
ATOM 5534 N N . LYS A 1 690 ? 15.458 -0.171 -26.575 1.00 84.38 690 LYS A N 1
ATOM 5535 C CA . LYS A 1 690 ? 14.453 -0.967 -25.843 1.00 84.38 690 LYS A CA 1
ATOM 5536 C C . LYS A 1 690 ? 13.084 -0.956 -26.530 1.00 84.38 690 LYS A C 1
ATOM 5538 O O . LYS A 1 690 ? 12.444 -2.007 -26.650 1.00 84.38 690 LYS A O 1
ATOM 5543 N N . LYS A 1 691 ? 12.653 0.205 -27.039 1.00 84.31 691 LYS A N 1
ATOM 5544 C CA . LYS A 1 691 ? 11.427 0.330 -27.844 1.00 84.31 691 LYS A CA 1
ATOM 5545 C C . LYS A 1 691 ? 11.496 -0.542 -29.101 1.00 84.31 691 LYS A C 1
ATOM 5547 O O . LYS A 1 691 ? 10.554 -1.278 -29.392 1.00 84.31 691 LYS A O 1
ATOM 5552 N N . LEU A 1 692 ? 12.615 -0.489 -29.823 1.00 90.81 692 LEU A N 1
ATOM 5553 C CA . LEU A 1 692 ? 12.837 -1.273 -31.037 1.00 90.81 692 LEU A CA 1
ATOM 5554 C C . LEU A 1 692 ? 12.838 -2.773 -30.756 1.00 90.81 692 LEU A C 1
ATOM 5556 O O . LEU A 1 692 ? 12.188 -3.501 -31.494 1.00 90.81 692 LEU A O 1
ATOM 5560 N N . ALA A 1 693 ? 13.488 -3.225 -29.681 1.00 87.38 693 ALA A N 1
ATOM 5561 C CA . ALA A 1 693 ? 13.469 -4.627 -29.263 1.00 87.38 693 ALA A CA 1
ATOM 5562 C C . ALA A 1 693 ? 12.045 -5.153 -29.058 1.00 87.38 693 ALA A C 1
ATOM 5564 O O . ALA A 1 693 ? 11.670 -6.165 -29.648 1.00 87.38 693 ALA A O 1
ATOM 5565 N N . SER A 1 694 ? 11.231 -4.416 -28.302 1.00 76.06 694 SER A N 1
ATOM 5566 C CA . SER A 1 694 ? 9.839 -4.794 -28.034 1.00 76.06 694 SER A CA 1
ATOM 5567 C C . SER A 1 694 ? 8.999 -4.826 -29.320 1.00 76.06 694 SER A C 1
ATOM 5569 O O . SER A 1 694 ? 8.298 -5.799 -29.593 1.00 76.06 694 SER A O 1
ATOM 5571 N N . ALA A 1 695 ? 9.112 -3.794 -30.165 1.00 78.81 695 ALA A N 1
ATOM 5572 C CA . ALA A 1 695 ? 8.385 -3.716 -31.434 1.00 78.81 695 ALA A CA 1
ATOM 5573 C C . ALA A 1 695 ? 8.850 -4.762 -32.467 1.00 78.81 695 ALA A C 1
ATOM 5575 O O . ALA A 1 695 ? 8.053 -5.219 -33.293 1.00 78.81 695 ALA A O 1
ATOM 5576 N N . TRP A 1 696 ? 10.132 -5.141 -32.432 1.00 91.00 696 TRP A N 1
ATOM 5577 C CA . TRP A 1 696 ? 10.716 -6.125 -33.339 1.00 91.00 696 TRP A CA 1
ATOM 5578 C C . TRP A 1 696 ? 10.174 -7.520 -33.060 1.00 91.00 696 TRP A C 1
ATOM 5580 O O . TRP A 1 696 ? 9.742 -8.183 -33.997 1.00 91.00 696 TRP A O 1
ATOM 5590 N N . VAL A 1 697 ? 10.102 -7.931 -31.789 1.00 79.25 697 VAL A N 1
ATOM 5591 C CA . VAL A 1 697 ? 9.511 -9.222 -31.390 1.00 79.25 697 VAL A CA 1
ATOM 5592 C C . VAL A 1 697 ? 8.069 -9.345 -31.880 1.00 79.25 697 VAL A C 1
ATOM 5594 O O . VAL A 1 697 ? 7.686 -10.389 -32.399 1.00 79.25 697 VAL A O 1
ATOM 5597 N N . ALA A 1 698 ? 7.285 -8.269 -31.778 1.00 73.69 698 ALA A N 1
ATOM 5598 C CA . ALA A 1 698 ? 5.903 -8.259 -32.249 1.00 73.69 698 ALA A CA 1
ATOM 5599 C C . ALA A 1 698 ? 5.781 -8.336 -33.783 1.00 73.69 698 ALA A C 1
ATOM 5601 O O . ALA A 1 698 ? 4.840 -8.934 -34.297 1.00 73.69 698 ALA A O 1
ATOM 5602 N N . SER A 1 699 ? 6.713 -7.727 -34.524 1.00 81.88 699 SER A N 1
ATOM 5603 C CA . SER A 1 699 ? 6.618 -7.611 -35.989 1.00 81.88 699 SER A CA 1
ATOM 5604 C C . SER A 1 699 ? 7.296 -8.764 -36.733 1.00 81.88 699 SER A C 1
ATOM 5606 O O . SER A 1 699 ? 6.818 -9.185 -37.784 1.00 81.88 699 SER A O 1
ATOM 5608 N N . TYR A 1 700 ? 8.415 -9.262 -36.204 1.00 90.31 700 TYR A N 1
ATOM 5609 C CA . TYR A 1 700 ? 9.299 -10.233 -36.850 1.00 90.31 700 TYR A CA 1
ATOM 5610 C C . TYR A 1 700 ? 9.815 -11.285 -35.848 1.00 90.31 700 TYR A C 1
ATOM 5612 O O . TYR A 1 700 ? 11.027 -11.423 -35.665 1.00 90.31 700 TYR A O 1
ATOM 5620 N N . PRO A 1 701 ? 8.926 -12.068 -35.206 1.00 84.50 701 PRO A N 1
ATOM 5621 C CA . PRO A 1 701 ? 9.296 -12.985 -34.120 1.00 84.50 701 PRO A CA 1
ATOM 5622 C C . PRO A 1 701 ? 10.291 -14.084 -34.532 1.00 84.50 701 PRO A C 1
ATOM 5624 O O . PRO A 1 701 ? 10.971 -14.648 -33.680 1.00 84.50 701 PRO A O 1
ATOM 5627 N N . ALA A 1 702 ? 10.387 -14.394 -35.829 1.00 89.06 702 ALA A N 1
ATOM 5628 C CA . ALA A 1 702 ? 11.277 -15.423 -36.366 1.00 89.06 702 ALA A CA 1
ATOM 5629 C C . ALA A 1 702 ? 12.698 -14.922 -36.703 1.00 89.06 702 ALA A C 1
ATOM 5631 O O . ALA A 1 702 ? 13.557 -15.736 -37.038 1.00 89.06 702 ALA A O 1
ATOM 5632 N N . ILE A 1 703 ? 12.958 -13.608 -36.645 1.00 91.81 703 ILE A N 1
ATOM 5633 C CA . ILE A 1 703 ? 14.254 -13.019 -37.017 1.00 91.81 703 ILE A CA 1
ATOM 5634 C C . ILE A 1 703 ? 14.978 -12.551 -35.760 1.00 91.81 703 ILE A C 1
ATOM 5636 O O . ILE A 1 703 ? 14.497 -11.681 -35.031 1.00 91.81 703 ILE A O 1
ATOM 5640 N N . ALA A 1 704 ? 16.164 -13.112 -35.530 1.00 90.88 704 ALA A N 1
ATOM 5641 C CA . ALA A 1 704 ? 16.957 -12.823 -34.348 1.00 90.88 704 ALA A CA 1
ATOM 5642 C C . ALA A 1 704 ? 17.410 -11.355 -34.307 1.00 90.88 704 ALA A C 1
ATOM 5644 O O . ALA A 1 704 ? 17.891 -10.795 -35.299 1.00 90.88 704 ALA A O 1
ATOM 5645 N N . TYR A 1 705 ? 17.326 -10.764 -33.117 1.00 95.00 705 TYR A N 1
ATOM 5646 C CA . TYR A 1 705 ? 17.899 -9.460 -32.814 1.00 95.00 705 TYR A CA 1
ATOM 5647 C C . TYR A 1 705 ? 18.768 -9.535 -31.556 1.00 95.00 705 TYR A C 1
ATOM 5649 O O . TYR A 1 705 ? 18.636 -10.445 -30.735 1.00 95.00 705 TYR A O 1
ATOM 5657 N N . LYS A 1 706 ? 19.649 -8.550 -31.396 1.00 96.69 706 LYS A N 1
ATOM 5658 C CA . LYS A 1 706 ? 20.406 -8.295 -30.172 1.00 96.69 706 LYS A CA 1
ATOM 5659 C C . LYS A 1 706 ? 20.364 -6.812 -29.851 1.00 96.69 706 LYS A C 1
ATOM 5661 O O . LYS A 1 706 ? 20.564 -5.981 -30.733 1.00 96.69 706 LYS A O 1
ATOM 5666 N N . LEU A 1 707 ? 20.142 -6.488 -28.583 1.00 96.19 707 LEU A N 1
ATOM 5667 C CA . LEU A 1 707 ? 20.316 -5.139 -28.060 1.00 96.19 707 LEU A CA 1
ATOM 5668 C C . LEU A 1 707 ? 21.592 -5.108 -27.216 1.00 96.19 707 LEU A C 1
ATOM 5670 O O . LEU A 1 707 ? 21.709 -5.832 -26.229 1.00 96.19 707 LEU A O 1
ATOM 5674 N N . PHE A 1 708 ? 22.556 -4.293 -27.630 1.00 95.81 708 PHE A N 1
ATOM 5675 C CA . PHE A 1 708 ? 23.791 -4.040 -26.896 1.00 95.81 708 PHE A CA 1
ATOM 5676 C C . PHE A 1 708 ? 23.630 -2.760 -26.080 1.00 95.81 708 PHE A C 1
ATOM 5678 O O . PHE A 1 708 ? 23.941 -1.669 -26.556 1.00 95.81 708 PHE A O 1
ATOM 5685 N N . ASN A 1 709 ? 23.120 -2.910 -24.862 1.00 90.69 709 ASN A N 1
ATOM 5686 C CA . ASN A 1 709 ? 23.007 -1.849 -23.859 1.00 90.69 709 ASN A CA 1
ATOM 5687 C C . ASN A 1 709 ? 23.635 -2.233 -22.503 1.00 90.69 709 ASN A C 1
ATOM 5689 O O . ASN A 1 709 ? 23.611 -1.437 -21.572 1.00 90.69 709 ASN A O 1
ATOM 5693 N N . ASP A 1 710 ? 24.239 -3.421 -22.408 1.00 89.75 710 ASP A N 1
ATOM 5694 C CA . ASP A 1 710 ? 25.088 -3.835 -21.288 1.00 89.75 710 ASP A CA 1
ATOM 5695 C C . ASP A 1 710 ? 26.542 -3.428 -21.575 1.00 89.75 710 ASP A C 1
ATOM 5697 O O . ASP A 1 710 ? 27.290 -4.137 -22.258 1.00 89.75 710 ASP A O 1
ATOM 5701 N N . LEU A 1 711 ? 26.904 -2.232 -21.109 1.00 89.88 711 LEU A N 1
ATOM 5702 C CA . LEU A 1 711 ? 28.244 -1.655 -21.193 1.00 89.88 711 LEU A CA 1
ATOM 5703 C C . LEU A 1 711 ? 29.068 -2.098 -19.980 1.00 89.88 711 LEU A C 1
ATOM 5705 O O . LEU A 1 711 ? 28.866 -1.596 -18.876 1.00 89.88 711 LEU A O 1
ATOM 5709 N N . PHE A 1 712 ? 30.013 -3.019 -20.178 1.00 89.19 712 PHE A N 1
ATOM 5710 C CA . PHE A 1 712 ? 30.780 -3.600 -19.066 1.00 89.19 712 PHE A CA 1
ATOM 5711 C C . PHE A 1 712 ? 32.213 -3.048 -18.947 1.00 89.19 712 PHE A C 1
ATOM 5713 O O . PHE A 1 712 ? 32.867 -3.270 -17.927 1.00 89.19 712 PHE A O 1
ATOM 5720 N N . TYR A 1 713 ? 32.719 -2.349 -19.970 1.00 93.81 713 TYR A N 1
ATOM 5721 C CA . TYR A 1 713 ? 34.014 -1.666 -19.934 1.00 93.81 713 TYR A CA 1
ATOM 5722 C C . TYR A 1 713 ? 33.937 -0.294 -20.599 1.00 93.81 713 TYR A C 1
ATOM 5724 O O . TYR A 1 713 ? 33.395 -0.157 -21.698 1.00 93.81 713 TYR A O 1
ATOM 5732 N N . THR A 1 714 ? 34.537 0.694 -19.938 1.00 93.62 714 THR A N 1
ATOM 5733 C CA . THR A 1 714 ? 34.602 2.082 -20.391 1.00 93.62 714 THR A CA 1
ATOM 5734 C C . THR A 1 714 ? 35.979 2.672 -20.137 1.00 93.62 714 THR A C 1
ATOM 5736 O O . THR A 1 714 ? 36.486 2.615 -19.017 1.00 93.62 714 THR A O 1
ATOM 5739 N N . PHE A 1 715 ? 36.531 3.315 -21.155 1.00 94.62 715 PHE A N 1
ATOM 5740 C CA . PHE A 1 715 ? 37.565 4.335 -21.031 1.00 94.62 715 PHE A CA 1
ATOM 5741 C C . PHE A 1 715 ? 36.961 5.667 -21.485 1.00 94.62 715 PHE A C 1
ATOM 5743 O O . PHE A 1 715 ? 36.398 5.718 -22.579 1.00 94.62 715 PHE A O 1
ATOM 5750 N N . ASP A 1 716 ? 37.075 6.713 -20.665 1.00 91.44 716 ASP A N 1
ATOM 5751 C CA . ASP A 1 716 ? 36.786 8.106 -21.030 1.00 91.44 716 ASP A CA 1
ATOM 5752 C C . ASP A 1 716 ? 38.063 8.918 -20.804 1.00 91.44 716 ASP A C 1
ATOM 5754 O O . ASP A 1 716 ? 38.675 8.876 -19.733 1.00 91.44 716 ASP A O 1
ATOM 5758 N N . ARG A 1 717 ? 38.502 9.643 -21.831 1.00 90.81 717 ARG A N 1
ATOM 5759 C CA . ARG A 1 717 ? 39.748 10.406 -21.795 1.00 90.81 717 ARG A CA 1
ATOM 5760 C C . ARG A 1 717 ? 39.773 11.456 -20.679 1.00 90.81 717 ARG A C 1
ATOM 5762 O O . ARG A 1 717 ? 40.860 11.777 -20.184 1.00 90.81 717 ARG A O 1
ATOM 5769 N N . THR A 1 718 ? 38.621 11.989 -20.262 1.00 88.38 718 THR A N 1
ATOM 5770 C CA . THR A 1 718 ? 38.575 13.010 -19.201 1.00 88.38 718 THR A CA 1
ATOM 5771 C C . THR A 1 718 ? 39.042 12.479 -17.853 1.00 88.38 718 THR A C 1
ATOM 5773 O O . THR A 1 718 ? 39.649 13.225 -17.086 1.00 88.38 718 THR A O 1
ATOM 5776 N N . ASP A 1 719 ? 38.866 11.181 -17.598 1.00 87.62 719 ASP A N 1
ATOM 5777 C CA . ASP A 1 719 ? 39.326 10.526 -16.366 1.00 87.62 719 ASP A CA 1
ATOM 5778 C C . ASP A 1 719 ? 40.863 10.497 -16.262 1.00 87.62 719 ASP A C 1
ATOM 5780 O O . ASP A 1 719 ? 41.427 10.252 -15.196 1.00 87.62 719 ASP A O 1
ATOM 5784 N N . PHE A 1 720 ? 41.550 10.799 -17.368 1.00 86.56 720 PHE A N 1
ATOM 5785 C CA . PHE A 1 720 ? 43.005 10.846 -17.492 1.00 86.56 720 PHE A CA 1
ATOM 5786 C C . PHE A 1 720 ? 43.525 12.256 -17.820 1.00 86.56 720 PHE A C 1
ATOM 5788 O O . PHE A 1 720 ? 44.647 12.406 -18.307 1.00 86.56 720 PHE A O 1
ATOM 5795 N N . GLY A 1 721 ? 42.725 13.298 -17.557 1.00 80.75 721 GLY A N 1
ATOM 5796 C CA . GLY A 1 721 ? 43.129 14.702 -17.690 1.00 80.75 721 GLY A CA 1
ATOM 5797 C C . GLY A 1 721 ? 43.194 15.232 -19.126 1.00 80.75 721 GLY A C 1
ATOM 5798 O O . GLY A 1 721 ? 43.786 16.286 -19.355 1.00 80.75 721 GLY A O 1
ATOM 5799 N N . GLY A 1 722 ? 42.623 14.520 -20.102 1.00 79.06 722 GLY A N 1
ATOM 5800 C CA . GLY A 1 722 ? 42.495 15.019 -21.472 1.00 79.06 722 GLY A CA 1
ATOM 5801 C C . GLY A 1 722 ? 41.217 15.832 -21.695 1.00 79.06 722 GLY A C 1
ATOM 5802 O O . GLY A 1 722 ? 40.200 15.608 -21.044 1.00 79.06 722 GLY A O 1
ATOM 5803 N N . GLU A 1 723 ? 41.261 16.765 -22.645 1.00 81.81 723 GLU A N 1
ATOM 5804 C CA . GLU A 1 723 ? 40.091 17.543 -23.068 1.00 81.81 723 GLU A CA 1
ATOM 5805 C C . GLU A 1 723 ? 39.259 16.777 -24.109 1.00 81.81 723 GLU A C 1
ATOM 5807 O O . GLU A 1 723 ? 39.820 16.115 -24.992 1.00 81.81 723 GLU A O 1
ATOM 5812 N N . LYS A 1 724 ? 37.924 16.904 -24.039 1.00 82.75 724 LYS A N 1
ATOM 5813 C CA . LYS A 1 724 ? 37.031 16.344 -25.062 1.00 82.75 724 LYS A CA 1
ATOM 5814 C C . LYS A 1 724 ? 37.164 17.130 -26.373 1.00 82.75 724 LYS A C 1
ATOM 5816 O O . LYS A 1 724 ? 37.148 18.364 -26.353 1.00 82.75 724 LYS A O 1
ATOM 5821 N N . PRO A 1 725 ? 37.287 16.456 -27.526 1.00 84.94 725 PRO A N 1
ATOM 5822 C CA . PRO A 1 725 ? 37.314 17.128 -28.817 1.00 84.94 725 PRO A CA 1
ATOM 5823 C C . PRO A 1 725 ? 35.962 17.795 -29.120 1.00 84.94 725 PRO A C 1
ATOM 5825 O O . PRO A 1 725 ? 34.909 17.321 -28.705 1.00 84.94 725 PRO A O 1
ATOM 5828 N N . LYS A 1 726 ? 35.987 18.896 -29.883 1.00 83.75 726 LYS A N 1
ATOM 5829 C CA . LYS A 1 726 ? 34.768 19.634 -30.275 1.00 83.75 726 LYS A CA 1
ATOM 5830 C C . LYS A 1 726 ? 33.835 18.822 -31.177 1.00 83.75 726 LYS A C 1
ATOM 5832 O O . LYS A 1 726 ? 32.624 18.956 -31.076 1.00 83.75 726 LYS A O 1
ATOM 5837 N N . GLU A 1 727 ? 34.411 18.010 -32.060 1.00 91.31 727 GLU A N 1
ATOM 5838 C CA . GLU A 1 727 ? 33.693 17.065 -32.914 1.00 91.31 727 GLU A CA 1
ATOM 5839 C C . GLU A 1 727 ? 34.427 15.723 -32.902 1.00 91.31 727 GLU A C 1
ATOM 5841 O O . GLU A 1 727 ? 35.658 15.675 -33.025 1.00 91.31 727 GLU A O 1
ATOM 5846 N N . THR A 1 728 ? 33.668 14.637 -32.787 1.00 92.50 728 THR A N 1
ATOM 5847 C CA . THR A 1 728 ? 34.172 13.265 -32.839 1.00 92.50 728 THR A CA 1
ATOM 5848 C C . THR A 1 728 ? 33.743 12.559 -34.120 1.00 92.50 728 THR A C 1
ATOM 5850 O O . THR A 1 728 ? 32.732 12.889 -34.741 1.00 92.50 728 THR A O 1
ATOM 5853 N N . ASP A 1 729 ? 34.545 11.580 -34.513 1.00 93.75 729 ASP A N 1
ATOM 5854 C CA . ASP A 1 729 ? 34.157 10.471 -35.374 1.00 93.75 729 ASP A CA 1
ATOM 5855 C C . ASP A 1 729 ? 34.379 9.163 -34.591 1.00 93.75 729 ASP A C 1
ATOM 5857 O O . ASP A 1 729 ? 34.910 9.189 -33.477 1.00 93.75 729 ASP A O 1
ATOM 5861 N N . PHE A 1 730 ? 33.941 8.024 -35.121 1.00 95.56 730 PHE A N 1
ATOM 5862 C CA . PHE A 1 730 ? 34.046 6.749 -34.412 1.00 95.56 730 PHE A CA 1
ATOM 5863 C C . PHE A 1 730 ? 34.255 5.548 -35.327 1.00 95.56 730 PHE A C 1
ATOM 5865 O O . PHE A 1 730 ? 33.882 5.565 -36.499 1.00 95.56 730 PHE A O 1
ATOM 5872 N N . VAL A 1 731 ? 34.774 4.464 -34.757 1.00 96.81 731 VAL A N 1
ATOM 5873 C CA . VAL A 1 731 ? 34.697 3.125 -35.347 1.00 96.81 731 VAL A CA 1
ATOM 5874 C C . VAL A 1 731 ? 33.760 2.242 -34.544 1.00 96.81 731 VAL A C 1
ATOM 5876 O O . VAL A 1 731 ? 33.636 2.380 -33.325 1.00 96.81 731 VAL A O 1
ATOM 5879 N N . LEU A 1 732 ? 33.103 1.326 -35.249 1.00 97.44 732 LEU A N 1
ATOM 5880 C CA . LEU A 1 732 ? 32.186 0.357 -34.670 1.00 97.44 732 LEU A CA 1
ATOM 5881 C C . LEU A 1 732 ? 32.592 -1.039 -35.119 1.00 97.44 732 LEU A C 1
ATOM 5883 O O . LEU A 1 732 ? 32.563 -1.340 -36.316 1.00 97.44 732 LEU A O 1
ATOM 5887 N N . LEU A 1 733 ? 32.946 -1.886 -34.156 1.00 96.44 733 LEU A N 1
ATOM 5888 C CA . LEU A 1 733 ? 33.417 -3.239 -34.399 1.00 96.44 733 LEU A CA 1
ATOM 5889 C C . LEU A 1 733 ? 32.622 -4.270 -33.602 1.00 96.44 733 LEU A C 1
ATOM 5891 O O . LEU A 1 733 ? 32.076 -3.976 -32.541 1.00 96.44 733 LEU A O 1
ATOM 5895 N N . THR A 1 734 ? 32.613 -5.513 -34.069 1.00 97.31 734 THR A N 1
ATOM 5896 C CA . THR A 1 734 ? 32.087 -6.641 -33.291 1.00 97.31 734 THR A CA 1
ATOM 5897 C C . THR A 1 734 ? 32.981 -7.867 -33.421 1.00 97.31 734 THR A C 1
ATOM 5899 O O . THR A 1 734 ? 33.640 -8.082 -34.439 1.00 97.31 734 THR A O 1
ATOM 5902 N N . ALA A 1 735 ? 32.996 -8.654 -32.355 1.00 96.75 735 ALA A N 1
ATOM 5903 C CA . ALA A 1 735 ? 33.609 -9.970 -32.249 1.00 96.75 735 ALA A CA 1
ATOM 5904 C C . ALA A 1 735 ? 32.763 -10.791 -31.268 1.00 96.75 735 ALA A C 1
ATOM 5906 O O . ALA A 1 735 ? 31.781 -10.289 -30.716 1.00 96.75 735 ALA A O 1
ATOM 5907 N N . GLN A 1 736 ? 33.130 -12.037 -31.000 1.00 95.44 736 GLN A N 1
ATOM 5908 C CA . GLN A 1 736 ? 32.531 -12.794 -29.905 1.00 95.44 736 GLN A CA 1
ATOM 5909 C C . GLN A 1 736 ? 33.600 -13.456 -29.044 1.00 95.44 736 GLN A C 1
ATOM 5911 O O . GLN A 1 736 ? 34.720 -13.695 -29.478 1.00 95.44 736 GLN A O 1
ATOM 5916 N N . LEU A 1 737 ? 33.266 -13.725 -27.790 1.00 96.62 737 LEU A N 1
ATOM 5917 C CA . LEU A 1 737 ? 34.097 -14.500 -26.889 1.00 96.62 737 LEU A CA 1
ATOM 5918 C C . LEU A 1 737 ? 34.005 -15.984 -27.239 1.00 96.62 737 LEU A C 1
ATOM 5920 O O . LEU A 1 737 ? 32.935 -16.481 -27.614 1.00 96.62 737 LEU A O 1
ATOM 5924 N N . LEU A 1 738 ? 35.118 -16.689 -27.035 1.00 95.75 738 LEU A N 1
ATOM 5925 C CA . LEU A 1 738 ? 35.184 -18.145 -27.134 1.00 95.75 738 LEU A CA 1
ATOM 5926 C C . LEU A 1 738 ? 34.080 -18.799 -26.296 1.00 95.75 738 LEU A C 1
ATOM 5928 O O . LEU A 1 738 ? 33.712 -18.299 -25.226 1.00 95.75 738 LEU A O 1
ATOM 5932 N N . ASP A 1 739 ? 33.585 -19.948 -26.752 1.00 95.12 739 ASP A N 1
ATOM 5933 C CA . ASP A 1 739 ? 32.586 -20.746 -26.030 1.00 95.12 739 ASP A CA 1
ATOM 5934 C C . ASP A 1 739 ? 33.194 -21.515 -24.839 1.00 95.12 739 ASP A C 1
ATOM 5936 O O . ASP A 1 739 ? 33.116 -22.734 -24.725 1.00 95.12 739 ASP A O 1
ATOM 5940 N N . ASP A 1 740 ? 33.882 -20.782 -23.966 1.00 96.00 740 ASP A N 1
ATOM 5941 C CA . ASP A 1 740 ? 34.536 -21.270 -22.759 1.00 96.00 740 ASP A CA 1
ATOM 5942 C C . ASP A 1 740 ? 34.244 -20.290 -21.620 1.00 96.00 740 ASP A C 1
ATOM 5944 O O . ASP A 1 740 ? 34.701 -19.142 -21.609 1.00 96.00 740 ASP A O 1
ATOM 5948 N N . ARG A 1 741 ? 33.477 -20.758 -20.635 1.00 90.19 741 ARG A N 1
ATOM 5949 C CA . ARG A 1 741 ? 33.030 -19.936 -19.508 1.00 90.19 741 ARG A CA 1
ATOM 5950 C C . ARG A 1 741 ? 34.189 -19.407 -18.660 1.00 90.19 741 ARG A C 1
ATOM 5952 O O . ARG A 1 741 ? 34.131 -18.270 -18.202 1.00 90.19 741 ARG A O 1
ATOM 5959 N N . ASN A 1 742 ? 35.242 -20.197 -18.457 1.00 93.12 742 ASN A N 1
ATOM 5960 C CA . ASN A 1 742 ? 36.388 -19.767 -17.655 1.00 93.12 742 ASN A CA 1
ATOM 5961 C C . ASN A 1 742 ? 37.152 -18.647 -18.366 1.00 93.12 742 ASN A C 1
ATOM 5963 O O . ASN A 1 742 ? 37.579 -17.684 -17.728 1.00 93.12 742 ASN A O 1
ATOM 5967 N N . LYS A 1 743 ? 37.280 -18.741 -19.693 1.00 94.81 743 LYS A N 1
ATOM 5968 C CA . LYS A 1 743 ? 37.890 -17.691 -20.517 1.00 94.81 743 LYS A CA 1
ATOM 5969 C C . LYS A 1 743 ? 37.046 -16.418 -20.568 1.00 94.81 743 LYS A C 1
ATOM 5971 O O . LYS A 1 743 ? 37.608 -15.330 -20.484 1.00 94.81 743 LYS A O 1
ATOM 5976 N N . GLN A 1 744 ? 35.720 -16.534 -20.644 1.00 93.12 744 GLN A N 1
ATOM 5977 C CA . GLN A 1 744 ? 34.811 -15.381 -20.580 1.00 93.12 744 GLN A CA 1
ATOM 5978 C C . GLN A 1 744 ? 34.949 -14.627 -19.248 1.00 93.12 744 GLN A C 1
ATOM 5980 O O . GLN A 1 744 ? 35.154 -13.415 -19.236 1.00 93.12 744 GLN A O 1
ATOM 5985 N N . GLU A 1 745 ? 34.936 -15.342 -18.120 1.00 91.19 745 GLU A N 1
ATOM 5986 C CA . GLU A 1 745 ? 35.144 -14.740 -16.794 1.00 91.19 745 GLU A CA 1
ATOM 5987 C C . GLU A 1 745 ? 36.535 -14.105 -16.651 1.00 91.19 745 GLU A C 1
ATOM 5989 O O . GLU A 1 745 ? 36.681 -13.023 -16.074 1.00 91.19 745 GLU A O 1
ATOM 5994 N N . ALA A 1 746 ? 37.571 -14.743 -17.207 1.00 94.31 746 ALA A N 1
ATOM 5995 C CA . ALA A 1 746 ? 38.920 -14.186 -17.231 1.00 94.31 746 ALA A CA 1
ATOM 5996 C C . ALA A 1 746 ? 38.987 -12.879 -18.040 1.00 94.31 746 ALA A C 1
ATOM 5998 O O . ALA A 1 746 ? 39.608 -11.916 -17.586 1.00 94.31 746 ALA A O 1
ATOM 5999 N N . TYR A 1 747 ? 38.304 -12.814 -19.187 1.00 95.88 747 TYR A N 1
ATOM 6000 C CA . TYR A 1 747 ? 38.195 -11.613 -20.016 1.00 95.88 747 TYR A CA 1
ATOM 6001 C C . TYR A 1 747 ? 37.530 -10.450 -19.265 1.00 95.88 747 TYR A C 1
ATOM 6003 O O . TYR A 1 747 ? 38.066 -9.336 -19.247 1.00 95.88 747 TYR A O 1
ATOM 6011 N N . TYR A 1 748 ? 36.402 -10.704 -18.590 1.00 92.75 748 TYR A N 1
ATOM 6012 C CA . TYR A 1 748 ? 35.698 -9.680 -17.810 1.00 92.75 748 TYR A CA 1
ATOM 6013 C C . TYR A 1 748 ? 36.524 -9.199 -16.616 1.00 92.75 748 TYR A C 1
ATOM 6015 O O . TYR A 1 748 ? 36.618 -7.996 -16.366 1.00 92.75 748 TYR A O 1
ATOM 6023 N N . ARG A 1 749 ? 37.180 -10.120 -15.899 1.00 92.00 749 ARG A N 1
ATOM 6024 C CA . ARG A 1 749 ? 38.066 -9.769 -14.783 1.00 92.00 749 ARG A CA 1
ATOM 6025 C C . ARG A 1 749 ? 39.252 -8.928 -15.245 1.00 92.00 749 ARG A C 1
ATOM 6027 O O . ARG A 1 749 ? 39.577 -7.943 -14.588 1.00 92.00 749 ARG A O 1
ATOM 6034 N N . ALA A 1 750 ? 39.865 -9.285 -16.374 1.00 93.50 750 ALA A N 1
ATOM 6035 C CA . ALA A 1 750 ? 40.976 -8.528 -16.936 1.00 93.50 750 ALA A CA 1
ATOM 6036 C C . ALA A 1 750 ? 40.566 -7.080 -17.241 1.00 93.50 750 ALA A C 1
ATOM 6038 O O . ALA A 1 750 ? 41.267 -6.164 -16.822 1.00 93.50 750 ALA A O 1
ATOM 6039 N N . HIS A 1 751 ? 39.413 -6.862 -17.885 1.00 94.38 751 HIS A N 1
ATOM 6040 C CA . HIS A 1 751 ? 38.889 -5.518 -18.166 1.00 94.38 751 HIS A CA 1
ATOM 6041 C C . HIS A 1 751 ? 38.549 -4.737 -16.892 1.00 94.38 751 HIS A C 1
ATOM 6043 O O . HIS A 1 751 ? 38.909 -3.567 -16.780 1.00 94.38 751 HIS A O 1
ATOM 6049 N N . LYS A 1 752 ? 37.939 -5.388 -15.892 1.00 91.00 752 LYS A N 1
ATOM 6050 C CA . LYS A 1 752 ? 37.640 -4.775 -14.586 1.00 91.00 752 LYS A CA 1
ATOM 6051 C C . LYS A 1 752 ? 38.899 -4.284 -13.858 1.00 91.00 752 LYS A C 1
ATOM 6053 O O . LYS A 1 752 ? 38.850 -3.311 -13.111 1.00 91.00 752 LYS A O 1
ATOM 6058 N N . GLU A 1 753 ? 40.026 -4.964 -14.051 1.00 91.50 753 GLU A N 1
ATOM 6059 C CA . GLU A 1 753 ? 41.301 -4.652 -13.398 1.00 91.50 753 GLU A CA 1
ATOM 6060 C C . GLU A 1 753 ? 42.289 -3.904 -14.307 1.00 91.50 753 GLU A C 1
ATOM 6062 O O . GLU A 1 753 ? 43.400 -3.598 -13.862 1.00 91.50 753 GLU A O 1
ATOM 6067 N N . GLN A 1 754 ? 41.907 -3.585 -15.550 1.00 94.75 754 GLN A N 1
ATOM 6068 C CA . GLN A 1 754 ? 42.813 -3.064 -16.578 1.00 94.75 754 GLN A CA 1
ATOM 6069 C C . GLN A 1 754 ? 43.537 -1.799 -16.112 1.00 94.75 754 GLN A C 1
ATOM 6071 O O . GLN A 1 754 ? 44.761 -1.755 -16.170 1.00 94.75 754 GLN A O 1
ATOM 6076 N N . PHE A 1 755 ? 42.827 -0.816 -15.555 1.00 91.06 755 PHE A N 1
ATOM 6077 C CA . PHE A 1 755 ? 43.446 0.431 -15.086 1.00 91.06 755 PHE A CA 1
ATOM 6078 C C . PHE A 1 755 ? 44.446 0.241 -13.939 1.00 91.06 755 PHE A C 1
ATOM 6080 O O . PHE A 1 755 ? 45.355 1.048 -13.778 1.00 91.06 755 PHE A O 1
ATOM 6087 N N . LYS A 1 756 ? 44.300 -0.828 -13.147 1.00 90.31 756 LYS A N 1
ATOM 6088 C CA . LYS A 1 756 ? 45.191 -1.126 -12.016 1.00 90.31 756 LYS A CA 1
ATOM 6089 C C . LYS A 1 756 ? 46.405 -1.950 -12.437 1.00 90.31 756 LYS A C 1
ATOM 6091 O O . LYS A 1 756 ? 47.496 -1.723 -11.930 1.00 90.31 756 LYS A O 1
ATOM 6096 N N . LYS A 1 757 ? 46.207 -2.938 -13.314 1.00 93.50 757 LYS A N 1
ATOM 6097 C CA . LYS A 1 757 ? 47.239 -3.923 -13.690 1.00 93.50 757 LYS A CA 1
ATOM 6098 C C . LYS A 1 757 ? 47.941 -3.616 -15.014 1.00 93.50 757 LYS A C 1
ATOM 6100 O O . LYS A 1 757 ? 49.027 -4.135 -15.240 1.00 93.50 757 LYS A O 1
ATOM 6105 N N . TRP A 1 758 ? 47.317 -2.807 -15.866 1.00 93.25 758 TRP A N 1
ATOM 6106 C CA . TRP A 1 758 ? 47.765 -2.467 -17.219 1.00 93.25 758 TRP A CA 1
ATOM 6107 C C . TRP A 1 758 ? 47.535 -0.972 -17.530 1.00 93.25 758 TRP A C 1
ATOM 6109 O O . TRP A 1 758 ? 46.871 -0.648 -18.523 1.00 93.25 758 TRP A O 1
ATOM 6119 N N . PRO A 1 759 ? 48.015 -0.032 -16.693 1.00 93.50 759 PRO A N 1
ATOM 6120 C CA . PRO A 1 759 ? 47.802 1.407 -16.899 1.00 93.50 759 PRO A CA 1
ATOM 6121 C C . PRO A 1 759 ? 48.377 1.929 -18.231 1.00 93.50 759 PRO A C 1
ATOM 6123 O O . PRO A 1 759 ? 47.908 2.934 -18.774 1.00 93.50 759 PRO A O 1
ATOM 6126 N N . GLU A 1 760 ? 49.355 1.230 -18.807 1.00 94.75 760 GLU A N 1
ATOM 6127 C CA . GLU A 1 760 ? 49.951 1.546 -20.104 1.00 94.75 760 GLU A CA 1
ATOM 6128 C C . GLU A 1 760 ? 48.954 1.407 -21.260 1.00 94.75 760 GLU A C 1
ATOM 6130 O O . GLU A 1 760 ? 49.133 2.052 -22.292 1.00 94.75 760 GLU A O 1
ATOM 6135 N N . VAL A 1 761 ? 47.890 0.612 -21.093 1.00 93.81 761 VAL A N 1
ATOM 6136 C CA . VAL A 1 761 ? 46.816 0.475 -22.089 1.00 93.81 761 VAL A CA 1
ATOM 6137 C C . VAL A 1 761 ? 45.994 1.754 -22.185 1.00 93.81 761 VAL A C 1
ATOM 6139 O O . VAL A 1 761 ? 45.856 2.307 -23.274 1.00 93.81 761 VAL A O 1
ATOM 6142 N N . ALA A 1 762 ? 45.570 2.304 -21.045 1.00 91.88 762 ALA A N 1
ATOM 6143 C CA . ALA A 1 762 ? 44.888 3.598 -21.001 1.00 91.88 762 ALA A CA 1
ATOM 6144 C C . ALA A 1 762 ? 45.796 4.731 -21.514 1.00 91.88 762 ALA A C 1
ATOM 6146 O O . ALA A 1 762 ? 45.374 5.565 -22.311 1.00 91.88 762 ALA A O 1
ATOM 6147 N N . SER A 1 763 ? 47.083 4.708 -21.144 1.00 91.06 763 SER A N 1
ATOM 6148 C CA . SER A 1 763 ? 48.082 5.646 -21.680 1.00 91.06 763 SER A CA 1
ATOM 6149 C C . SER A 1 763 ? 48.229 5.550 -23.206 1.00 91.06 763 SER A C 1
ATOM 6151 O O . SER A 1 763 ? 48.421 6.566 -23.877 1.00 91.06 763 SER A O 1
ATOM 6153 N N . GLY A 1 764 ? 48.135 4.337 -23.762 1.00 93.19 764 GLY A N 1
ATOM 6154 C CA . GLY A 1 764 ? 48.124 4.090 -25.203 1.00 93.19 764 GLY A CA 1
ATOM 6155 C C . GLY A 1 764 ? 46.912 4.721 -25.889 1.00 93.19 764 GLY A C 1
ATOM 6156 O O . GLY A 1 764 ? 47.081 5.407 -26.895 1.00 93.19 764 GLY A O 1
ATOM 6157 N N . PHE A 1 765 ? 45.716 4.571 -25.313 1.00 94.56 765 PHE A N 1
ATOM 6158 C CA . PHE A 1 765 ? 44.493 5.213 -25.814 1.00 94.56 765 PHE A CA 1
ATOM 6159 C C . PHE A 1 765 ? 44.594 6.744 -25.786 1.00 94.56 765 PHE A C 1
ATOM 6161 O O . PHE A 1 765 ? 44.333 7.395 -26.799 1.00 94.56 765 PHE A O 1
ATOM 6168 N N . CYS A 1 766 ? 45.085 7.323 -24.682 1.00 91.12 766 CYS A N 1
ATOM 6169 C CA . CYS A 1 766 ? 45.349 8.762 -24.583 1.00 91.12 766 CYS A CA 1
ATOM 6170 C C . CYS A 1 766 ? 46.318 9.255 -25.672 1.00 91.12 766 CYS A C 1
ATOM 6172 O O . CYS A 1 766 ? 46.099 10.314 -26.260 1.00 91.12 766 CYS A O 1
ATOM 6174 N N . ARG A 1 767 ? 47.384 8.491 -25.957 1.00 91.06 767 ARG A N 1
ATOM 6175 C CA . ARG A 1 767 ? 48.394 8.814 -26.982 1.00 91.06 767 ARG A CA 1
ATOM 6176 C C . ARG A 1 767 ? 47.837 8.736 -28.402 1.00 91.06 767 ARG A C 1
ATOM 6178 O O . ARG A 1 767 ? 48.185 9.571 -29.232 1.00 91.06 767 ARG A O 1
ATOM 6185 N N . ALA A 1 768 ? 46.978 7.754 -28.668 1.00 91.94 768 ALA A N 1
ATOM 6186 C CA . ALA A 1 768 ? 46.242 7.628 -29.924 1.00 91.94 768 ALA A CA 1
ATOM 6187 C C . ALA A 1 768 ? 45.172 8.716 -30.100 1.00 91.94 768 ALA A C 1
ATOM 6189 O O . ALA A 1 768 ? 44.645 8.898 -31.193 1.00 91.94 768 ALA A O 1
ATOM 6190 N N . GLY A 1 769 ? 44.871 9.472 -29.041 1.00 91.69 769 GLY A N 1
ATOM 6191 C CA . GLY A 1 769 ? 43.861 10.518 -29.068 1.00 91.69 769 GLY A CA 1
ATOM 6192 C C . GLY A 1 769 ? 42.437 9.974 -29.052 1.00 91.69 769 GLY A C 1
ATOM 6193 O O . GLY A 1 769 ? 41.536 10.702 -29.456 1.00 91.69 769 GLY A O 1
ATOM 6194 N N . PHE A 1 770 ? 42.223 8.735 -28.598 1.00 95.19 770 PHE A N 1
ATOM 6195 C CA . PHE A 1 770 ? 40.877 8.206 -28.385 1.00 95.19 770 PHE A CA 1
ATOM 6196 C C . PHE A 1 770 ? 40.158 9.025 -27.311 1.00 95.19 770 PHE A C 1
ATOM 6198 O O . PHE A 1 770 ? 40.757 9.405 -26.303 1.00 95.19 770 PHE A O 1
ATOM 6205 N N . ASP A 1 771 ? 38.888 9.321 -27.565 1.00 93.12 771 ASP A N 1
ATOM 6206 C CA . ASP A 1 771 ? 38.003 10.036 -26.650 1.00 93.12 771 ASP A CA 1
ATOM 6207 C C . ASP A 1 771 ? 37.302 9.037 -25.722 1.00 93.12 771 ASP A C 1
ATOM 6209 O O . ASP A 1 771 ? 37.482 9.095 -24.508 1.00 93.12 771 ASP A O 1
ATOM 6213 N N . GLU A 1 772 ? 36.616 8.043 -26.291 1.00 94.62 772 GLU A N 1
ATOM 6214 C CA . GLU A 1 772 ? 35.993 6.953 -25.540 1.00 94.62 772 GLU A CA 1
ATOM 6215 C C . GLU A 1 772 ? 36.318 5.589 -26.158 1.00 94.62 772 GLU A C 1
ATOM 6217 O O . GLU A 1 772 ? 36.365 5.448 -27.380 1.00 94.62 772 GLU A O 1
ATOM 6222 N N . VAL A 1 773 ? 36.497 4.568 -25.313 1.00 95.81 773 VAL A N 1
ATOM 6223 C CA . VAL A 1 773 ? 36.523 3.150 -25.715 1.00 95.81 773 VAL A CA 1
ATOM 6224 C C . VAL A 1 773 ? 35.468 2.416 -24.901 1.00 95.81 773 VAL A C 1
ATOM 6226 O O . VAL A 1 773 ? 35.595 2.274 -23.684 1.00 95.81 773 VAL A O 1
ATOM 6229 N N . LEU A 1 774 ? 34.416 1.964 -25.572 1.00 96.88 774 LEU A N 1
ATOM 6230 C CA . LEU A 1 774 ? 33.237 1.364 -24.960 1.00 96.88 774 LEU A CA 1
ATOM 6231 C C . LEU A 1 774 ? 33.085 -0.073 -25.455 1.00 96.88 774 LEU A C 1
ATOM 6233 O O . LEU A 1 774 ? 33.038 -0.308 -26.663 1.00 96.88 774 LEU A O 1
ATOM 6237 N N . VAL A 1 775 ? 32.986 -1.032 -24.532 1.00 96.50 775 VAL A N 1
ATOM 6238 C CA . VAL A 1 775 ? 32.764 -2.442 -24.879 1.00 96.50 775 VAL A CA 1
ATOM 6239 C C . VAL A 1 775 ? 31.454 -2.918 -24.266 1.00 96.50 775 VAL A C 1
ATOM 6241 O O . VAL A 1 775 ? 31.296 -2.995 -23.046 1.00 96.50 775 VAL A O 1
ATOM 6244 N N . TYR A 1 776 ? 30.526 -3.286 -25.138 1.00 96.44 776 TYR A N 1
ATOM 6245 C CA . TYR A 1 776 ? 29.230 -3.837 -24.783 1.00 96.44 776 TYR A CA 1
ATOM 6246 C C . TYR A 1 776 ? 29.253 -5.345 -24.942 1.00 96.44 776 TYR A C 1
ATOM 6248 O O . TYR A 1 776 ? 29.978 -5.878 -25.788 1.00 96.44 776 TYR A O 1
ATOM 6256 N N . ARG A 1 777 ? 28.407 -6.033 -24.182 1.00 94.06 777 ARG A N 1
ATOM 6257 C CA . ARG A 1 777 ? 28.205 -7.475 -24.319 1.00 94.06 777 ARG A CA 1
ATOM 6258 C C . ARG A 1 777 ? 26.737 -7.819 -24.544 1.00 94.06 777 ARG A C 1
ATOM 6260 O O . ARG A 1 777 ? 25.839 -7.153 -24.046 1.00 94.06 777 ARG A O 1
ATOM 6267 N N . ASN A 1 778 ? 26.504 -8.878 -25.309 1.00 93.81 778 ASN A N 1
ATOM 6268 C CA . ASN A 1 778 ? 25.208 -9.534 -25.438 1.00 93.81 778 ASN A CA 1
ATOM 6269 C C . ASN A 1 778 ? 25.449 -11.042 -25.616 1.00 93.81 778 ASN A C 1
ATOM 6271 O O . ASN A 1 778 ? 25.901 -11.507 -26.673 1.00 93.81 778 ASN A O 1
ATOM 6275 N N . GLY A 1 779 ? 25.230 -11.800 -24.538 1.00 91.00 779 GLY A N 1
ATOM 6276 C CA . GLY A 1 779 ? 25.728 -13.170 -24.429 1.00 91.00 779 GLY A CA 1
ATOM 6277 C C . GLY A 1 779 ? 27.248 -13.203 -24.623 1.00 91.00 779 GLY A C 1
ATOM 6278 O O . GLY A 1 779 ? 27.979 -12.466 -23.965 1.00 91.00 779 GLY A O 1
ATOM 6279 N N . ARG A 1 780 ? 27.723 -14.017 -25.572 1.00 93.88 780 ARG A N 1
ATOM 6280 C CA . ARG A 1 780 ? 29.150 -14.079 -25.937 1.00 93.88 780 ARG A CA 1
ATOM 6281 C C . ARG A 1 780 ? 29.590 -12.975 -26.899 1.00 93.88 780 ARG A C 1
ATOM 6283 O O . ARG A 1 780 ? 30.785 -12.777 -27.064 1.00 93.88 780 ARG A O 1
ATOM 6290 N N . GLN A 1 781 ? 28.672 -12.278 -27.566 1.00 96.56 781 GLN A N 1
ATOM 6291 C CA . GLN A 1 781 ? 29.048 -11.288 -28.575 1.00 96.56 781 GLN A CA 1
ATOM 6292 C C . GLN A 1 781 ? 29.434 -9.963 -27.920 1.00 96.56 781 GLN A C 1
ATOM 6294 O O . GLN A 1 781 ? 28.802 -9.530 -26.957 1.00 96.56 781 GLN A O 1
ATOM 6299 N N . LEU A 1 782 ? 30.454 -9.319 -28.476 1.00 97.31 782 LEU A N 1
ATOM 6300 C CA . LEU A 1 782 ? 30.964 -8.021 -28.071 1.00 97.31 782 LEU A CA 1
ATOM 6301 C C . LEU A 1 782 ? 30.667 -6.980 -29.149 1.00 97.31 782 LEU A C 1
ATOM 6303 O O . LEU A 1 782 ? 30.786 -7.267 -30.342 1.00 97.31 782 LEU A O 1
ATOM 6307 N N . MET A 1 783 ? 30.337 -5.764 -28.729 1.00 97.56 783 MET A N 1
ATOM 6308 C CA . MET A 1 783 ? 30.296 -4.587 -29.596 1.00 97.56 783 MET A CA 1
ATOM 6309 C C . MET A 1 783 ? 31.287 -3.564 -29.048 1.00 97.56 783 MET A C 1
ATOM 6311 O O . MET A 1 783 ? 31.223 -3.222 -27.870 1.00 97.56 783 MET A O 1
ATOM 6315 N N . LEU A 1 784 ? 32.213 -3.112 -29.884 1.00 97.25 784 LEU A N 1
ATOM 6316 C CA . LEU A 1 784 ? 33.260 -2.163 -29.536 1.00 97.25 784 LEU A CA 1
ATOM 6317 C C . LEU A 1 784 ? 33.015 -0.855 -30.278 1.00 97.25 784 LEU A C 1
ATOM 6319 O O . LEU A 1 784 ? 32.953 -0.835 -31.506 1.00 97.25 784 LEU A O 1
ATOM 6323 N N . TYR A 1 785 ? 32.899 0.223 -29.518 1.00 97.19 785 TYR A N 1
ATOM 6324 C CA . TYR A 1 785 ? 32.785 1.580 -30.024 1.00 97.19 785 TYR A CA 1
ATOM 6325 C C . TYR A 1 785 ? 34.003 2.373 -29.563 1.00 97.19 785 TYR A C 1
ATOM 6327 O O . TYR A 1 785 ? 34.300 2.407 -28.368 1.00 97.19 785 TYR A O 1
ATOM 6335 N N . ILE A 1 786 ? 34.710 2.991 -30.507 1.00 96.75 786 ILE A N 1
ATOM 6336 C CA . ILE A 1 786 ? 35.851 3.860 -30.207 1.00 96.75 786 ILE A CA 1
ATOM 6337 C C . ILE A 1 786 ? 35.601 5.208 -30.862 1.00 96.75 786 ILE A C 1
ATOM 6339 O O . ILE A 1 786 ? 35.542 5.273 -32.090 1.00 96.75 786 ILE A O 1
ATOM 6343 N N . SER A 1 787 ? 35.480 6.270 -30.067 1.00 95.69 787 SER A N 1
ATOM 6344 C CA . SER A 1 787 ? 35.406 7.643 -30.571 1.00 95.69 787 SER A CA 1
ATOM 6345 C C . SER A 1 787 ? 36.777 8.315 -30.560 1.00 95.69 787 SER A C 1
ATOM 6347 O O . SER A 1 787 ? 37.642 8.025 -29.733 1.00 95.69 787 SER A O 1
ATOM 6349 N N . PHE A 1 788 ? 36.989 9.228 -31.501 1.00 95.19 788 PHE A N 1
ATOM 6350 C CA . PHE A 1 788 ? 38.231 9.979 -31.673 1.00 95.19 788 PHE A CA 1
ATOM 6351 C C . PHE A 1 788 ? 37.954 11.319 -32.377 1.00 95.19 788 PHE A C 1
ATOM 6353 O O . PHE A 1 788 ? 36.877 11.503 -32.943 1.00 95.19 788 PHE A O 1
ATOM 6360 N N . PRO A 1 789 ? 38.886 12.291 -32.355 1.00 93.62 789 PRO A N 1
ATOM 6361 C CA . PRO A 1 789 ? 38.708 13.572 -33.030 1.00 93.62 789 PRO A CA 1
ATOM 6362 C C . PRO A 1 789 ? 38.388 13.409 -34.518 1.00 93.62 789 PRO A C 1
ATOM 6364 O O . PRO A 1 789 ? 39.085 12.694 -35.244 1.00 93.62 789 PRO A O 1
ATOM 6367 N N . LYS A 1 790 ? 37.356 14.110 -34.988 1.00 93.81 790 LYS A N 1
ATOM 6368 C CA . LYS A 1 790 ? 36.914 14.040 -36.384 1.00 93.81 790 LYS A CA 1
ATOM 6369 C C . LYS A 1 790 ? 38.019 14.466 -37.360 1.00 93.81 790 LYS A C 1
ATOM 6371 O O . LYS A 1 790 ? 38.758 15.415 -37.105 1.00 93.81 790 LYS A O 1
ATOM 6376 N N . GLY A 1 791 ? 38.111 13.771 -38.497 1.00 90.69 791 GLY A N 1
ATOM 6377 C CA . GLY A 1 791 ? 39.109 14.026 -39.546 1.00 90.69 791 GLY A CA 1
ATOM 6378 C C . GLY A 1 791 ? 40.447 13.298 -39.360 1.00 90.69 791 GLY A C 1
ATOM 6379 O O . GLY A 1 791 ? 41.339 13.459 -40.191 1.00 90.69 791 GLY A O 1
ATOM 6380 N N . GLN A 1 792 ? 40.597 12.499 -38.301 1.00 91.50 792 GLN A N 1
ATOM 6381 C CA . GLN A 1 792 ? 41.737 11.596 -38.128 1.00 91.50 792 GLN A CA 1
ATOM 6382 C C . GLN A 1 792 ? 41.517 10.272 -38.875 1.00 91.50 792 GLN A C 1
ATOM 6384 O O . GLN A 1 792 ? 40.393 9.791 -38.983 1.00 91.50 792 GLN A O 1
ATOM 6389 N N . ASP A 1 793 ? 42.601 9.663 -39.361 1.00 91.69 793 ASP A N 1
ATOM 6390 C CA . ASP A 1 793 ? 42.581 8.313 -39.940 1.00 91.69 793 ASP A CA 1
ATOM 6391 C C . ASP A 1 793 ? 42.721 7.275 -38.821 1.00 91.69 793 ASP A C 1
ATOM 6393 O O . ASP A 1 793 ? 43.783 7.190 -38.192 1.00 91.69 793 ASP A O 1
ATOM 6397 N N . PHE A 1 794 ? 41.672 6.472 -38.602 1.00 92.62 794 PHE A N 1
ATOM 6398 C CA . PHE A 1 794 ? 41.639 5.456 -37.551 1.00 92.62 794 PHE A CA 1
ATOM 6399 C C . PHE A 1 794 ? 42.827 4.486 -37.618 1.00 92.62 794 PHE A C 1
ATOM 6401 O O . PHE A 1 794 ? 43.449 4.212 -36.593 1.00 92.62 794 PHE A O 1
ATOM 6408 N N . LYS A 1 795 ? 43.215 4.012 -38.813 1.00 91.12 795 LYS A N 1
ATOM 6409 C CA . LYS A 1 795 ? 44.332 3.059 -38.959 1.00 91.12 795 LYS A CA 1
ATOM 6410 C C . LYS A 1 795 ? 45.646 3.666 -38.489 1.00 91.12 795 LYS A C 1
ATOM 6412 O O . LYS A 1 795 ? 46.479 2.968 -37.914 1.00 91.12 795 LYS A O 1
ATOM 6417 N N . ARG A 1 796 ? 45.844 4.962 -38.734 1.00 91.81 796 ARG A N 1
ATOM 6418 C CA . ARG A 1 796 ? 47.048 5.678 -38.305 1.00 91.81 796 ARG A CA 1
ATOM 6419 C C . ARG A 1 796 ? 47.072 5.881 -36.794 1.00 91.81 796 ARG A C 1
ATOM 6421 O O . ARG A 1 796 ? 48.125 5.705 -36.186 1.00 91.81 796 ARG A O 1
ATOM 6428 N N . ILE A 1 797 ? 45.952 6.286 -36.200 1.00 92.25 797 ILE A N 1
ATOM 6429 C CA . ILE A 1 797 ? 45.904 6.585 -34.764 1.00 92.25 797 ILE A CA 1
ATOM 6430 C C . ILE A 1 797 ? 45.886 5.317 -33.906 1.00 92.25 797 ILE A C 1
ATOM 6432 O O . ILE A 1 797 ? 46.544 5.292 -32.872 1.00 92.25 797 ILE A O 1
ATOM 6436 N N . ASP A 1 798 ? 45.257 4.233 -34.362 1.00 91.88 798 ASP A N 1
ATOM 6437 C CA . ASP A 1 798 ? 45.250 2.946 -33.658 1.00 91.88 798 ASP A CA 1
ATOM 6438 C C . ASP A 1 798 ? 46.671 2.379 -33.487 1.00 91.88 798 ASP A C 1
ATOM 6440 O O . ASP A 1 798 ? 47.045 1.925 -32.406 1.00 91.88 798 ASP A O 1
ATOM 6444 N N . GLN A 1 799 ? 47.540 2.536 -34.494 1.00 92.62 799 GLN A N 1
ATOM 6445 C CA . GLN A 1 799 ? 48.957 2.157 -34.397 1.00 92.62 799 GLN A CA 1
ATOM 6446 C C . GLN A 1 799 ? 49.706 2.898 -33.276 1.00 92.62 799 GLN A C 1
ATOM 6448 O O . GLN A 1 799 ? 50.663 2.365 -32.709 1.00 92.62 799 GLN A O 1
ATOM 6453 N N . LEU A 1 800 ? 49.275 4.110 -32.911 1.00 92.75 800 LEU A N 1
ATOM 6454 C CA . LEU A 1 800 ? 49.903 4.879 -31.834 1.00 92.75 800 LEU A CA 1
ATOM 6455 C C . LEU A 1 800 ? 49.639 4.278 -30.450 1.00 92.75 800 LEU A C 1
ATOM 6457 O O . LEU A 1 800 ? 50.414 4.554 -29.534 1.00 92.75 800 LEU A O 1
ATOM 6461 N N . THR A 1 801 ? 48.615 3.430 -30.294 1.00 91.69 801 THR A N 1
ATOM 6462 C CA . THR A 1 801 ? 48.352 2.730 -29.024 1.00 91.69 801 THR A CA 1
ATOM 6463 C C . THR A 1 801 ? 49.490 1.771 -28.658 1.00 91.69 801 THR A C 1
ATOM 6465 O O . THR A 1 801 ? 49.823 1.622 -27.482 1.00 91.69 801 THR A O 1
ATOM 6468 N N . THR A 1 802 ? 50.129 1.166 -29.665 1.00 90.44 802 THR A N 1
ATOM 6469 C CA . THR A 1 802 ? 51.197 0.163 -29.509 1.00 90.44 802 THR A CA 1
ATOM 6470 C C . THR A 1 802 ? 52.600 0.734 -29.709 1.00 90.44 802 THR A C 1
ATOM 6472 O O . THR A 1 802 ? 53.578 0.132 -29.256 1.00 90.44 802 THR A O 1
ATOM 6475 N N . LYS A 1 803 ? 52.720 1.899 -30.362 1.00 89.38 803 LYS A N 1
ATOM 6476 C CA . LYS A 1 803 ? 54.006 2.550 -30.631 1.00 89.38 803 LYS A CA 1
ATOM 6477 C C . LYS A 1 803 ? 54.758 2.817 -29.327 1.00 89.38 803 LYS A C 1
ATOM 6479 O O . LYS A 1 803 ? 54.266 3.549 -28.471 1.00 89.38 803 LYS A O 1
ATOM 6484 N N . ASP A 1 804 ? 55.954 2.243 -29.205 1.00 88.88 804 ASP A N 1
ATOM 6485 C CA . ASP A 1 804 ? 56.815 2.331 -28.017 1.00 88.88 804 ASP A CA 1
ATOM 6486 C C . ASP A 1 804 ? 56.097 1.890 -26.721 1.00 88.88 804 ASP A C 1
ATOM 6488 O O . ASP A 1 804 ? 56.342 2.429 -25.641 1.00 88.88 804 ASP A O 1
ATOM 6492 N N . ASN A 1 805 ? 55.160 0.937 -26.835 1.00 90.44 805 ASN A N 1
ATOM 6493 C CA . ASN A 1 805 ? 54.331 0.442 -25.735 1.00 90.44 805 ASN A CA 1
ATOM 6494 C C . ASN A 1 805 ? 54.161 -1.097 -25.793 1.00 90.44 805 ASN A C 1
ATOM 6496 O O . ASN A 1 805 ? 53.111 -1.601 -26.207 1.00 90.44 805 ASN A O 1
ATOM 6500 N N . PRO A 1 806 ? 55.177 -1.881 -25.372 1.00 93.12 806 PRO A N 1
ATOM 6501 C CA . PRO A 1 806 ? 55.133 -3.347 -25.440 1.00 93.12 806 PRO A CA 1
ATOM 6502 C C . PRO A 1 806 ? 54.032 -3.955 -24.560 1.00 93.12 806 PRO A C 1
ATOM 6504 O O . PRO A 1 806 ? 53.533 -5.040 -24.860 1.00 93.12 806 PRO A O 1
ATOM 6507 N N . LYS A 1 807 ? 53.594 -3.244 -23.512 1.00 93.56 807 LYS A N 1
ATOM 6508 C CA . LYS A 1 807 ? 52.516 -3.690 -22.622 1.00 93.56 807 LYS A CA 1
ATOM 6509 C C . LYS A 1 807 ? 51.157 -3.735 -23.313 1.00 93.56 807 LYS A C 1
ATOM 6511 O O . LYS A 1 807 ? 50.391 -4.661 -23.063 1.00 93.56 807 LYS A O 1
ATOM 6516 N N . VAL A 1 808 ? 50.879 -2.812 -24.235 1.00 92.75 808 VAL A N 1
ATOM 6517 C CA . VAL A 1 808 ? 49.658 -2.870 -25.061 1.00 92.75 808 VAL A CA 1
ATOM 6518 C C . VAL A 1 808 ? 49.691 -4.056 -26.018 1.00 92.75 808 VAL A C 1
ATOM 6520 O O . VAL A 1 808 ? 48.671 -4.704 -26.226 1.00 92.75 808 VAL A O 1
ATOM 6523 N N . VAL A 1 809 ? 50.861 -4.407 -26.552 1.00 92.44 809 VAL A N 1
ATOM 6524 C CA . VAL A 1 809 ? 51.007 -5.592 -27.414 1.00 92.44 809 VAL A CA 1
ATOM 6525 C C . VAL A 1 809 ? 50.742 -6.883 -26.630 1.00 92.44 809 VAL A C 1
ATOM 6527 O O . VAL A 1 809 ? 50.052 -7.777 -27.123 1.00 92.44 809 VAL A O 1
ATOM 6530 N N . GLU A 1 810 ? 51.248 -6.982 -25.397 1.00 94.88 810 GLU A N 1
ATOM 6531 C CA . GLU A 1 810 ? 50.940 -8.090 -24.480 1.00 94.88 810 GLU A CA 1
ATOM 6532 C C . GLU A 1 810 ? 49.443 -8.162 -24.151 1.00 94.88 810 GLU A C 1
ATOM 6534 O O . GLU A 1 810 ? 48.851 -9.241 -24.238 1.00 94.88 810 GLU A O 1
ATOM 6539 N N . TRP A 1 811 ? 48.824 -7.020 -23.834 1.00 95.12 811 TRP A N 1
ATOM 6540 C CA . TRP A 1 811 ? 47.388 -6.917 -23.577 1.00 95.12 811 TRP A CA 1
ATOM 6541 C C . TRP A 1 811 ? 46.559 -7.371 -24.782 1.00 95.12 811 TRP A C 1
ATOM 6543 O O . TRP A 1 811 ? 45.689 -8.226 -24.635 1.00 95.12 811 TRP A O 1
ATOM 6553 N N . ASN A 1 812 ? 46.868 -6.877 -25.983 1.00 93.31 812 ASN A N 1
ATOM 6554 C CA . ASN A 1 812 ? 46.158 -7.238 -27.211 1.00 93.31 812 ASN A CA 1
ATOM 6555 C C . ASN A 1 812 ? 46.280 -8.738 -27.515 1.00 93.31 812 ASN A C 1
ATOM 6557 O O . ASN A 1 812 ? 45.296 -9.365 -27.900 1.00 93.31 812 ASN A O 1
ATOM 6561 N N . ARG A 1 813 ? 47.453 -9.347 -27.277 1.00 94.75 813 ARG A N 1
ATOM 6562 C CA . ARG A 1 813 ? 47.640 -10.803 -27.411 1.00 94.75 813 ARG A CA 1
ATOM 6563 C C . ARG A 1 813 ? 46.787 -11.580 -26.406 1.00 94.75 813 ARG A C 1
ATOM 6565 O O . ARG A 1 813 ? 46.176 -12.582 -26.771 1.00 94.75 813 ARG A O 1
ATOM 6572 N N . LEU A 1 814 ? 46.737 -11.123 -25.154 1.00 95.69 814 LEU A N 1
ATOM 6573 C CA . LEU A 1 814 ? 45.910 -11.732 -24.114 1.00 95.69 814 LEU A CA 1
ATOM 6574 C C . LEU A 1 814 ? 44.420 -11.621 -24.461 1.00 95.69 814 LEU A C 1
ATOM 6576 O O . LEU A 1 814 ? 43.724 -12.632 -24.433 1.00 95.69 814 LEU A O 1
ATOM 6580 N N . MET A 1 815 ? 43.941 -10.433 -24.839 1.00 96.06 815 MET A N 1
ATOM 6581 C CA . MET A 1 815 ? 42.543 -10.220 -25.228 1.00 96.06 815 MET A CA 1
ATOM 6582 C C . MET A 1 815 ? 42.160 -11.038 -26.462 1.00 96.06 815 MET A C 1
ATOM 6584 O O . MET A 1 815 ? 41.114 -11.684 -26.457 1.00 96.06 815 MET A O 1
ATOM 6588 N N . GLY A 1 816 ? 43.045 -11.106 -27.461 1.00 93.75 816 GLY A N 1
ATOM 6589 C CA . GLY A 1 816 ? 42.858 -11.941 -28.646 1.00 93.75 816 GLY A CA 1
ATOM 6590 C C . GLY A 1 816 ? 42.729 -13.434 -28.324 1.00 93.75 816 GLY A C 1
ATOM 6591 O O . GLY A 1 816 ? 41.981 -14.135 -28.992 1.00 93.75 816 GLY A O 1
ATOM 6592 N N . SER A 1 817 ? 43.366 -13.928 -27.253 1.00 95.69 817 SER A N 1
ATOM 6593 C CA . SER A 1 817 ? 43.245 -15.338 -26.832 1.00 95.69 817 SER A CA 1
ATOM 6594 C C . SER A 1 817 ? 41.865 -15.723 -26.274 1.00 95.69 817 SER A C 1
ATOM 6596 O O . SER A 1 817 ? 41.589 -16.911 -26.075 1.00 95.69 817 SER A O 1
ATOM 6598 N N . TYR A 1 818 ? 41.007 -14.732 -26.015 1.00 96.94 818 TYR A N 1
ATOM 6599 C CA . TYR A 1 818 ? 39.646 -14.909 -25.509 1.00 96.94 818 TYR A CA 1
ATOM 6600 C C . TYR A 1 818 ? 38.569 -14.725 -26.582 1.00 96.94 818 TYR A C 1
ATOM 6602 O O . TYR A 1 818 ? 37.394 -14.963 -26.298 1.00 96.94 818 TYR A O 1
ATOM 6610 N N . GLN A 1 819 ? 38.944 -14.291 -27.786 1.00 96.31 819 GLN A N 1
ATOM 6611 C CA . GLN A 1 819 ? 38.025 -13.801 -28.809 1.00 96.31 819 GLN A CA 1
ATOM 6612 C C . GLN A 1 819 ? 38.085 -14.657 -30.079 1.00 96.31 819 GLN A C 1
ATOM 6614 O O . GLN A 1 819 ? 39.133 -15.165 -30.465 1.00 96.31 819 GLN A O 1
ATOM 6619 N N . GLU A 1 820 ? 36.947 -14.776 -30.749 1.00 95.38 820 GLU A N 1
ATOM 6620 C CA . GLU A 1 820 ? 36.769 -15.392 -32.061 1.00 95.38 820 GLU A CA 1
ATOM 6621 C C . GLU A 1 820 ? 35.852 -14.513 -32.934 1.00 95.38 820 GLU A C 1
ATOM 6623 O O . GLU A 1 820 ? 35.180 -13.597 -32.445 1.00 95.38 820 GLU A O 1
ATOM 6628 N N . GLY A 1 821 ? 35.844 -14.761 -34.245 1.00 95.12 821 GLY A N 1
ATOM 6629 C CA . GLY A 1 821 ? 34.956 -14.066 -35.176 1.00 95.12 821 GLY A CA 1
ATOM 6630 C C . GLY A 1 821 ? 33.483 -14.434 -34.974 1.00 95.12 821 GLY A C 1
ATOM 6631 O O . GLY A 1 821 ? 33.154 -15.546 -34.561 1.00 95.12 821 GLY A O 1
ATOM 6632 N N . ILE A 1 822 ? 32.582 -13.502 -35.290 1.00 94.44 822 ILE A N 1
ATOM 6633 C CA . ILE A 1 822 ? 31.140 -13.784 -35.346 1.00 94.44 822 ILE A CA 1
ATOM 6634 C C . ILE A 1 822 ? 30.795 -14.671 -36.563 1.00 94.44 822 ILE A C 1
ATOM 6636 O O . ILE A 1 822 ? 31.610 -14.807 -37.482 1.00 94.44 822 ILE A O 1
ATOM 6640 N N . PRO A 1 823 ? 29.597 -15.286 -36.628 1.00 92.88 823 PRO A N 1
ATOM 6641 C CA . PRO A 1 823 ? 29.199 -16.076 -37.788 1.00 92.88 823 PRO A CA 1
ATOM 6642 C C . PRO A 1 823 ? 29.364 -15.318 -39.112 1.00 92.88 823 PRO A C 1
ATOM 6644 O O . PRO A 1 823 ? 28.842 -14.222 -39.308 1.00 92.88 823 PRO A O 1
ATOM 6647 N N . GLY A 1 824 ? 30.093 -15.933 -40.044 1.00 89.75 824 GLY A N 1
ATOM 6648 C CA . GLY A 1 824 ? 30.411 -15.356 -41.348 1.00 89.75 824 GLY A CA 1
ATOM 6649 C C . GLY A 1 824 ? 31.766 -14.646 -41.426 1.00 89.75 824 GLY A C 1
ATOM 6650 O O . GLY A 1 824 ? 32.132 -14.229 -42.524 1.00 89.75 824 GLY A O 1
ATOM 6651 N N . THR A 1 825 ? 32.519 -14.507 -40.335 1.00 92.69 825 THR A N 1
ATOM 6652 C CA . THR A 1 825 ? 33.878 -13.936 -40.351 1.00 92.69 825 THR A CA 1
ATOM 6653 C C . THR A 1 825 ? 34.884 -14.888 -41.025 1.00 92.69 825 THR A C 1
ATOM 6655 O O . THR A 1 825 ? 34.682 -16.105 -41.033 1.00 92.69 825 THR A O 1
ATOM 6658 N N . GLY A 1 826 ? 35.936 -14.351 -41.661 1.00 89.44 826 GLY A N 1
ATOM 6659 C CA . GLY A 1 826 ? 37.003 -15.160 -42.269 1.00 89.44 826 GLY A CA 1
ATOM 6660 C C . GLY A 1 826 ? 37.819 -15.954 -41.235 1.00 89.44 826 GLY A C 1
ATOM 6661 O O . GLY A 1 826 ? 37.815 -15.624 -40.056 1.00 89.44 826 GLY A O 1
ATOM 6662 N N . LYS A 1 827 ? 38.543 -17.001 -41.668 1.00 82.06 827 LYS A N 1
ATOM 6663 C CA . LYS A 1 827 ? 39.313 -17.883 -40.758 1.00 82.06 827 LYS A CA 1
ATOM 6664 C C . LYS A 1 827 ? 40.417 -17.165 -39.966 1.00 82.06 827 LYS A C 1
ATOM 6666 O O . LYS A 1 827 ? 40.712 -17.594 -38.858 1.00 82.06 827 LYS A O 1
ATOM 6671 N N . ASP A 1 828 ? 40.975 -16.090 -40.520 1.00 85.38 828 ASP A N 1
ATOM 6672 C CA . ASP A 1 828 ? 42.062 -15.305 -39.914 1.00 85.38 828 ASP A CA 1
ATOM 6673 C C . ASP A 1 828 ? 41.583 -13.934 -39.395 1.00 85.38 828 ASP A C 1
ATOM 6675 O O . ASP A 1 828 ? 42.387 -13.054 -39.091 1.00 85.38 828 ASP A O 1
ATOM 6679 N N . GLU A 1 829 ? 40.265 -13.730 -39.305 1.00 88.69 829 GLU A N 1
ATOM 6680 C CA . GLU A 1 829 ? 39.652 -12.486 -38.843 1.00 88.69 829 GLU A CA 1
ATOM 6681 C C . GLU A 1 829 ? 38.937 -12.705 -37.500 1.00 88.69 829 GLU A C 1
ATOM 6683 O O . GLU A 1 829 ? 38.189 -13.664 -37.317 1.00 88.69 829 GLU A O 1
ATOM 6688 N N . THR A 1 830 ? 39.131 -11.786 -36.552 1.00 92.06 830 THR A N 1
ATOM 6689 C CA . THR A 1 830 ? 38.424 -11.798 -35.256 1.00 92.06 830 THR A CA 1
ATOM 6690 C C . THR A 1 830 ? 37.419 -10.653 -35.176 1.00 92.06 830 THR A C 1
ATOM 6692 O O . THR A 1 830 ? 36.229 -10.877 -34.969 1.00 92.06 830 THR A O 1
ATOM 6695 N N . TRP A 1 831 ? 37.887 -9.419 -35.372 1.00 93.56 831 TRP A N 1
ATOM 6696 C CA . TRP A 1 831 ? 37.064 -8.213 -35.305 1.00 93.56 831 TRP A CA 1
ATOM 6697 C C . TRP A 1 831 ? 36.613 -7.779 -36.696 1.00 93.56 831 TRP A C 1
ATOM 6699 O O . TRP A 1 831 ? 37.438 -7.629 -37.596 1.00 93.56 831 TRP A O 1
ATOM 6709 N N . ILE A 1 832 ? 35.312 -7.536 -36.857 1.00 95.00 832 ILE A N 1
ATOM 6710 C CA . ILE A 1 832 ? 34.732 -7.000 -38.096 1.00 95.00 832 ILE A CA 1
ATOM 6711 C C . ILE A 1 832 ? 34.290 -5.557 -37.880 1.00 95.00 832 ILE A C 1
ATOM 6713 O O . ILE A 1 832 ? 33.807 -5.221 -36.800 1.00 95.00 832 ILE A O 1
ATOM 6717 N N . PHE A 1 833 ? 34.441 -4.715 -38.904 1.00 95.19 833 PHE A N 1
ATOM 6718 C CA . PHE A 1 833 ? 34.030 -3.311 -38.869 1.00 95.19 833 PHE A CA 1
ATOM 6719 C C . PHE A 1 833 ? 32.640 -3.144 -39.487 1.00 95.19 833 PHE A C 1
ATOM 6721 O O . PHE A 1 833 ? 32.416 -3.497 -40.644 1.00 95.19 833 PHE A O 1
ATOM 6728 N N . TYR A 1 834 ? 31.727 -2.549 -38.725 1.00 95.06 834 TYR A N 1
ATOM 6729 C CA . TYR A 1 834 ? 30.488 -1.966 -39.242 1.00 95.06 834 TYR A CA 1
ATOM 6730 C C . TYR A 1 834 ? 30.719 -0.553 -39.785 1.00 95.06 834 TYR A C 1
ATOM 6732 O O . TYR A 1 834 ? 30.117 -0.163 -40.784 1.00 95.06 834 TYR A O 1
ATOM 6740 N N . LYS A 1 835 ? 31.613 0.195 -39.128 1.00 94.19 835 LYS A N 1
ATOM 6741 C CA . LYS A 1 835 ? 32.109 1.506 -39.548 1.00 94.19 835 LYS A CA 1
ATOM 6742 C C . LYS A 1 835 ? 33.597 1.580 -39.228 1.00 94.19 835 LYS A C 1
ATOM 6744 O O . LYS A 1 835 ? 33.978 1.281 -38.095 1.00 94.19 835 LYS A O 1
ATOM 6749 N N . GLN A 1 836 ? 34.399 1.968 -40.216 1.00 88.94 836 GLN A N 1
ATOM 6750 C CA . GLN A 1 836 ? 35.830 2.234 -40.074 1.00 88.94 836 GLN A CA 1
ATOM 6751 C C . GLN A 1 836 ? 36.125 3.719 -40.274 1.00 88.94 836 GLN A C 1
ATOM 6753 O O . GLN A 1 836 ? 35.384 4.352 -41.061 1.00 88.94 836 GLN A O 1
#

Sequence (836 aa):
MAIKKTVFIWFFSFLSLCTFAQTGEIYVGKQSNKAQRDGSAGAPFLTLQDALRQAREWRRIQDPRMQRGITIWVGDGVYVPPQTILIRPEDSGTAESPTWIKGLGKEAIFSGGVTIAGWQPLKGEKRLDAAVAKHVVVAEAPRVGGKYFPFRQLWVGSRKAIRAESHDDAHLPRIINWNFSRQAAIVPNVFPKFAFKAGMEFFIHQWWAIAQLRIREAVVTKDSITLLFHEPEGKIQNEHPWPKPWLSKEHGNSAFRLVNALEFLDQPGEWFLDEDQHKVYYYKRPDEQLNQLNVVVPYLETILRMQGTLESPVRHVYIEGLQFQHSSWLRPHDYGHVALQAGMYFLDAYKLTPPGTADKTGLENQAWLGRPEAAVVLSHTAHTKISACRFSHLAATGIDYREANLQDTLIANLFQDIGGSGILLGQFSDEQVEAHLPFQPSDQRILTDGLVVQNNLVQDIGNEDWGTVGIGAGFVRNVSIEHNELLDLPYTGISLGWGWTPTVNSMRNNRVLYNRITRYGRYMYDVAGIYTLSAQPGTKIQYNVIDSIYRSPYAHIPDHWFYLYTDEGSAYMNVSNNWFPSNKILKNANGPSVEWTNNGPDVDPKVVKQAGIQETYADLLSAKRPIAAATEINTYVPFTKPVFFQIYDPQQQLSAAAIKNFFVRQGADISQIFHWKHYTVLMTSDEMGKKLASAWVASYPAIAYKLFNDLFYTFDRTDFGGEKPKETDFVLLTAQLLDDRNKQEAYYRAHKEQFKKWPEVASGFCRAGFDEVLVYRNGRQLMLYISFPKGQDFKRIDQLTTKDNPKVVEWNRLMGSYQEGIPGTGKDETWIFYKQ

Solvent-accessible surface area (backbone atoms only — not comparable to full-atom values): 42506 Å² total; per-residue (Å²): 135,90,86,85,90,85,90,85,86,86,83,85,87,79,87,76,81,79,74,78,80,55,60,29,69,32,23,25,25,85,70,60,93,47,93,69,59,79,20,39,90,73,16,20,20,80,41,68,67,58,44,49,49,52,54,25,49,32,58,76,71,64,37,75,35,42,70,65,10,34,41,36,38,29,40,58,44,82,44,63,66,96,58,58,44,76,46,39,40,72,52,38,30,40,96,71,23,30,28,39,41,32,31,70,48,87,48,18,29,41,30,22,37,46,73,50,60,79,68,38,76,52,75,91,65,80,81,47,56,73,84,46,38,76,49,22,32,33,24,60,52,57,64,62,96,88,36,76,72,86,69,81,56,42,27,51,68,95,42,76,39,44,63,7,37,69,49,57,98,90,63,54,52,51,43,74,49,74,40,71,94,72,42,26,46,30,31,60,47,82,56,89,84,73,73,88,52,87,72,23,29,38,38,36,46,16,55,45,21,42,33,38,38,41,42,66,46,69,52,78,52,86,68,32,30,40,38,29,47,38,75,62,33,28,59,41,67,53,44,29,70,63,56,41,83,42,80,40,94,85,61,45,34,24,31,36,40,46,32,52,40,68,80,33,51,73,52,71,36,22,28,34,74,40,76,90,80,42,30,33,40,33,27,53,41,92,89,62,49,81,96,69,62,48,32,37,30,29,64,31,35,38,42,35,35,39,45,36,38,96,89,46,40,24,23,22,40,34,40,31,30,38,32,43,28,24,17,19,63,58,56,54,80,76,44,22,38,45,30,60,51,63,53,29,24,58,76,44,39,34,62,46,85,73,51,38,49,100,90,40,60,81,39,50,57,51,39,22,33,46,74,72,51,25,29,29,37,36,29,18,30,32,49,30,37,44,26,52,27,37,34,33,53,29,48,25,26,40,36,29,42,47,30,19,32,36,47,28,37,43,36,47,30,40,36,35,48,20,18,17,26,36,34,40,32,22,38,70,53,52,66,91,36,54,40,59,53,69,62,64,67,92,61,65,68,54,41,22,33,42,34,37,40,30,38,28,41,37,33,42,27,12,76,69,40,36,20,12,25,45,35,36,30,19,46,38,20,46,27,36,42,30,21,24,30,34,34,53,27,20,13,31,32,34,38,42,37,48,24,64,26,51,56,82,39,64,27,26,43,30,35,42,32,22,27,25,30,34,35,24,20,45,48,18,25,81,28,18,35,39,31,33,25,9,22,23,49,66,19,38,41,30,29,25,30,28,44,56,37,33,55,34,92,63,23,59,52,86,78,43,57,31,45,40,27,37,27,36,6,22,16,34,27,42,40,30,41,28,34,25,87,51,89,44,65,45,77,40,68,49,34,62,65,63,44,78,46,64,60,17,62,85,30,67,70,62,40,66,75,62,25,11,55,49,79,97,53,45,74,62,62,76,71,61,77,83,79,64,91,85,68,56,57,60,79,82,76,81,77,81,60,79,17,37,39,32,39,50,41,85,83,58,86,63,52,74,66,56,55,50,50,52,40,52,76,73,68,49,74,75,87,44,62,32,62,51,93,48,33,40,36,36,52,40,47,49,70,56,42,54,53,48,53,59,53,40,51,75,74,40,71,91,54,52,68,46,68,33,73,48,70,80,43,79,48,55,34,60,86,75,77,44,81,83,65,96,50,69,41,60,35,34,34,38,29,20,43,48,102,40,72,69,49,48,54,49,52,54,51,49,61,76,39,28,76,80,79,40,49,58,44,60,53,12,38,57,67,33,46,39,43,34,42,37,37,24,41,50,87,56,36,37,42,40,40,38,33,26,51,53,92,64,60,64,76,65,30,58,51,39,29,44,59,99,28,71,64,31,52,53,47,52,55,56,54,50,75,37,47,34,41,47,98,89,52,56,97,92,40,42,74,45,67,52,39,119

Organism: NCBI:txid259

InterPro domains:
  IPR008000 Rhamnose/fucose mutarotase [PF05336] (741-831)
  IPR011008 Dimeric alpha-beta barrel [SSF54909] (737-832)
  IPR011050 Pectin lyase fold/virulence factor [SSF51126] (11-610)
  IPR012334 Pectin lyase fold [G3DSA:2.160.20.10] (17-167)
  IPR012334 Pectin lyase fold [G3DSA:2.160.20.10] (297-618)
  IPR048482 GH141-like, insertion domain [PF21231] (136-285)

Nearest PDB structures (foldseek):
  5mqp-assembly6_F  TM=9.524E-01  e=1.864E-69  Bacteroides thetaiotaomicron
  7byw-assembly1_B  TM=8.003E-01  e=2.544E-03  Paracidovorax avenae ATCC 19860
  4ozy-assembly1_A  TM=4.448E-01  e=3.653E-04  Pseudomonas syringae pv. tomato str. DC3000
  6k0p-assembly1_A  TM=2.704E-01  e=2.796E-03  Paenibacillus glycanilyticus
  6k0n-assembly1_A  TM=2.580E-01  e=1.742E-03  Paenibacillus glycanilyticus

Mean predicted aligned error: 9.26 Å

Radius of gyration: 33.39 Å; Cα contacts (8 Å, |Δi|>4): 2190; chains: 1; bounding box: 108×116×85 Å

pLDDT: mean 93.55, std 9.96, range [34.47, 99.0]

Foldseek 3Di:
DDDDDDDDDDDDDDDDPPPPQAAAEFEADPDEPDPDAPRDPRRHHPDVLVVLVVLLVCQVVVPSNQQQAYEYEYEADEAADLAAAEAELSSAADPRYFYEYEYPDQHQEYELKDWFDDKDQADDDPLDDPVQSRQKIKGFADDRPNDGDDFDWKDWVQRTFAFQKQDDQVDFAAWPDQDLVQLKTKRFPPDDPDDDDQLKWKWKDFFLWIWIFGFPDWDDDPTIIITQGDPDVSVQQSFAVPRHFFDDPPQGTITMMMGADPNSSHDARYWHQPPVVRMIMHRHDPPDDRVSGGMIAGDAQERYEQDYDLVRARERYEYASYEYARHGFCCCSVHIADDRFQRWGFPHKHFDVVDDDPQGRNHGMWTFTDDTGEHYEYERYEQYEYENYEFAHEQEEHYEPEWLYYQYEYALYEYAHAQGEDYEAYHCDDRVDIRQDFAADPDLSRAAENYEAEQYEFEHHNVNILRHEHYEYEAHENYEHAQAEHAHHSAEHYEHYTNLALDDHNAEQYEAAQAEYEAYNQAHALGENYEYHAEHANYEHALYEFEFYFQHSRNSDRLRYFHEEYEGNYANYEYELYEYAAPGYYYYNYDYHHHYYHYYNPRDCVSV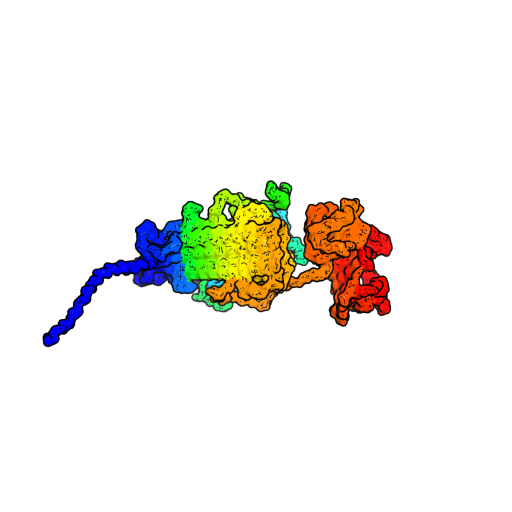VRGHRDPVSCVSVVPDDDDDPPTHTDDDDFDPDKKKKKWADLVCPDDPVRVLVLCVVLVHDPPQWFDDRRMIIRIGGPVSSVSSVVVCCVPPVPTDMFIFPAWLAKDACVVVVDDDAPDKDKWKKKWFFDPDPVLVVVLSVCRVCCCPPPVLQSVLCVQLQWRMWIWTDDPGMIMIMIMGHPPDDPVVSNVSSPVVRVSNVVVVVSNVVGIAGDPPDDPPDGMDTSGD